Protein AF-A0A5B0FFV7-F1 (afdb_monomer)

Secondary structure (DSSP, 8-state):
--EEEEEEEEE-SSSGGGGS--EEEEEEEEEEEETTEEEEEEEEETTEE---EEEEEE---SSSHHHHHHHHHHHHHHHHHHHHHHHHHHTPPPGGG-GGGTT-EEEEEEEEETTEEEEEEEEEPPPTTTEEETTHHHH-SSHHHHHHHHHHHHTS-HHHHHHHHHHHHHHHHHHHHTTEE----STTSEEEETTTTEEEE--GGG-EESSS-EEE----TT--HHHHHHHHTT-SEEE--HHHHHHHHHHHHHHHHSSS-TTTTBS--SHHHHHHHHHH--TT---SSSTTB--HHHHHHHHHHHHHHS-HHHHHHHHIIIIIHHH-GGGSPPHHHHHHHHHTT-PPPEEEEEEEEEETTEEEEEEEEES-SEEEETTTEE-TT-SEEE---SS-EEEEEEEEETTEEEEEEEEE--PPPPEEEEEEES-SEEETT--EEEEEEEESEEEEEEESSS-EEEE-SEEEEEE--SS-EEEEEEEEETTSS-EEEEEEEEEEEPPPEEEEEEES-SEEETTPEEEEEEEEES-SEEEEETTTEE-TT-SEEEEE-SS-EEEEEEEEETTEEEEEEEEEEEEPPPEEEEEEES-SEEETT--EEEEEEEESEEEEEEE-SS-EEEE-SEEEEEE--SS-EEEEEEEEETTSS-EEEEEEEEEEEPPPEEEEEEES-SEE-TT--EEEEEEEES-SEEEEETTTEE-TT-SEEEE--SS-EEEEEEEE-SS-EEEEEEEEEE----------------------------------------------------------TTS---S-----------------------------------------------------------------

Sequence (868 aa):
MPLLKIIKFKTSKLNLEYANINSIELSPKVLGVGAFGKVYCSEKVDGKENLELAIKIFEDDGHGSAVRGIATIEQLQNSIIEYQKTTDKNREKPLNEVSGLAALPQFSFYGKYDGKDVIGYAAKLLGSDEWIEFSRLFNEDNLKTREMLKQKFYNHPISNRFKLAYDLVEAFSYLEKMKFIYADLNPKNFFINLKSSRLCLIDFEGGAVNDNPEVYGKPGEWLAPEIQDQILMNKELIKVDTSTDTWAVAVGIHFLLFPFHPLFFLKVRGKLQMKEYFNSYKWPSGDKSSSNFRLPEHYKWYLKYLQENVPDSIRKAFSNTFNSGYYNPNLRVSYKQWINIIGALMKAPVIESFLFEEQADRKFLRWKIEGASKVTIQTIGDVTTRSNVEIFPSQTKDYILIAENVFGRSTKSVSVKVTPAPEILIFELSRTRVKSGSSSELTWKTKYAHAVFLDYGSGRVEVPSSGKKILTPLDDQKCEIILVALDGLVKKRQTILLNVVKPVTIVNFTSSETHIKKGEVIRLTWGILNANSTILLPINRDVSNQSSIELPIDKSSVFSLTAKNEFHSESKNIEVTVIPNPEIIGFRPRLKSLPANSSTELVWKIEHAHSAKLDDGISTSDIPLSGSLLITPSKSQKFKLTVLSLDLKTTVEETTSITVIQPVNIRQFGAVHSFVQKGQSTNLTWIIDNAAEVILLPNHVDVSGLEKYEVSPDDTTIYILTAKNAMHSVSKTCQIDVGRAPTPLWKPISIFLGVIVLTVLGWFYYSYQSDKLVADEVYKYYRDGQKLAFDDCDQAAEAFRHAFNLNSTLPTQFRLDSLNISAEQYESDGNNRCAAYGRSSPKIRSIIECNYKLAAALRGSAQPKTCK

Mean predicted aligned error: 19.75 Å

Nearest PDB structures (foldseek):
  3b43-assembly1_A  TM=4.735E-01  e=7.563E-14  Oryctolagus cuniculus
  9fly-assembly1_A  TM=3.777E-01  e=4.660E-13  Aureispira sp. CCB-QB1
  5t8p-assembly1_A  TM=6.755E-01  e=1.247E-05  Mus musculus
  6p5p-assembly5_D  TM=5.831E-01  e=1.834E-06  Homo sapiens
  1l0q-assembly4_D  TM=1.986E-01  e=2.997E-06  Methanosarcina mazei S-6

Structure (mmCIF, N/CA/C/O backbone):
data_AF-A0A5B0FFV7-F1
#
_entry.id   AF-A0A5B0FFV7-F1
#
loop_
_atom_site.group_PDB
_atom_site.id
_atom_site.type_symbol
_atom_site.label_atom_id
_atom_site.label_alt_id
_atom_site.label_comp_id
_atom_site.label_asym_id
_atom_site.label_entity_id
_atom_site.label_seq_id
_atom_site.pdbx_PDB_ins_code
_atom_site.Cartn_x
_atom_site.Cartn_y
_atom_site.Cartn_z
_atom_site.occupancy
_atom_site.B_iso_or_equiv
_atom_site.auth_seq_id
_atom_site.auth_comp_id
_atom_site.auth_asym_id
_atom_site.auth_atom_id
_atom_site.pdbx_PDB_model_num
ATOM 1 N N . MET A 1 1 ? -44.471 29.668 28.652 1.00 68.25 1 MET A N 1
ATOM 2 C CA . MET A 1 1 ? -44.891 28.245 28.730 1.00 68.25 1 MET A CA 1
ATOM 3 C C . MET A 1 1 ? -45.468 27.985 30.129 1.00 68.25 1 MET A C 1
ATOM 5 O O . MET A 1 1 ? -45.588 28.961 30.870 1.00 68.25 1 MET A O 1
ATOM 9 N N . PRO A 1 2 ? -45.894 26.763 30.517 1.00 87.75 2 PRO A N 1
ATOM 10 C CA . PRO A 1 2 ? -46.201 26.466 31.918 1.00 87.75 2 PRO A CA 1
ATOM 11 C C . PRO A 1 2 ? -45.016 26.838 32.823 1.00 87.75 2 PRO A C 1
ATOM 13 O O . PRO A 1 2 ? -43.899 26.377 32.602 1.00 87.75 2 PRO A O 1
ATOM 16 N N . LEU A 1 3 ? -45.241 27.718 33.801 1.00 93.56 3 LEU A N 1
ATOM 17 C CA . LEU A 1 3 ? -44.176 28.331 34.599 1.00 93.56 3 LEU A CA 1
ATOM 18 C C . LEU A 1 3 ? -44.215 27.822 36.042 1.00 93.56 3 LEU A C 1
ATOM 20 O O . LEU A 1 3 ? -45.192 28.042 36.759 1.00 93.56 3 LEU A O 1
ATOM 24 N N . LEU A 1 4 ? -43.120 27.201 36.473 1.00 95.81 4 LEU A N 1
ATOM 25 C CA . LEU A 1 4 ? -42.828 26.889 37.867 1.00 95.81 4 LEU A CA 1
ATOM 26 C C . LEU A 1 4 ? -42.019 28.049 38.469 1.00 95.81 4 LEU A C 1
ATOM 28 O O . LEU A 1 4 ? -40.888 28.307 38.058 1.00 95.81 4 LEU A O 1
ATOM 32 N N . LYS A 1 5 ? -42.592 28.757 39.446 1.00 96.19 5 LYS A N 1
ATOM 33 C CA . LYS A 1 5 ? -41.885 29.784 40.232 1.00 96.19 5 LYS A CA 1
ATOM 34 C C . LYS A 1 5 ? -41.277 29.143 41.473 1.00 96.19 5 LYS A C 1
ATOM 36 O O . LYS A 1 5 ? -42.005 28.514 42.236 1.00 96.19 5 LYS A O 1
ATOM 41 N N . ILE A 1 6 ? -39.980 29.315 41.697 1.00 96.38 6 ILE A N 1
ATOM 42 C CA . ILE A 1 6 ? -39.276 28.772 42.862 1.00 96.38 6 ILE A CA 1
ATOM 43 C C . ILE A 1 6 ? -39.382 29.768 44.025 1.00 96.38 6 ILE A C 1
ATOM 45 O O . ILE A 1 6 ? -39.188 30.966 43.840 1.00 96.38 6 ILE A O 1
ATOM 49 N N . ILE A 1 7 ? -39.715 29.274 45.220 1.00 95.69 7 ILE A N 1
ATOM 50 C CA . ILE A 1 7 ? -39.830 30.066 46.461 1.00 95.69 7 ILE A CA 1
ATOM 51 C C . ILE A 1 7 ? -38.684 29.719 47.423 1.00 95.69 7 ILE A C 1
ATOM 53 O O . ILE A 1 7 ? -38.104 30.599 48.053 1.00 95.69 7 ILE A O 1
ATOM 57 N N . LYS A 1 8 ? -38.334 28.432 47.514 1.00 95.75 8 LYS A N 1
ATOM 58 C CA . LYS A 1 8 ? -37.184 27.898 48.259 1.00 95.75 8 LYS A CA 1
ATOM 59 C C . LYS A 1 8 ? -36.577 26.766 47.433 1.00 95.75 8 LYS A C 1
ATOM 61 O O . LYS A 1 8 ? -37.316 25.958 46.877 1.00 95.75 8 LYS A O 1
ATOM 66 N N . PHE A 1 9 ? -35.253 26.658 47.397 1.00 95.81 9 PHE A N 1
ATOM 67 C CA . PHE A 1 9 ? -34.554 25.522 46.792 1.00 95.81 9 PHE A CA 1
ATOM 68 C C . PHE A 1 9 ? -33.381 25.060 47.660 1.00 95.81 9 PHE A C 1
ATOM 70 O O . PHE A 1 9 ? -32.961 25.758 48.586 1.00 95.81 9 PHE A O 1
ATOM 77 N N . LYS A 1 10 ? -32.840 23.883 47.342 1.00 96.19 10 LYS A N 1
ATOM 78 C CA . LYS A 1 10 ? -31.591 23.363 47.907 1.00 96.19 10 LYS A CA 1
ATOM 79 C C . LYS A 1 10 ? -30.787 22.688 46.807 1.00 96.19 10 LYS A C 1
ATOM 81 O O . LYS A 1 10 ? -31.269 21.746 46.191 1.00 96.19 10 LYS A O 1
ATOM 86 N N . THR A 1 11 ? -29.569 23.155 46.553 1.00 95.50 11 THR A N 1
ATOM 87 C CA . THR A 1 11 ? -28.660 22.558 45.557 1.00 95.50 11 THR A CA 1
ATOM 88 C C . THR A 1 11 ? -27.850 21.404 46.154 1.00 95.50 11 THR A C 1
ATOM 90 O O . THR A 1 11 ? -27.494 21.450 47.331 1.00 95.50 11 THR A O 1
ATOM 93 N N . SER A 1 12 ? -27.529 20.387 45.349 1.00 94.38 12 SER A N 1
ATOM 94 C CA . SER A 1 12 ? -26.561 19.334 45.701 1.00 94.38 12 SER A CA 1
ATOM 95 C C . SER A 1 12 ? -25.117 19.699 45.360 1.00 94.38 12 SER A C 1
ATOM 97 O O . SER A 1 12 ? -24.213 18.973 45.749 1.00 94.38 12 SER A O 1
ATOM 99 N N . LYS A 1 13 ? -24.882 20.808 44.641 1.00 92.38 13 LYS A N 1
ATOM 100 C CA . LYS A 1 13 ? -23.560 21.218 44.120 1.00 92.38 13 LYS A CA 1
ATOM 101 C C . LYS A 1 13 ? -22.910 20.216 43.145 1.00 92.38 13 LYS A C 1
ATOM 103 O O . LYS A 1 13 ? -21.697 20.259 42.936 1.00 92.38 13 LYS A O 1
ATOM 108 N N . LEU A 1 14 ? -23.710 19.366 42.491 1.00 91.19 14 LEU A N 1
ATOM 109 C CA . LEU A 1 14 ? -23.261 18.531 41.364 1.00 91.19 14 LEU A CA 1
ATOM 110 C C . LEU A 1 14 ? -23.012 19.344 40.080 1.00 91.19 14 LEU A C 1
ATOM 112 O O . LEU A 1 14 ? -22.112 19.009 39.313 1.00 91.19 14 LEU A O 1
ATOM 116 N N . ASN A 1 15 ? -23.759 20.433 39.877 1.00 89.81 15 ASN A N 1
ATOM 117 C CA . ASN A 1 15 ? -23.471 21.470 38.886 1.00 89.81 15 ASN A CA 1
ATOM 118 C C . ASN A 1 15 ? -23.603 22.856 39.546 1.00 89.81 15 ASN A C 1
ATOM 120 O O . ASN A 1 15 ? -24.577 23.126 40.252 1.00 89.81 15 ASN A O 1
ATOM 124 N N . LEU A 1 16 ? -22.619 23.729 39.319 1.00 88.38 16 LEU A N 1
ATOM 125 C CA . LEU A 1 16 ? -22.565 25.086 39.872 1.00 88.38 16 LEU A CA 1
ATOM 126 C C . LEU A 1 16 ? -23.495 26.073 39.149 1.00 88.38 16 LEU A C 1
ATOM 128 O O . LEU A 1 16 ? -23.856 27.090 39.733 1.00 88.38 16 LEU A O 1
ATOM 132 N N . GLU A 1 17 ? -23.942 25.767 37.928 1.00 88.12 17 GLU A N 1
ATOM 133 C CA . GLU A 1 17 ? -24.974 26.554 37.233 1.00 88.12 17 GLU A CA 1
ATOM 134 C C . GLU A 1 17 ? -26.300 26.562 38.012 1.00 88.12 17 GLU A C 1
ATOM 136 O O . GLU A 1 17 ? -27.042 27.540 37.981 1.00 88.12 17 GLU A O 1
ATOM 141 N N . TYR A 1 18 ? -26.553 25.503 38.788 1.00 90.12 18 TYR A N 1
ATOM 142 C CA . TYR A 1 18 ? -27.722 25.336 39.652 1.00 90.12 18 TYR A CA 1
ATOM 143 C C . TYR A 1 18 ? -27.443 25.759 41.109 1.00 90.12 18 TYR A C 1
ATOM 145 O O . TYR A 1 18 ? -28.000 25.195 42.055 1.00 90.12 18 TYR A O 1
ATOM 153 N N . ALA A 1 19 ? -26.553 26.739 41.308 1.00 87.50 19 ALA A N 1
ATOM 154 C CA . ALA A 1 19 ? -26.285 27.347 42.614 1.00 87.50 19 ALA A CA 1
ATOM 155 C C . ALA A 1 19 ? -27.343 28.390 43.032 1.00 87.50 19 ALA A C 1
ATOM 157 O O . ALA A 1 19 ? -27.509 28.624 44.229 1.00 87.50 19 ALA A O 1
ATOM 158 N N . ASN A 1 20 ? -28.063 28.991 42.077 1.00 88.50 20 ASN A N 1
ATOM 159 C CA . ASN A 1 20 ? -29.209 29.870 42.323 1.00 88.50 20 ASN A CA 1
ATOM 160 C C . ASN A 1 20 ? -30.263 29.700 41.221 1.00 88.50 20 ASN A C 1
ATOM 162 O O . ASN A 1 20 ? -29.892 29.699 40.050 1.00 88.50 20 ASN A O 1
ATOM 166 N N . ILE A 1 21 ? -31.541 29.546 41.586 1.00 93.44 21 ILE A N 1
ATOM 167 C CA . ILE A 1 21 ? -32.653 29.329 40.642 1.00 93.44 21 ILE A CA 1
ATOM 168 C C . ILE A 1 21 ? -33.927 29.992 41.172 1.00 93.44 21 ILE A C 1
ATOM 170 O O . ILE A 1 21 ? -34.314 29.766 42.318 1.00 93.44 21 ILE A O 1
ATOM 174 N N . ASN A 1 22 ? -34.609 30.754 40.315 1.00 94.19 22 ASN A N 1
ATOM 175 C CA . ASN A 1 22 ? -35.810 31.521 40.659 1.00 94.19 22 ASN A CA 1
ATOM 176 C C . ASN A 1 22 ? -37.066 31.012 39.917 1.00 94.19 22 ASN A C 1
ATOM 178 O O . ASN A 1 22 ? -38.195 31.173 40.387 1.00 94.19 22 ASN A O 1
ATOM 182 N N . SER A 1 23 ? -36.894 30.396 38.748 1.00 95.06 23 SER A N 1
ATOM 183 C CA . SER A 1 23 ? -37.971 30.047 37.822 1.00 95.06 23 SER A CA 1
ATOM 184 C C . SER A 1 23 ? -37.563 28.980 36.803 1.00 95.06 23 SER A C 1
ATOM 186 O O . SER A 1 23 ? -36.416 28.926 36.355 1.00 95.06 23 SER A O 1
ATOM 188 N N . ILE A 1 24 ? -38.524 28.144 36.406 1.00 96.06 24 ILE A N 1
ATOM 189 C CA . ILE A 1 24 ? -38.357 27.130 35.360 1.00 96.06 24 ILE A CA 1
ATOM 190 C C . ILE A 1 24 ? -39.587 27.157 34.448 1.00 96.06 24 ILE A C 1
ATOM 192 O O . ILE A 1 24 ? -40.717 27.013 34.918 1.00 96.06 24 ILE A O 1
ATOM 196 N N . GLU A 1 25 ? -39.382 27.324 33.143 1.00 95.25 25 GLU A N 1
ATOM 197 C CA . GLU A 1 25 ? -40.420 27.041 32.149 1.00 95.25 25 GLU A CA 1
ATOM 198 C C . GLU A 1 25 ? -40.396 25.545 31.834 1.00 95.25 25 GLU A C 1
ATOM 200 O O . GLU A 1 25 ? -39.349 24.994 31.491 1.00 95.25 25 GLU A O 1
ATOM 205 N N . LEU A 1 26 ? -41.545 24.888 31.984 1.00 93.50 26 LEU A N 1
ATOM 206 C CA . LEU A 1 26 ? -41.710 23.452 31.784 1.00 93.50 26 LEU A CA 1
ATOM 207 C C . LEU A 1 26 ? -42.320 23.158 30.417 1.00 93.50 26 LEU A C 1
ATOM 209 O O . LEU A 1 26 ? -43.172 23.899 29.920 1.00 93.50 26 LEU A O 1
ATOM 213 N N . SER A 1 27 ? -41.930 22.023 29.848 1.00 89.44 27 SER A N 1
ATOM 214 C CA . SER A 1 27 ? -42.516 21.519 28.613 1.00 89.44 27 SER A CA 1
ATOM 215 C C . SER A 1 27 ? -43.997 21.188 28.824 1.00 89.44 27 SER A C 1
ATOM 217 O O . SER A 1 27 ? -44.345 20.574 29.838 1.00 89.44 27 SER A O 1
ATOM 219 N N . PRO A 1 28 ? -44.900 21.530 27.884 1.00 84.31 28 PRO A N 1
ATOM 220 C CA . PRO A 1 28 ? -46.325 21.216 28.011 1.00 84.31 28 PRO A CA 1
ATOM 221 C C . PRO A 1 28 ? -46.615 19.705 27.977 1.00 84.31 28 PRO A C 1
ATOM 223 O O . PRO A 1 28 ? -47.715 19.283 28.332 1.00 84.31 28 PRO A O 1
ATOM 226 N N . LYS A 1 29 ? -45.645 18.880 27.560 1.00 84.38 29 LYS A N 1
ATOM 227 C CA . LYS A 1 29 ? -45.743 17.421 27.568 1.00 84.38 29 LYS A CA 1
ATOM 228 C C . LYS A 1 29 ? -45.101 16.840 28.832 1.00 84.38 29 LYS A C 1
ATOM 230 O O . LYS A 1 29 ? -43.900 16.969 29.052 1.00 84.38 29 LYS A O 1
ATOM 235 N N . VAL A 1 30 ? -45.899 16.108 29.608 1.00 83.44 30 VAL A N 1
ATOM 236 C CA . VAL A 1 30 ? -45.414 15.251 30.701 1.00 83.44 30 VAL A CA 1
ATOM 237 C C . VAL A 1 30 ? -44.561 14.116 30.113 1.00 83.44 30 VAL A C 1
ATOM 239 O O . VAL A 1 30 ? -44.996 13.425 29.191 1.00 83.44 30 VAL A O 1
ATOM 242 N N . LEU A 1 31 ? -43.350 13.923 30.641 1.00 78.81 31 LEU A N 1
ATOM 243 C CA . LEU A 1 31 ? -42.432 12.845 30.251 1.00 78.81 31 LEU A CA 1
ATOM 244 C C . LEU A 1 31 ? -42.842 11.495 30.855 1.00 78.81 31 LEU A C 1
ATOM 246 O O . LEU A 1 31 ? -42.700 10.463 30.206 1.00 78.81 31 LEU A O 1
ATOM 250 N N . GLY A 1 32 ? -43.364 11.510 32.084 1.00 71.88 32 GLY A N 1
ATOM 251 C CA . GLY A 1 32 ? -43.856 10.327 32.784 1.00 71.88 32 GLY A CA 1
ATOM 252 C C . GLY A 1 32 ? -44.724 10.680 33.992 1.00 71.88 32 GLY A C 1
ATOM 253 O O . GLY A 1 32 ? -44.583 11.753 34.581 1.00 71.88 32 GLY A O 1
ATOM 254 N N . VAL A 1 33 ? -45.624 9.764 34.353 1.00 70.31 33 VAL A N 1
ATOM 255 C CA . VAL A 1 33 ? -46.465 9.837 35.558 1.00 70.31 33 VAL A CA 1
ATOM 256 C C . VAL A 1 33 ? -46.139 8.620 36.420 1.00 70.31 33 VAL A C 1
ATOM 258 O O . VAL A 1 33 ? -46.308 7.485 35.976 1.00 70.31 33 VAL A O 1
ATOM 261 N N . GLY A 1 34 ? -45.632 8.857 37.627 1.00 61.56 34 GLY A N 1
ATOM 262 C CA . GLY A 1 34 ? -45.307 7.831 38.615 1.00 61.56 34 GLY A CA 1
ATOM 263 C C . GLY A 1 34 ? -46.262 7.866 39.807 1.00 61.56 34 GLY A C 1
ATOM 264 O O . GLY A 1 34 ? -47.066 8.782 39.948 1.00 61.56 34 GLY A O 1
ATOM 265 N N . ALA A 1 35 ? -46.137 6.885 40.705 1.00 57.53 35 ALA A N 1
ATOM 266 C CA . ALA A 1 35 ? -46.958 6.806 41.921 1.00 57.53 35 ALA A CA 1
ATOM 267 C C . ALA A 1 35 ? -46.759 7.995 42.885 1.00 57.53 35 ALA A C 1
ATOM 269 O O . ALA A 1 35 ? -47.625 8.251 43.709 1.00 57.53 35 ALA A O 1
ATOM 270 N N . PHE A 1 36 ? -45.641 8.718 42.755 1.00 63.56 36 PHE A N 1
ATOM 271 C CA . PHE A 1 36 ? -45.291 9.882 43.574 1.00 63.56 36 PHE A CA 1
ATOM 272 C C . PHE A 1 36 ? -45.335 11.212 42.799 1.00 63.56 36 PHE A C 1
ATOM 274 O O . PHE A 1 36 ? -44.819 12.208 43.292 1.00 63.56 36 PHE A O 1
ATOM 281 N N . GLY A 1 37 ? -45.906 11.257 41.585 1.00 81.44 37 GLY A N 1
ATOM 282 C CA . GLY A 1 37 ? -46.141 12.508 40.845 1.00 81.44 37 GLY A CA 1
ATOM 283 C C . GLY A 1 37 ? -45.682 12.527 39.383 1.00 81.44 37 GLY A C 1
ATOM 284 O O . GLY A 1 37 ? -45.524 11.488 38.736 1.00 81.44 37 GLY A O 1
ATOM 285 N N . LYS A 1 38 ? -45.498 13.735 38.836 1.00 89.31 38 LYS A N 1
ATOM 286 C CA . LYS A 1 38 ? -45.325 13.995 37.394 1.00 89.31 38 LYS A CA 1
ATOM 287 C C . LYS A 1 38 ? -43.926 14.508 37.059 1.00 89.31 38 LYS A C 1
ATOM 289 O O . LYS A 1 38 ? -43.401 15.394 37.731 1.00 89.31 38 LYS A O 1
ATOM 294 N N . VAL A 1 39 ? -43.347 13.985 35.978 1.00 90.56 39 VAL A N 1
ATOM 295 C CA . VAL A 1 39 ? -42.034 14.394 35.457 1.00 90.56 39 VAL A CA 1
ATOM 296 C C . VAL A 1 39 ? -42.205 15.225 34.188 1.00 90.56 39 VAL A C 1
ATOM 298 O O . VAL A 1 39 ? -42.857 14.790 33.239 1.00 90.56 39 VAL A O 1
ATOM 301 N N . TYR A 1 40 ? -41.579 16.396 34.151 1.00 91.94 40 TYR A N 1
ATOM 302 C CA . TYR A 1 40 ? -41.564 17.332 33.025 1.00 91.94 40 TYR A CA 1
ATOM 303 C C . TYR A 1 40 ? -40.136 17.513 32.498 1.00 91.94 40 TYR A C 1
ATOM 305 O O . TYR A 1 40 ? -39.171 17.344 33.243 1.00 91.94 40 TYR A O 1
ATOM 313 N N . CYS A 1 41 ? -39.996 17.898 31.231 1.00 91.19 41 CYS A N 1
ATOM 314 C CA . CYS A 1 41 ? -38.747 18.473 30.731 1.00 91.19 41 CYS A CA 1
ATOM 315 C C . CYS A 1 41 ? -38.700 19.958 31.113 1.00 91.19 41 CYS A C 1
ATOM 317 O O . CYS A 1 41 ? -39.734 20.632 31.058 1.00 91.19 41 CYS A O 1
ATOM 319 N N . SER A 1 42 ? -37.531 20.483 31.469 1.00 92.56 42 SER A N 1
ATOM 320 C CA . SER A 1 42 ? -37.289 21.925 31.409 1.00 92.56 42 SER A CA 1
ATOM 321 C C . SER A 1 42 ? -37.219 22.388 29.949 1.00 92.56 42 SER A C 1
ATOM 323 O O . SER A 1 42 ? -36.711 21.673 29.091 1.00 92.56 42 SER A O 1
ATOM 325 N N . GLU A 1 43 ? -37.726 23.585 29.675 1.00 93.00 43 GLU A N 1
ATOM 326 C CA . GLU A 1 43 ? -37.510 24.323 28.421 1.00 93.00 43 GLU A CA 1
ATOM 327 C C . GLU A 1 43 ? -36.524 25.474 28.683 1.00 93.00 43 GLU A C 1
ATOM 329 O O . GLU A 1 43 ? -35.583 25.710 27.919 1.00 93.00 43 GLU A O 1
ATOM 334 N N . LYS A 1 44 ? -36.712 26.178 29.813 1.00 93.56 44 LYS A N 1
ATOM 335 C CA . LYS A 1 44 ? -35.841 27.266 30.279 1.00 93.56 44 LYS A CA 1
ATOM 336 C C . LYS A 1 44 ? -35.663 27.257 31.793 1.00 93.56 44 LYS A C 1
ATOM 338 O O . LYS A 1 44 ? -36.599 26.941 32.522 1.00 93.56 44 LYS A O 1
ATOM 343 N N . VAL A 1 45 ? -34.494 27.694 32.258 1.00 93.69 45 VAL A N 1
ATOM 344 C CA . VAL A 1 45 ? -34.192 27.994 33.669 1.00 93.69 45 VAL A CA 1
ATOM 345 C C . VAL A 1 45 ? -33.754 29.456 33.749 1.00 93.69 45 VAL A C 1
ATOM 347 O O . VAL A 1 45 ? -32.848 29.866 33.025 1.00 93.69 45 VAL A O 1
ATOM 350 N N . ASP A 1 46 ? -34.433 30.258 34.573 1.00 92.88 46 ASP A N 1
ATOM 351 C CA . ASP A 1 46 ? -34.224 31.713 34.702 1.00 92.88 46 ASP A CA 1
ATOM 352 C C . ASP A 1 46 ? -34.077 32.446 33.351 1.00 92.88 46 ASP A C 1
ATOM 354 O O . ASP A 1 46 ? -33.176 33.254 33.122 1.00 92.88 46 ASP A O 1
ATOM 358 N N . GLY A 1 47 ? -34.986 32.124 32.423 1.00 89.56 47 GLY A N 1
ATOM 359 C CA . GLY A 1 47 ? -35.087 32.723 31.087 1.00 89.56 47 GLY A CA 1
ATOM 360 C C . GLY A 1 47 ? -34.080 32.211 30.048 1.00 89.56 47 GLY A C 1
ATOM 361 O O . GLY A 1 47 ? -34.264 32.480 28.859 1.00 89.56 47 GLY A O 1
ATOM 362 N N . LYS A 1 48 ? -33.057 31.448 30.453 1.00 91.25 48 LYS A N 1
ATOM 363 C CA . LYS A 1 48 ? -32.085 30.809 29.550 1.00 91.25 48 LYS A CA 1
ATOM 364 C C . LYS A 1 48 ? -32.589 29.447 29.091 1.00 91.25 48 LYS A C 1
ATOM 366 O O . LYS A 1 48 ? -33.166 28.715 29.889 1.00 91.25 48 LYS A O 1
ATOM 371 N N . GLU A 1 49 ? -32.335 29.090 27.836 1.00 90.50 49 GLU A N 1
ATOM 372 C CA . GLU A 1 49 ? -32.657 27.760 27.298 1.00 90.50 49 GLU A CA 1
ATOM 373 C C . GLU A 1 49 ? -31.931 26.657 28.072 1.00 90.50 49 GLU A C 1
ATOM 375 O O . GLU A 1 49 ? -30.729 26.740 28.328 1.00 90.50 49 GLU A O 1
ATOM 380 N N . ASN A 1 50 ? -32.685 25.641 28.492 1.00 87.12 50 ASN A N 1
ATOM 381 C CA . ASN A 1 50 ? -32.171 24.512 29.254 1.00 87.12 50 ASN A CA 1
ATOM 382 C C . ASN A 1 50 ? -33.066 23.290 29.020 1.00 87.12 50 ASN A C 1
ATOM 384 O O . ASN A 1 50 ? -34.108 23.145 29.653 1.00 87.12 50 ASN A O 1
ATOM 388 N N . LEU A 1 51 ? -32.625 22.396 28.135 1.00 84.38 51 LEU A N 1
ATOM 389 C CA . LEU A 1 51 ? -33.265 21.105 27.846 1.00 84.38 51 LEU A CA 1
ATOM 390 C C . LEU A 1 51 ? -32.593 19.957 28.630 1.00 84.38 51 LEU A C 1
ATOM 392 O O . LEU A 1 51 ? -32.579 18.810 28.191 1.00 84.38 51 LEU A O 1
ATOM 396 N N . GLU A 1 52 ? -31.959 20.274 29.764 1.00 87.56 52 GLU A N 1
ATOM 397 C CA . GLU A 1 52 ? -31.060 19.367 30.490 1.00 87.56 52 GLU A CA 1
ATOM 398 C C . GLU A 1 52 ? -31.661 18.766 31.768 1.00 87.56 52 GLU A C 1
ATOM 400 O O . GLU A 1 52 ? -31.023 17.900 32.373 1.00 87.56 52 GLU A O 1
ATOM 405 N N . LEU A 1 53 ? -32.851 19.194 32.206 1.00 92.88 53 LEU A N 1
ATOM 406 C CA . LEU A 1 53 ? -33.429 18.774 33.482 1.00 92.88 53 LEU A CA 1
ATOM 407 C C . LEU A 1 53 ? -34.749 18.011 33.333 1.00 92.88 53 LEU A C 1
ATOM 409 O O . LEU A 1 53 ? -35.687 18.435 32.657 1.00 92.88 53 LEU A O 1
ATOM 413 N N . ALA A 1 54 ? -34.831 16.897 34.058 1.00 93.12 54 ALA A N 1
ATOM 414 C CA . ALA A 1 54 ? -36.071 16.220 34.391 1.00 93.12 54 ALA A CA 1
ATOM 415 C C . ALA A 1 54 ? -36.596 16.805 35.711 1.00 93.12 54 ALA A C 1
ATOM 417 O O . ALA A 1 54 ? -36.001 16.602 36.771 1.00 93.12 54 ALA A O 1
ATOM 418 N N . ILE A 1 55 ? -37.698 17.550 35.641 1.00 94.50 55 ILE A N 1
ATOM 419 C CA . ILE A 1 55 ? -38.337 18.210 36.783 1.00 94.50 55 ILE A CA 1
ATOM 420 C C . ILE A 1 55 ? -39.452 17.304 37.305 1.00 94.50 55 ILE A C 1
ATOM 422 O O . ILE A 1 55 ? -40.501 17.181 36.672 1.00 94.50 55 ILE A O 1
ATOM 426 N N . LYS A 1 56 ? -39.231 16.659 38.452 1.00 93.88 56 LYS A N 1
ATOM 427 C CA . LYS A 1 56 ? -40.220 15.811 39.124 1.00 93.88 56 LYS A CA 1
ATOM 428 C C . LYS A 1 56 ? -40.967 16.646 40.159 1.00 93.88 56 LYS A C 1
ATOM 430 O O . LYS A 1 56 ? -40.398 17.020 41.181 1.00 93.88 56 LYS A O 1
ATOM 435 N N . ILE A 1 57 ? -42.229 16.954 39.871 1.00 93.81 57 ILE A N 1
ATOM 436 C CA . ILE A 1 57 ? -43.164 17.566 40.820 1.00 93.81 57 ILE A CA 1
ATOM 437 C C . ILE A 1 57 ? -43.881 16.427 41.540 1.00 93.81 57 ILE A C 1
ATOM 439 O O . ILE A 1 57 ? -44.476 15.564 40.887 1.00 93.81 57 ILE A O 1
ATOM 443 N N . PHE A 1 58 ? -43.813 16.416 42.870 1.00 92.44 58 PHE A N 1
ATOM 444 C CA . PHE A 1 58 ? -44.490 15.401 43.661 1.00 92.44 58 PHE A CA 1
ATOM 445 C C . PHE A 1 58 ? -46.001 15.642 43.703 1.00 92.44 58 PHE A C 1
ATOM 447 O O . PHE A 1 58 ? -46.464 16.782 43.756 1.00 92.44 58 PHE A O 1
ATOM 454 N N . GLU A 1 59 ? -46.762 14.553 43.725 1.00 86.19 59 GLU A N 1
ATOM 455 C CA . GLU A 1 59 ? -48.191 14.558 44.038 1.00 86.19 59 GLU A CA 1
ATOM 456 C C . GLU A 1 59 ? -48.382 13.762 45.331 1.00 86.19 59 GLU A C 1
ATOM 458 O O . GLU A 1 59 ? -47.822 12.676 45.471 1.00 86.19 59 GLU A O 1
ATOM 463 N N . ASP A 1 60 ? -49.105 14.332 46.298 1.00 77.06 60 ASP A N 1
ATOM 464 C CA . ASP A 1 60 ? -49.331 13.701 47.600 1.00 77.06 60 ASP A CA 1
ATOM 465 C C . ASP A 1 60 ? -50.505 12.716 47.509 1.00 77.06 60 ASP A C 1
ATOM 467 O O . ASP A 1 60 ? -51.600 13.069 47.067 1.00 77.06 60 ASP A O 1
ATOM 471 N N . ASP A 1 61 ? -50.266 11.484 47.950 1.00 73.31 61 ASP A N 1
ATOM 472 C CA . ASP A 1 61 ? -51.255 10.410 48.098 1.00 73.31 61 ASP A CA 1
ATOM 473 C C . ASP A 1 61 ? -52.286 10.659 49.218 1.00 73.31 61 ASP A C 1
ATOM 475 O O . ASP A 1 61 ? -53.200 9.858 49.404 1.00 73.31 61 ASP A O 1
ATOM 479 N N . GLY A 1 62 ? -52.154 11.762 49.963 1.00 72.19 62 GLY A N 1
ATOM 480 C CA . GLY A 1 62 ? -52.980 12.084 51.127 1.00 72.19 62 GLY A CA 1
ATOM 481 C C . GLY A 1 62 ? -52.415 11.521 52.432 1.00 72.19 62 GLY A C 1
ATOM 482 O O . GLY A 1 62 ? -52.955 11.797 53.503 1.00 72.19 62 GLY A O 1
ATOM 483 N N . HIS A 1 63 ? -51.299 10.791 52.362 1.00 73.81 63 HIS A N 1
ATOM 484 C CA . HIS A 1 63 ? -50.579 10.257 53.512 1.00 73.81 63 HIS A CA 1
ATOM 485 C C . HIS A 1 63 ? -49.266 11.008 53.784 1.00 73.81 63 HIS A C 1
ATOM 487 O O . HIS A 1 63 ? -48.465 10.544 54.599 1.00 73.81 63 HIS A O 1
ATOM 493 N N . GLY A 1 64 ? -49.000 12.145 53.129 1.00 82.25 64 GLY A N 1
ATOM 494 C CA . GLY A 1 64 ? -47.786 12.946 53.327 1.00 82.25 64 GLY A CA 1
ATOM 495 C C . GLY A 1 64 ? -46.570 12.410 52.566 1.00 82.25 64 GLY A C 1
ATOM 496 O O . GLY A 1 64 ? -45.427 12.688 52.942 1.00 82.25 64 GLY A O 1
ATOM 497 N N . SER A 1 65 ? -46.794 11.599 51.530 1.00 82.62 65 SER A N 1
ATOM 498 C CA . SER A 1 65 ? -45.734 10.976 50.721 1.00 82.62 65 SER A CA 1
ATOM 499 C C . SER A 1 65 ? -44.794 12.007 50.094 1.00 82.62 65 SER A C 1
ATOM 501 O O . SER A 1 65 ? -43.576 11.857 50.193 1.00 82.62 65 SER A O 1
ATOM 503 N N . ALA A 1 66 ? -45.334 13.094 49.540 1.00 87.44 66 ALA A N 1
ATOM 504 C CA . ALA A 1 66 ? -44.555 14.177 48.941 1.00 87.44 66 ALA A CA 1
ATOM 505 C C . ALA A 1 66 ? -43.619 14.865 49.960 1.00 87.44 66 ALA A C 1
ATOM 507 O O . ALA A 1 66 ? -42.473 15.191 49.641 1.00 87.44 66 ALA A O 1
ATOM 508 N N . VAL A 1 67 ? -44.078 15.034 51.208 1.00 89.19 67 VAL A N 1
ATOM 509 C CA . VAL A 1 67 ? -43.298 15.641 52.305 1.00 89.19 67 VAL A CA 1
ATOM 510 C C . VAL A 1 67 ? -42.184 14.708 52.796 1.00 89.19 67 VAL A C 1
ATOM 512 O O . VAL A 1 67 ? -41.092 15.173 53.123 1.00 89.19 67 VAL A O 1
ATOM 515 N N . ARG A 1 68 ? -42.405 13.387 52.793 1.00 87.31 68 ARG A N 1
ATOM 516 C CA . ARG A 1 68 ? -41.334 12.408 53.052 1.00 87.31 68 ARG A CA 1
ATOM 517 C C . ARG A 1 68 ? -40.316 12.373 51.914 1.00 87.31 68 ARG A C 1
ATOM 519 O O . ARG A 1 68 ? -39.122 12.486 52.171 1.00 87.31 68 ARG A O 1
ATOM 526 N N . GLY A 1 69 ? -40.783 12.305 50.668 1.00 89.94 69 GLY A N 1
ATOM 527 C CA . GLY A 1 69 ? -39.922 12.249 49.488 1.00 89.94 69 GLY A CA 1
ATOM 528 C C . GLY A 1 69 ? -38.988 13.455 49.372 1.00 89.94 69 GLY A C 1
ATOM 529 O O . GLY A 1 69 ? -37.791 13.285 49.139 1.00 89.94 69 GLY A O 1
ATOM 530 N N . ILE A 1 70 ? -39.487 14.675 49.617 1.00 93.12 70 ILE A N 1
ATOM 531 C CA . ILE A 1 70 ? -38.636 15.876 49.607 1.00 93.12 70 ILE A CA 1
ATOM 532 C C . ILE A 1 70 ? -37.594 15.851 50.736 1.00 93.12 70 ILE A C 1
ATOM 534 O O . ILE A 1 70 ? -36.460 16.272 50.514 1.00 93.12 70 ILE A O 1
ATOM 538 N N . ALA A 1 71 ? -37.927 15.301 51.911 1.00 92.69 71 ALA A N 1
ATOM 539 C CA . ALA A 1 71 ? -36.989 15.155 53.023 1.00 92.69 71 ALA A CA 1
ATOM 540 C C . ALA A 1 71 ? -35.882 14.127 52.721 1.00 92.69 71 ALA A C 1
ATOM 542 O O . ALA A 1 71 ? -34.708 14.440 52.921 1.00 92.69 71 ALA A O 1
ATOM 543 N N . THR A 1 72 ? -36.220 12.953 52.172 1.00 92.81 72 THR A N 1
ATOM 544 C CA . THR A 1 72 ? -35.239 11.948 51.713 1.00 92.81 72 THR A CA 1
ATOM 545 C C . THR A 1 72 ? -34.291 12.532 50.664 1.00 92.81 72 THR A C 1
ATOM 547 O O . THR A 1 72 ? -33.072 12.385 50.774 1.00 92.81 72 THR A O 1
ATOM 550 N N . ILE A 1 73 ? -34.826 13.258 49.674 1.00 95.56 73 ILE A N 1
ATOM 551 C CA . ILE A 1 73 ? -34.014 13.934 48.654 1.00 95.56 73 ILE A CA 1
ATOM 552 C C . ILE A 1 73 ? -33.109 14.992 49.302 1.00 95.56 73 ILE A C 1
ATOM 554 O O . ILE A 1 73 ? -31.902 14.980 49.067 1.00 95.56 73 ILE A O 1
ATOM 558 N N . GLU A 1 74 ? -33.640 15.864 50.166 1.00 96.06 74 GLU A N 1
ATOM 559 C CA . GLU A 1 74 ? -32.839 16.867 50.878 1.00 96.06 74 GLU A CA 1
ATOM 560 C C . GLU A 1 74 ? -31.728 16.241 51.751 1.00 96.06 74 GLU A C 1
ATOM 562 O O . GLU A 1 74 ? -30.664 16.852 51.895 1.00 96.06 74 GLU A O 1
ATOM 567 N N . GLN A 1 75 ? -31.935 15.053 52.329 1.00 94.69 75 GLN A N 1
ATOM 568 C CA . GLN A 1 75 ? -30.909 14.317 53.078 1.00 94.69 75 GLN A CA 1
ATOM 569 C C . GLN A 1 75 ? -29.835 13.730 52.151 1.00 94.69 75 GLN A C 1
ATOM 571 O O . GLN A 1 75 ? -28.647 13.937 52.400 1.00 94.69 75 GLN A O 1
ATOM 576 N N . LEU A 1 76 ? -30.222 13.086 51.044 1.00 95.50 76 LEU A N 1
ATOM 577 C CA . LEU A 1 76 ? -29.284 12.594 50.026 1.00 95.50 76 LEU A CA 1
ATOM 578 C C . LEU A 1 76 ? -28.411 13.733 49.469 1.00 95.50 76 LEU A C 1
ATOM 580 O O . LEU A 1 76 ? -27.207 13.560 49.293 1.00 95.50 76 LEU A O 1
ATOM 584 N N . GLN A 1 77 ? -28.974 14.928 49.267 1.00 96.06 77 GLN A N 1
ATOM 585 C CA . GLN A 1 77 ? -28.203 16.108 48.859 1.00 96.06 77 GLN A CA 1
ATOM 586 C C . GLN A 1 77 ? -27.156 16.545 49.895 1.00 96.06 77 GLN A C 1
ATOM 588 O O . GLN A 1 77 ? -26.072 16.972 49.500 1.00 96.06 77 GLN A O 1
ATOM 593 N N . ASN A 1 78 ? -27.432 16.412 51.199 1.00 95.38 78 ASN A N 1
ATOM 594 C CA . ASN A 1 78 ? -26.409 16.634 52.227 1.00 95.38 78 ASN A CA 1
ATOM 595 C C . ASN A 1 78 ? -25.282 15.595 52.089 1.00 95.38 78 ASN A C 1
ATOM 597 O O . ASN A 1 78 ? -24.113 15.974 52.053 1.00 95.38 78 ASN A O 1
ATOM 601 N N . SER A 1 79 ? -25.616 14.305 51.952 1.00 94.31 79 SER A N 1
ATOM 602 C CA . SER A 1 79 ? -24.619 13.238 51.772 1.00 94.31 79 SER A CA 1
ATOM 603 C C . SER A 1 79 ? -23.754 13.428 50.523 1.00 94.31 79 SER A C 1
ATOM 605 O O . SER A 1 79 ? -22.548 13.198 50.586 1.00 94.31 79 SER A O 1
ATOM 607 N N . ILE A 1 80 ? -24.335 13.894 49.412 1.00 94.62 80 ILE A N 1
ATOM 608 C CA . ILE A 1 80 ? -23.603 14.255 48.185 1.00 94.62 80 ILE A CA 1
ATOM 609 C C . ILE A 1 80 ? -22.584 15.368 48.472 1.00 94.62 80 ILE A C 1
ATOM 611 O O . ILE A 1 80 ? -21.406 15.220 48.144 1.00 94.62 80 ILE A O 1
ATOM 615 N N . ILE A 1 81 ? -23.007 16.446 49.146 1.00 93.62 81 ILE A N 1
ATOM 616 C CA . ILE A 1 81 ? -22.131 17.576 49.493 1.00 93.62 81 ILE A CA 1
ATOM 617 C C . ILE A 1 81 ? -20.987 17.137 50.419 1.00 93.62 81 ILE A C 1
ATOM 619 O O . ILE A 1 81 ? -19.844 17.538 50.199 1.00 93.62 81 ILE A O 1
ATOM 623 N N . GLU A 1 82 ? -21.255 16.316 51.439 1.00 92.00 82 GLU A N 1
ATOM 624 C CA . GLU A 1 82 ? -20.204 15.797 52.324 1.00 92.00 82 GLU A CA 1
ATOM 625 C C . GLU A 1 82 ? -19.253 14.839 51.590 1.00 92.00 82 GLU A C 1
ATOM 627 O O . GLU A 1 82 ? -18.036 14.930 51.763 1.00 92.00 82 GLU A O 1
ATOM 632 N N . TYR A 1 83 ? -19.771 13.981 50.706 1.00 91.12 83 TYR A N 1
ATOM 633 C CA . TYR A 1 83 ? -18.954 13.078 49.897 1.00 91.12 83 TYR A CA 1
ATOM 634 C C . TYR A 1 83 ? -18.004 13.840 48.959 1.00 91.12 83 TYR A C 1
ATOM 636 O O . TYR A 1 83 ? -16.804 13.540 48.915 1.00 91.12 83 TYR A O 1
ATOM 644 N N . GLN A 1 84 ? -18.498 14.885 48.282 1.00 88.81 84 GLN A N 1
ATOM 645 C CA . GLN A 1 84 ? -17.689 15.735 47.399 1.00 88.81 84 GLN A CA 1
ATOM 646 C C . GLN A 1 84 ? -16.484 16.361 48.129 1.00 88.81 84 GLN A C 1
ATOM 648 O O . GLN A 1 84 ? -15.392 16.384 47.567 1.00 88.81 84 GLN A O 1
ATOM 653 N N . LYS A 1 85 ? -16.606 16.753 49.411 1.00 89.06 85 LYS A N 1
ATOM 654 C CA . LYS A 1 85 ? -15.470 17.268 50.222 1.00 89.06 85 LYS A CA 1
ATOM 655 C C . LYS A 1 85 ? -14.331 16.256 50.433 1.00 89.06 85 LYS A C 1
ATOM 657 O O . LYS A 1 85 ? -13.246 16.638 50.880 1.00 89.06 85 LYS A O 1
ATOM 662 N N . THR A 1 86 ? -14.577 14.970 50.180 1.00 84.62 86 THR A N 1
ATOM 663 C CA . THR A 1 86 ? -13.611 13.876 50.392 1.00 84.62 86 THR A CA 1
ATOM 664 C C . THR A 1 86 ? -13.109 13.234 49.098 1.00 84.62 86 THR A C 1
ATOM 666 O O . THR A 1 86 ? -12.130 12.491 49.141 1.00 84.62 86 THR A O 1
ATOM 669 N N . THR A 1 87 ? -13.729 13.542 47.952 1.00 81.50 87 THR A N 1
ATOM 670 C CA . THR A 1 87 ? -13.493 12.850 46.670 1.00 81.50 87 THR A CA 1
ATOM 671 C C . THR A 1 87 ? -12.024 12.935 46.232 1.00 81.50 87 THR A C 1
ATOM 673 O O . THR A 1 87 ? -11.382 11.895 46.070 1.00 81.50 87 THR A O 1
ATOM 676 N N . ASP A 1 88 ? -11.449 14.143 46.175 1.00 74.56 88 ASP A N 1
ATOM 677 C CA . ASP A 1 88 ? -10.046 14.362 45.778 1.00 74.56 88 ASP A CA 1
ATOM 678 C C . ASP A 1 88 ? -9.049 13.649 46.705 1.00 74.56 88 ASP A C 1
ATOM 680 O O . ASP A 1 88 ? -8.091 13.018 46.253 1.00 74.56 88 ASP A O 1
ATOM 684 N N . LYS A 1 89 ? -9.293 13.712 48.023 1.00 76.94 89 LYS A N 1
ATOM 685 C CA . LYS A 1 89 ? -8.428 13.104 49.050 1.00 76.94 89 LYS A CA 1
ATOM 686 C C . LYS A 1 89 ? -8.385 11.583 48.927 1.00 76.94 89 LYS A C 1
ATOM 688 O O . LYS A 1 89 ? -7.334 10.981 49.136 1.00 76.94 89 LYS A O 1
ATOM 693 N N . ASN A 1 90 ? -9.516 10.982 48.565 1.00 80.75 90 ASN A N 1
ATOM 694 C CA . ASN A 1 90 ? -9.670 9.539 48.425 1.00 80.75 90 A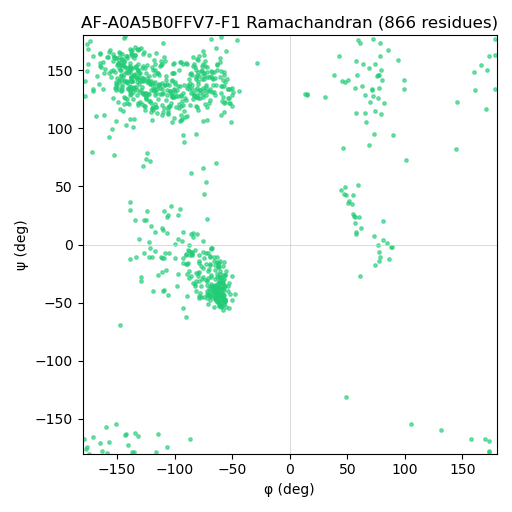SN A CA 1
ATOM 695 C C . ASN A 1 90 ? -9.296 9.027 47.019 1.00 80.75 90 ASN A C 1
ATOM 697 O O . ASN A 1 90 ? -9.272 7.815 46.814 1.00 80.75 90 ASN A O 1
ATOM 701 N N . ARG A 1 91 ? -8.986 9.926 46.065 1.00 80.44 91 ARG A N 1
ATOM 702 C CA . ARG A 1 91 ? -8.803 9.625 44.627 1.00 80.44 91 ARG A CA 1
ATOM 703 C C . ARG A 1 91 ? -10.009 8.897 44.016 1.00 80.44 91 ARG A C 1
ATOM 705 O O . ARG A 1 91 ? -9.858 8.016 43.172 1.00 80.44 91 ARG A O 1
ATOM 712 N N . GLU A 1 92 ? -11.196 9.249 44.491 1.00 84.44 92 GLU A N 1
ATOM 713 C CA . GLU A 1 92 ? -12.463 8.681 44.036 1.00 84.44 92 GLU A CA 1
ATOM 714 C C . GLU A 1 92 ? -12.922 9.337 42.730 1.00 84.44 92 GLU A C 1
ATOM 716 O O . GLU A 1 92 ? -12.496 10.440 42.383 1.00 84.44 92 GLU A O 1
ATOM 721 N N . LYS A 1 93 ? -13.810 8.660 42.000 1.00 86.25 93 LYS A N 1
ATOM 722 C CA . LYS A 1 93 ? -14.359 9.199 40.755 1.00 86.25 93 LYS A CA 1
ATOM 723 C C . LYS A 1 93 ? -15.349 10.336 41.059 1.00 86.25 93 LYS A C 1
ATOM 725 O O . LYS A 1 93 ? -16.202 10.158 41.934 1.00 86.25 93 LYS A O 1
ATOM 730 N N . PRO A 1 94 ? -15.322 11.460 40.322 1.00 88.31 94 PRO A N 1
ATOM 731 C CA . PRO A 1 94 ? -16.381 12.463 40.386 1.00 88.31 94 PRO A CA 1
ATOM 732 C C . PRO A 1 94 ? -17.770 11.848 40.133 1.00 88.31 94 PRO A C 1
ATOM 734 O O . PRO A 1 94 ? -17.958 11.070 39.195 1.00 88.31 94 PRO A O 1
ATOM 737 N N . LEU A 1 95 ? -18.763 12.190 40.966 1.00 91.19 95 LEU A N 1
ATOM 738 C CA . LEU A 1 95 ? -20.103 11.573 40.924 1.00 91.19 95 LEU A CA 1
ATOM 739 C C . LEU A 1 95 ? -20.826 11.761 39.578 1.00 91.19 95 LEU A C 1
ATOM 741 O O . LEU A 1 95 ? -21.603 10.901 39.175 1.00 91.19 95 LEU A O 1
ATOM 745 N N . ASN A 1 96 ? -20.544 12.848 38.857 1.00 85.81 96 ASN A N 1
ATOM 746 C CA . ASN A 1 96 ? -21.065 13.115 37.513 1.00 85.81 96 ASN A CA 1
ATOM 747 C C . ASN A 1 96 ? -20.498 12.171 36.428 1.00 85.81 96 ASN A C 1
ATOM 749 O O . ASN A 1 96 ? -21.101 12.043 35.362 1.00 85.81 96 ASN A O 1
ATOM 753 N N . GLU A 1 97 ? -19.384 11.480 36.688 1.00 88.50 97 GLU A N 1
ATOM 754 C CA . GLU A 1 97 ? -18.846 10.433 35.811 1.00 88.50 97 GLU A CA 1
ATOM 755 C C . GLU A 1 97 ? -19.323 9.015 36.178 1.00 88.50 97 GLU A C 1
ATOM 757 O O . GLU A 1 97 ? -19.154 8.082 35.382 1.00 88.50 97 GLU A O 1
ATOM 762 N N . VAL A 1 98 ? -19.870 8.802 37.379 1.00 93.56 98 VAL A N 1
ATOM 763 C CA . VAL A 1 98 ? -20.420 7.505 37.811 1.00 93.56 98 VAL A CA 1
ATOM 764 C C . VAL A 1 98 ? -21.720 7.271 37.046 1.00 93.56 98 VAL A C 1
ATOM 766 O O . VAL A 1 98 ? -22.722 7.939 37.295 1.00 93.56 98 VAL A O 1
ATOM 769 N N . SER A 1 99 ? -21.727 6.346 36.076 1.00 92.31 99 SER A N 1
ATOM 770 C CA . SER A 1 99 ? -22.840 6.281 35.113 1.00 92.31 99 SER A CA 1
ATOM 771 C C . SER A 1 99 ? -24.171 5.990 35.793 1.00 92.31 99 SER A C 1
ATOM 773 O O . SER A 1 99 ? -25.166 6.643 35.482 1.00 92.31 99 SER A O 1
ATOM 775 N N . GLY A 1 100 ? -24.166 5.053 36.743 1.00 95.00 100 GLY A N 1
ATOM 776 C CA . GLY A 1 100 ? -25.351 4.677 37.501 1.00 95.00 100 GLY A CA 1
ATOM 777 C C . GLY A 1 100 ? -25.930 5.809 38.367 1.00 95.00 100 GLY A C 1
ATOM 778 O O . GLY A 1 100 ? -27.046 5.665 38.845 1.00 95.00 100 GLY A O 1
ATOM 779 N N . LEU A 1 101 ? -25.220 6.932 38.542 1.00 96.38 101 LEU A N 1
ATOM 780 C CA . LEU A 1 101 ? -25.630 8.095 39.340 1.00 96.38 101 LEU A CA 1
ATOM 781 C C . LEU A 1 101 ? -25.791 9.388 38.516 1.00 96.38 101 LEU A C 1
ATOM 783 O O . LEU A 1 101 ? -25.991 10.463 39.081 1.00 96.38 101 LEU A O 1
ATOM 787 N N . ALA A 1 102 ? -25.766 9.311 37.181 1.00 92.25 102 ALA A N 1
ATOM 788 C CA . ALA A 1 102 ? -25.840 10.496 36.319 1.00 92.25 102 ALA A CA 1
ATOM 789 C C . ALA A 1 102 ? -27.154 11.304 36.449 1.00 92.25 102 ALA A C 1
ATOM 791 O O . ALA A 1 102 ? -27.178 12.473 36.068 1.00 92.25 102 ALA A O 1
ATOM 792 N N . ALA A 1 103 ? -28.222 10.713 37.003 1.00 93.19 103 ALA A N 1
ATOM 793 C CA . ALA A 1 103 ? -29.505 11.362 37.292 1.00 93.19 103 ALA A CA 1
ATOM 794 C C . ALA A 1 103 ? -29.730 11.649 38.797 1.00 93.19 103 ALA A C 1
ATOM 796 O O . ALA A 1 103 ? -30.873 11.764 39.243 1.00 93.19 103 ALA A O 1
ATOM 797 N N . LEU A 1 104 ? -28.662 11.793 39.595 1.00 95.88 104 LEU A N 1
ATOM 798 C CA . LEU A 1 104 ? -28.779 12.290 40.973 1.00 95.88 104 LEU A CA 1
ATOM 799 C C . LEU A 1 104 ? -29.456 13.682 41.031 1.00 95.88 104 LEU A C 1
ATOM 801 O O . LEU A 1 104 ? -29.254 14.503 40.122 1.00 95.88 104 LEU A O 1
ATOM 805 N N . PRO A 1 105 ? -30.207 13.994 42.109 1.00 95.56 105 PRO A N 1
ATOM 806 C CA . PRO A 1 105 ? -30.861 15.290 42.280 1.00 95.56 105 PRO A CA 1
ATOM 807 C C . PRO A 1 105 ? -29.870 16.460 42.221 1.00 95.56 105 PRO A C 1
ATOM 809 O O . PRO A 1 105 ? -28.933 16.550 43.015 1.00 95.56 105 PRO A O 1
ATOM 812 N N . GLN A 1 106 ? -30.093 17.381 41.287 1.00 95.50 106 GLN A N 1
ATOM 813 C CA . GLN A 1 106 ? -29.323 18.615 41.122 1.00 95.50 106 GLN A CA 1
ATOM 814 C C . GLN A 1 106 ? -29.771 19.665 42.143 1.00 95.50 106 GLN A C 1
ATOM 816 O O . GLN A 1 106 ? -28.952 20.272 42.832 1.00 95.50 106 GLN A O 1
ATOM 821 N N . PHE A 1 107 ? -31.085 19.829 42.296 1.00 96.44 107 PHE A N 1
ATOM 822 C CA . PHE A 1 107 ? -31.683 20.656 43.338 1.00 96.44 107 PHE A CA 1
ATOM 823 C C . PHE A 1 107 ? -33.081 20.158 43.721 1.00 96.44 107 PHE A C 1
ATOM 825 O O . PHE A 1 107 ? -33.806 19.632 42.879 1.00 96.44 107 PHE A O 1
ATOM 832 N N . SER A 1 108 ? -33.466 20.343 44.983 1.00 97.31 108 SER A N 1
ATOM 833 C CA . SER A 1 108 ? -34.849 20.223 45.451 1.00 97.31 108 SER A CA 1
ATOM 834 C C . SER A 1 108 ? -35.506 21.606 45.478 1.00 97.31 108 SER A C 1
ATOM 836 O O . SER A 1 108 ? -34.802 22.622 45.529 1.00 97.31 108 SER A O 1
ATOM 838 N N . PHE A 1 109 ? -36.837 21.672 45.421 1.00 97.06 109 PHE A N 1
ATOM 839 C CA . PHE A 1 109 ? -37.574 22.933 45.419 1.00 97.06 109 PHE A CA 1
ATOM 840 C C . PHE A 1 109 ? -38.940 22.872 46.113 1.00 97.06 109 PHE A C 1
ATOM 842 O O . PHE A 1 109 ? -39.602 21.837 46.188 1.00 97.06 109 PHE A O 1
ATOM 849 N N . TYR A 1 110 ? -39.362 24.058 46.543 1.00 96.81 110 TYR A N 1
ATOM 850 C CA . TYR A 1 110 ? -40.700 24.438 46.977 1.00 96.81 110 TYR A CA 1
ATOM 851 C C . TYR A 1 110 ? -41.077 25.661 46.138 1.00 96.81 110 TYR A C 1
ATOM 853 O O . TYR A 1 110 ? -40.281 26.600 46.021 1.00 96.81 110 TYR A O 1
ATOM 861 N N . GLY A 1 111 ? -42.253 25.665 45.522 1.00 95.75 111 GLY A N 1
ATOM 862 C CA . GLY A 1 111 ? -42.610 26.680 44.536 1.00 95.75 111 GLY A CA 1
ATOM 863 C C . GLY A 1 111 ? -44.098 26.735 44.221 1.00 95.75 111 GLY A C 1
ATOM 864 O O . GLY A 1 111 ? -44.900 26.076 44.874 1.00 95.75 111 GLY A O 1
ATOM 865 N N . LYS A 1 112 ? -44.459 27.515 43.198 1.00 95.31 112 LYS A N 1
ATOM 866 C CA . LYS A 1 112 ? -45.822 27.583 42.658 1.00 95.31 112 LYS A CA 1
ATOM 867 C C . LYS A 1 112 ? -45.882 27.204 41.189 1.00 95.31 112 LYS A C 1
ATOM 869 O O . LYS A 1 112 ? -45.117 27.728 40.380 1.00 95.31 112 LYS A O 1
ATOM 874 N N . TYR A 1 113 ? -46.836 26.341 40.860 1.00 93.19 113 TYR A N 1
ATOM 875 C CA . TYR A 1 113 ? -47.148 25.877 39.512 1.00 93.19 113 TYR A CA 1
ATOM 876 C C . TYR A 1 113 ? -48.671 25.823 39.353 1.00 93.19 113 TYR A C 1
ATOM 878 O O . TYR A 1 113 ? -49.363 25.324 40.237 1.00 93.19 113 TYR A O 1
ATOM 886 N N . ASP A 1 114 ? -49.198 26.390 38.265 1.00 88.81 114 ASP A N 1
ATOM 887 C CA . ASP A 1 114 ? -50.650 26.521 38.027 1.00 88.81 114 ASP A CA 1
ATOM 888 C C . ASP A 1 114 ? -51.423 27.101 39.241 1.00 88.81 114 ASP A C 1
ATOM 890 O O . ASP A 1 114 ? -52.452 26.595 39.684 1.00 88.81 114 ASP A O 1
ATOM 894 N N . GLY A 1 115 ? -50.844 28.132 39.872 1.00 86.19 115 GLY A N 1
ATOM 895 C CA . GLY A 1 115 ? -51.376 28.795 41.074 1.00 86.19 115 GLY A CA 1
ATOM 896 C C . GLY A 1 115 ? -51.241 28.013 42.392 1.00 86.19 115 GLY A C 1
ATOM 897 O O . GLY A 1 115 ? -51.302 28.626 43.460 1.00 86.19 115 GLY A O 1
ATOM 898 N N . LYS A 1 116 ? -51.007 26.698 42.334 1.00 91.38 116 LYS A N 1
ATOM 899 C CA . LYS A 1 116 ? -50.889 25.796 43.489 1.00 91.38 116 LYS A CA 1
ATOM 900 C C . LYS A 1 116 ? -49.463 25.767 44.029 1.00 91.38 116 LYS A C 1
ATOM 902 O O . LYS A 1 116 ? -48.504 25.859 43.264 1.00 91.38 116 LYS A O 1
ATOM 907 N N . ASP A 1 117 ? -49.333 25.611 45.342 1.00 93.31 117 ASP A N 1
ATOM 908 C CA . ASP A 1 117 ? -48.063 25.288 45.991 1.00 93.31 117 ASP A CA 1
ATOM 909 C C . ASP A 1 117 ? -47.641 23.853 45.630 1.00 93.31 117 ASP A C 1
ATOM 911 O O . ASP A 1 117 ? -48.457 22.932 45.653 1.00 93.31 117 ASP A O 1
ATOM 915 N N . VAL A 1 118 ? -46.372 23.673 45.258 1.00 94.31 118 VAL A N 1
ATOM 916 C CA . VAL A 1 118 ? -45.794 22.400 44.802 1.00 94.31 118 VAL A CA 1
ATOM 917 C C . VAL A 1 118 ? -44.394 22.183 45.373 1.00 94.31 118 VAL A C 1
ATOM 919 O O . VAL A 1 118 ? -43.637 23.133 45.593 1.00 94.31 118 VAL A O 1
ATOM 922 N N . ILE A 1 119 ? -44.031 20.916 45.569 1.00 95.44 119 ILE A N 1
ATOM 923 C CA . ILE A 1 119 ? -42.703 20.479 46.014 1.00 95.44 119 ILE A CA 1
ATOM 924 C C . ILE A 1 119 ? -42.158 19.405 45.073 1.00 95.44 119 ILE A C 1
ATOM 926 O O . ILE A 1 119 ? -42.925 18.683 44.435 1.00 95.44 119 ILE A O 1
ATOM 930 N N . GLY A 1 120 ? -40.837 19.312 44.947 1.00 95.50 120 GLY A N 1
ATOM 931 C CA . GLY A 1 120 ? -40.221 18.392 43.995 1.00 95.50 120 GLY A CA 1
ATOM 932 C C . GLY A 1 120 ? -38.710 18.539 43.880 1.00 95.50 120 GLY A C 1
ATOM 933 O O . GLY A 1 120 ? -38.069 19.228 44.674 1.00 95.50 120 GLY A O 1
ATOM 934 N N . TYR A 1 121 ? -38.125 17.890 42.876 1.00 96.38 121 TYR A N 1
ATOM 935 C CA . TYR A 1 121 ? -36.700 18.017 42.576 1.00 96.38 121 TYR A CA 1
ATOM 936 C C . TYR A 1 121 ? -36.409 17.972 41.076 1.00 96.38 121 TYR A C 1
ATOM 938 O O . TYR A 1 121 ? -37.191 17.463 40.274 1.00 96.38 121 TYR A O 1
ATOM 946 N N . ALA A 1 122 ? -35.255 18.514 40.703 1.00 95.44 122 ALA A N 1
ATOM 947 C CA . ALA A 1 122 ? -34.691 18.405 39.370 1.00 95.44 122 ALA A CA 1
ATOM 948 C C . ALA A 1 122 ? -33.546 17.388 39.365 1.00 95.44 122 ALA A C 1
ATOM 950 O O . ALA A 1 122 ? -32.645 17.454 40.203 1.00 95.44 122 ALA A O 1
ATOM 951 N N . ALA A 1 123 ? -33.555 16.477 38.400 1.00 94.31 123 ALA A N 1
ATOM 952 C CA . ALA A 1 123 ? -32.440 15.596 38.059 1.00 94.31 123 ALA A CA 1
ATOM 953 C C . ALA A 1 123 ? -31.954 15.907 36.637 1.00 94.31 123 ALA A C 1
ATOM 955 O O . ALA A 1 123 ? -32.668 16.552 35.870 1.00 94.31 123 ALA A O 1
ATOM 956 N N . LYS A 1 124 ? -30.761 15.437 36.253 1.00 91.62 124 LYS A N 1
ATOM 957 C CA . LYS A 1 124 ? -30.327 15.538 34.852 1.00 91.62 124 LYS A CA 1
ATOM 958 C C . LYS A 1 124 ? -31.224 14.667 33.966 1.00 91.62 124 LYS A C 1
ATOM 960 O O . LYS A 1 124 ? -31.450 13.495 34.268 1.00 91.62 124 LYS A O 1
ATOM 965 N N . LEU A 1 125 ? -31.715 15.236 32.870 1.00 89.69 125 LEU A N 1
ATOM 966 C CA . LEU A 1 125 ? -32.492 14.526 31.865 1.00 89.69 125 LEU A CA 1
ATOM 967 C C . LEU A 1 125 ? -31.607 13.510 31.129 1.00 89.69 125 LEU A C 1
ATOM 969 O O . LEU A 1 125 ? -30.521 13.833 30.644 1.00 89.69 125 LEU A O 1
ATOM 973 N N . LEU A 1 126 ? -32.096 12.277 31.011 1.00 86.25 126 LEU A N 1
ATOM 974 C CA . LEU A 1 126 ? -31.503 11.264 30.143 1.00 86.25 126 LEU A CA 1
ATOM 975 C C . LEU A 1 126 ? -32.095 11.436 28.736 1.00 86.25 126 LEU A C 1
ATOM 977 O O . LEU A 1 126 ? -33.311 11.368 28.569 1.00 86.25 126 LEU A O 1
ATOM 981 N N . GLY A 1 127 ? -31.242 11.694 27.738 1.00 69.81 127 GLY A N 1
ATOM 982 C CA . GLY A 1 127 ? -31.666 12.027 26.370 1.00 69.81 127 GLY A CA 1
ATOM 983 C C . GLY A 1 127 ? -32.578 10.969 25.730 1.00 69.81 127 GLY A C 1
ATOM 984 O O . GLY A 1 127 ? -32.353 9.767 25.878 1.00 69.81 127 GLY A O 1
ATOM 985 N N . SER A 1 128 ? -33.599 11.422 25.003 1.00 60.25 128 SER A N 1
ATOM 986 C CA . SER A 1 128 ? -34.769 10.623 24.602 1.00 60.25 128 SER A CA 1
ATOM 987 C C . SER A 1 128 ? -34.484 9.388 23.746 1.00 60.25 128 SER A C 1
ATOM 989 O O . SER A 1 128 ? -35.207 8.398 23.845 1.00 60.25 128 SER A O 1
ATOM 991 N N . ASP A 1 129 ? -33.461 9.436 22.895 1.00 58.47 129 ASP A N 1
ATOM 992 C CA . ASP A 1 129 ? -33.432 8.589 21.694 1.00 58.47 129 ASP A CA 1
ATOM 993 C C . ASP A 1 129 ? -32.773 7.215 21.906 1.00 58.47 129 ASP A C 1
ATOM 995 O O . ASP A 1 129 ? -32.842 6.344 21.036 1.00 58.47 129 ASP A O 1
ATOM 999 N N . GLU A 1 130 ? -32.134 6.995 23.060 1.00 81.94 130 GLU A N 1
ATOM 1000 C CA . GLU A 1 130 ? -31.335 5.785 23.316 1.00 81.94 130 GLU A CA 1
ATOM 1001 C C . GLU A 1 130 ? -31.487 5.167 24.715 1.00 81.94 130 GLU A C 1
ATOM 1003 O O . GLU A 1 130 ? -31.030 4.039 24.929 1.00 81.94 130 GLU A O 1
ATOM 1008 N N . TRP A 1 131 ? -32.100 5.871 25.672 1.00 90.56 131 TRP A N 1
ATOM 1009 C CA . TRP A 1 131 ? -32.322 5.363 27.028 1.00 90.56 131 TRP A CA 1
ATOM 1010 C C . TRP A 1 131 ? -33.696 4.686 27.145 1.00 90.56 131 TRP A C 1
ATOM 1012 O O . TRP A 1 131 ? -34.727 5.235 26.766 1.00 90.56 131 TRP A O 1
ATOM 1022 N N . ILE A 1 132 ? -33.713 3.475 27.699 1.00 91.50 132 ILE A N 1
ATOM 1023 C CA . ILE A 1 132 ? -34.894 2.622 27.865 1.00 91.50 132 ILE A CA 1
ATOM 1024 C C . ILE A 1 132 ? -35.096 2.385 29.363 1.00 91.50 132 ILE A C 1
ATOM 1026 O O . ILE A 1 132 ? -34.234 1.785 30.003 1.00 91.50 132 ILE A O 1
ATOM 1030 N N . GLU A 1 133 ? -36.227 2.817 29.923 1.00 92.44 133 GLU A N 1
ATOM 1031 C CA . GLU A 1 133 ? -36.639 2.433 31.281 1.00 92.44 133 GLU A CA 1
ATOM 1032 C C . GLU A 1 133 ? -36.753 0.904 31.346 1.00 92.44 133 GLU A C 1
ATOM 1034 O O . GLU A 1 133 ? -37.468 0.298 30.540 1.00 92.44 133 GLU A O 1
ATOM 1039 N N . PHE A 1 134 ? -36.039 0.259 32.269 1.00 94.06 134 PHE A N 1
ATOM 1040 C CA . PHE A 1 134 ? -35.858 -1.193 32.224 1.00 94.06 134 PHE A CA 1
ATOM 1041 C C . PHE A 1 134 ? -37.181 -1.968 32.381 1.00 94.06 134 PHE A C 1
ATOM 1043 O O . PHE A 1 134 ? -37.345 -3.036 31.784 1.00 94.06 134 PHE A O 1
ATOM 1050 N N . SER A 1 135 ? -38.179 -1.402 33.072 1.00 92.44 135 SER A N 1
ATOM 1051 C CA . SER A 1 135 ? -39.507 -2.010 33.227 1.00 92.44 135 SER A CA 1
ATOM 1052 C C . SER A 1 135 ? -40.260 -2.179 31.900 1.00 92.44 135 SER A C 1
ATOM 1054 O O . SER A 1 135 ? -41.040 -3.126 31.757 1.00 92.44 135 SER A O 1
ATOM 1056 N N . ARG A 1 136 ? -39.965 -1.359 30.878 1.00 92.56 136 ARG A N 1
ATOM 1057 C CA . ARG A 1 136 ? -40.585 -1.444 29.542 1.00 92.56 136 ARG A CA 1
ATOM 1058 C C . ARG A 1 136 ? -40.249 -2.742 28.803 1.00 92.56 136 ARG A C 1
ATOM 1060 O O . ARG A 1 136 ? -41.044 -3.191 27.983 1.00 92.56 136 ARG A O 1
ATOM 1067 N N . LEU A 1 137 ? -39.154 -3.428 29.151 1.00 92.25 137 LEU A N 1
ATOM 1068 C CA . LEU A 1 137 ? -38.887 -4.792 28.665 1.00 92.25 137 LEU A CA 1
ATOM 1069 C C . LEU A 1 137 ? -39.981 -5.790 29.083 1.00 92.25 137 LEU A C 1
ATOM 1071 O O . LEU A 1 137 ? -40.187 -6.802 28.414 1.00 92.25 137 LEU A O 1
ATOM 1075 N N . PHE A 1 138 ? -40.692 -5.513 30.175 1.00 90.12 138 PHE A N 1
ATOM 1076 C CA . PHE A 1 138 ? -41.695 -6.396 30.768 1.00 90.12 138 PHE A CA 1
ATOM 1077 C C . PHE A 1 138 ? -43.116 -5.871 30.570 1.00 90.12 138 PHE A C 1
ATOM 1079 O O . PHE A 1 138 ? -44.004 -6.667 30.262 1.00 90.12 138 PHE A O 1
ATOM 1086 N N . ASN A 1 139 ? -43.303 -4.552 30.687 1.00 90.19 139 ASN A N 1
ATOM 1087 C CA . ASN A 1 139 ? -44.597 -3.908 30.934 1.00 90.19 139 ASN A CA 1
ATOM 1088 C C . ASN A 1 139 ? -45.021 -2.868 29.876 1.00 90.19 139 ASN A C 1
ATOM 1090 O O . ASN A 1 139 ? -46.079 -2.281 30.026 1.00 90.19 139 ASN A O 1
ATOM 1094 N N . GLU A 1 140 ? -44.249 -2.645 28.807 1.00 91.62 140 GLU A N 1
ATOM 1095 C CA . GLU A 1 140 ? -44.600 -1.722 27.706 1.00 91.62 140 GLU A CA 1
ATOM 1096 C C . GLU A 1 140 ? -45.944 -2.088 27.047 1.00 91.62 140 GLU A C 1
ATOM 1098 O O . GLU A 1 140 ? -46.051 -3.150 26.432 1.00 91.62 140 GLU A O 1
ATOM 1103 N N . ASP A 1 141 ? -46.974 -1.249 27.160 1.00 90.25 141 ASP A N 1
ATOM 1104 C CA . ASP A 1 141 ? -48.341 -1.576 26.716 1.00 90.25 141 ASP A CA 1
ATOM 1105 C C . ASP A 1 141 ? -48.428 -1.970 25.235 1.00 90.25 141 ASP A C 1
ATOM 1107 O O . ASP A 1 141 ? -49.163 -2.893 24.875 1.00 90.25 141 ASP A O 1
ATOM 1111 N N . ASN A 1 142 ? -47.624 -1.349 24.365 1.00 94.31 142 ASN A N 1
ATOM 1112 C CA . ASN A 1 142 ? -47.568 -1.746 22.965 1.00 94.31 142 ASN A CA 1
ATOM 1113 C C . ASN A 1 142 ? -46.773 -3.054 22.796 1.00 94.31 142 ASN A C 1
ATOM 1115 O O . ASN A 1 142 ? -45.542 -3.060 22.834 1.00 94.31 142 ASN A O 1
ATOM 1119 N N . LEU A 1 143 ? -47.476 -4.161 22.533 1.00 94.00 143 LEU A N 1
ATOM 1120 C CA . LEU A 1 143 ? -46.876 -5.493 22.364 1.00 94.00 143 LEU A CA 1
ATOM 1121 C C . LEU A 1 143 ? -45.717 -5.525 21.351 1.00 94.00 143 LEU A C 1
ATOM 1123 O O . LEU A 1 143 ? -44.675 -6.100 21.657 1.00 94.00 143 LEU A O 1
ATOM 1127 N N . LYS A 1 144 ? -45.840 -4.851 20.196 1.00 95.06 144 LYS A N 1
ATOM 1128 C CA . LYS A 1 144 ? -44.771 -4.804 19.178 1.00 95.06 144 LYS A CA 1
ATOM 1129 C C . LYS A 1 144 ? -43.540 -4.052 19.688 1.00 95.06 144 LYS A C 1
ATOM 1131 O O . LYS A 1 144 ? -42.411 -4.480 19.451 1.00 95.06 144 LYS A O 1
ATOM 1136 N N . THR A 1 145 ? -43.742 -2.961 20.428 1.00 93.31 145 THR A N 1
ATOM 1137 C CA . THR A 1 145 ? -42.651 -2.237 21.098 1.00 93.31 145 THR A CA 1
ATOM 1138 C C . THR A 1 145 ? -42.004 -3.110 22.175 1.00 93.31 145 THR A C 1
ATOM 1140 O O . THR A 1 145 ? -40.779 -3.217 22.204 1.00 93.31 145 THR A O 1
ATOM 1143 N N . ARG A 1 146 ? -42.797 -3.802 23.007 1.00 93.31 146 ARG A N 1
ATOM 1144 C CA . ARG A 1 146 ? -42.313 -4.725 24.050 1.00 93.31 146 ARG A CA 1
ATOM 1145 C C . ARG A 1 146 ? -41.466 -5.854 23.451 1.00 93.31 146 ARG A C 1
ATOM 1147 O O . ARG A 1 146 ? -40.390 -6.151 23.963 1.00 93.31 146 ARG A O 1
ATOM 1154 N N . GLU A 1 147 ? -41.912 -6.453 22.349 1.00 93.56 147 GLU A N 1
ATOM 1155 C CA . GLU A 1 147 ? -41.179 -7.488 21.609 1.00 93.56 147 GLU A CA 1
ATOM 1156 C C . GLU A 1 147 ? -39.879 -6.958 20.993 1.00 93.56 147 GLU A C 1
ATOM 1158 O O . GLU A 1 147 ? -38.827 -7.567 21.190 1.00 93.56 147 GLU A O 1
ATOM 1163 N N . MET A 1 148 ? -39.910 -5.796 20.329 1.00 93.50 148 MET A N 1
ATOM 1164 C CA . MET A 1 148 ? -38.706 -5.148 19.795 1.00 93.50 148 MET A CA 1
ATOM 1165 C C . MET A 1 148 ? -37.682 -4.856 20.902 1.00 93.50 148 MET A C 1
ATOM 1167 O O . MET A 1 148 ? -36.493 -5.128 20.725 1.00 93.50 148 MET A O 1
ATOM 1171 N N . LEU A 1 149 ? -38.114 -4.291 22.034 1.00 92.88 149 LEU A N 1
ATOM 1172 C CA . LEU A 1 149 ? -37.230 -3.969 23.158 1.00 92.88 149 LEU A CA 1
ATOM 1173 C C . LEU A 1 149 ? -36.626 -5.246 23.764 1.00 92.88 149 LEU A C 1
ATOM 1175 O O . LEU A 1 149 ? -35.413 -5.302 23.971 1.00 92.88 149 LEU A O 1
ATOM 1179 N N . LYS A 1 150 ? -37.432 -6.303 23.953 1.00 91.62 150 LYS A N 1
ATOM 1180 C CA . LYS A 1 150 ? -36.948 -7.630 24.367 1.00 91.62 150 LYS A CA 1
ATOM 1181 C C . LYS A 1 150 ? -35.908 -8.189 23.398 1.00 91.62 150 LYS A C 1
ATOM 1183 O O . LYS A 1 150 ? -34.835 -8.579 23.842 1.00 91.62 150 LYS A O 1
ATOM 1188 N N . GLN A 1 151 ? -36.181 -8.212 22.091 1.00 92.19 151 GLN A N 1
ATOM 1189 C CA . GLN A 1 151 ? -35.241 -8.734 21.090 1.00 92.19 151 GLN A CA 1
ATOM 1190 C C . GLN A 1 151 ? -33.927 -7.939 21.067 1.00 92.19 151 GLN A C 1
ATOM 1192 O O . GLN A 1 151 ? -32.855 -8.542 21.080 1.00 92.19 151 GLN A O 1
ATOM 1197 N N . LYS A 1 152 ? -33.991 -6.599 21.121 1.00 92.19 152 LYS A N 1
ATOM 1198 C CA . LYS A 1 152 ? -32.803 -5.735 21.251 1.00 92.19 152 LYS A CA 1
ATOM 1199 C C . LYS A 1 152 ? -31.983 -6.062 22.505 1.00 92.19 152 LYS A C 1
ATOM 1201 O O . LYS A 1 152 ? -30.760 -6.060 22.435 1.00 92.19 152 LYS A O 1
ATOM 1206 N N . PHE A 1 153 ? -32.635 -6.375 23.627 1.00 93.44 153 PHE A N 1
ATOM 1207 C CA . PHE A 1 153 ? -31.961 -6.748 24.872 1.00 93.44 153 PHE A CA 1
ATOM 1208 C C . PHE A 1 153 ? -31.360 -8.165 24.841 1.00 93.44 153 PHE A C 1
ATOM 1210 O O . PHE A 1 153 ? -30.212 -8.349 25.240 1.00 93.44 153 PHE A O 1
ATOM 1217 N N . TYR A 1 154 ? -32.099 -9.165 24.346 1.00 89.56 154 TYR A N 1
ATOM 1218 C CA . TYR A 1 154 ? -31.619 -10.550 24.241 1.00 89.56 154 TYR A CA 1
ATOM 1219 C C . TYR A 1 154 ? -30.435 -10.688 23.278 1.00 89.56 154 TYR A C 1
ATOM 1221 O O . TYR A 1 154 ? -29.480 -11.400 23.586 1.00 89.56 154 TYR A O 1
ATOM 1229 N N . ASN A 1 155 ? -30.472 -9.967 22.153 1.00 90.44 155 ASN A N 1
ATOM 1230 C CA . ASN A 1 155 ? -29.387 -9.938 21.171 1.00 90.44 155 ASN A CA 1
ATOM 1231 C C . ASN A 1 155 ? -28.181 -9.100 21.637 1.00 90.44 155 ASN A C 1
ATOM 1233 O O . ASN A 1 155 ? -27.151 -9.094 20.963 1.00 90.44 155 ASN A O 1
ATOM 1237 N N . HIS A 1 156 ? -28.276 -8.395 22.772 1.00 90.62 156 HIS A N 1
ATOM 1238 C CA . HIS A 1 156 ? -27.157 -7.627 23.312 1.00 90.62 156 HIS A CA 1
ATOM 1239 C C . HIS A 1 156 ? -26.093 -8.576 23.893 1.00 90.62 156 HIS A C 1
ATOM 1241 O O . HIS A 1 156 ? -26.444 -9.436 24.717 1.00 90.62 156 HIS A O 1
ATOM 1247 N N . PRO A 1 157 ? -24.803 -8.451 23.520 1.00 89.50 157 PRO A N 1
ATOM 1248 C CA . PRO A 1 157 ? -23.753 -9.347 24.000 1.00 89.50 157 PRO A CA 1
ATOM 1249 C C . PRO A 1 157 ? -23.686 -9.413 25.528 1.00 89.50 157 PRO A C 1
ATOM 1251 O O . PRO A 1 157 ? -23.850 -8.404 26.217 1.00 89.50 157 PRO A O 1
ATOM 1254 N N . ILE A 1 158 ? -23.419 -10.600 26.083 1.00 88.69 158 ILE A N 1
ATOM 1255 C CA . ILE A 1 158 ? -23.409 -10.776 27.543 1.00 88.69 158 ILE A CA 1
ATOM 1256 C C . ILE A 1 158 ? -22.289 -9.966 28.220 1.00 88.69 158 ILE A C 1
ATOM 1258 O O . ILE A 1 158 ? -22.503 -9.445 29.308 1.00 88.69 158 ILE A O 1
ATOM 1262 N N . SER A 1 159 ? -21.166 -9.725 27.530 1.00 86.81 159 SER A N 1
ATOM 1263 C CA . SER A 1 159 ? -20.139 -8.728 27.892 1.00 86.81 159 SER A CA 1
ATOM 1264 C C . SER A 1 159 ? -20.738 -7.349 28.179 1.00 86.81 159 SER A C 1
ATOM 1266 O O . SER A 1 159 ? -20.471 -6.726 29.204 1.00 86.81 159 SER A O 1
ATOM 1268 N N . ASN A 1 160 ? -21.612 -6.882 27.298 1.00 91.00 160 ASN A N 1
ATOM 1269 C CA . ASN A 1 160 ? -22.218 -5.565 27.389 1.00 91.00 160 ASN A CA 1
ATOM 1270 C C . ASN A 1 160 ? -23.298 -5.529 28.481 1.00 91.00 160 ASN A C 1
ATOM 1272 O O . ASN A 1 160 ? -23.514 -4.498 29.112 1.00 91.00 160 ASN A O 1
ATOM 1276 N N . ARG A 1 161 ? -23.931 -6.670 28.770 1.00 93.62 161 ARG A N 1
ATOM 1277 C CA . ARG A 1 161 ? -24.855 -6.821 29.902 1.00 93.62 161 ARG A CA 1
ATOM 1278 C C . ARG A 1 161 ? -24.124 -6.940 31.251 1.00 93.62 161 ARG A C 1
ATOM 1280 O O . ARG A 1 161 ? -24.616 -6.395 32.236 1.00 93.62 161 ARG A O 1
ATOM 1287 N N . PHE A 1 162 ? -22.899 -7.478 31.290 1.00 93.44 162 PHE A N 1
ATOM 1288 C CA . PHE A 1 162 ? -21.989 -7.311 32.434 1.00 93.44 162 PHE A CA 1
ATOM 1289 C C . PHE A 1 162 ? -21.609 -5.835 32.653 1.00 93.44 162 PHE A C 1
ATOM 1291 O O . PHE A 1 162 ? -21.545 -5.405 33.800 1.00 93.44 162 PHE A O 1
ATOM 1298 N N . LYS A 1 163 ? -21.433 -5.026 31.594 1.00 93.88 163 LYS A N 1
ATOM 1299 C CA . LYS A 1 163 ? -21.169 -3.578 31.736 1.00 93.88 163 LYS A CA 1
ATOM 1300 C C . LYS A 1 163 ? -22.334 -2.819 32.396 1.00 93.88 163 LYS A C 1
ATOM 1302 O O . LYS A 1 163 ? -22.076 -1.967 33.249 1.00 93.88 163 LYS A O 1
ATOM 1307 N N . LEU A 1 164 ? -23.584 -3.168 32.064 1.00 96.31 164 LEU A N 1
ATOM 1308 C CA . LEU A 1 164 ? -24.787 -2.647 32.737 1.00 96.31 164 LEU A CA 1
ATOM 1309 C C . LEU A 1 164 ? -24.845 -3.080 34.211 1.00 96.31 164 LEU A C 1
ATOM 1311 O O . LEU A 1 164 ? -25.119 -2.263 35.087 1.00 96.31 164 LEU A O 1
ATOM 1315 N N . ALA A 1 165 ? -24.552 -4.354 34.493 1.00 96.94 165 ALA A N 1
ATOM 1316 C CA . ALA A 1 165 ? -24.495 -4.876 35.858 1.00 96.94 165 ALA A CA 1
ATOM 1317 C C . ALA A 1 165 ? -23.388 -4.212 36.697 1.00 96.94 165 ALA A C 1
ATOM 1319 O O . ALA A 1 165 ? -23.582 -3.988 37.890 1.00 96.94 165 ALA A O 1
ATOM 1320 N N . TYR A 1 166 ? -22.263 -3.845 36.071 1.00 96.19 166 TYR A N 1
ATOM 1321 C CA . TYR A 1 166 ? -21.212 -3.056 36.708 1.00 96.19 166 TYR A CA 1
ATOM 1322 C C . TYR A 1 166 ? -21.693 -1.646 37.068 1.00 96.19 166 TYR A C 1
ATOM 1324 O O . TYR A 1 166 ? -21.489 -1.232 38.198 1.00 96.19 166 TYR A O 1
ATOM 1332 N N . ASP A 1 167 ? -22.363 -0.920 36.163 1.00 96.56 167 ASP A N 1
ATOM 1333 C CA . ASP A 1 167 ? -22.878 0.432 36.465 1.00 96.56 167 ASP A CA 1
ATOM 1334 C C . ASP A 1 167 ? -23.899 0.433 37.614 1.00 96.56 167 ASP A C 1
ATOM 1336 O O . ASP A 1 167 ? -23.904 1.356 38.429 1.00 96.56 167 ASP A O 1
ATOM 1340 N N . LEU A 1 168 ? -24.737 -0.610 37.699 1.00 98.19 168 LEU A N 1
ATOM 1341 C CA . LEU A 1 168 ? -25.660 -0.806 38.817 1.00 98.19 168 LEU A CA 1
ATOM 1342 C C . LEU A 1 168 ? -24.896 -0.917 40.142 1.00 98.19 168 LEU A C 1
ATOM 1344 O O . LEU A 1 168 ? -25.172 -0.175 41.081 1.00 98.19 168 LEU A O 1
ATOM 1348 N N . VAL A 1 169 ? -23.918 -1.820 40.227 1.00 97.62 169 VAL A N 1
ATOM 1349 C CA . VAL A 1 169 ? -23.215 -2.067 41.493 1.00 97.62 169 VAL A CA 1
ATOM 1350 C C . VAL A 1 169 ? -22.139 -1.023 41.820 1.00 97.62 169 VAL A C 1
ATOM 1352 O O . VAL A 1 169 ? -21.868 -0.782 42.996 1.00 97.62 169 VAL A O 1
ATOM 1355 N N . GLU A 1 170 ? -21.592 -0.338 40.810 1.00 96.81 170 GLU A N 1
ATOM 1356 C CA . GLU A 1 170 ? -20.791 0.878 40.979 1.00 96.81 170 GLU A CA 1
ATOM 1357 C C . GLU A 1 170 ? -21.634 1.922 41.717 1.00 96.81 170 GLU A C 1
ATOM 1359 O O . GLU A 1 170 ? -21.252 2.325 42.815 1.00 96.81 170 GLU A O 1
ATOM 1364 N N . ALA A 1 171 ? -22.817 2.279 41.204 1.00 97.19 171 ALA A N 1
ATOM 1365 C CA . ALA A 1 171 ? -23.695 3.254 41.850 1.00 97.19 171 ALA A CA 1
ATOM 1366 C C . ALA A 1 171 ? -24.056 2.882 43.293 1.00 97.19 171 ALA A C 1
ATOM 1368 O O . ALA A 1 171 ? -23.903 3.720 44.180 1.00 97.19 171 ALA A O 1
ATOM 1369 N N . PHE A 1 172 ? -24.443 1.6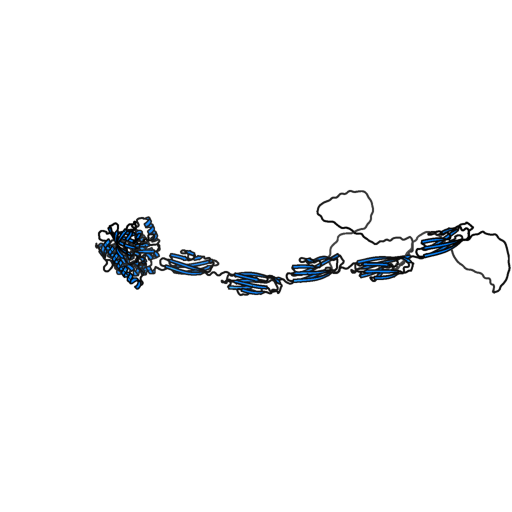31 43.558 1.00 97.38 172 PHE A N 1
ATOM 1370 C CA . PHE A 1 172 ? -24.734 1.185 44.926 1.00 97.38 172 PHE A CA 1
ATOM 1371 C C . PHE A 1 172 ? -23.517 1.279 45.864 1.00 97.38 172 PHE A C 1
ATOM 1373 O O . PHE A 1 172 ? -23.680 1.655 47.022 1.00 97.38 172 PHE A O 1
ATOM 1380 N N . SER A 1 173 ? -22.289 1.071 45.372 1.00 95.88 173 SER A N 1
ATOM 1381 C CA . SER A 1 173 ? -21.076 1.316 46.172 1.00 95.88 173 SER A CA 1
ATOM 1382 C C . SER A 1 173 ? -20.816 2.799 46.476 1.00 95.88 173 SER A C 1
ATOM 1384 O O . SER A 1 173 ? -20.193 3.111 47.486 1.00 95.88 173 SER A O 1
ATOM 1386 N N . TYR A 1 174 ? -21.289 3.731 45.642 1.00 94.94 174 TYR A N 1
ATOM 1387 C CA . TYR A 1 174 ? -21.226 5.168 45.940 1.00 94.94 174 TYR A CA 1
ATOM 1388 C C . TYR A 1 174 ? -22.378 5.610 46.861 1.00 94.94 174 TYR A C 1
ATOM 1390 O O . TYR A 1 174 ? -22.152 6.444 47.735 1.00 94.94 174 TYR A O 1
ATOM 1398 N N . LEU A 1 175 ? -23.573 5.013 46.750 1.00 94.69 175 LEU A N 1
ATOM 1399 C CA . LEU A 1 175 ? -24.674 5.211 47.709 1.00 94.69 175 LEU A CA 1
ATOM 1400 C C . LEU A 1 175 ? -24.290 4.721 49.120 1.00 94.69 175 LEU A C 1
ATOM 1402 O O . LEU A 1 175 ? -24.503 5.444 50.092 1.00 94.69 175 LEU A O 1
ATOM 1406 N N . GLU A 1 176 ? -23.609 3.573 49.223 1.00 93.25 176 GLU A N 1
ATOM 1407 C CA . GLU A 1 176 ? -23.028 3.050 50.472 1.00 93.25 176 GLU A CA 1
ATOM 1408 C C . GLU A 1 176 ? -22.058 4.059 51.118 1.00 93.25 176 GLU A C 1
ATOM 1410 O O . GLU A 1 176 ? -22.204 4.392 52.296 1.00 93.25 176 GLU A O 1
ATOM 1415 N N . LYS A 1 177 ? -21.122 4.630 50.341 1.00 91.75 177 LYS A N 1
ATOM 1416 C CA . LYS A 1 177 ? -20.208 5.696 50.809 1.00 91.75 177 LYS A CA 1
ATOM 1417 C C . LYS A 1 177 ? -20.951 6.967 51.248 1.00 91.75 177 LYS A C 1
ATOM 1419 O O . LYS A 1 177 ? -20.488 7.662 52.148 1.00 91.75 177 LYS A O 1
ATOM 1424 N N . MET A 1 178 ? -22.098 7.260 50.634 1.00 92.00 178 MET A N 1
ATOM 1425 C CA . MET A 1 178 ? -22.995 8.370 50.981 1.00 92.00 178 MET A CA 1
ATOM 1426 C C . MET A 1 178 ? -23.978 8.040 52.126 1.00 92.00 178 MET A C 1
ATOM 1428 O O . MET A 1 178 ? -24.845 8.861 52.432 1.00 92.00 178 MET A O 1
ATOM 1432 N N . LYS A 1 179 ? -23.854 6.873 52.782 1.00 92.06 179 LYS A N 1
ATOM 1433 C CA . LYS A 1 179 ? -24.770 6.379 53.833 1.00 92.06 179 LYS A CA 1
ATOM 1434 C C . LYS A 1 179 ? -26.253 6.323 53.405 1.00 92.06 179 LYS A C 1
ATOM 1436 O O . LYS A 1 179 ? -27.141 6.431 54.254 1.00 92.06 179 LYS A O 1
ATOM 1441 N N . PHE A 1 180 ? -26.525 6.174 52.110 1.00 93.50 180 PHE A N 1
ATOM 1442 C CA . PHE A 1 180 ? -27.877 6.119 51.553 1.00 93.50 180 PHE A CA 1
ATOM 1443 C C . PHE A 1 180 ? -28.280 4.670 51.256 1.00 93.50 180 PHE A C 1
ATOM 1445 O O . PHE A 1 180 ? -27.569 3.964 50.540 1.00 93.50 180 PHE A O 1
ATOM 1452 N N . ILE A 1 181 ? -29.429 4.252 51.787 1.00 93.38 181 ILE A N 1
ATOM 1453 C CA . ILE A 1 181 ? -30.073 2.964 51.503 1.00 93.38 181 ILE A CA 1
ATOM 1454 C C . ILE A 1 181 ? -31.194 3.219 50.495 1.00 93.38 181 ILE A C 1
ATOM 1456 O O . ILE A 1 181 ? -32.034 4.093 50.709 1.00 93.38 181 ILE A O 1
ATOM 1460 N N . TYR A 1 182 ? -31.198 2.479 49.388 1.00 93.00 182 TYR A N 1
ATOM 1461 C CA . TYR A 1 182 ? -32.141 2.673 48.289 1.00 93.00 182 TYR A CA 1
ATOM 1462 C C . TYR A 1 182 ? -33.498 2.013 48.571 1.00 93.00 182 TYR A C 1
ATOM 1464 O O . TYR A 1 182 ? -34.531 2.603 48.267 1.00 93.00 182 TYR A O 1
ATOM 1472 N N . ALA A 1 183 ? -33.491 0.817 49.170 1.00 89.44 183 ALA A N 1
ATOM 1473 C CA . ALA A 1 183 ? -34.626 0.032 49.677 1.00 89.44 183 ALA A CA 1
ATOM 1474 C C . ALA A 1 183 ? -35.710 -0.418 48.669 1.00 89.44 183 ALA A C 1
ATOM 1476 O O . ALA A 1 183 ? -36.343 -1.450 48.888 1.00 89.44 183 ALA A O 1
ATOM 1477 N N . ASP A 1 184 ? -35.916 0.299 47.561 1.00 87.12 184 ASP A N 1
ATOM 1478 C CA . ASP A 1 184 ? -37.025 0.093 46.615 1.00 87.12 184 ASP A CA 1
ATOM 1479 C C . ASP A 1 184 ? -36.600 -0.465 45.238 1.00 87.12 184 ASP A C 1
ATOM 1481 O O . ASP A 1 184 ? -37.361 -0.417 44.268 1.00 87.12 184 ASP A O 1
ATOM 1485 N N . LEU A 1 185 ? -35.369 -0.975 45.109 1.00 93.31 185 LEU A N 1
ATOM 1486 C CA . LEU A 1 185 ? -34.791 -1.326 43.807 1.00 93.31 185 LEU A CA 1
ATOM 1487 C C . LEU A 1 185 ? -35.634 -2.381 43.064 1.00 93.31 185 LEU A C 1
ATOM 1489 O O . LEU A 1 185 ? -35.675 -3.554 43.435 1.00 93.31 185 LEU A O 1
ATOM 1493 N N . ASN A 1 186 ? -36.264 -1.962 41.966 1.00 92.62 186 ASN A N 1
ATOM 1494 C CA . ASN A 1 186 ? -37.046 -2.799 41.061 1.00 92.62 186 ASN A CA 1
ATOM 1495 C C . ASN A 1 186 ? -36.867 -2.323 39.592 1.00 92.62 186 ASN A C 1
ATOM 1497 O O . ASN A 1 186 ? -36.158 -1.344 39.345 1.00 92.62 186 ASN A O 1
ATOM 1501 N N . PRO A 1 187 ? -37.473 -2.983 38.579 1.00 92.81 187 PRO A N 1
ATOM 1502 C CA . PRO A 1 187 ? -37.264 -2.638 37.168 1.00 92.81 187 PRO A CA 1
ATOM 1503 C C . PRO A 1 187 ? -37.609 -1.203 36.742 1.00 92.81 187 PRO A C 1
ATOM 1505 O O . PRO A 1 187 ? -37.183 -0.798 35.665 1.00 92.81 187 PRO A O 1
ATOM 1508 N N . LYS A 1 188 ? -38.398 -0.446 37.515 1.00 91.38 188 LYS A N 1
ATOM 1509 C CA . LYS A 1 188 ? -38.742 0.952 37.185 1.00 91.38 188 LYS A CA 1
ATOM 1510 C C . LYS A 1 188 ? -37.633 1.941 37.546 1.00 91.38 188 LYS A C 1
ATOM 1512 O O . LYS A 1 188 ? -37.501 2.972 36.903 1.00 91.38 188 LYS A O 1
ATOM 1517 N N . ASN A 1 189 ? -36.808 1.606 38.534 1.00 93.31 189 ASN A N 1
ATOM 1518 C CA . ASN A 1 189 ? -35.858 2.515 39.180 1.00 93.31 189 ASN A CA 1
ATOM 1519 C C . ASN A 1 189 ? -34.607 2.841 38.351 1.00 93.31 189 ASN A C 1
ATOM 1521 O O . ASN A 1 189 ? -33.704 3.510 38.855 1.00 93.31 189 ASN A O 1
ATOM 1525 N N . PHE A 1 190 ? -34.497 2.352 37.111 1.00 95.19 190 PHE A N 1
ATOM 1526 C CA . PHE A 1 190 ? -33.338 2.625 36.270 1.00 95.19 190 PHE A CA 1
ATOM 1527 C C . PHE A 1 190 ? -33.617 2.563 34.768 1.00 95.19 190 PHE A C 1
ATOM 1529 O O . PHE A 1 190 ? -34.431 1.782 34.267 1.00 95.19 190 PHE A O 1
ATOM 1536 N N . PHE A 1 191 ? -32.852 3.371 34.038 1.00 95.00 191 PHE A N 1
ATOM 1537 C CA . PHE A 1 191 ? -32.766 3.344 32.585 1.00 95.00 191 PHE A CA 1
ATOM 1538 C C . PHE A 1 191 ? -31.494 2.615 32.139 1.00 95.00 191 PHE A C 1
ATOM 1540 O O . PHE A 1 191 ? -30.443 2.709 32.777 1.00 95.00 191 PHE A O 1
ATOM 1547 N N . ILE A 1 192 ? -31.574 1.935 30.996 1.00 95.56 192 ILE A N 1
ATOM 1548 C CA . ILE A 1 192 ? -30.431 1.358 30.282 1.00 95.56 192 ILE A CA 1
ATOM 1549 C C . ILE A 1 192 ? -30.295 1.980 28.889 1.00 95.56 192 ILE A C 1
ATOM 1551 O O . ILE A 1 192 ? -31.280 2.161 28.179 1.00 95.56 192 ILE A O 1
ATOM 1555 N N . ASN A 1 193 ? -29.071 2.272 28.463 1.00 93.56 193 ASN A N 1
ATOM 1556 C CA . ASN A 1 193 ? -28.734 2.635 27.090 1.00 93.56 193 ASN A CA 1
ATOM 1557 C C . ASN A 1 193 ? -27.909 1.490 26.494 1.00 93.56 193 ASN A C 1
ATOM 1559 O O . ASN A 1 193 ? -26.775 1.244 26.907 1.00 93.56 193 ASN A O 1
ATOM 1563 N N . LEU A 1 194 ? -28.481 0.764 25.529 1.00 91.12 194 LEU A N 1
ATOM 1564 C CA . LEU A 1 194 ? -27.836 -0.419 24.945 1.00 91.12 194 LEU A CA 1
ATOM 1565 C C . LEU A 1 194 ? -26.624 -0.055 24.072 1.00 91.12 194 LEU A C 1
ATOM 1567 O O . LEU A 1 194 ? -25.611 -0.748 24.119 1.00 91.12 194 LEU A O 1
ATOM 1571 N N . LYS A 1 195 ? -26.685 1.056 23.328 1.00 87.50 195 LYS A N 1
ATOM 1572 C CA . LYS A 1 195 ? -25.631 1.482 22.389 1.00 87.50 195 LYS A CA 1
ATOM 1573 C C . LYS A 1 195 ? -24.313 1.792 23.103 1.00 87.50 195 LYS A C 1
ATOM 1575 O O . LYS A 1 195 ? -23.271 1.273 22.719 1.00 87.50 195 LYS A O 1
ATOM 1580 N N . SER A 1 196 ? -24.371 2.587 24.170 1.00 87.19 196 SER A N 1
ATOM 1581 C CA . SER A 1 196 ? -23.228 2.874 25.052 1.00 87.19 196 SER A CA 1
ATOM 1582 C C . SER A 1 196 ? -23.023 1.815 26.143 1.00 87.19 196 SER A C 1
ATOM 1584 O O . SER A 1 196 ? -21.999 1.823 26.818 1.00 87.19 196 SER A O 1
ATOM 1586 N N . SER A 1 197 ? -23.974 0.884 26.299 1.00 90.88 197 SER A N 1
ATOM 1587 C CA . SER A 1 197 ? -23.999 -0.147 27.348 1.00 90.88 197 SER A CA 1
ATOM 1588 C C . SER A 1 197 ? -23.908 0.437 28.763 1.00 90.88 197 SER A C 1
ATOM 1590 O O . SER A 1 197 ? -23.193 -0.088 29.614 1.00 90.88 197 SER A O 1
ATOM 1592 N N . ARG A 1 198 ? -24.646 1.529 29.000 1.00 92.25 198 ARG A N 1
ATOM 1593 C CA . ARG A 1 198 ? -24.692 2.280 30.263 1.00 92.25 198 ARG A CA 1
ATOM 1594 C C . ARG A 1 198 ? -26.003 2.071 31.019 1.00 92.25 198 ARG A C 1
ATOM 1596 O O . ARG A 1 198 ? -27.059 1.987 30.397 1.00 92.25 198 ARG A O 1
ATOM 1603 N N . LEU A 1 199 ? -25.945 2.054 32.348 1.00 95.88 199 LEU A N 1
ATOM 1604 C CA . LEU A 1 199 ? -27.116 2.119 33.239 1.00 95.88 199 LEU A CA 1
ATOM 1605 C C . LEU A 1 199 ? -27.122 3.447 34.018 1.00 95.88 199 LEU A C 1
ATOM 1607 O O . LEU A 1 199 ? -26.058 4.039 34.217 1.00 95.88 199 LEU A O 1
ATOM 1611 N N . CYS A 1 200 ? -28.309 3.913 34.425 1.00 95.81 200 CYS A N 1
ATOM 1612 C CA . CYS A 1 200 ? -28.518 5.071 35.301 1.00 95.81 200 CYS A CA 1
ATOM 1613 C C . CYS A 1 200 ? -29.712 4.841 36.252 1.00 95.81 200 CYS A C 1
ATOM 1615 O O . CYS A 1 200 ? -30.800 4.511 35.775 1.00 95.81 200 CYS A O 1
ATOM 1617 N N . LEU A 1 201 ? -29.516 5.009 37.567 1.00 96.88 201 LEU A N 1
ATOM 1618 C CA . LEU A 1 201 ? -30.572 4.971 38.589 1.00 96.88 201 LEU A CA 1
ATOM 1619 C C . LEU A 1 201 ? -31.379 6.281 38.608 1.00 96.88 201 LEU A C 1
ATOM 1621 O O . LEU A 1 201 ? -30.838 7.355 38.346 1.00 96.88 201 LEU A O 1
ATOM 1625 N N . ILE A 1 202 ? -32.657 6.183 38.971 1.00 93.25 202 ILE A N 1
ATOM 1626 C CA . ILE A 1 202 ? -33.592 7.302 39.183 1.00 93.25 202 ILE A CA 1
ATOM 1627 C C . ILE A 1 202 ? -34.339 7.128 40.524 1.00 93.25 202 ILE A C 1
ATOM 1629 O O . ILE A 1 202 ? -33.916 6.328 41.353 1.00 93.25 202 ILE A O 1
ATOM 1633 N N . ASP A 1 203 ? -35.432 7.869 40.746 1.00 90.81 203 ASP A N 1
ATOM 1634 C CA . ASP A 1 203 ? -36.428 7.653 41.816 1.00 90.81 203 ASP A CA 1
ATOM 1635 C C . ASP A 1 203 ? -35.857 7.431 43.232 1.00 90.81 203 ASP A C 1
ATOM 1637 O O . ASP A 1 203 ? -36.212 6.498 43.949 1.00 90.81 203 ASP A O 1
ATOM 1641 N N . PHE A 1 204 ? -34.945 8.316 43.641 1.00 93.31 204 PHE A N 1
ATOM 1642 C CA . PHE A 1 204 ? -34.272 8.256 44.942 1.00 93.31 204 PHE A CA 1
ATOM 1643 C C . PHE A 1 204 ? -35.172 8.647 46.132 1.00 93.31 204 PHE A C 1
ATOM 1645 O O . PHE A 1 204 ? -34.747 8.514 47.277 1.00 93.31 204 PHE A O 1
ATOM 1652 N N . GLU A 1 205 ? -36.397 9.138 45.916 1.00 90.75 205 GLU A N 1
ATOM 1653 C CA . GLU A 1 205 ? -37.256 9.613 47.012 1.00 90.75 205 GLU A CA 1
ATOM 1654 C C . GLU A 1 205 ? -37.787 8.507 47.944 1.00 90.75 205 GLU A C 1
ATOM 1656 O O . GLU A 1 205 ? -38.227 8.816 49.049 1.00 90.75 205 GLU A O 1
ATOM 1661 N N . GLY A 1 206 ? -37.735 7.236 47.522 1.00 87.06 206 GLY A N 1
ATOM 1662 C CA . GLY A 1 206 ? -38.181 6.081 48.316 1.00 87.06 206 GLY A CA 1
ATOM 1663 C C . GLY A 1 206 ? -37.142 5.503 49.289 1.00 87.06 206 GLY A C 1
ATOM 1664 O O . GLY A 1 206 ? -37.477 4.598 50.051 1.00 87.06 206 GLY A O 1
ATOM 1665 N N . GLY A 1 207 ? -35.898 5.993 49.255 1.00 89.94 207 GLY A N 1
ATOM 1666 C CA . GLY A 1 207 ? -34.811 5.529 50.122 1.00 89.94 207 GLY A CA 1
ATOM 1667 C C . GLY A 1 207 ? -34.740 6.236 51.482 1.00 89.94 207 GLY A C 1
ATOM 1668 O O . GLY A 1 207 ? -35.649 6.966 51.882 1.00 89.94 207 GLY A O 1
ATOM 1669 N N . ALA A 1 208 ? -33.626 6.042 52.189 1.00 89.00 208 ALA A N 1
ATOM 1670 C CA . ALA A 1 208 ? -33.365 6.637 53.501 1.00 89.00 208 ALA A CA 1
ATOM 1671 C C . ALA A 1 208 ? -31.863 6.864 53.764 1.00 89.00 208 ALA A C 1
ATOM 1673 O O . ALA A 1 208 ? -31.003 6.227 53.153 1.00 89.00 208 ALA A O 1
ATOM 1674 N N . VAL A 1 209 ? -31.543 7.749 54.714 1.00 82.50 209 VAL A N 1
ATOM 1675 C CA . VAL A 1 209 ? -30.169 8.007 55.185 1.00 82.50 209 VAL A CA 1
ATOM 1676 C C . VAL A 1 209 ? -29.988 7.491 56.620 1.00 82.50 209 VAL A C 1
ATOM 1678 O O . VAL A 1 209 ? -30.877 7.614 57.459 1.00 82.50 209 VAL A O 1
ATOM 1681 N N . ASN A 1 210 ? -28.831 6.877 56.881 1.00 71.62 210 ASN A N 1
ATOM 1682 C CA . ASN A 1 210 ? -28.430 6.274 58.165 1.00 71.62 210 ASN A CA 1
ATOM 1683 C C . ASN A 1 210 ? -28.447 7.317 59.321 1.00 71.62 210 ASN A C 1
ATOM 1685 O O . ASN A 1 210 ? -28.083 8.466 59.089 1.00 71.62 210 ASN A O 1
ATOM 1689 N N . ASP A 1 211 ? -28.859 7.024 60.563 1.00 60.16 211 ASP A N 1
ATOM 1690 C CA . ASP A 1 211 ? -28.278 5.984 61.441 1.00 60.16 211 ASP A CA 1
ATOM 1691 C C . ASP A 1 211 ? -29.239 4.862 61.933 1.00 60.16 211 ASP A C 1
ATOM 1693 O O . ASP A 1 211 ? -28.812 3.948 62.637 1.00 60.16 211 ASP A O 1
ATOM 1697 N N . ASN A 1 212 ? -30.533 4.911 61.597 1.00 70.88 212 ASN A N 1
ATOM 1698 C CA . ASN A 1 212 ? -31.504 3.809 61.781 1.00 70.88 212 ASN A CA 1
ATOM 1699 C C . ASN A 1 212 ? -32.614 3.948 60.713 1.00 70.88 212 ASN A C 1
ATOM 1701 O O . ASN A 1 212 ? -33.680 4.488 61.009 1.00 70.88 212 ASN A O 1
ATOM 1705 N N . PRO A 1 213 ? -32.358 3.567 59.448 1.00 79.88 213 PRO A N 1
ATOM 1706 C CA . PRO A 1 213 ? -33.270 3.882 58.355 1.00 79.88 213 PRO A CA 1
ATOM 1707 C C . PRO A 1 213 ? -34.533 3.004 58.365 1.00 79.88 213 PRO A C 1
ATOM 1709 O O . PRO A 1 213 ? -34.476 1.772 58.347 1.00 79.88 213 PRO A O 1
ATOM 1712 N N . GLU A 1 214 ? -35.686 3.672 58.345 1.00 81.50 214 GLU A N 1
ATOM 1713 C CA . GLU A 1 214 ? -37.015 3.081 58.177 1.00 81.50 214 GLU A CA 1
ATOM 1714 C C . GLU A 1 214 ? -37.694 3.689 56.942 1.00 81.50 214 GLU A C 1
ATOM 1716 O O . GLU A 1 214 ? -37.614 4.897 56.715 1.00 81.50 214 GLU A O 1
ATOM 1721 N N . VAL A 1 215 ? -38.361 2.855 56.141 1.00 79.12 215 VAL A N 1
ATOM 1722 C CA . VAL A 1 215 ? -39.098 3.270 54.931 1.00 79.12 215 VAL A CA 1
ATOM 1723 C C . VAL A 1 215 ? -40.502 2.664 54.916 1.00 79.12 215 VAL A C 1
ATOM 1725 O O . VAL A 1 215 ? -40.795 1.746 55.679 1.00 79.12 215 VAL A O 1
ATOM 1728 N N . TYR A 1 216 ? -41.374 3.148 54.031 1.00 77.38 216 TYR A N 1
ATOM 1729 C CA . TYR A 1 216 ? -42.710 2.575 53.843 1.00 77.38 216 TYR A CA 1
ATOM 1730 C C . TYR A 1 216 ? -42.638 1.343 52.934 1.00 77.38 216 TYR A C 1
ATOM 1732 O O . TYR A 1 216 ? -42.207 1.426 51.784 1.00 77.38 216 TYR A O 1
ATOM 1740 N N . GLY A 1 217 ? -43.041 0.183 53.454 1.00 69.69 217 GLY A N 1
ATOM 1741 C CA . GLY A 1 217 ? -42.899 -1.095 52.753 1.00 69.69 217 GLY A CA 1
ATOM 1742 C C . GLY A 1 217 ? -43.996 -1.344 51.716 1.00 69.69 217 GLY A C 1
ATOM 1743 O O . GLY A 1 217 ? -45.178 -1.311 52.047 1.00 69.69 217 GLY A O 1
ATOM 1744 N N . LYS A 1 218 ? -43.618 -1.685 50.475 1.00 76.75 218 LYS A N 1
ATOM 1745 C CA . LYS A 1 218 ? -44.554 -2.146 49.431 1.00 76.75 218 LYS A CA 1
ATOM 1746 C C . LYS A 1 218 ? -44.194 -3.554 48.928 1.00 76.75 218 LYS A C 1
ATOM 1748 O O . LYS A 1 218 ? -43.009 -3.838 48.760 1.00 76.75 218 LYS A O 1
ATOM 1753 N N . PRO A 1 219 ? -45.167 -4.445 48.651 1.00 79.06 219 PRO A N 1
ATOM 1754 C CA . PRO A 1 219 ? -44.887 -5.756 48.061 1.00 79.06 219 PRO A CA 1
ATOM 1755 C C . PRO A 1 219 ? -44.199 -5.657 46.688 1.00 79.06 219 PRO A C 1
ATOM 1757 O O . PRO A 1 219 ? -44.621 -4.882 45.830 1.00 79.06 219 PRO A O 1
ATOM 1760 N N . GLY A 1 220 ? -43.177 -6.482 46.443 1.00 82.75 220 GLY A N 1
ATOM 1761 C CA . GLY A 1 220 ? -42.435 -6.497 45.179 1.00 82.75 220 GLY A CA 1
ATOM 1762 C C . GLY A 1 220 ? -41.615 -7.772 44.969 1.00 82.75 220 GLY A C 1
ATOM 1763 O O . GLY A 1 220 ? -41.263 -8.463 45.922 1.00 82.75 220 GLY A O 1
ATOM 1764 N N . GLU A 1 221 ? -41.294 -8.101 43.711 1.00 85.19 221 GLU A N 1
ATOM 1765 C CA . GLU A 1 221 ? -40.582 -9.350 43.379 1.00 85.19 221 GLU A CA 1
ATOM 1766 C C . GLU A 1 221 ? -39.112 -9.386 43.829 1.00 85.19 221 GLU A C 1
ATOM 1768 O O . GLU A 1 221 ? -38.542 -10.470 43.902 1.00 85.19 221 GLU A O 1
ATOM 1773 N N . TRP A 1 222 ? -38.481 -8.230 44.058 1.00 92.56 222 TRP A N 1
ATOM 1774 C CA . TRP A 1 222 ? -37.043 -8.123 44.360 1.00 92.56 222 TRP A CA 1
ATOM 1775 C C . TRP A 1 222 ? -36.761 -7.966 45.867 1.00 92.56 222 TRP A C 1
ATOM 1777 O O . TRP A 1 222 ? -35.600 -7.874 46.261 1.00 92.56 222 TRP A O 1
ATOM 1787 N N . LEU A 1 223 ? -37.804 -7.960 46.709 1.00 89.75 223 LEU A N 1
ATOM 1788 C CA . LEU A 1 223 ? -37.687 -7.796 48.161 1.00 89.75 223 LEU A CA 1
ATOM 1789 C C . LEU A 1 223 ? -36.822 -8.887 48.800 1.00 89.75 223 LEU A C 1
ATOM 1791 O O . LEU A 1 223 ? -37.008 -10.081 48.536 1.00 89.75 223 LEU A O 1
ATOM 1795 N N . ALA A 1 224 ? -35.949 -8.470 49.716 1.00 91.94 224 ALA A N 1
ATOM 1796 C CA . ALA A 1 224 ? -35.185 -9.381 50.553 1.00 91.94 224 ALA A CA 1
ATOM 1797 C C . ALA A 1 224 ? -36.100 -10.168 51.524 1.00 91.94 224 ALA A C 1
ATOM 1799 O O . ALA A 1 224 ? -37.136 -9.640 51.949 1.00 91.94 224 ALA A O 1
ATOM 1800 N N . PRO A 1 225 ? -35.760 -11.423 51.886 1.00 89.88 225 PRO A N 1
ATOM 1801 C CA . PRO A 1 225 ? -36.619 -12.296 52.697 1.00 89.88 225 PRO A CA 1
ATOM 1802 C C . PRO A 1 225 ? -37.088 -11.677 54.025 1.00 89.88 225 PRO A C 1
ATOM 1804 O O . PRO A 1 225 ? -38.254 -11.810 54.390 1.00 89.88 225 PRO A O 1
ATOM 1807 N N . GLU A 1 226 ? -36.200 -10.961 54.711 1.00 88.44 226 GLU A N 1
ATOM 1808 C CA . GLU A 1 226 ? -36.439 -10.270 55.983 1.00 88.44 226 GLU A CA 1
ATOM 1809 C C . GLU A 1 226 ? -37.306 -9.004 55.861 1.00 88.44 226 GLU A C 1
ATOM 1811 O O . GLU A 1 226 ? -37.873 -8.542 56.850 1.00 88.44 226 GLU A O 1
ATOM 1816 N N . ILE A 1 227 ? -37.467 -8.455 54.653 1.00 89.31 227 ILE A N 1
ATOM 1817 C CA . ILE A 1 227 ? -38.432 -7.378 54.391 1.00 89.31 227 ILE A CA 1
ATOM 1818 C C . ILE A 1 227 ? -39.830 -7.955 54.164 1.00 89.31 227 ILE A C 1
ATOM 1820 O O . ILE A 1 227 ? -40.814 -7.385 54.637 1.00 89.31 227 ILE A O 1
ATOM 1824 N N . GLN A 1 228 ? -39.928 -9.127 53.523 1.00 88.06 228 GLN A N 1
ATOM 1825 C CA . GLN A 1 228 ? -41.207 -9.830 53.377 1.00 88.06 228 GLN A CA 1
ATOM 1826 C C . GLN A 1 228 ? -41.831 -10.146 54.748 1.00 88.06 228 GLN A C 1
ATOM 1828 O O . GLN A 1 228 ? -43.039 -9.997 54.903 1.00 88.06 228 GLN A O 1
ATOM 1833 N N . ASP A 1 229 ? -41.023 -10.506 55.756 1.00 81.25 229 ASP A N 1
ATOM 1834 C CA . ASP A 1 229 ? -41.486 -10.659 57.146 1.00 81.25 229 ASP A CA 1
ATOM 1835 C C . ASP A 1 229 ? -42.143 -9.393 57.701 1.00 81.25 229 ASP A C 1
ATOM 1837 O O . ASP A 1 229 ? -43.232 -9.455 58.265 1.00 81.25 229 ASP A O 1
ATOM 1841 N N . GLN A 1 230 ? -41.476 -8.243 57.572 1.00 87.50 230 GLN A N 1
ATOM 1842 C CA . GLN A 1 230 ? -41.929 -7.004 58.205 1.00 87.50 230 GLN A CA 1
ATOM 1843 C C . GLN A 1 230 ? -43.226 -6.480 57.578 1.00 87.50 230 GLN A C 1
ATOM 1845 O O . GLN A 1 230 ? -44.100 -6.006 58.303 1.00 87.50 230 GLN A O 1
ATOM 1850 N N . ILE A 1 231 ? -43.385 -6.647 56.260 1.00 84.50 231 ILE A N 1
ATOM 1851 C CA . ILE A 1 231 ? -44.630 -6.333 55.545 1.00 84.50 231 ILE A CA 1
ATOM 1852 C C . ILE A 1 231 ? -45.751 -7.306 55.954 1.00 84.50 231 ILE A C 1
ATOM 1854 O O . ILE A 1 231 ? -46.867 -6.869 56.217 1.00 84.50 231 ILE A O 1
ATOM 1858 N N . LEU A 1 232 ? -45.467 -8.610 56.093 1.00 81.06 232 LEU A N 1
ATOM 1859 C CA . LEU A 1 232 ? -46.445 -9.606 56.570 1.00 81.06 232 LEU A CA 1
ATOM 1860 C C . LEU A 1 232 ? -46.888 -9.391 58.031 1.00 81.06 232 LEU A C 1
ATOM 1862 O O . LEU A 1 232 ? -47.919 -9.919 58.437 1.00 81.06 232 LEU A O 1
ATOM 1866 N N . MET A 1 233 ? -46.138 -8.612 58.815 1.00 81.56 233 MET A N 1
ATOM 1867 C CA . MET A 1 233 ? -46.517 -8.177 60.166 1.00 81.56 233 MET A CA 1
ATOM 1868 C C . MET A 1 233 ? -47.384 -6.900 60.177 1.00 81.56 233 MET A C 1
ATOM 1870 O O . MET A 1 233 ? -47.601 -6.344 61.251 1.00 81.56 233 MET A O 1
ATOM 1874 N N . ASN A 1 234 ? -47.863 -6.423 59.018 1.00 74.81 234 ASN A N 1
ATOM 1875 C CA . ASN A 1 234 ? -48.630 -5.178 58.855 1.00 74.81 234 ASN A CA 1
ATOM 1876 C C . ASN A 1 234 ? -47.957 -3.943 59.489 1.00 74.81 234 ASN A C 1
ATOM 1878 O O . ASN A 1 234 ? -48.625 -3.069 60.041 1.00 74.81 234 ASN A O 1
ATOM 1882 N N . LYS A 1 235 ? -46.624 -3.853 59.413 1.00 73.69 235 LYS A N 1
ATOM 1883 C CA . LYS A 1 235 ? -45.901 -2.639 59.808 1.00 73.69 235 LYS A CA 1
ATOM 1884 C C . LYS A 1 235 ? -45.941 -1.614 58.677 1.00 73.69 235 LYS A C 1
ATOM 1886 O O . LYS A 1 235 ? -45.515 -1.922 57.567 1.00 73.69 235 LYS A O 1
ATOM 1891 N N . GLU A 1 236 ? -46.383 -0.394 58.974 1.00 72.44 236 GLU A N 1
ATOM 1892 C CA . GLU A 1 236 ? -46.317 0.729 58.025 1.00 72.44 236 GLU A CA 1
ATOM 1893 C C . GLU A 1 236 ? -44.861 1.105 57.702 1.00 72.44 236 GLU A C 1
ATOM 1895 O O . GLU A 1 236 ? -44.514 1.317 56.541 1.00 72.44 236 GLU A O 1
ATOM 1900 N N . LEU A 1 237 ? -44.006 1.120 58.732 1.00 82.00 237 LEU A N 1
ATOM 1901 C CA . LEU A 1 237 ? -42.566 1.349 58.633 1.00 82.00 237 LEU A CA 1
ATOM 1902 C C . LEU A 1 237 ? -41.792 0.029 58.738 1.00 82.00 237 LEU A C 1
ATOM 1904 O O . LEU A 1 237 ? -41.945 -0.735 59.696 1.00 82.00 237 LEU A O 1
ATOM 1908 N N . ILE A 1 238 ? -40.930 -0.222 57.755 1.00 87.06 238 ILE A N 1
ATOM 1909 C CA . ILE A 1 238 ? -40.022 -1.370 57.704 1.00 87.06 238 ILE A CA 1
ATOM 1910 C C . ILE A 1 238 ? -38.580 -0.917 57.945 1.00 87.06 238 ILE A C 1
ATOM 1912 O O . ILE A 1 238 ? -38.132 0.084 57.385 1.00 87.06 238 ILE A O 1
ATOM 1916 N N . LYS A 1 239 ? -37.834 -1.672 58.758 1.00 89.06 239 LYS A N 1
ATOM 1917 C CA . LYS A 1 239 ? -36.398 -1.447 58.965 1.00 89.06 239 LYS A CA 1
ATOM 1918 C C . LYS A 1 239 ? -35.612 -2.001 57.789 1.00 89.06 239 LYS A C 1
ATOM 1920 O O . LYS A 1 239 ? -35.819 -3.159 57.418 1.00 89.06 239 LYS A O 1
ATOM 1925 N N . VAL A 1 240 ? -34.715 -1.185 57.248 1.00 89.50 240 VAL A N 1
ATOM 1926 C CA . VAL A 1 240 ? -33.856 -1.513 56.103 1.00 89.50 240 VAL A CA 1
ATOM 1927 C C . VAL A 1 240 ? -32.391 -1.238 56.437 1.00 89.50 240 VAL A C 1
ATOM 1929 O O . VAL A 1 240 ? -32.073 -0.574 57.419 1.00 89.50 240 VAL A O 1
ATOM 1932 N N . ASP A 1 241 ? -31.485 -1.780 55.634 1.00 88.69 241 ASP A N 1
ATOM 1933 C CA . ASP A 1 241 ? -30.038 -1.649 55.799 1.00 88.69 241 ASP A CA 1
ATOM 1934 C C . ASP A 1 241 ? -29.313 -1.918 54.467 1.00 88.69 241 ASP A C 1
ATOM 1936 O O . ASP A 1 241 ? -29.932 -2.238 53.450 1.00 88.69 241 ASP A O 1
ATOM 1940 N N . THR A 1 242 ? -27.980 -1.853 54.456 1.00 86.94 242 THR A N 1
ATOM 1941 C CA . THR A 1 242 ? -27.198 -2.194 53.258 1.00 86.94 242 THR A CA 1
ATOM 1942 C C . THR A 1 242 ? -27.403 -3.651 52.827 1.00 86.94 242 THR A C 1
ATOM 1944 O O . THR A 1 242 ? -27.368 -3.949 51.632 1.00 86.94 242 THR A O 1
ATOM 1947 N N . SER A 1 243 ? -27.633 -4.583 53.763 1.00 88.56 243 SER A N 1
ATOM 1948 C CA . SER A 1 243 ? -27.811 -5.996 53.416 1.00 88.56 243 SER A CA 1
ATOM 1949 C C . SER A 1 243 ? -29.117 -6.245 52.649 1.00 88.56 243 SER A C 1
ATOM 1951 O O . SER A 1 243 ? -29.117 -7.054 51.712 1.00 88.56 243 SER A O 1
ATOM 1953 N N . THR A 1 244 ? -30.176 -5.489 52.952 1.00 89.94 244 THR A N 1
ATOM 1954 C CA . THR A 1 244 ? -31.447 -5.427 52.212 1.00 89.94 244 THR A CA 1
ATOM 1955 C C . THR A 1 244 ? -31.193 -5.151 50.726 1.00 89.94 244 THR A C 1
ATOM 1957 O O . THR A 1 244 ? -31.571 -5.949 49.862 1.00 89.94 244 THR A O 1
ATOM 1960 N N . ASP A 1 245 ? -30.462 -4.074 50.426 1.00 93.44 245 ASP A N 1
ATOM 1961 C CA . ASP A 1 245 ? -30.134 -3.683 49.053 1.00 93.44 245 ASP A CA 1
ATOM 1962 C C . ASP A 1 245 ? -29.204 -4.691 48.356 1.00 93.44 245 ASP A C 1
ATOM 1964 O O . ASP A 1 245 ? -29.395 -4.963 47.172 1.00 93.44 245 ASP A O 1
ATOM 1968 N N . THR A 1 246 ? -28.244 -5.330 49.046 1.00 95.56 246 THR A N 1
ATOM 1969 C CA . THR A 1 246 ? -27.371 -6.340 48.394 1.00 95.56 246 THR A CA 1
ATOM 1970 C C . THR A 1 246 ? -28.138 -7.538 47.822 1.00 95.56 246 THR A C 1
ATOM 1972 O O . THR A 1 246 ? -27.696 -8.127 46.829 1.00 95.56 246 THR A O 1
ATOM 1975 N N . TRP A 1 247 ? -29.300 -7.890 48.387 1.00 95.62 247 TRP A N 1
ATOM 1976 C CA . TRP A 1 247 ? -30.190 -8.896 47.798 1.00 95.62 247 TRP A CA 1
ATOM 1977 C C . TRP A 1 247 ? -30.858 -8.362 46.528 1.00 95.62 247 TRP A C 1
ATOM 1979 O O . TRP A 1 247 ? -30.758 -8.997 45.475 1.00 95.62 247 TRP A O 1
ATOM 1989 N N . ALA A 1 248 ? -31.479 -7.180 46.594 1.00 95.62 248 ALA A N 1
ATOM 1990 C CA . ALA A 1 248 ? -32.151 -6.569 45.448 1.00 95.62 248 ALA A CA 1
ATOM 1991 C C . ALA A 1 248 ? -31.174 -6.266 44.294 1.00 95.62 248 ALA A C 1
ATOM 1993 O O . ALA A 1 248 ? -31.503 -6.496 43.133 1.00 95.62 248 ALA A O 1
ATOM 1994 N N . VAL A 1 249 ? -29.937 -5.852 44.593 1.00 97.69 249 VAL A N 1
ATOM 1995 C CA . VAL A 1 249 ? -28.853 -5.664 43.614 1.00 97.69 249 VAL A CA 1
ATOM 1996 C C . VAL A 1 249 ? -28.434 -6.996 42.995 1.00 97.69 249 VAL A C 1
ATOM 1998 O O . VAL A 1 249 ? -28.264 -7.058 41.782 1.00 97.69 249 VAL A O 1
ATOM 2001 N N . ALA A 1 250 ? -28.328 -8.090 43.758 1.00 97.81 250 ALA A N 1
ATOM 2002 C CA . ALA A 1 250 ? -28.060 -9.408 43.175 1.00 97.81 250 ALA A CA 1
ATOM 2003 C C . ALA A 1 250 ? -29.215 -9.899 42.279 1.00 97.81 250 ALA A C 1
ATOM 2005 O O . ALA A 1 250 ? -28.966 -10.489 41.226 1.00 97.81 250 ALA A O 1
ATOM 2006 N N . VAL A 1 251 ? -30.471 -9.614 42.641 1.00 97.50 251 VAL A N 1
ATOM 2007 C CA . VAL A 1 251 ? -31.633 -9.849 41.767 1.00 97.50 251 VAL A CA 1
ATOM 2008 C C . VAL A 1 251 ? -31.560 -8.963 40.515 1.00 97.50 251 VAL A C 1
ATOM 2010 O O . VAL A 1 251 ? -31.781 -9.466 39.417 1.00 97.50 251 VAL A O 1
ATOM 2013 N N . GLY A 1 252 ? -31.167 -7.692 40.632 1.00 97.25 252 GLY A N 1
ATOM 2014 C CA . GLY A 1 252 ? -30.991 -6.765 39.509 1.00 97.25 252 GLY A CA 1
ATOM 2015 C C . GLY A 1 252 ? -29.867 -7.162 38.548 1.00 97.25 252 GLY A C 1
ATOM 2016 O O . GLY A 1 252 ? -30.071 -7.190 37.335 1.00 97.25 252 GLY A O 1
ATOM 2017 N N . ILE A 1 253 ? -28.710 -7.572 39.074 1.00 97.88 253 ILE A N 1
ATOM 2018 C CA . ILE A 1 253 ? -27.603 -8.158 38.302 1.00 97.88 253 ILE A CA 1
ATOM 2019 C C . ILE A 1 253 ? -28.080 -9.431 37.588 1.00 97.88 253 ILE A C 1
ATOM 2021 O O . ILE A 1 253 ? -27.771 -9.619 36.411 1.00 97.88 253 ILE A O 1
ATOM 2025 N N . HIS A 1 254 ? -28.887 -10.277 38.244 1.00 97.25 254 HIS A N 1
ATOM 2026 C CA . HIS A 1 254 ? -29.509 -11.418 37.572 1.00 97.25 254 HIS A CA 1
ATOM 2027 C C . HIS A 1 254 ? -30.429 -10.960 36.436 1.00 97.25 254 HIS A C 1
ATOM 2029 O O . HIS A 1 254 ? -30.261 -11.435 35.320 1.00 97.25 254 HIS A O 1
ATOM 2035 N N . PHE A 1 255 ? -31.327 -9.999 36.680 1.00 96.44 255 PHE A N 1
ATOM 2036 C CA . PHE A 1 255 ? -32.243 -9.446 35.675 1.00 96.44 255 PHE A CA 1
ATOM 2037 C C . PHE A 1 255 ? -31.522 -8.855 34.449 1.00 96.44 255 PHE A C 1
ATOM 2039 O O . PHE A 1 255 ? -32.008 -8.983 33.324 1.00 96.44 255 PHE A O 1
ATOM 2046 N N . LEU A 1 256 ? -30.344 -8.254 34.641 1.00 96.38 256 LEU A N 1
ATOM 2047 C CA . LEU A 1 256 ? -29.514 -7.716 33.559 1.00 96.38 256 LEU A CA 1
ATOM 2048 C C . LEU A 1 256 ? -28.837 -8.816 32.714 1.00 96.38 256 LEU A C 1
ATOM 2050 O O . LEU A 1 256 ? -28.651 -8.646 31.509 1.00 96.38 256 LEU A O 1
ATOM 2054 N N . LEU A 1 257 ? -28.513 -9.974 33.297 1.00 94.62 257 LEU A N 1
ATOM 2055 C CA . LEU A 1 257 ? -27.961 -11.128 32.565 1.00 94.62 257 LEU A CA 1
ATOM 2056 C C . LEU A 1 257 ? -29.048 -12.069 32.012 1.00 94.62 257 LEU A C 1
ATOM 2058 O O . LEU A 1 257 ? -28.838 -12.745 31.003 1.00 94.62 257 LEU A O 1
ATOM 2062 N N . PHE A 1 258 ? -30.216 -12.076 32.643 1.00 92.81 258 PHE A N 1
ATOM 2063 C CA . PHE A 1 258 ? -31.352 -12.951 32.393 1.00 92.81 258 PHE A CA 1
ATOM 2064 C C . PHE A 1 258 ? -32.627 -12.184 32.769 1.00 92.81 258 PHE A C 1
ATOM 2066 O O . PHE A 1 258 ? -32.869 -12.034 33.960 1.00 92.81 258 PHE A O 1
ATOM 2073 N N . PRO A 1 259 ? -33.457 -11.695 31.829 1.00 90.44 259 PRO A N 1
ATOM 2074 C CA . PRO A 1 259 ? -34.589 -10.813 32.143 1.00 90.44 259 PRO A CA 1
ATOM 2075 C C . PRO A 1 259 ? -35.777 -11.578 32.771 1.00 90.44 259 PRO A C 1
AT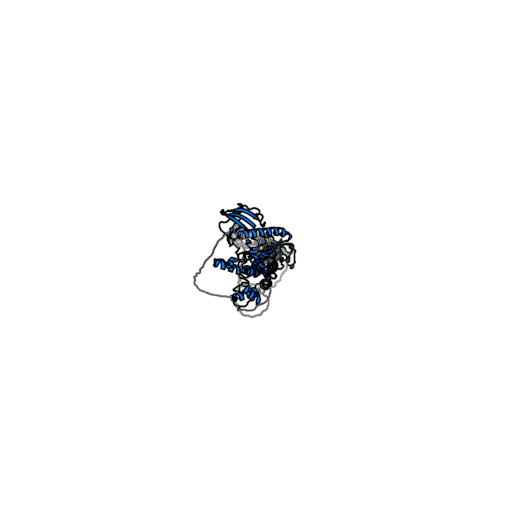OM 2077 O O . PRO A 1 259 ? -36.838 -11.737 32.171 1.00 90.44 259 PRO A O 1
ATOM 2080 N N . PHE A 1 260 ? -35.552 -12.105 33.974 1.00 92.19 260 PHE A N 1
ATOM 2081 C CA . PHE A 1 260 ? -36.462 -12.804 34.874 1.00 92.19 260 PHE A CA 1
ATOM 2082 C C . PHE A 1 260 ? -35.778 -13.023 36.242 1.00 92.19 260 PHE A C 1
ATOM 2084 O O . PHE A 1 260 ? -34.555 -12.963 36.382 1.00 92.19 260 PHE A O 1
ATOM 2091 N N . HIS A 1 261 ? -36.576 -13.316 37.269 1.00 94.56 261 HIS A N 1
ATOM 2092 C CA . HIS A 1 261 ? -36.101 -13.513 38.642 1.00 94.56 261 HIS A CA 1
ATOM 2093 C C . HIS A 1 261 ? -35.186 -14.756 38.787 1.00 94.56 261 HIS A C 1
ATOM 2095 O O . HIS A 1 261 ? -35.488 -15.785 38.183 1.00 94.56 261 HIS A O 1
ATOM 2101 N N . PRO A 1 262 ? -34.129 -14.750 39.628 1.00 95.69 262 PRO A N 1
ATOM 2102 C CA . PRO A 1 262 ? -33.244 -15.910 39.842 1.00 95.69 262 PRO A CA 1
ATOM 2103 C C . PRO A 1 262 ? -33.967 -17.190 40.293 1.00 95.69 262 PRO A C 1
ATOM 2105 O O . PRO A 1 262 ? -33.503 -18.289 40.002 1.00 95.69 262 PRO A O 1
ATOM 2108 N N . LEU A 1 263 ? -35.124 -17.054 40.951 1.00 95.00 263 LEU A N 1
ATOM 2109 C CA . LEU A 1 263 ? -36.039 -18.147 41.323 1.00 95.00 263 LEU A CA 1
ATOM 2110 C C . LEU A 1 263 ? -37.289 -18.229 40.415 1.00 95.00 263 LEU A C 1
ATOM 2112 O O . LEU A 1 263 ? -38.379 -18.537 40.891 1.00 95.00 263 LEU A O 1
ATOM 2116 N N . PHE A 1 264 ? -37.190 -17.899 39.120 1.00 94.50 264 PHE A N 1
ATOM 2117 C CA . PHE A 1 264 ? -38.339 -17.910 38.190 1.00 94.50 264 PHE A CA 1
ATOM 2118 C C . PHE A 1 264 ? -39.052 -19.270 38.103 1.00 94.50 264 PHE A C 1
ATOM 2120 O O . PHE A 1 264 ? -40.261 -19.322 37.877 1.00 94.50 264 PHE A O 1
ATOM 2127 N N . PHE A 1 265 ? -38.313 -20.362 38.308 1.00 94.69 265 PHE A N 1
ATOM 2128 C CA . PHE A 1 265 ? -38.817 -21.735 38.308 1.00 94.69 265 PHE A CA 1
ATOM 2129 C C . PHE A 1 265 ? -39.689 -22.073 39.532 1.00 94.69 265 PHE A C 1
ATOM 2131 O O . PHE A 1 265 ? -40.331 -23.118 39.537 1.00 94.69 265 PHE A O 1
ATOM 2138 N N . LEU A 1 266 ? -39.785 -21.190 40.534 1.00 94.00 266 LEU A N 1
ATOM 2139 C CA . LEU A 1 266 ? -40.799 -21.271 41.589 1.00 94.00 266 LEU A CA 1
ATOM 2140 C C . LEU A 1 266 ? -42.066 -20.508 41.166 1.00 94.00 266 LEU A C 1
ATOM 2142 O O . LEU A 1 266 ? -41.982 -19.382 40.660 1.00 94.00 266 LEU A O 1
ATOM 2146 N N . LYS A 1 267 ? -43.245 -21.108 41.375 1.00 92.06 267 LYS A N 1
ATOM 2147 C CA . LYS A 1 267 ? -44.566 -20.493 41.149 1.00 92.06 267 LYS A CA 1
ATOM 2148 C C . LYS A 1 267 ? -44.778 -19.342 42.130 1.00 92.06 267 LYS A C 1
ATOM 2150 O O . LYS A 1 267 ? -45.021 -18.212 41.709 1.00 92.06 267 LYS A O 1
ATOM 2155 N N . VAL A 1 268 ? -44.617 -19.631 43.421 1.00 90.00 268 VAL A N 1
ATOM 2156 C CA . VAL A 1 268 ? -44.738 -18.696 44.543 1.00 90.00 268 VAL A CA 1
ATOM 2157 C C . VAL A 1 268 ? -43.361 -18.493 45.181 1.00 90.00 268 VAL A C 1
ATOM 2159 O O . VAL A 1 268 ? -42.609 -19.447 45.386 1.00 90.00 268 VAL A O 1
ATOM 2162 N N . ARG A 1 269 ? -43.029 -17.229 45.466 1.00 90.56 269 ARG A N 1
ATOM 2163 C CA . ARG A 1 269 ? -41.727 -16.759 45.985 1.00 90.56 269 ARG A CA 1
ATOM 2164 C C . ARG A 1 269 ? -41.878 -15.969 47.295 1.00 90.56 269 ARG A C 1
ATOM 2166 O O . ARG A 1 269 ? -41.093 -15.069 47.572 1.00 90.56 269 ARG A O 1
ATOM 2173 N N . GLY A 1 270 ? -42.910 -16.284 48.078 1.00 85.88 270 GLY A N 1
ATOM 2174 C CA . GLY A 1 270 ? -43.025 -15.806 49.455 1.00 85.88 270 GLY A CA 1
ATOM 2175 C C . GLY A 1 270 ? -42.038 -16.536 50.367 1.00 85.88 270 GLY A C 1
ATOM 2176 O O . GLY A 1 270 ? -41.604 -17.650 50.055 1.00 85.88 270 GLY A O 1
ATOM 2177 N N . LYS A 1 271 ? -41.696 -15.929 51.509 1.00 83.44 271 LYS A N 1
ATOM 2178 C CA . LYS A 1 271 ? -40.729 -16.477 52.476 1.00 83.44 271 LYS A CA 1
ATOM 2179 C C . LYS A 1 271 ? -40.950 -17.955 52.820 1.00 83.44 271 LYS A C 1
ATOM 2181 O O . LYS A 1 271 ? -39.973 -18.694 52.889 1.00 83.44 271 LYS A O 1
ATOM 2186 N N . LEU A 1 272 ? -42.191 -18.409 53.030 1.00 86.12 272 LEU A N 1
ATOM 2187 C CA . LEU A 1 272 ? -42.455 -19.816 53.364 1.00 86.12 272 LEU A CA 1
ATOM 2188 C C . LEU A 1 272 ? -41.979 -20.751 52.241 1.00 86.12 272 LEU A C 1
ATOM 2190 O O . LEU A 1 272 ? -41.172 -21.643 52.487 1.00 86.12 272 LEU A O 1
ATOM 2194 N N . GLN A 1 273 ? -42.386 -20.477 51.002 1.00 91.12 273 GLN A N 1
ATOM 2195 C CA . GLN A 1 273 ? -42.054 -21.305 49.843 1.00 91.12 273 GLN A CA 1
ATOM 2196 C C . GLN A 1 273 ? -40.574 -21.206 49.445 1.00 91.12 273 GLN A C 1
ATOM 2198 O O . GLN A 1 273 ? -40.001 -22.167 48.933 1.00 91.12 273 GLN A O 1
ATOM 2203 N N . MET A 1 274 ? -39.925 -20.065 49.709 1.00 91.38 274 MET A N 1
ATOM 2204 C CA . MET A 1 274 ? -38.469 -19.947 49.583 1.00 91.38 274 MET A CA 1
ATOM 2205 C C . MET A 1 274 ? -37.741 -20.733 50.681 1.00 91.38 274 MET A C 1
ATOM 2207 O O . MET A 1 274 ? -36.757 -21.401 50.383 1.00 91.38 274 MET A O 1
ATOM 2211 N N . LYS A 1 275 ? -38.231 -20.724 51.929 1.00 91.38 275 LYS A N 1
ATOM 2212 C CA . LYS A 1 275 ? -37.656 -21.499 53.042 1.00 91.38 275 LYS A CA 1
ATOM 2213 C C . LYS A 1 275 ? -37.759 -23.003 52.782 1.00 91.38 275 LYS A C 1
ATOM 2215 O O . LYS A 1 275 ? -36.777 -23.709 52.974 1.00 91.38 275 LYS A O 1
ATOM 2220 N N . GLU A 1 276 ? -38.913 -23.478 52.320 1.00 92.06 276 GLU A N 1
ATOM 2221 C CA . GLU A 1 276 ? -39.118 -24.869 51.890 1.00 92.06 276 GLU A CA 1
ATOM 2222 C C . GLU A 1 276 ? -38.112 -25.265 50.800 1.00 92.06 276 GLU A C 1
ATOM 2224 O O . GLU A 1 276 ? -37.419 -26.271 50.934 1.00 92.06 276 GLU A O 1
ATOM 2229 N N . TYR A 1 277 ? -37.964 -24.429 49.767 1.00 94.12 277 TYR A N 1
ATOM 2230 C CA . TYR A 1 277 ? -36.997 -24.642 48.692 1.00 94.12 277 TYR A CA 1
ATOM 2231 C C . TYR A 1 277 ? -35.541 -24.689 49.195 1.00 94.12 277 TYR A C 1
ATOM 2233 O O . TYR A 1 277 ? -34.846 -25.668 48.926 1.00 94.12 277 TYR A O 1
ATOM 2241 N N . PHE A 1 278 ? -35.081 -23.683 49.947 1.00 94.38 278 PHE A N 1
ATOM 2242 C CA . PHE A 1 278 ? -33.687 -23.597 50.406 1.00 94.38 278 PHE A CA 1
ATOM 2243 C C . PHE A 1 278 ? -33.318 -24.634 51.481 1.00 94.38 278 PHE A C 1
ATOM 2245 O O . PHE A 1 278 ? -32.148 -24.994 51.608 1.00 94.38 278 PHE A O 1
ATOM 2252 N N . ASN A 1 279 ? -34.300 -25.168 52.216 1.00 92.12 279 ASN A N 1
ATOM 2253 C CA . ASN A 1 279 ? -34.076 -26.262 53.164 1.00 92.12 279 ASN A CA 1
ATOM 2254 C C . ASN A 1 279 ? -33.706 -27.584 52.463 1.00 92.12 279 ASN A C 1
ATOM 2256 O O . ASN A 1 279 ? -33.028 -28.417 53.064 1.00 92.12 279 ASN A O 1
ATOM 2260 N N . SER A 1 280 ? -34.157 -27.795 51.221 1.00 91.75 280 SER A N 1
ATOM 2261 C CA . SER A 1 280 ? -33.947 -29.042 50.466 1.00 91.75 280 SER A CA 1
ATOM 2262 C C . SER A 1 280 ? -33.003 -28.892 49.269 1.00 91.75 280 SER A C 1
ATOM 2264 O O . SER A 1 280 ? -32.402 -29.876 48.838 1.00 91.75 280 SER A O 1
ATOM 2266 N N . TYR A 1 281 ? -32.845 -27.681 48.731 1.00 94.12 281 TYR A N 1
ATOM 2267 C CA . TYR A 1 281 ? -32.097 -27.406 47.504 1.00 94.12 281 TYR A CA 1
ATOM 2268 C C . TYR A 1 281 ? -31.224 -26.157 47.632 1.00 94.12 281 TYR A C 1
ATOM 2270 O O . TYR A 1 281 ? -31.421 -25.306 48.493 1.00 94.12 281 TYR A O 1
ATOM 2278 N N . LYS A 1 282 ? -30.245 -26.035 46.733 1.00 94.56 282 LYS A N 1
ATOM 2279 C CA . LYS A 1 282 ? -29.399 -24.845 46.602 1.00 94.56 282 LYS A CA 1
ATOM 2280 C C . LYS A 1 282 ? -29.499 -24.313 45.186 1.00 94.56 282 LYS A C 1
ATOM 2282 O O . LYS A 1 282 ? -29.280 -25.067 44.240 1.00 94.56 282 LYS A O 1
ATOM 2287 N N . TRP A 1 283 ? -29.762 -23.020 45.045 1.00 96.00 283 TRP A N 1
ATOM 2288 C CA . TRP A 1 283 ? -29.729 -22.304 43.778 1.00 96.00 283 TRP A CA 1
ATOM 2289 C C . TRP A 1 283 ? -28.407 -22.577 43.035 1.00 96.00 283 TRP A C 1
ATOM 2291 O O . TRP A 1 283 ? -27.344 -22.521 43.668 1.00 96.00 283 TRP A O 1
ATOM 2301 N N . PRO A 1 284 ? -28.440 -22.856 41.717 1.00 95.25 284 PRO A N 1
ATOM 2302 C CA . PRO A 1 284 ? -29.613 -22.831 40.835 1.00 95.25 284 PRO A CA 1
ATOM 2303 C C . PRO A 1 284 ? -30.409 -24.151 40.783 1.00 95.25 284 PRO A C 1
ATOM 2305 O O . PRO A 1 284 ? -31.397 -24.224 40.056 1.00 95.25 284 PRO A O 1
ATOM 2308 N N . SER A 1 285 ? -30.007 -25.199 41.509 1.00 93.12 285 SER A N 1
ATOM 2309 C CA . SER A 1 285 ? -30.652 -26.523 41.509 1.00 93.12 285 SER A CA 1
ATOM 2310 C C . SER A 1 285 ? -32.053 -26.499 42.136 1.00 93.12 285 SER A C 1
ATOM 2312 O O . SER A 1 285 ? -32.282 -25.814 43.131 1.00 93.12 285 SER A O 1
ATOM 2314 N N . GLY A 1 286 ? -32.988 -27.275 41.590 1.00 87.19 286 GLY A N 1
ATOM 2315 C CA . GLY A 1 286 ? -34.358 -27.395 42.087 1.00 87.19 286 GLY A CA 1
ATOM 2316 C C . GLY A 1 286 ? -35.070 -28.621 41.523 1.00 87.19 286 GLY A C 1
ATOM 2317 O O . GLY A 1 286 ? -34.741 -29.107 40.440 1.00 87.19 286 GLY A O 1
ATOM 2318 N N . ASP A 1 287 ? -36.034 -29.127 42.284 1.00 84.62 287 ASP A N 1
ATOM 2319 C CA . ASP A 1 287 ? -36.799 -30.326 41.956 1.00 84.62 287 ASP A CA 1
ATOM 2320 C C . ASP A 1 287 ? -38.007 -30.019 41.056 1.00 84.62 287 ASP A C 1
ATOM 2322 O O . ASP A 1 287 ? -38.816 -29.142 41.352 1.00 84.62 287 ASP A O 1
ATOM 2326 N N . LYS A 1 288 ? -38.133 -30.789 39.969 1.00 86.19 288 LYS A N 1
ATOM 2327 C CA . LYS A 1 288 ? -39.207 -30.677 38.973 1.00 86.19 288 LYS A CA 1
ATOM 2328 C C . LYS A 1 288 ? -40.529 -31.321 39.412 1.00 86.19 288 LYS A C 1
ATOM 2330 O O . LYS A 1 288 ? -41.540 -31.062 38.763 1.00 86.19 288 LYS A O 1
ATOM 2335 N N . SER A 1 289 ? -40.523 -32.167 40.446 1.00 85.81 289 SER A N 1
ATOM 2336 C CA . SER A 1 289 ? -41.718 -32.845 40.971 1.00 85.81 289 SER A CA 1
ATOM 2337 C C . SER A 1 289 ? -42.469 -32.020 42.026 1.00 85.81 289 SER A C 1
ATOM 2339 O O . SER A 1 289 ? -43.679 -32.177 42.178 1.00 85.81 289 SER A O 1
ATOM 2341 N N . SER A 1 290 ? -41.786 -31.079 42.687 1.00 88.75 290 SER A N 1
ATOM 2342 C CA . SER A 1 290 ? -42.351 -30.151 43.666 1.00 88.75 290 SER A CA 1
ATOM 2343 C C . SER A 1 290 ? -43.581 -29.408 43.141 1.00 88.75 290 SER A C 1
ATOM 2345 O O . SER A 1 290 ? -43.578 -28.806 42.062 1.00 88.75 290 SER A O 1
ATOM 2347 N N . SER A 1 291 ? -44.628 -29.355 43.967 1.00 90.38 291 SER A N 1
ATOM 2348 C CA . SER A 1 291 ? -45.868 -28.628 43.675 1.00 90.38 291 SER A CA 1
ATOM 2349 C C . SER A 1 291 ? -45.643 -27.133 43.410 1.00 90.38 291 SER A C 1
ATOM 2351 O O . SER A 1 291 ? -46.405 -26.538 42.643 1.00 90.38 291 SER A O 1
ATOM 2353 N N . ASN A 1 292 ? -44.578 -26.531 43.957 1.00 92.69 292 ASN A N 1
ATOM 2354 C CA . ASN A 1 292 ? -44.206 -25.134 43.714 1.00 92.69 292 ASN A CA 1
ATOM 2355 C C . ASN A 1 292 ? -43.351 -24.932 42.442 1.00 92.69 292 ASN A C 1
ATOM 2357 O O . ASN A 1 292 ? -43.102 -23.795 42.051 1.00 92.69 292 ASN A O 1
ATOM 2361 N N . PHE A 1 293 ? -42.912 -25.986 41.750 1.00 94.69 293 PHE A N 1
ATOM 2362 C CA . PHE A 1 293 ? -42.069 -25.852 40.557 1.00 94.69 293 PHE A CA 1
ATOM 2363 C C . PHE A 1 293 ? -42.875 -25.489 39.289 1.00 94.69 293 PHE A C 1
ATOM 2365 O O . PHE A 1 293 ? -44.038 -25.880 39.134 1.00 94.69 293 PHE A O 1
ATOM 2372 N N . ARG A 1 294 ? -42.266 -24.738 38.358 1.00 94.69 294 ARG A N 1
ATOM 2373 C CA . ARG A 1 294 ? -42.802 -24.401 37.023 1.00 94.69 294 ARG A CA 1
ATOM 2374 C C . ARG A 1 294 ? -41.707 -24.258 35.956 1.00 94.69 294 ARG A C 1
ATOM 2376 O O . ARG A 1 294 ? -40.539 -24.052 36.258 1.00 94.69 294 ARG A O 1
ATOM 2383 N N . LEU A 1 295 ? -42.131 -24.273 34.687 1.00 92.88 295 LEU A N 1
ATOM 2384 C CA . LEU A 1 295 ? -41.312 -23.980 33.497 1.00 92.88 295 LEU A CA 1
ATOM 2385 C C . LEU A 1 295 ? -40.079 -24.909 33.298 1.00 92.88 295 LEU A C 1
ATOM 2387 O O . LEU A 1 295 ? -38.976 -24.413 33.061 1.00 92.88 295 LEU A O 1
ATOM 2391 N N . PRO A 1 296 ? -40.235 -26.253 33.329 1.00 92.31 296 PRO A N 1
ATOM 2392 C CA . PRO A 1 296 ? -39.119 -27.213 33.343 1.00 92.31 296 PRO A CA 1
ATOM 2393 C C . PRO A 1 296 ? -38.138 -27.122 32.168 1.00 92.31 296 PRO A C 1
ATOM 2395 O O . PRO A 1 296 ? -36.946 -27.360 32.377 1.00 92.31 296 PRO A O 1
ATOM 2398 N N . GLU A 1 297 ? -38.594 -26.755 30.967 1.00 93.31 297 GLU A N 1
ATOM 2399 C CA . GLU A 1 297 ? -37.703 -26.629 29.803 1.00 93.31 297 GLU A CA 1
ATOM 2400 C C . GLU A 1 297 ? -36.997 -25.268 29.736 1.00 93.31 297 GLU A C 1
ATOM 2402 O O . GLU A 1 297 ? -35.820 -25.221 29.386 1.00 93.31 297 GLU A O 1
ATOM 2407 N N . HIS A 1 298 ? -37.633 -24.181 30.193 1.00 93.75 298 HIS A N 1
ATOM 2408 C CA . HIS A 1 298 ? -36.941 -22.899 30.395 1.00 93.75 298 HIS A CA 1
ATOM 2409 C C . HIS A 1 298 ? -35.863 -23.033 31.478 1.00 93.75 298 HIS A C 1
ATOM 2411 O O . HIS A 1 298 ? -34.770 -22.496 31.338 1.00 93.75 298 HIS A O 1
ATOM 2417 N N . TYR A 1 299 ? -36.148 -23.800 32.533 1.00 95.12 299 TYR A N 1
ATOM 2418 C CA . TYR A 1 299 ? -35.192 -24.134 33.584 1.00 95.12 299 TYR A CA 1
ATOM 2419 C C . TYR A 1 299 ? -34.008 -24.971 33.071 1.00 95.12 299 TYR A C 1
ATOM 2421 O O . TYR A 1 299 ? -32.854 -24.661 33.359 1.00 95.12 299 TYR A O 1
ATOM 2429 N N . LYS A 1 300 ? -34.270 -25.985 32.239 1.00 94.12 300 LYS A N 1
ATOM 2430 C CA . LYS A 1 300 ? -33.236 -26.797 31.573 1.00 94.12 300 LYS A CA 1
ATOM 2431 C C . LYS A 1 300 ? -32.357 -25.963 30.629 1.00 94.12 300 LYS A C 1
ATOM 2433 O O . LYS A 1 300 ? -31.137 -26.104 30.666 1.00 94.12 300 LYS A O 1
ATOM 2438 N N . TRP A 1 301 ? -32.959 -25.079 29.826 1.00 94.88 301 TRP A N 1
ATOM 2439 C CA . TRP A 1 301 ? -32.227 -24.108 29.003 1.00 94.88 301 TRP A CA 1
ATOM 2440 C C . TRP A 1 301 ? -31.374 -23.175 29.868 1.00 94.88 301 TRP A C 1
ATOM 2442 O O . TRP A 1 301 ? -30.194 -22.987 29.586 1.00 94.88 301 TRP A O 1
ATOM 2452 N N . TYR A 1 302 ? -31.950 -22.644 30.948 1.00 95.44 302 TYR A N 1
ATOM 2453 C CA . TYR A 1 302 ? -31.286 -21.712 31.850 1.00 95.44 302 TYR A CA 1
ATOM 2454 C C . TYR A 1 302 ? -30.047 -22.323 32.510 1.00 95.44 302 TYR A C 1
ATOM 2456 O O . TYR A 1 302 ? -28.989 -21.705 32.461 1.00 95.44 302 TYR A O 1
ATOM 2464 N N . LEU A 1 303 ? -30.137 -23.543 33.059 1.00 95.69 303 LEU A N 1
ATOM 2465 C CA . LEU A 1 303 ? -28.977 -24.229 33.641 1.00 95.69 303 LEU A CA 1
ATOM 2466 C C . LEU A 1 303 ? -27.848 -24.410 32.617 1.00 95.69 303 LEU A C 1
ATOM 2468 O O . LEU A 1 303 ? -26.692 -24.124 32.928 1.00 95.69 303 LEU A O 1
ATOM 2472 N N . LYS A 1 304 ? -28.189 -24.833 31.390 1.00 95.75 304 LYS A N 1
ATOM 2473 C CA . LYS A 1 304 ? -27.221 -24.990 30.297 1.00 95.75 304 LYS A CA 1
ATOM 2474 C C . LYS A 1 304 ? -26.566 -23.651 29.941 1.00 95.75 304 LYS A C 1
ATOM 2476 O O . LYS A 1 304 ? -25.345 -23.544 29.970 1.00 95.75 304 LYS A O 1
ATOM 2481 N N . TYR A 1 305 ? -27.365 -22.618 29.666 1.00 93.75 305 TYR A N 1
ATOM 2482 C CA . TYR A 1 305 ? -26.855 -21.299 29.290 1.00 93.75 305 TYR A CA 1
ATOM 2483 C C . TYR A 1 305 ? -25.994 -20.687 30.401 1.00 93.75 305 TYR A C 1
ATOM 2485 O O . TYR A 1 305 ? -24.925 -20.154 30.116 1.00 93.75 305 TYR A O 1
ATOM 2493 N N . LEU A 1 306 ? -26.427 -20.799 31.663 1.00 94.81 306 LEU A N 1
ATOM 2494 C CA . LEU A 1 306 ? -25.678 -20.356 32.837 1.00 94.81 306 LEU A CA 1
ATOM 2495 C C . LEU A 1 306 ? -24.303 -21.038 32.891 1.00 94.81 306 LEU A C 1
ATOM 2497 O O . LEU A 1 306 ? -23.302 -20.348 33.040 1.00 94.81 306 LEU A O 1
ATOM 2501 N N . GLN A 1 307 ? -24.235 -22.362 32.722 1.00 94.62 307 GLN A N 1
ATOM 2502 C CA . GLN A 1 307 ? -22.971 -23.105 32.729 1.00 94.62 307 GLN A CA 1
ATOM 2503 C C . GLN A 1 307 ? -22.052 -22.759 31.543 1.00 94.62 307 GLN A C 1
ATOM 2505 O O . GLN A 1 307 ? -20.842 -22.688 31.730 1.00 94.62 307 GLN A O 1
ATOM 2510 N N . GLU A 1 308 ? -22.603 -22.549 30.347 1.00 93.88 308 GLU A N 1
ATOM 2511 C CA . GLU A 1 308 ? -21.823 -22.321 29.119 1.00 93.88 308 GLU A CA 1
ATOM 2512 C C . GLU A 1 308 ? -21.405 -20.855 28.897 1.00 93.88 308 GLU A C 1
ATOM 2514 O O . GLU A 1 308 ? -20.400 -20.609 28.237 1.00 93.88 308 GLU A O 1
ATOM 2519 N N . ASN A 1 309 ? -22.161 -19.878 29.418 1.00 91.12 309 ASN A N 1
ATOM 2520 C CA . ASN A 1 309 ? -22.009 -18.456 29.061 1.00 91.12 309 ASN A CA 1
ATOM 2521 C C . ASN A 1 309 ? -21.715 -17.533 30.258 1.00 91.12 309 ASN A C 1
ATOM 2523 O O . ASN A 1 309 ? -21.395 -16.362 30.047 1.00 91.12 309 ASN A O 1
ATOM 2527 N N . VAL A 1 310 ? -21.836 -18.006 31.507 1.00 94.19 310 VAL A N 1
ATOM 2528 C CA . VAL A 1 310 ? -21.637 -17.175 32.709 1.00 94.19 310 VAL A CA 1
ATOM 2529 C C . VAL A 1 310 ? -20.439 -17.679 33.530 1.00 94.19 310 VAL A C 1
ATOM 2531 O O . VAL A 1 310 ? -20.484 -18.800 34.044 1.00 94.19 310 VAL A O 1
ATOM 2534 N N . PRO A 1 311 ? -19.381 -16.859 33.712 1.00 94.56 311 PRO A N 1
ATOM 2535 C CA . PRO A 1 311 ? -18.178 -17.264 34.436 1.00 94.56 311 PRO A CA 1
ATOM 2536 C C . PRO A 1 311 ? -18.435 -17.743 35.867 1.00 94.56 311 PRO A C 1
ATOM 2538 O O . PRO A 1 311 ? -19.277 -17.207 36.590 1.00 94.56 311 PRO A O 1
ATOM 2541 N N . ASP A 1 312 ? -17.641 -18.717 36.307 1.00 95.38 312 ASP A N 1
ATOM 2542 C CA . ASP A 1 312 ? -17.721 -19.366 37.622 1.00 95.38 312 ASP A CA 1
ATOM 2543 C C . ASP A 1 312 ? -17.706 -18.385 38.799 1.00 95.38 312 ASP A C 1
ATOM 2545 O O . ASP A 1 312 ? -18.385 -18.615 39.799 1.00 95.38 312 ASP A O 1
ATOM 2549 N N . SER A 1 313 ? -16.997 -17.261 38.672 1.00 95.94 313 SER A N 1
ATOM 2550 C CA . SER A 1 313 ? -16.981 -16.184 39.667 1.00 95.94 313 SER A CA 1
ATOM 2551 C C . SER A 1 313 ? -18.366 -15.549 39.865 1.00 95.94 313 SER A C 1
ATOM 2553 O O . SER A 1 313 ? -18.803 -15.379 41.002 1.00 95.94 313 SER A O 1
ATOM 2555 N N . ILE A 1 314 ? -19.093 -15.280 38.776 1.00 96.88 314 ILE A N 1
ATOM 2556 C CA . ILE A 1 314 ? -20.469 -14.759 38.781 1.00 96.88 314 ILE A CA 1
ATOM 2557 C C . ILE A 1 314 ? -21.440 -15.831 39.298 1.00 96.88 314 ILE A C 1
ATOM 2559 O O . ILE A 1 314 ? -22.279 -15.548 40.154 1.00 96.88 314 ILE A O 1
ATOM 2563 N N . ARG A 1 315 ? -21.303 -17.084 38.834 1.00 96.75 315 ARG A N 1
ATOM 2564 C CA . ARG A 1 315 ? -22.144 -18.209 39.294 1.00 96.75 315 ARG A CA 1
ATOM 2565 C C . ARG A 1 315 ? -21.997 -18.445 40.801 1.00 96.75 315 ARG A C 1
ATOM 2567 O O . ARG A 1 315 ? -22.993 -18.641 41.496 1.00 96.75 315 ARG A O 1
ATOM 2574 N N . LYS A 1 316 ? -20.768 -18.366 41.320 1.00 96.44 316 LYS A N 1
ATOM 2575 C CA . LYS A 1 316 ? -20.464 -18.459 42.754 1.00 96.44 316 LYS A CA 1
ATOM 2576 C C . LYS A 1 316 ? -20.981 -17.247 43.533 1.00 96.44 316 LYS A C 1
ATOM 2578 O O . LYS A 1 316 ? -21.486 -17.431 44.635 1.00 96.44 316 LYS A O 1
ATOM 2583 N N . ALA A 1 317 ? -20.921 -16.040 42.968 1.00 97.19 317 ALA A N 1
ATOM 2584 C CA . ALA A 1 317 ? -21.452 -14.840 43.611 1.00 97.19 317 ALA A CA 1
ATOM 2585 C C . ALA A 1 317 ? -22.975 -14.918 43.828 1.00 97.19 317 ALA A C 1
ATOM 2587 O O . ALA A 1 317 ? -23.446 -14.750 44.953 1.00 97.19 317 ALA A O 1
ATOM 2588 N N . PHE A 1 318 ? -23.737 -15.279 42.790 1.00 97.81 318 PHE A N 1
ATOM 2589 C CA . PHE A 1 318 ? -25.172 -15.547 42.927 1.00 97.81 318 PHE A CA 1
ATOM 2590 C C . PHE A 1 318 ? -25.456 -16.676 43.930 1.00 97.81 318 PHE A C 1
ATOM 2592 O O . PHE A 1 318 ? -26.323 -16.528 44.787 1.00 97.81 318 PHE A O 1
ATOM 2599 N N . SER A 1 319 ? -24.701 -17.780 43.870 1.00 96.31 319 SER A N 1
ATOM 2600 C CA . SER A 1 319 ? -24.854 -18.901 44.807 1.00 96.31 319 SER A CA 1
ATOM 2601 C C . SER A 1 319 ? -24.634 -18.482 46.265 1.00 96.31 319 SER A C 1
ATOM 2603 O O . SER A 1 319 ? -25.418 -18.872 47.128 1.00 96.31 319 SER A O 1
ATOM 2605 N N . ASN A 1 320 ? -23.636 -17.642 46.551 1.00 95.69 320 ASN A N 1
ATOM 2606 C CA . ASN A 1 320 ? -23.404 -17.112 47.895 1.00 95.69 320 ASN A CA 1
ATOM 2607 C C . ASN A 1 320 ? -24.601 -16.278 48.384 1.00 95.69 320 ASN A C 1
ATOM 2609 O O . ASN A 1 320 ? -25.137 -16.565 49.455 1.00 95.69 320 ASN A O 1
ATOM 2613 N N . THR A 1 321 ? -25.058 -15.297 47.593 1.00 96.62 321 THR A N 1
ATOM 2614 C CA . THR A 1 321 ? -26.176 -14.417 47.977 1.00 96.62 321 THR A CA 1
ATOM 2615 C C . THR A 1 321 ? -27.499 -15.165 48.114 1.00 96.62 321 THR A C 1
ATOM 2617 O O . THR A 1 321 ? -28.207 -14.951 49.094 1.00 96.62 321 THR A O 1
ATOM 2620 N N . PHE A 1 322 ? -27.841 -16.052 47.177 1.00 96.31 322 PHE A N 1
ATOM 2621 C CA . PHE A 1 322 ? -29.140 -16.726 47.203 1.00 96.31 322 PHE A CA 1
ATOM 2622 C C . PHE A 1 322 ? -29.180 -17.926 48.153 1.00 96.31 322 PHE A C 1
ATOM 2624 O O . PHE A 1 322 ? -30.230 -18.163 48.728 1.00 96.31 322 PHE A O 1
ATOM 2631 N N . ASN A 1 323 ? -28.080 -18.655 48.377 1.00 95.81 323 ASN A N 1
ATOM 2632 C CA . ASN A 1 323 ? -28.088 -19.804 49.293 1.00 95.81 323 ASN A CA 1
ATOM 2633 C C . ASN A 1 323 ? -27.741 -19.402 50.730 1.00 95.81 323 ASN A C 1
ATOM 2635 O O . ASN A 1 323 ? -28.556 -19.548 51.636 1.00 95.81 323 ASN A O 1
ATOM 2639 N N . SER A 1 324 ? -26.533 -18.883 50.957 1.00 93.62 324 SER A N 1
ATOM 2640 C CA . SER A 1 324 ? -26.072 -18.512 52.302 1.00 93.62 324 SER A CA 1
ATOM 2641 C C . SER A 1 324 ? -26.682 -17.182 52.754 1.00 93.62 324 SER A C 1
ATOM 2643 O O . SER A 1 324 ? -27.138 -17.054 53.891 1.00 93.62 324 SER A O 1
ATOM 2645 N N . GLY A 1 325 ? -26.747 -16.212 51.837 1.00 94.81 325 GLY A N 1
ATOM 2646 C CA . GLY A 1 325 ? -27.321 -14.884 52.055 1.00 94.81 325 GLY A CA 1
ATOM 2647 C C . GLY A 1 325 ? -28.845 -14.850 52.239 1.00 94.81 325 GLY A C 1
ATOM 2648 O O . GLY A 1 325 ? -29.376 -13.818 52.653 1.00 94.81 325 GLY A O 1
ATOM 2649 N N . TYR A 1 326 ? -29.550 -15.959 51.984 1.00 93.94 326 TYR A N 1
ATOM 2650 C CA . TYR A 1 326 ? -30.962 -16.121 52.347 1.00 93.94 326 TYR A CA 1
ATOM 2651 C C . TYR A 1 326 ? -31.150 -16.292 53.862 1.00 93.94 326 TYR A C 1
ATOM 2653 O O . TYR A 1 326 ? -32.043 -15.683 54.443 1.00 93.94 326 TYR A O 1
ATOM 2661 N N . TYR A 1 327 ? -30.292 -17.089 54.509 1.00 91.75 327 TYR A N 1
ATOM 2662 C CA . TYR A 1 327 ? -30.375 -17.367 55.949 1.00 91.75 327 TYR A CA 1
ATOM 2663 C C . TYR A 1 327 ? -29.627 -16.345 56.815 1.00 91.75 327 TYR A C 1
ATOM 2665 O O . TYR A 1 327 ? -30.007 -16.129 57.963 1.00 91.75 327 TYR A O 1
ATOM 2673 N N . ASN A 1 328 ? -28.561 -15.730 56.295 1.00 93.31 328 ASN A N 1
ATOM 2674 C CA . ASN A 1 328 ? -27.790 -14.702 56.995 1.00 93.31 328 ASN A CA 1
ATOM 2675 C C . ASN A 1 328 ? -27.417 -13.574 56.017 1.00 93.31 328 ASN A C 1
ATOM 2677 O O . ASN A 1 328 ? -26.529 -13.783 55.186 1.00 93.31 328 ASN A O 1
ATOM 2681 N N . PRO A 1 329 ? -28.031 -12.379 56.116 1.00 93.25 329 PRO A N 1
ATOM 2682 C CA . PRO A 1 329 ? -27.763 -11.272 55.198 1.00 93.25 329 PRO A CA 1
ATOM 2683 C C . PRO A 1 329 ? -26.286 -10.847 55.115 1.00 93.25 329 PRO A C 1
ATOM 2685 O O . PRO A 1 329 ? -25.834 -10.420 54.056 1.00 93.25 329 PRO A O 1
ATOM 2688 N N . ASN A 1 330 ? -25.489 -11.069 56.167 1.00 91.75 330 ASN A N 1
ATOM 2689 C CA . ASN A 1 330 ? -24.047 -10.779 56.175 1.00 91.75 330 ASN A CA 1
ATOM 2690 C C . ASN A 1 330 ? -23.214 -11.705 55.261 1.00 91.75 330 ASN A C 1
ATOM 2692 O O . ASN A 1 330 ? -22.027 -11.464 55.061 1.00 91.75 330 ASN A O 1
ATOM 2696 N N . LEU A 1 331 ? -23.809 -12.777 54.721 1.00 94.06 331 LEU A N 1
ATOM 2697 C CA . LEU A 1 331 ? -23.176 -13.690 53.757 1.00 94.06 331 LEU A CA 1
ATOM 2698 C C . LEU A 1 331 ? -23.529 -13.360 52.294 1.00 94.06 331 LEU A C 1
ATOM 2700 O O . LEU A 1 331 ? -23.145 -14.101 51.384 1.00 94.06 331 LEU A O 1
ATOM 2704 N N . ARG A 1 332 ? -24.262 -12.263 52.055 1.00 96.12 332 ARG A N 1
ATOM 2705 C CA . ARG A 1 332 ? -24.531 -11.729 50.714 1.00 96.12 332 ARG A CA 1
ATOM 2706 C C . ARG A 1 332 ? -23.268 -11.102 50.128 1.00 96.12 332 ARG A C 1
ATOM 2708 O O . ARG A 1 332 ? -22.426 -10.566 50.843 1.00 96.12 332 ARG A O 1
ATOM 2715 N N . VAL A 1 333 ? -23.133 -11.174 48.807 1.00 96.88 333 VAL A N 1
ATOM 2716 C CA . VAL A 1 333 ? -21.990 -10.591 48.095 1.00 96.88 333 VAL A CA 1
ATOM 2717 C C . VAL A 1 333 ? -22.110 -9.068 48.095 1.00 96.88 333 VAL A C 1
ATOM 2719 O O . VAL A 1 333 ? -23.068 -8.521 47.548 1.00 96.88 333 VAL A O 1
ATOM 2722 N N . SER A 1 334 ? -21.136 -8.389 48.705 1.00 96.56 334 SER A N 1
ATOM 2723 C CA . SER A 1 334 ? -21.137 -6.927 48.846 1.00 96.56 334 SER A CA 1
ATOM 2724 C C . SER A 1 334 ? -20.800 -6.209 47.537 1.00 96.56 334 SER A C 1
ATOM 2726 O O . SER A 1 334 ? -20.231 -6.801 46.614 1.00 96.56 334 SER A O 1
ATOM 2728 N N . TYR A 1 335 ? -21.095 -4.908 47.449 1.00 96.69 335 TYR A N 1
ATOM 2729 C CA . TYR A 1 335 ? -20.861 -4.133 46.224 1.00 96.69 335 TYR A CA 1
ATOM 2730 C C . TYR A 1 335 ? -19.391 -4.164 45.793 1.00 96.69 335 TYR A C 1
ATOM 2732 O O . TYR A 1 335 ? -19.094 -4.425 44.631 1.00 96.69 335 TYR A O 1
ATOM 2740 N N . LYS A 1 336 ? -18.454 -4.034 46.741 1.00 95.44 336 LYS A N 1
ATOM 2741 C CA . LYS A 1 336 ? -17.009 -4.165 46.484 1.00 95.44 336 LYS A CA 1
ATOM 2742 C C . LYS A 1 336 ? -16.620 -5.543 45.930 1.00 95.44 336 LYS A C 1
ATOM 2744 O O . LYS A 1 336 ? -15.742 -5.634 45.074 1.00 95.44 336 LYS A O 1
ATOM 2749 N N . GLN A 1 337 ? -17.261 -6.620 46.388 1.00 96.88 337 GLN A N 1
ATOM 2750 C CA . GLN A 1 337 ? -17.016 -7.963 45.851 1.00 96.88 337 GLN A CA 1
ATOM 2751 C C . GLN A 1 337 ? -17.577 -8.107 44.431 1.00 96.88 337 GLN A C 1
ATOM 2753 O O . GLN A 1 337 ? -16.872 -8.609 43.558 1.00 96.88 337 GLN A O 1
ATOM 2758 N N . TRP A 1 338 ? -18.792 -7.619 44.168 1.00 97.25 338 TRP A N 1
ATOM 2759 C CA . TRP A 1 338 ? -19.379 -7.598 42.824 1.00 97.25 338 TRP A CA 1
ATOM 2760 C C . TRP A 1 338 ? -18.571 -6.752 41.832 1.00 97.25 338 TRP A C 1
ATOM 2762 O O . TRP A 1 338 ? -18.320 -7.218 40.723 1.00 97.25 338 TRP A O 1
ATOM 2772 N N . ILE A 1 339 ? -18.103 -5.564 42.233 1.00 95.75 339 ILE A N 1
ATOM 2773 C CA . ILE A 1 339 ? -17.210 -4.702 41.438 1.00 95.75 339 ILE A CA 1
ATOM 2774 C C . ILE A 1 339 ? -15.943 -5.463 41.044 1.00 95.75 339 ILE A C 1
ATOM 2776 O O . ILE A 1 339 ? -15.597 -5.495 39.866 1.00 95.75 339 ILE A O 1
ATOM 2780 N N . ASN A 1 340 ? -15.293 -6.147 41.990 1.00 95.44 340 ASN A N 1
ATOM 2781 C CA . ASN A 1 340 ? -14.107 -6.955 41.697 1.00 95.44 340 ASN A CA 1
ATOM 2782 C C . ASN A 1 340 ? -14.423 -8.138 40.760 1.00 95.44 340 ASN A C 1
ATOM 2784 O O . ASN A 1 340 ? -13.659 -8.423 39.840 1.00 95.44 340 ASN A O 1
ATOM 2788 N N . ILE A 1 341 ? -15.543 -8.832 40.985 1.00 96.12 341 ILE A N 1
ATOM 2789 C CA . ILE A 1 341 ? -15.934 -10.041 40.242 1.00 96.12 341 ILE A CA 1
ATOM 2790 C C . ILE A 1 341 ? -16.352 -9.723 38.801 1.00 96.12 341 ILE A C 1
ATOM 2792 O O . ILE A 1 341 ? -15.949 -10.440 37.886 1.00 96.12 341 ILE A O 1
ATOM 2796 N N . ILE A 1 342 ? -17.135 -8.662 38.591 1.00 94.50 342 ILE A N 1
ATOM 2797 C CA . ILE A 1 342 ? -17.562 -8.212 37.260 1.00 94.50 342 ILE A CA 1
ATOM 2798 C C . ILE A 1 342 ? -16.408 -7.472 36.572 1.00 94.50 342 ILE A C 1
ATOM 2800 O O . ILE A 1 342 ? -16.097 -7.771 35.423 1.00 94.50 342 ILE A O 1
ATOM 2804 N N . GLY A 1 343 ? -15.713 -6.574 37.278 1.00 91.94 343 GLY A N 1
ATOM 2805 C CA . GLY A 1 343 ? -14.585 -5.798 36.753 1.00 91.94 343 GLY A CA 1
ATOM 2806 C C . GLY A 1 343 ? -13.425 -6.660 36.244 1.00 91.94 343 GLY A C 1
ATOM 2807 O O . GLY A 1 343 ? -12.818 -6.327 35.230 1.00 91.94 343 GLY A O 1
ATOM 2808 N N . ALA A 1 344 ? -13.176 -7.829 36.846 1.00 91.00 344 ALA A N 1
ATOM 2809 C CA . ALA A 1 344 ? -12.195 -8.798 36.342 1.00 91.00 344 ALA A CA 1
ATOM 2810 C C . ALA A 1 344 ? -12.511 -9.346 34.929 1.00 91.00 344 ALA A C 1
ATOM 2812 O O . ALA A 1 344 ? -11.611 -9.857 34.255 1.00 91.00 344 ALA A O 1
ATOM 2813 N N . LEU A 1 345 ? -13.765 -9.233 34.472 1.00 87.69 345 LEU A N 1
ATOM 2814 C CA . LEU A 1 345 ? -14.218 -9.585 33.120 1.00 87.69 345 LEU A CA 1
ATOM 2815 C C . LEU A 1 345 ? -14.125 -8.398 32.140 1.00 87.69 345 LEU A C 1
ATOM 2817 O O . LEU A 1 345 ? -14.168 -8.595 30.927 1.00 87.69 345 LEU A O 1
ATOM 2821 N N . MET A 1 346 ? -13.994 -7.168 32.647 1.00 88.69 346 MET A N 1
ATOM 2822 C CA . MET A 1 346 ? -14.070 -5.923 31.875 1.00 88.69 346 MET A CA 1
ATOM 2823 C C . MET A 1 346 ? -12.718 -5.542 31.260 1.00 88.69 346 MET A C 1
ATOM 2825 O O . MET A 1 346 ? -12.135 -4.506 31.573 1.00 88.69 346 MET A O 1
ATOM 2829 N N . LYS A 1 347 ? -12.194 -6.409 30.389 1.00 88.38 347 LYS A N 1
ATOM 2830 C CA . LYS A 1 347 ? -10.888 -6.227 29.738 1.00 88.38 347 LYS A CA 1
ATOM 2831 C C . LYS A 1 347 ? -11.030 -5.626 28.339 1.00 88.38 347 LYS A C 1
ATOM 2833 O O . LYS A 1 347 ? -11.860 -6.072 27.545 1.00 88.38 347 LYS A O 1
ATOM 2838 N N . ALA A 1 348 ? -10.173 -4.658 28.014 1.00 90.56 348 ALA A N 1
ATOM 2839 C CA . ALA A 1 348 ? -9.978 -4.204 26.637 1.00 90.56 348 ALA A CA 1
ATOM 2840 C C . ALA A 1 348 ? -9.471 -5.363 25.741 1.00 90.56 348 ALA A C 1
ATOM 2842 O O . ALA A 1 348 ? -8.890 -6.320 26.264 1.00 90.56 348 ALA A O 1
ATOM 2843 N N . PRO A 1 349 ? -9.662 -5.307 24.408 1.00 94.00 349 PRO A N 1
ATOM 2844 C CA . PRO A 1 349 ? -9.275 -6.399 23.513 1.00 94.00 349 PRO A CA 1
ATOM 2845 C C . PRO A 1 349 ? -7.766 -6.653 23.501 1.00 94.00 349 PRO A C 1
ATOM 2847 O O . PRO A 1 349 ? -6.978 -5.715 23.621 1.00 94.00 349 PRO A O 1
ATOM 2850 N N . VAL A 1 350 ? -7.337 -7.893 23.270 1.00 95.25 350 VAL A N 1
ATOM 2851 C CA . VAL A 1 350 ? -5.910 -8.248 23.190 1.00 95.25 350 VAL A CA 1
ATOM 2852 C C . VAL A 1 350 ? -5.523 -8.490 21.735 1.00 95.25 350 VAL A C 1
ATOM 2854 O O . VAL A 1 350 ? -6.040 -9.402 21.100 1.00 95.25 350 VAL A O 1
ATOM 2857 N N . ILE A 1 351 ? -4.596 -7.692 21.196 1.00 97.12 351 ILE A N 1
ATOM 2858 C CA . ILE A 1 351 ? -4.035 -7.905 19.851 1.00 97.12 351 ILE A CA 1
ATOM 2859 C C . ILE A 1 351 ? -2.775 -8.771 19.975 1.00 97.12 351 ILE A C 1
ATOM 2861 O O . ILE A 1 351 ? -1.656 -8.257 20.105 1.00 97.12 351 ILE A O 1
ATOM 2865 N N . GLU A 1 352 ? -2.958 -10.092 19.930 1.00 96.69 352 GLU A N 1
ATOM 2866 C CA . GLU A 1 352 ? -1.871 -11.079 19.967 1.00 96.69 352 GLU A CA 1
ATOM 2867 C C . GLU A 1 352 ? -0.852 -10.816 18.852 1.00 96.69 352 GLU A C 1
ATOM 2869 O O . GLU A 1 352 ? 0.333 -10.595 19.113 1.00 96.69 352 GLU A O 1
ATOM 2874 N N . SER A 1 353 ? -1.313 -10.724 17.604 1.00 96.69 353 SER A N 1
ATOM 2875 C CA . SER A 1 353 ? -0.464 -10.463 16.441 1.00 96.69 353 SER A CA 1
ATOM 2876 C C . SER A 1 353 ? -1.074 -9.415 15.515 1.00 96.69 353 SER A C 1
ATOM 2878 O O . SER A 1 353 ? -2.290 -9.321 15.358 1.00 96.69 353 SER A O 1
ATOM 2880 N N . PHE A 1 354 ? -0.198 -8.625 14.901 1.00 97.62 354 PHE A N 1
ATOM 2881 C CA . PHE A 1 354 ? -0.480 -7.825 13.716 1.00 97.62 354 PHE A CA 1
ATOM 2882 C C . PHE A 1 354 ? 0.817 -7.779 12.916 1.00 97.62 354 PHE A C 1
ATOM 2884 O O . PHE A 1 354 ? 1.839 -7.346 13.447 1.00 97.62 354 PHE A O 1
ATOM 2891 N N . LEU A 1 355 ? 0.800 -8.336 11.710 1.00 96.31 355 LEU A N 1
ATOM 2892 C CA . LEU A 1 355 ? 1.993 -8.656 10.931 1.00 96.31 355 LEU A CA 1
ATOM 2893 C C . LEU A 1 355 ? 1.777 -8.312 9.458 1.00 96.31 355 LEU A C 1
ATOM 2895 O O . LEU A 1 355 ? 0.650 -8.330 8.960 1.00 96.31 355 LEU A O 1
ATOM 2899 N N . PHE A 1 356 ? 2.882 -8.033 8.775 1.00 94.81 356 PHE A N 1
ATOM 2900 C CA . PHE A 1 356 ? 2.964 -7.934 7.325 1.00 94.81 356 PHE A CA 1
ATOM 2901 C C . PHE A 1 356 ? 3.547 -9.242 6.779 1.00 94.81 356 PHE A C 1
ATOM 2903 O O . PHE A 1 356 ? 4.548 -9.733 7.300 1.00 94.81 356 PHE A O 1
ATOM 2910 N N . GLU A 1 357 ? 2.920 -9.795 5.746 1.00 92.81 357 GLU A N 1
ATOM 2911 C CA . GLU A 1 357 ? 3.370 -10.988 5.031 1.00 92.81 357 GLU A CA 1
ATOM 2912 C C . GLU A 1 357 ? 3.418 -10.718 3.528 1.00 92.81 357 GLU A C 1
ATOM 2914 O O . GLU A 1 357 ? 2.528 -10.077 2.968 1.00 92.81 357 GLU A O 1
ATOM 2919 N N . GLU A 1 358 ? 4.416 -11.287 2.863 1.00 88.06 358 GLU A N 1
ATOM 2920 C CA . GLU A 1 358 ? 4.562 -11.257 1.412 1.00 88.06 358 GLU A CA 1
ATOM 2921 C C . GLU A 1 358 ? 4.624 -12.696 0.886 1.00 88.06 358 GLU A C 1
ATOM 2923 O O . GLU A 1 358 ? 5.338 -13.538 1.432 1.00 88.06 358 GLU A O 1
ATOM 2928 N N . GLN A 1 359 ? 3.806 -13.003 -0.122 1.00 83.25 359 GLN A N 1
ATOM 2929 C CA . GLN A 1 359 ? 3.633 -14.343 -0.681 1.00 83.25 359 GLN A CA 1
ATOM 2930 C C . GLN A 1 359 ? 3.615 -14.239 -2.210 1.00 83.25 359 GLN A C 1
ATOM 2932 O O . GLN A 1 359 ? 2.611 -13.836 -2.804 1.00 83.25 359 GLN A O 1
ATOM 2937 N N . ALA A 1 360 ? 4.751 -14.572 -2.836 1.00 81.81 360 ALA A N 1
ATOM 2938 C CA . ALA A 1 360 ? 5.070 -14.152 -4.204 1.00 81.81 360 ALA A CA 1
ATOM 2939 C C . ALA A 1 360 ? 4.839 -12.632 -4.356 1.00 81.81 360 ALA A C 1
ATOM 2941 O O . ALA A 1 360 ? 5.276 -11.867 -3.501 1.00 81.81 360 ALA A O 1
ATOM 2942 N N . ASP A 1 361 ? 4.130 -12.181 -5.390 1.00 78.56 361 ASP A N 1
ATOM 2943 C CA . ASP A 1 361 ? 3.883 -10.752 -5.627 1.00 78.56 361 ASP A CA 1
ATOM 2944 C C . ASP A 1 361 ? 2.834 -10.124 -4.679 1.00 78.56 361 ASP A C 1
ATOM 2946 O O . ASP A 1 361 ? 2.691 -8.895 -4.627 1.00 78.56 361 ASP A O 1
ATOM 2950 N N . ARG A 1 362 ? 2.090 -10.952 -3.925 1.00 88.25 362 ARG A N 1
ATOM 2951 C CA . ARG A 1 362 ? 0.931 -10.542 -3.113 1.00 88.25 362 ARG A CA 1
ATOM 2952 C C . ARG A 1 362 ? 1.330 -10.185 -1.683 1.00 88.25 362 ARG A C 1
ATOM 2954 O O . ARG A 1 362 ? 2.106 -10.887 -1.039 1.00 88.25 362 ARG A O 1
ATOM 2961 N N . LYS A 1 363 ? 0.758 -9.094 -1.175 1.00 92.50 363 LYS A N 1
ATOM 2962 C CA . LYS A 1 363 ? 1.148 -8.435 0.080 1.00 92.50 363 LYS A CA 1
ATOM 2963 C C . LYS A 1 363 ? -0.047 -8.366 1.024 1.00 92.50 363 LYS A C 1
ATOM 2965 O O . LYS A 1 363 ? -1.082 -7.808 0.670 1.00 92.50 363 LYS A O 1
ATOM 2970 N N . PHE A 1 364 ? 0.088 -8.912 2.226 1.00 95.31 364 PHE A N 1
ATOM 2971 C CA . PHE A 1 364 ? -0.999 -9.057 3.191 1.00 95.31 364 PHE A CA 1
ATOM 2972 C C . PHE A 1 364 ? -0.662 -8.417 4.535 1.00 95.31 364 PHE A C 1
ATOM 2974 O O . PHE A 1 364 ? 0.471 -8.453 5.007 1.00 95.31 364 PHE A O 1
ATOM 2981 N N . LEU A 1 365 ? -1.695 -7.907 5.196 1.00 96.88 365 LEU A N 1
ATOM 2982 C CA . LEU A 1 365 ? -1.704 -7.689 6.636 1.00 96.88 365 LEU A CA 1
ATOM 2983 C C . LEU A 1 365 ? -2.488 -8.833 7.282 1.00 96.88 365 LEU A C 1
ATOM 2985 O O . LEU A 1 365 ? -3.585 -9.144 6.815 1.00 96.88 365 LEU A O 1
ATOM 2989 N N . ARG A 1 366 ? -1.969 -9.435 8.356 1.00 96.94 366 ARG A N 1
ATOM 2990 C CA . ARG A 1 366 ? -2.667 -10.456 9.161 1.00 96.94 366 ARG A CA 1
ATOM 2991 C C . ARG A 1 366 ? -2.715 -10.080 10.632 1.00 96.94 366 ARG A C 1
ATOM 2993 O O . ARG A 1 366 ? -1.810 -9.411 11.125 1.00 96.94 366 ARG A O 1
ATOM 3000 N N . TRP A 1 367 ? -3.737 -10.542 11.345 1.00 97.31 367 TRP A N 1
ATOM 3001 C CA . TRP A 1 367 ? -3.874 -10.338 12.786 1.00 97.31 367 TRP A CA 1
ATOM 3002 C C . TRP A 1 367 ? -4.604 -11.479 13.493 1.00 97.31 367 TRP A C 1
ATOM 3004 O O . TRP A 1 367 ? -5.444 -12.171 12.917 1.00 97.31 367 TRP A O 1
ATOM 3014 N N . LYS A 1 368 ? -4.316 -11.611 14.790 1.00 97.06 368 LYS A N 1
ATOM 3015 C CA . LYS A 1 368 ? -5.078 -12.415 15.748 1.00 97.06 368 LYS A CA 1
ATOM 3016 C C . LYS A 1 368 ? -5.428 -11.532 16.945 1.00 97.06 368 LYS A C 1
ATOM 3018 O O . LYS A 1 368 ? -4.562 -10.832 17.472 1.00 97.06 368 LYS A O 1
ATOM 3023 N N . ILE A 1 369 ? -6.708 -11.522 17.316 1.00 96.06 369 ILE A N 1
ATOM 3024 C CA . ILE A 1 369 ? -7.280 -10.628 18.328 1.00 96.06 369 ILE A CA 1
ATOM 3025 C C . ILE A 1 369 ? -8.254 -11.423 19.201 1.00 96.06 369 ILE A C 1
ATOM 3027 O O . ILE A 1 369 ? -9.088 -12.157 18.675 1.00 96.06 369 ILE A O 1
ATOM 3031 N N . GLU A 1 370 ? -8.191 -11.219 20.513 1.00 92.88 370 GLU A N 1
ATOM 3032 C CA . GLU A 1 370 ? -9.153 -11.732 21.490 1.00 92.88 370 GLU A CA 1
ATOM 3033 C C . GLU A 1 370 ? -10.043 -10.592 22.025 1.00 92.88 370 GLU A C 1
ATOM 3035 O O . GLU A 1 370 ? -9.577 -9.473 22.254 1.00 92.88 370 GLU A O 1
ATOM 3040 N N . GLY A 1 371 ? -11.334 -10.865 22.243 1.00 88.19 371 GLY A N 1
ATOM 3041 C CA . GLY A 1 371 ? -12.237 -9.984 22.998 1.00 88.19 371 GLY A CA 1
ATOM 3042 C C . GLY A 1 371 ? -12.688 -8.684 22.313 1.00 88.19 371 GLY A C 1
ATOM 3043 O O . GLY A 1 371 ? -13.329 -7.858 22.965 1.00 88.19 371 GLY A O 1
ATOM 3044 N N . ALA A 1 372 ? -12.383 -8.473 21.029 1.00 91.19 372 ALA A N 1
ATOM 3045 C CA . ALA A 1 372 ? -12.871 -7.320 20.265 1.00 91.19 372 ALA A CA 1
ATOM 3046 C C . ALA A 1 372 ? -14.318 -7.513 19.789 1.00 91.19 372 ALA A C 1
ATOM 3048 O O . ALA A 1 372 ? -14.665 -8.573 19.275 1.00 91.19 372 ALA A O 1
ATOM 3049 N N . SER A 1 373 ? -15.139 -6.462 19.886 1.00 88.88 373 SER A N 1
ATOM 3050 C CA . SER A 1 373 ? -16.449 -6.396 19.216 1.00 88.88 373 SER A CA 1
ATOM 3051 C C . SER A 1 373 ? -16.410 -5.582 17.918 1.00 88.88 373 SER A C 1
ATOM 3053 O O . SER A 1 373 ? -17.377 -5.593 17.162 1.00 88.88 373 SER A O 1
ATOM 3055 N N . LYS A 1 374 ? -15.312 -4.857 17.673 1.00 92.69 374 LYS A N 1
ATOM 3056 C CA . LYS A 1 374 ? -15.043 -4.087 16.456 1.00 92.69 374 LYS A CA 1
ATOM 3057 C C . LYS A 1 374 ? -13.539 -4.062 16.177 1.00 92.69 374 LYS A C 1
ATOM 3059 O O . LYS A 1 374 ? -12.740 -3.906 17.102 1.00 92.69 374 LYS A O 1
ATOM 3064 N N . VAL A 1 375 ? -13.150 -4.181 14.910 1.00 96.75 375 VAL A N 1
ATOM 3065 C CA . VAL A 1 375 ? -11.756 -4.094 14.453 1.00 96.75 375 VAL A CA 1
ATOM 3066 C C . VAL A 1 375 ? -11.677 -3.171 13.243 1.00 96.75 375 VAL A C 1
ATOM 3068 O O . VAL A 1 375 ? -12.416 -3.328 12.278 1.00 96.75 375 VAL A O 1
ATOM 3071 N N . THR A 1 376 ? -10.777 -2.194 13.284 1.00 97.81 376 THR A N 1
ATOM 3072 C CA . THR A 1 376 ? -10.578 -1.197 12.221 1.00 97.81 376 THR A CA 1
ATOM 3073 C C . THR A 1 376 ? -9.091 -1.107 11.884 1.00 97.81 376 THR A C 1
ATOM 3075 O O . THR A 1 376 ? -8.261 -1.136 12.788 1.00 97.81 376 THR A O 1
ATOM 3078 N N . ILE A 1 377 ? -8.725 -0.941 10.613 1.00 97.25 377 ILE A N 1
ATOM 3079 C CA . ILE A 1 377 ? -7.377 -0.490 10.231 1.00 97.25 377 ILE A CA 1
ATOM 3080 C C . ILE A 1 377 ? -7.499 0.947 9.732 1.00 97.25 377 ILE A C 1
ATOM 3082 O O . ILE A 1 377 ? -8.264 1.215 8.806 1.00 97.25 377 ILE A O 1
ATOM 3086 N N . GLN A 1 378 ? -6.740 1.874 10.326 1.00 93.44 378 GLN A N 1
ATOM 3087 C CA . GLN A 1 378 ? -6.951 3.328 10.191 1.00 93.44 378 GLN A CA 1
ATOM 3088 C C . GLN A 1 378 ? -6.970 3.858 8.743 1.00 93.44 378 GLN A C 1
ATOM 3090 O O . GLN A 1 378 ? -7.542 4.913 8.491 1.00 93.44 378 GLN A O 1
ATOM 3095 N N . THR A 1 379 ? -6.370 3.142 7.786 1.00 87.00 379 THR A N 1
ATOM 3096 C CA . THR A 1 379 ? -6.338 3.538 6.364 1.00 87.00 379 THR A CA 1
ATOM 3097 C C . THR A 1 379 ? -6.979 2.525 5.405 1.00 87.00 379 THR A C 1
ATOM 3099 O O . THR A 1 379 ? -6.741 2.598 4.203 1.00 87.00 379 THR A O 1
ATOM 3102 N N . ILE A 1 380 ? -7.774 1.584 5.931 1.00 93.12 380 ILE A N 1
ATOM 3103 C CA . ILE A 1 380 ? -8.518 0.566 5.157 1.00 93.12 380 ILE A CA 1
ATOM 3104 C C . ILE A 1 380 ? -10.008 0.540 5.554 1.00 93.12 380 ILE A C 1
ATOM 3106 O O . ILE A 1 380 ? -10.857 0.281 4.708 1.00 93.12 380 ILE A O 1
ATOM 3110 N N . GLY A 1 381 ? -10.339 0.849 6.813 1.00 94.88 381 GLY A N 1
ATOM 3111 C CA . GLY A 1 381 ? -11.707 0.833 7.337 1.00 94.88 381 GLY A CA 1
ATOM 3112 C C . GLY A 1 381 ? -11.982 -0.364 8.251 1.00 94.88 381 GLY A C 1
ATOM 3113 O O . GLY A 1 381 ? -11.068 -0.886 8.896 1.00 94.88 381 GLY A O 1
ATOM 3114 N N . ASP A 1 382 ? -13.253 -0.756 8.345 1.00 95.88 382 ASP A N 1
ATOM 3115 C CA . ASP A 1 382 ? -13.709 -1.863 9.191 1.00 95.88 382 ASP A CA 1
ATOM 3116 C C . ASP A 1 382 ? -13.244 -3.221 8.637 1.00 95.88 382 ASP A C 1
ATOM 3118 O O . ASP A 1 382 ? -13.371 -3.516 7.446 1.00 95.88 382 ASP A O 1
ATOM 3122 N N . VAL A 1 383 ? -12.684 -4.046 9.520 1.00 96.69 383 VAL A N 1
ATOM 3123 C CA . VAL A 1 383 ? -12.201 -5.400 9.229 1.00 96.69 383 VAL A CA 1
ATOM 3124 C C . VAL A 1 383 ? -12.655 -6.408 10.298 1.00 96.69 383 VAL A C 1
ATOM 3126 O O . VAL A 1 383 ? -12.062 -7.475 10.425 1.00 96.69 383 VAL A O 1
ATOM 3129 N N . THR A 1 384 ? -13.715 -6.095 11.056 1.00 93.69 384 THR A N 1
ATOM 3130 C CA . THR A 1 384 ? -14.196 -6.847 12.236 1.00 93.69 384 THR A CA 1
ATOM 3131 C C . THR A 1 384 ? -14.436 -8.335 11.971 1.00 93.69 384 THR A C 1
ATOM 3133 O O . THR A 1 384 ? -14.165 -9.166 12.832 1.00 93.69 384 THR A O 1
ATOM 3136 N N . THR A 1 385 ? -14.903 -8.693 10.774 1.00 92.69 385 THR A N 1
ATOM 3137 C CA . THR A 1 385 ? -15.191 -10.081 10.366 1.00 92.69 385 THR A CA 1
ATOM 3138 C C . THR A 1 385 ? -14.023 -10.777 9.655 1.00 92.69 385 THR A C 1
ATOM 3140 O O . THR A 1 385 ? -14.206 -11.843 9.068 1.00 92.69 385 THR A O 1
ATOM 3143 N N . ARG A 1 386 ? -12.820 -10.186 9.661 1.00 94.56 386 ARG A N 1
ATOM 3144 C CA . ARG A 1 386 ? -11.643 -10.660 8.916 1.00 94.56 386 ARG A CA 1
ATOM 3145 C C . ARG A 1 386 ? -10.451 -10.887 9.849 1.00 94.56 386 ARG A C 1
ATOM 3147 O O . ARG A 1 386 ? -10.327 -10.244 10.885 1.00 94.56 386 ARG A O 1
ATOM 3154 N N . SER A 1 387 ? -9.543 -11.772 9.438 1.00 94.25 387 SER A N 1
ATOM 3155 C CA . SER A 1 387 ? -8.230 -12.014 10.072 1.00 94.25 387 SER A CA 1
ATOM 3156 C C . SER A 1 387 ? -7.049 -11.498 9.239 1.00 94.25 387 SER A C 1
ATOM 3158 O O . SER A 1 387 ? -5.897 -11.569 9.665 1.00 94.25 387 SER A O 1
ATOM 3160 N N . ASN A 1 388 ? -7.320 -11.049 8.011 1.00 96.31 388 ASN A N 1
ATOM 3161 C CA . ASN A 1 388 ? -6.325 -10.568 7.065 1.00 96.31 388 ASN A CA 1
ATOM 3162 C C . ASN A 1 388 ? -6.949 -9.653 5.998 1.00 96.31 388 ASN A C 1
ATOM 3164 O O . ASN A 1 388 ? -8.166 -9.669 5.787 1.00 96.31 388 ASN A O 1
ATOM 3168 N N . VAL A 1 389 ? -6.112 -8.864 5.323 1.00 96.31 389 VAL A N 1
ATOM 3169 C CA . VAL A 1 389 ? -6.475 -8.088 4.128 1.00 96.31 389 VAL A CA 1
ATOM 3170 C C . VAL A 1 389 ? -5.259 -7.919 3.213 1.00 96.31 389 VAL A C 1
ATOM 3172 O O . VAL A 1 389 ? -4.135 -7.775 3.691 1.00 96.31 389 VAL A O 1
ATOM 3175 N N . GLU A 1 390 ? -5.481 -7.951 1.902 1.00 95.19 390 GLU A N 1
ATOM 3176 C CA . GLU A 1 390 ? -4.459 -7.666 0.889 1.00 95.19 390 GLU A CA 1
ATOM 3177 C C . GLU A 1 390 ? -4.244 -6.150 0.738 1.00 95.19 390 GLU A C 1
ATOM 3179 O O . GLU A 1 390 ? -5.188 -5.367 0.871 1.00 95.19 390 GLU A O 1
ATOM 3184 N N . ILE A 1 391 ? -3.005 -5.727 0.483 1.00 94.19 391 ILE A N 1
ATOM 3185 C CA . ILE A 1 391 ? -2.614 -4.319 0.367 1.00 94.19 391 ILE A CA 1
ATOM 3186 C C . ILE A 1 391 ? -1.711 -4.068 -0.843 1.00 94.19 391 ILE A C 1
ATOM 3188 O O . ILE A 1 391 ? -0.856 -4.877 -1.187 1.00 94.19 391 ILE A O 1
ATOM 3192 N N . PHE A 1 392 ? -1.848 -2.882 -1.438 1.00 90.44 392 PHE A N 1
ATOM 3193 C CA . PHE A 1 392 ? -1.051 -2.431 -2.584 1.00 90.44 392 PHE A CA 1
ATOM 3194 C C . PHE A 1 392 ? -0.302 -1.130 -2.231 1.00 90.44 392 PHE A C 1
ATOM 3196 O O . PHE A 1 392 ? -0.708 -0.045 -2.654 1.00 90.44 392 PHE A O 1
ATOM 3203 N N . PRO A 1 393 ? 0.737 -1.192 -1.375 1.00 87.12 393 PRO A N 1
ATOM 3204 C CA . PRO A 1 393 ? 1.467 -0.009 -0.931 1.00 87.12 393 PRO A CA 1
ATOM 3205 C C . PRO A 1 393 ? 2.374 0.525 -2.053 1.00 87.12 393 PRO A C 1
ATOM 3207 O O . PRO A 1 393 ? 3.267 -0.170 -2.528 1.00 87.12 393 PRO A O 1
ATOM 3210 N N . SER A 1 394 ? 2.166 1.780 -2.457 1.00 82.00 394 SER A N 1
ATOM 3211 C CA . SER A 1 394 ? 3.006 2.488 -3.440 1.00 82.00 394 SER A CA 1
ATOM 3212 C C . SER A 1 394 ? 4.137 3.311 -2.809 1.00 82.00 394 SER A C 1
ATOM 3214 O O . SER A 1 394 ? 5.025 3.786 -3.511 1.00 82.00 394 SER A O 1
ATOM 3216 N N . GLN A 1 395 ? 4.104 3.495 -1.487 1.00 83.00 395 GLN A N 1
ATOM 3217 C CA . GLN A 1 395 ? 5.103 4.198 -0.679 1.00 83.00 395 GLN A CA 1
ATOM 3218 C C . GLN A 1 395 ? 5.212 3.514 0.690 1.00 83.00 395 GLN A C 1
ATOM 3220 O O . GLN A 1 395 ? 4.283 2.816 1.107 1.00 83.00 395 GLN A O 1
ATOM 3225 N N . THR A 1 396 ? 6.328 3.725 1.398 1.00 88.44 396 THR A N 1
ATOM 3226 C CA . THR A 1 396 ? 6.503 3.225 2.772 1.00 88.44 396 THR A CA 1
ATOM 3227 C C . THR A 1 396 ? 5.400 3.782 3.671 1.00 88.44 396 THR A C 1
ATOM 3229 O O . THR A 1 396 ? 5.185 4.994 3.699 1.00 88.44 396 THR A O 1
ATOM 3232 N N . LYS A 1 397 ? 4.689 2.904 4.387 1.00 89.69 397 LYS A N 1
ATOM 3233 C CA . LYS A 1 397 ? 3.492 3.273 5.146 1.00 89.69 397 LYS A CA 1
ATOM 3234 C C . LYS A 1 397 ? 3.325 2.427 6.401 1.00 89.69 397 LYS A C 1
ATOM 3236 O O . LYS A 1 397 ? 3.358 1.197 6.344 1.00 89.69 397 LYS A O 1
ATOM 3241 N N . ASP A 1 398 ? 3.038 3.096 7.511 1.00 93.50 398 ASP A N 1
ATOM 3242 C CA . ASP A 1 398 ? 2.605 2.438 8.737 1.00 93.50 398 ASP A CA 1
ATOM 3243 C C . ASP A 1 398 ? 1.099 2.170 8.686 1.00 93.50 398 ASP A C 1
ATOM 3245 O O . ASP A 1 398 ? 0.281 3.059 8.428 1.00 93.50 398 ASP A O 1
ATOM 3249 N N . TYR A 1 399 ? 0.726 0.925 8.958 1.00 95.81 399 TYR A N 1
ATOM 3250 C CA . TYR A 1 399 ? -0.656 0.536 9.189 1.00 95.81 399 TYR A CA 1
ATOM 3251 C C . TYR A 1 399 ? -0.880 0.430 10.694 1.00 95.81 399 TYR A C 1
ATOM 3253 O O . TYR A 1 399 ? -0.033 -0.092 11.418 1.00 95.81 399 TYR A O 1
ATOM 3261 N N . ILE A 1 400 ? -2.025 0.922 11.167 1.00 97.31 400 ILE A N 1
ATOM 3262 C CA . ILE A 1 400 ? -2.423 0.872 12.577 1.00 97.31 400 ILE A CA 1
ATOM 3263 C C . ILE A 1 400 ? -3.733 0.095 12.665 1.00 97.31 400 ILE A C 1
ATOM 3265 O O . ILE A 1 400 ? -4.763 0.534 12.142 1.00 97.31 400 ILE A O 1
ATOM 3269 N N . LEU A 1 401 ? -3.664 -1.066 13.310 1.00 98.00 401 LEU A N 1
ATOM 3270 C CA . LEU A 1 401 ? -4.795 -1.899 13.689 1.00 98.00 401 LEU A CA 1
ATOM 3271 C C . LEU A 1 401 ? -5.358 -1.400 15.020 1.00 98.00 401 LEU A C 1
ATOM 3273 O O . LEU A 1 401 ? -4.614 -1.141 15.966 1.00 98.00 401 LEU A O 1
ATOM 3277 N N . ILE A 1 402 ? -6.678 -1.279 15.079 1.00 97.94 402 ILE A N 1
ATOM 3278 C CA . ILE A 1 402 ? -7.456 -0.761 16.199 1.00 97.94 402 ILE A CA 1
ATOM 3279 C C . ILE A 1 402 ? -8.489 -1.829 16.561 1.00 97.94 402 ILE A C 1
ATOM 3281 O O . ILE A 1 402 ? -9.333 -2.171 15.735 1.00 97.94 402 ILE A O 1
ATOM 3285 N N . ALA A 1 403 ? -8.430 -2.347 17.785 1.00 96.75 403 ALA A N 1
ATOM 3286 C CA . ALA A 1 403 ? -9.382 -3.314 18.321 1.00 96.75 403 ALA A CA 1
ATOM 3287 C C . ALA A 1 403 ? -10.162 -2.670 19.473 1.00 96.75 403 ALA A C 1
ATOM 3289 O O . ALA A 1 403 ? -9.558 -2.170 20.422 1.00 96.75 403 ALA A O 1
ATOM 3290 N N . GLU A 1 404 ? -11.491 -2.672 19.393 1.00 94.62 404 GLU A N 1
ATOM 3291 C CA . GLU A 1 404 ? -12.385 -1.947 20.305 1.00 94.62 404 GLU A CA 1
ATOM 3292 C C . GLU A 1 404 ? -13.451 -2.886 20.902 1.00 94.62 404 GLU A C 1
ATOM 3294 O O . GLU A 1 404 ? -13.998 -3.758 20.219 1.00 94.62 404 GLU A O 1
ATOM 3299 N N . ASN A 1 405 ? -13.750 -2.702 22.192 1.00 89.12 405 ASN A N 1
ATOM 3300 C CA . ASN A 1 405 ? -14.929 -3.245 22.870 1.00 89.12 405 ASN A CA 1
ATOM 3301 C C . ASN A 1 405 ? -15.465 -2.235 23.911 1.00 89.12 405 ASN A C 1
ATOM 3303 O O . ASN A 1 405 ? -14.901 -1.157 24.088 1.00 89.12 405 ASN A O 1
ATOM 3307 N N . VAL A 1 406 ? -16.549 -2.572 24.619 1.00 83.31 406 VAL A N 1
ATOM 3308 C CA . VAL A 1 406 ? -17.175 -1.690 25.636 1.00 83.31 406 VAL A CA 1
ATOM 3309 C C . VAL A 1 406 ? -16.329 -1.436 26.896 1.00 83.31 406 VAL A C 1
ATOM 3311 O O . VAL A 1 406 ? -16.750 -0.683 27.772 1.00 83.31 406 VAL A O 1
ATOM 3314 N N . PHE A 1 407 ? -15.154 -2.054 27.005 1.00 85.31 407 PHE A N 1
ATOM 3315 C CA . PHE A 1 407 ? -14.223 -1.911 28.127 1.00 85.31 407 PHE A CA 1
ATOM 3316 C C . PHE A 1 407 ? -12.937 -1.167 27.749 1.00 85.31 407 PHE A C 1
ATOM 3318 O O . PHE A 1 407 ? -12.178 -0.776 28.632 1.00 85.31 407 PHE A O 1
ATOM 3325 N N . GLY A 1 408 ? -12.681 -0.953 26.456 1.00 86.94 408 GLY A N 1
ATOM 3326 C CA . GLY A 1 408 ? -11.554 -0.156 25.997 1.00 86.94 408 GLY A CA 1
ATOM 3327 C C . GLY A 1 408 ? -11.108 -0.465 24.574 1.00 86.94 408 GLY A C 1
ATOM 3328 O O . GLY A 1 408 ? -11.778 -1.141 23.790 1.00 86.94 408 GLY A O 1
ATOM 3329 N N . ARG A 1 409 ? -9.928 0.060 24.253 1.00 93.50 409 ARG A N 1
ATOM 3330 C CA . ARG A 1 409 ? -9.310 0.010 22.932 1.00 93.50 409 ARG A CA 1
ATOM 3331 C C . ARG A 1 409 ? -7.852 -0.404 23.054 1.00 93.50 409 ARG A C 1
ATOM 3333 O O . ARG A 1 409 ? -7.120 0.161 23.859 1.00 93.50 409 ARG A O 1
ATOM 3340 N N . SER A 1 410 ? -7.436 -1.306 22.177 1.00 96.88 410 SER A N 1
ATOM 3341 C CA . SER A 1 410 ? -6.036 -1.663 21.958 1.00 96.88 410 SER A CA 1
ATOM 3342 C C . SER A 1 410 ? -5.621 -1.305 20.538 1.00 96.88 410 SER A C 1
ATOM 3344 O O . SER A 1 410 ? -6.436 -1.323 19.612 1.00 96.88 410 SER A O 1
ATOM 3346 N N . THR A 1 411 ? -4.343 -0.987 20.353 1.00 97.31 411 THR A N 1
ATOM 3347 C CA . THR A 1 411 ? -3.777 -0.657 19.040 1.00 97.31 411 THR A CA 1
ATOM 3348 C C . THR A 1 411 ? -2.439 -1.343 18.826 1.00 97.31 411 THR A C 1
ATOM 3350 O O . THR A 1 411 ? -1.650 -1.460 19.761 1.00 97.31 411 THR A O 1
ATOM 3353 N N . LYS A 1 412 ? -2.163 -1.753 17.588 1.00 97.69 412 LYS A N 1
ATOM 3354 C CA . LYS A 1 412 ? -0.878 -2.336 17.179 1.00 97.69 412 LYS A CA 1
ATOM 3355 C C . LYS A 1 412 ? -0.529 -1.813 15.791 1.00 97.69 412 LYS A C 1
ATOM 3357 O O . LYS A 1 412 ? -1.418 -1.695 14.949 1.00 97.69 412 LYS A O 1
ATOM 3362 N N . SER A 1 413 ? 0.733 -1.481 15.549 1.00 96.00 413 SER A N 1
ATOM 3363 C CA . SER A 1 413 ? 1.201 -0.990 14.251 1.00 96.00 413 SER A CA 1
ATOM 3364 C C . SER A 1 413 ? 2.105 -2.005 13.556 1.00 96.00 413 SER A C 1
ATOM 3366 O O . SER A 1 413 ? 2.736 -2.838 14.206 1.00 96.00 413 SER A O 1
ATOM 3368 N N . VAL A 1 414 ? 2.167 -1.927 12.227 1.00 96.06 414 VAL A N 1
ATOM 3369 C CA . VAL A 1 414 ? 3.194 -2.593 11.420 1.00 96.06 414 VAL A CA 1
ATOM 3370 C C . VAL A 1 414 ? 3.620 -1.663 10.286 1.00 96.06 414 VAL A C 1
ATOM 3372 O O . VAL A 1 414 ? 2.779 -1.032 9.640 1.00 96.06 414 VAL A O 1
ATOM 3375 N N . SER A 1 415 ? 4.931 -1.553 10.075 1.00 91.44 415 SER A N 1
ATOM 3376 C CA . SER A 1 415 ? 5.521 -0.689 9.052 1.00 91.44 415 SER A CA 1
ATOM 3377 C C . SER A 1 415 ? 5.777 -1.489 7.784 1.00 91.44 415 SER A C 1
ATOM 3379 O O . SER A 1 415 ? 6.542 -2.455 7.806 1.00 91.44 415 SER A O 1
ATOM 3381 N N . VAL A 1 416 ? 5.140 -1.102 6.680 1.00 90.62 416 VAL A N 1
ATOM 3382 C CA . VAL A 1 416 ? 5.328 -1.740 5.374 1.00 90.62 416 VAL A CA 1
ATOM 3383 C C . VAL A 1 416 ? 6.234 -0.846 4.542 1.00 90.62 416 VAL A C 1
ATOM 3385 O O . VAL A 1 416 ? 5.829 0.225 4.084 1.00 90.62 416 VAL A O 1
ATOM 3388 N N . LYS A 1 417 ? 7.491 -1.268 4.384 1.00 84.81 417 LYS A N 1
ATOM 3389 C CA . LYS A 1 417 ? 8.503 -0.527 3.627 1.00 84.81 417 LYS A CA 1
ATOM 3390 C C . LYS A 1 417 ? 8.348 -0.791 2.133 1.00 84.81 417 LYS A C 1
ATOM 3392 O O . LYS A 1 417 ? 8.253 -1.936 1.710 1.00 84.81 417 LYS A O 1
ATOM 3397 N N . VAL A 1 418 ? 8.378 0.281 1.350 1.00 82.56 418 VAL A N 1
ATOM 3398 C CA . VAL A 1 418 ? 8.446 0.247 -0.114 1.00 82.56 418 VAL A CA 1
ATOM 3399 C C . VAL A 1 418 ? 9.722 0.962 -0.528 1.00 82.56 418 VAL A C 1
ATOM 3401 O O . VAL A 1 418 ? 9.890 2.155 -0.257 1.00 82.56 418 VAL A O 1
ATOM 3404 N N . THR A 1 419 ? 10.629 0.220 -1.155 1.00 75.88 419 THR A N 1
ATOM 3405 C CA . THR A 1 419 ? 11.857 0.735 -1.761 1.00 75.88 419 THR A CA 1
ATOM 3406 C C . THR A 1 419 ? 11.554 1.342 -3.136 1.00 75.88 419 THR A C 1
ATOM 3408 O O . THR A 1 419 ? 10.830 0.736 -3.927 1.00 75.88 419 THR A O 1
ATOM 3411 N N . PRO A 1 420 ? 12.087 2.533 -3.466 1.00 77.12 420 PRO A N 1
ATOM 3412 C CA . PRO A 1 420 ? 12.012 3.057 -4.827 1.00 77.12 420 PRO A CA 1
ATOM 3413 C C . PRO A 1 420 ? 12.838 2.187 -5.785 1.00 77.12 420 PRO A C 1
ATOM 3415 O O . PRO A 1 420 ? 13.921 1.714 -5.435 1.00 77.12 420 PRO A O 1
ATOM 3418 N N . ALA A 1 421 ? 12.334 2.000 -7.005 1.00 81.31 421 ALA A N 1
ATOM 3419 C CA . ALA A 1 421 ? 13.030 1.249 -8.045 1.00 81.31 421 ALA A CA 1
ATOM 3420 C C . ALA A 1 421 ? 14.301 1.988 -8.524 1.00 81.31 421 ALA A C 1
ATOM 3422 O O . ALA A 1 421 ? 14.315 3.220 -8.561 1.00 81.31 421 ALA A O 1
ATOM 3423 N N . PRO A 1 422 ? 15.359 1.266 -8.937 1.00 89.38 422 PRO A N 1
ATOM 3424 C CA . PRO A 1 422 ? 16.613 1.878 -9.361 1.00 89.38 422 PRO A CA 1
ATOM 3425 C C . PRO A 1 422 ? 16.462 2.687 -10.661 1.00 89.38 422 PRO A C 1
ATOM 3427 O O . PRO A 1 422 ? 15.839 2.255 -11.637 1.00 89.38 422 PRO A O 1
ATOM 3430 N N . GLU A 1 423 ? 17.084 3.863 -10.702 1.00 92.19 423 GLU A N 1
ATOM 3431 C CA . GLU A 1 423 ? 17.032 4.815 -11.814 1.00 92.19 423 GLU A CA 1
ATOM 3432 C C . GLU A 1 423 ? 18.414 5.011 -12.446 1.00 92.19 423 GLU A C 1
ATOM 3434 O O . GLU A 1 423 ? 19.418 5.190 -11.755 1.00 92.19 423 GLU A O 1
ATOM 3439 N N . ILE A 1 424 ? 18.446 5.031 -13.779 1.00 95.25 424 ILE A N 1
ATOM 3440 C CA . ILE A 1 424 ? 19.585 5.504 -14.567 1.00 95.25 424 ILE A CA 1
ATOM 3441 C C . ILE A 1 424 ? 19.223 6.936 -14.964 1.00 95.25 424 ILE A C 1
ATOM 3443 O O . ILE A 1 424 ? 18.195 7.141 -15.605 1.00 95.25 424 ILE A O 1
ATOM 3447 N N . LEU A 1 425 ? 20.022 7.909 -14.529 1.00 95.50 425 LEU A N 1
ATOM 3448 C CA . LEU A 1 425 ? 19.826 9.334 -14.818 1.00 95.50 425 LEU A CA 1
ATOM 3449 C C . LEU A 1 425 ? 20.698 9.786 -15.994 1.00 95.50 425 LEU A C 1
ATOM 3451 O O . LEU A 1 425 ? 20.284 10.630 -16.778 1.00 95.50 425 LEU A O 1
ATOM 3455 N N . ILE A 1 426 ? 21.904 9.221 -16.100 1.00 95.81 426 ILE A N 1
ATOM 3456 C CA . ILE A 1 426 ? 22.845 9.405 -17.209 1.00 95.81 426 ILE A CA 1
ATOM 3457 C C . ILE A 1 426 ? 23.489 8.043 -17.489 1.00 95.81 426 ILE A C 1
ATOM 3459 O O . ILE A 1 426 ? 23.910 7.364 -16.549 1.00 95.81 426 ILE A O 1
ATOM 3463 N N . PHE A 1 427 ? 23.577 7.654 -18.760 1.00 97.38 427 PHE A N 1
ATOM 3464 C CA . PHE A 1 427 ? 24.424 6.559 -19.240 1.00 97.38 427 PHE A CA 1
ATOM 3465 C C . PHE A 1 427 ? 24.708 6.779 -20.729 1.00 97.38 427 PHE A C 1
ATOM 3467 O O . PHE A 1 427 ? 23.903 6.416 -21.588 1.00 97.38 427 PHE A O 1
ATOM 3474 N N . GLU A 1 428 ? 25.819 7.450 -21.019 1.00 96.44 428 GLU A N 1
ATOM 3475 C CA . GLU A 1 428 ? 26.111 8.011 -22.340 1.00 96.44 428 GLU A CA 1
ATOM 3476 C C . GLU A 1 428 ? 27.606 7.967 -22.677 1.00 96.44 428 GLU A C 1
ATOM 3478 O O . GLU A 1 428 ? 28.460 7.868 -21.795 1.00 96.44 428 GLU A O 1
ATOM 3483 N N . LEU A 1 429 ? 27.913 8.051 -23.972 1.00 96.50 429 LEU A N 1
ATOM 3484 C CA . LEU A 1 429 ? 29.267 8.171 -24.506 1.00 96.50 429 LEU A CA 1
ATOM 3485 C C . LEU A 1 429 ? 29.445 9.569 -25.094 1.00 96.50 429 LEU A C 1
ATOM 3487 O O . LEU A 1 429 ? 28.618 9.991 -25.902 1.00 96.50 429 LEU A O 1
ATOM 3491 N N . SER A 1 430 ? 30.555 10.244 -24.787 1.00 95.12 430 SER A N 1
ATOM 3492 C CA . SER A 1 430 ? 30.877 11.546 -25.393 1.00 95.12 430 SER A CA 1
ATOM 3493 C C . SER A 1 430 ? 31.031 11.478 -26.920 1.00 95.12 430 SER A C 1
ATOM 3495 O O . SER A 1 430 ? 30.842 12.484 -27.603 1.00 95.12 430 SER A O 1
ATOM 3497 N N . ARG A 1 431 ? 31.335 10.289 -27.466 1.00 92.75 431 ARG A N 1
ATOM 3498 C CA . ARG A 1 431 ? 31.224 9.937 -28.893 1.00 92.75 431 ARG A CA 1
ATOM 3499 C C . ARG A 1 431 ? 30.763 8.486 -29.042 1.00 92.75 431 ARG A C 1
ATOM 3501 O O . ARG A 1 431 ? 31.417 7.589 -28.519 1.00 92.75 431 ARG A O 1
ATOM 3508 N N . THR A 1 432 ? 29.686 8.229 -29.784 1.00 92.38 432 THR A N 1
ATOM 3509 C CA . THR A 1 432 ? 29.181 6.866 -30.078 1.00 92.38 432 THR A CA 1
ATOM 3510 C C . THR A 1 432 ? 29.864 6.202 -31.282 1.00 92.38 432 THR A C 1
ATOM 3512 O O . THR A 1 432 ? 29.661 5.012 -31.537 1.00 92.38 432 THR A O 1
ATOM 3515 N N . ARG A 1 433 ? 30.693 6.957 -32.012 1.00 89.44 433 ARG A N 1
ATOM 3516 C CA . ARG A 1 433 ? 31.529 6.495 -33.124 1.00 89.44 433 ARG A CA 1
ATOM 3517 C C . ARG A 1 433 ? 32.908 7.152 -33.035 1.00 89.44 433 ARG A C 1
ATOM 3519 O O . ARG A 1 433 ? 32.996 8.360 -32.823 1.00 89.44 433 ARG A O 1
ATOM 3526 N N . VAL A 1 434 ? 33.971 6.361 -33.171 1.00 92.00 434 VAL A N 1
ATOM 3527 C CA . VAL A 1 434 ? 35.371 6.819 -33.112 1.00 92.00 434 VAL A CA 1
ATOM 3528 C C . VAL A 1 434 ? 36.244 6.074 -34.122 1.00 92.00 434 VAL A C 1
ATOM 3530 O O . VAL A 1 434 ? 35.886 4.999 -34.597 1.00 92.00 434 VAL A O 1
ATOM 3533 N N . LYS A 1 435 ? 37.420 6.622 -34.434 1.00 89.19 435 LYS A N 1
ATOM 3534 C CA . LYS A 1 435 ? 38.494 5.908 -35.138 1.00 89.19 435 LYS A CA 1
ATOM 3535 C C . LYS A 1 435 ? 39.143 4.870 -34.209 1.00 89.19 435 LYS A C 1
ATOM 3537 O O . LYS A 1 435 ? 39.308 5.141 -33.022 1.00 89.19 435 LYS A O 1
ATOM 3542 N N . SER A 1 436 ? 39.557 3.719 -34.745 1.00 87.88 436 SER A N 1
ATOM 3543 C CA . SER A 1 436 ? 40.280 2.677 -33.988 1.00 87.88 436 SER A CA 1
ATOM 3544 C C . SER A 1 436 ? 41.466 3.241 -33.187 1.00 87.88 436 SER A C 1
ATOM 3546 O O . SER A 1 436 ? 42.236 4.059 -33.696 1.00 87.88 436 SER A O 1
ATOM 3548 N N . GLY A 1 437 ? 41.554 2.866 -31.907 1.00 85.81 437 GLY A N 1
ATOM 3549 C CA . GLY A 1 437 ? 42.533 3.370 -30.935 1.00 85.81 437 GLY A CA 1
ATOM 3550 C C . GLY A 1 437 ? 42.245 4.766 -30.360 1.00 85.81 437 GLY A C 1
ATOM 3551 O O . GLY A 1 437 ? 42.946 5.198 -29.448 1.00 85.81 437 GLY A O 1
ATOM 3552 N N . SER A 1 438 ? 41.225 5.483 -30.848 1.00 90.56 438 SER A N 1
ATOM 3553 C CA . SER A 1 438 ? 40.843 6.806 -30.325 1.00 90.56 438 SER A CA 1
ATOM 3554 C C . SER A 1 438 ? 39.943 6.694 -29.092 1.00 90.56 438 SER A C 1
ATOM 3556 O O . SER A 1 438 ? 39.242 5.700 -28.907 1.00 90.56 438 SER A O 1
ATOM 3558 N N . SER A 1 439 ? 39.937 7.728 -28.249 1.00 92.62 439 SER A N 1
ATOM 3559 C CA . SER A 1 439 ? 39.174 7.735 -27.001 1.00 92.62 439 SER A CA 1
ATOM 3560 C C . SER A 1 439 ? 37.711 8.171 -27.155 1.00 92.62 439 SER A C 1
ATOM 3562 O O . SER A 1 439 ? 37.375 9.069 -27.929 1.00 92.62 439 SER A O 1
ATOM 3564 N N . SER A 1 440 ? 36.846 7.572 -26.336 1.00 95.31 440 SER A N 1
ATOM 3565 C CA . SER A 1 440 ? 35.515 8.078 -25.980 1.00 95.31 440 SER A CA 1
ATOM 3566 C C . SER A 1 440 ? 35.338 8.009 -24.460 1.00 95.31 440 SER A C 1
ATOM 3568 O O . SER A 1 440 ? 35.945 7.164 -23.801 1.00 95.31 440 SER A O 1
ATOM 3570 N N . GLU A 1 441 ? 34.542 8.905 -23.880 1.00 96.56 441 GLU A N 1
ATOM 3571 C CA . GLU A 1 441 ? 34.277 8.931 -22.438 1.00 96.56 441 GLU A CA 1
ATOM 3572 C C . GLU A 1 441 ? 32.869 8.408 -22.148 1.00 96.56 441 GLU A C 1
ATOM 3574 O O . GLU A 1 441 ? 31.877 9.024 -22.534 1.00 96.56 441 GLU A O 1
ATOM 3579 N N . LEU A 1 442 ? 32.795 7.285 -21.438 1.00 96.81 442 LEU A N 1
ATOM 3580 C CA . LEU A 1 442 ? 31.575 6.742 -20.860 1.00 96.81 442 LEU A CA 1
ATOM 3581 C C . LEU A 1 442 ? 31.273 7.474 -19.546 1.00 96.81 442 LEU A C 1
ATOM 3583 O O . LEU A 1 442 ? 32.060 7.379 -18.603 1.00 96.81 442 LEU A O 1
ATOM 3587 N N . THR A 1 443 ? 30.137 8.164 -19.465 1.00 97.56 443 THR A N 1
ATOM 3588 C CA . THR A 1 443 ? 29.657 8.841 -18.246 1.00 97.56 443 THR A CA 1
ATOM 3589 C C . THR A 1 443 ? 28.387 8.168 -17.735 1.00 97.56 443 THR A C 1
ATOM 3591 O O . THR A 1 443 ? 27.495 7.836 -18.518 1.00 97.56 443 THR A O 1
ATOM 3594 N N . TRP A 1 444 ? 28.278 7.980 -16.415 1.00 97.81 444 TRP A N 1
ATOM 3595 C CA . TRP A 1 444 ? 27.066 7.457 -15.781 1.00 97.81 444 TRP A CA 1
ATOM 3596 C C . TRP A 1 444 ? 26.684 8.199 -14.500 1.00 97.81 444 TRP A C 1
ATOM 3598 O O . TRP A 1 444 ? 27.531 8.720 -13.770 1.00 97.81 444 TRP A O 1
ATOM 3608 N N . LYS A 1 445 ? 25.382 8.201 -14.207 1.00 97.12 445 LYS A N 1
ATOM 3609 C CA . LYS A 1 445 ? 24.790 8.682 -12.955 1.00 97.12 445 LYS A CA 1
ATOM 3610 C C . LYS A 1 445 ? 23.502 7.918 -12.673 1.00 97.12 445 LYS A C 1
ATOM 3612 O O . LYS A 1 445 ? 22.660 7.774 -13.558 1.00 97.12 445 LYS A O 1
ATOM 3617 N N . THR A 1 446 ? 23.337 7.442 -11.447 1.00 96.06 446 THR A N 1
ATOM 3618 C CA . THR A 1 446 ? 22.245 6.551 -11.039 1.00 96.06 446 THR A CA 1
ATOM 3619 C C . THR A 1 446 ? 21.625 7.012 -9.719 1.00 96.06 446 THR A C 1
ATOM 3621 O O . THR A 1 446 ? 22.132 7.918 -9.052 1.00 96.06 446 THR A O 1
ATOM 3624 N N . LYS A 1 447 ? 20.495 6.410 -9.349 1.00 92.75 447 LYS A N 1
ATOM 3625 C CA . LYS A 1 447 ? 19.776 6.673 -8.097 1.00 92.75 447 LYS A CA 1
ATOM 3626 C C . LYS A 1 447 ? 19.049 5.402 -7.650 1.00 92.75 447 LYS A C 1
ATOM 3628 O O . LYS A 1 447 ? 18.732 4.553 -8.479 1.00 92.75 447 LYS A O 1
ATOM 3633 N N . TYR A 1 448 ? 18.796 5.266 -6.348 1.00 89.38 448 TYR A N 1
ATOM 3634 C CA . TYR A 1 448 ? 18.045 4.140 -5.759 1.00 89.38 448 TYR A CA 1
ATOM 3635 C C . TYR A 1 448 ? 18.592 2.729 -6.083 1.00 89.38 448 TYR A C 1
ATOM 3637 O O . TYR A 1 448 ? 17.864 1.740 -6.036 1.00 89.38 448 TYR A O 1
ATOM 3645 N N . ALA A 1 449 ? 19.887 2.629 -6.388 1.00 89.44 449 ALA A N 1
ATOM 3646 C CA . ALA A 1 449 ? 20.611 1.369 -6.508 1.00 89.44 449 ALA A CA 1
ATOM 3647 C C . ALA A 1 449 ? 21.448 1.130 -5.241 1.00 89.44 449 ALA A C 1
ATOM 3649 O O . ALA A 1 449 ? 22.040 2.075 -4.719 1.00 89.44 449 ALA A O 1
ATOM 3650 N N . HIS A 1 450 ? 21.512 -0.115 -4.767 1.00 87.69 450 HIS A N 1
ATOM 3651 C CA . HIS A 1 450 ? 22.457 -0.530 -3.724 1.00 87.69 450 HIS A CA 1
ATOM 3652 C C . HIS A 1 450 ? 23.853 -0.763 -4.313 1.00 87.69 450 HIS A C 1
ATOM 3654 O O . HIS A 1 450 ? 24.835 -0.279 -3.759 1.00 87.69 450 HIS A O 1
ATOM 3660 N N . ALA A 1 451 ? 23.909 -1.448 -5.458 1.00 92.12 451 ALA A N 1
ATOM 3661 C CA . ALA A 1 451 ? 25.126 -1.736 -6.208 1.00 92.12 451 ALA A CA 1
ATOM 3662 C C . ALA A 1 451 ? 24.932 -1.374 -7.688 1.00 92.12 451 ALA A C 1
ATOM 3664 O O . ALA A 1 451 ? 23.841 -1.543 -8.251 1.00 92.12 451 ALA A O 1
ATOM 3665 N N . VAL A 1 452 ? 25.994 -0.879 -8.322 1.00 96.19 452 VAL A N 1
ATOM 3666 C CA . VAL A 1 452 ? 26.021 -0.505 -9.741 1.00 96.19 452 VAL A CA 1
ATOM 3667 C C . VAL A 1 452 ? 27.163 -1.248 -10.405 1.00 96.19 452 VAL A C 1
ATOM 3669 O O . VAL A 1 452 ? 28.303 -1.164 -9.967 1.00 96.19 452 VAL A O 1
ATOM 3672 N N . PHE A 1 453 ? 26.864 -1.955 -11.486 1.00 95.81 453 PHE A N 1
ATOM 3673 C CA . PHE A 1 453 ? 27.852 -2.698 -12.250 1.00 95.81 453 PHE A CA 1
ATOM 3674 C C . PHE A 1 453 ? 27.955 -2.141 -13.663 1.00 95.81 453 PHE A C 1
ATOM 3676 O O . PHE A 1 453 ? 26.936 -1.853 -14.293 1.00 95.81 453 PHE A O 1
ATOM 3683 N N . LEU A 1 454 ? 29.180 -2.054 -14.173 1.00 96.12 454 LEU A N 1
ATOM 3684 C CA . LEU A 1 454 ? 29.466 -1.813 -15.581 1.00 96.12 454 LEU A CA 1
ATOM 3685 C C . LEU A 1 454 ? 30.139 -3.040 -16.187 1.00 96.12 454 LEU A C 1
ATOM 3687 O O . LEU A 1 454 ? 31.053 -3.608 -15.596 1.00 96.12 454 LEU A O 1
ATOM 3691 N N . ASP A 1 455 ? 29.720 -3.406 -17.391 1.00 94.50 455 ASP A N 1
ATOM 3692 C CA . ASP A 1 455 ? 30.491 -4.258 -18.290 1.00 94.50 455 ASP A CA 1
ATOM 3693 C C . ASP A 1 455 ? 30.827 -3.446 -19.545 1.00 94.50 455 ASP A C 1
ATOM 3695 O O . ASP A 1 455 ? 29.971 -2.754 -20.097 1.00 94.50 455 ASP A O 1
ATOM 3699 N N . TYR A 1 456 ? 32.086 -3.497 -19.965 1.00 91.00 456 TYR A N 1
ATOM 3700 C CA . TYR A 1 456 ? 32.593 -2.849 -21.175 1.00 91.00 456 TYR A CA 1
ATOM 3701 C C . TYR A 1 456 ? 33.578 -3.770 -21.913 1.00 91.00 456 TYR A C 1
ATOM 3703 O O . TYR A 1 456 ? 34.589 -3.325 -22.453 1.00 91.00 456 TYR A O 1
ATOM 3711 N N . GLY A 1 457 ? 33.309 -5.080 -21.914 1.00 81.38 457 GLY A N 1
ATOM 3712 C CA . GLY A 1 457 ? 34.096 -6.087 -22.637 1.00 81.38 457 GLY A CA 1
ATOM 3713 C C . GLY A 1 457 ? 35.311 -6.622 -21.873 1.00 81.38 457 GLY A C 1
ATOM 3714 O O . GLY A 1 457 ? 35.846 -7.661 -22.239 1.00 81.38 457 GLY A O 1
ATOM 3715 N N . SER A 1 458 ? 35.702 -5.983 -20.765 1.00 77.00 458 SER A N 1
ATOM 3716 C CA . SER A 1 458 ? 36.640 -6.537 -19.774 1.00 77.00 458 SER A CA 1
ATOM 3717 C C . SER A 1 458 ? 35.958 -7.448 -18.740 1.00 77.00 458 SER A C 1
ATOM 3719 O O . SER A 1 458 ? 36.559 -7.774 -17.718 1.00 77.00 458 SER A O 1
ATOM 3721 N N . GLY A 1 459 ? 34.687 -7.796 -18.959 1.00 83.50 459 GLY A N 1
ATOM 3722 C CA . GLY A 1 459 ? 33.814 -8.378 -17.947 1.00 83.50 459 GLY A CA 1
ATOM 3723 C C . GLY A 1 459 ? 33.260 -7.336 -16.970 1.00 83.50 459 GLY A C 1
ATOM 3724 O O . GLY A 1 459 ? 33.622 -6.154 -16.985 1.00 83.50 459 GLY A O 1
ATOM 3725 N N . ARG A 1 460 ? 32.347 -7.801 -16.115 1.00 91.62 460 ARG A N 1
ATOM 3726 C CA . ARG A 1 460 ? 31.587 -6.976 -15.174 1.00 91.62 460 ARG A CA 1
ATOM 3727 C C . ARG A 1 460 ? 32.421 -6.530 -13.968 1.00 91.62 460 ARG A C 1
ATOM 3729 O O . ARG A 1 460 ? 32.964 -7.362 -13.248 1.00 91.62 460 ARG A O 1
ATOM 3736 N N . VAL A 1 461 ? 32.395 -5.230 -13.683 1.00 94.50 461 VAL A N 1
ATOM 3737 C CA . VAL A 1 461 ? 33.047 -4.583 -12.533 1.00 94.50 461 VAL A CA 1
ATOM 3738 C C . VAL A 1 461 ? 32.018 -3.755 -11.753 1.00 94.50 461 VAL A C 1
ATOM 3740 O O . VAL A 1 461 ? 31.146 -3.127 -12.356 1.00 94.50 461 VAL A O 1
ATOM 3743 N N . GLU A 1 462 ? 32.094 -3.751 -10.421 1.00 95.44 462 GLU A N 1
ATOM 3744 C CA . GLU A 1 462 ? 31.273 -2.876 -9.570 1.00 95.44 462 GLU A CA 1
ATOM 3745 C C . GLU A 1 462 ? 31.854 -1.454 -9.515 1.00 95.44 462 GLU A C 1
ATOM 3747 O O . GLU A 1 462 ? 33.072 -1.272 -9.484 1.00 95.44 462 GLU A O 1
ATOM 3752 N N . VAL A 1 463 ? 30.993 -0.436 -9.540 1.00 95.62 463 VAL A N 1
ATOM 3753 C CA . VAL A 1 463 ? 31.377 0.978 -9.638 1.00 95.62 463 VAL A CA 1
ATOM 3754 C C . VAL A 1 463 ? 30.496 1.883 -8.761 1.00 95.62 463 VAL A C 1
ATOM 3756 O O . VAL A 1 463 ? 29.374 1.509 -8.421 1.00 95.62 463 VAL A O 1
ATOM 3759 N N . PRO A 1 464 ? 30.948 3.107 -8.421 1.00 96.38 464 PRO A N 1
ATOM 3760 C CA . PRO A 1 464 ? 30.114 4.090 -7.729 1.00 96.38 464 PRO A CA 1
ATOM 3761 C C . PRO A 1 464 ? 28.856 4.489 -8.518 1.00 96.38 464 PRO A C 1
ATOM 3763 O O . PRO A 1 464 ? 28.806 4.388 -9.746 1.00 96.38 464 PRO A O 1
ATOM 3766 N N . SER A 1 465 ? 27.860 5.040 -7.817 1.00 92.94 465 SER A N 1
ATOM 3767 C CA . SER A 1 465 ? 26.577 5.496 -8.386 1.00 92.94 465 SER A CA 1
ATOM 3768 C C . SER A 1 465 ? 26.691 6.615 -9.430 1.00 92.94 465 SER A C 1
ATOM 3770 O O . SER A 1 465 ? 25.762 6.841 -10.204 1.00 92.94 465 SER A O 1
ATOM 3772 N N . SER A 1 466 ? 27.830 7.296 -9.515 1.00 96.06 466 SER A N 1
ATOM 3773 C CA . SER A 1 466 ? 28.169 8.157 -10.647 1.00 96.06 466 SER A CA 1
ATOM 3774 C C . SER A 1 466 ? 29.662 8.130 -10.919 1.00 96.06 466 SER A C 1
ATOM 3776 O O . SER A 1 466 ? 30.452 8.084 -9.976 1.00 96.06 466 SER A O 1
ATOM 3778 N N . GLY A 1 467 ? 30.050 8.221 -12.186 1.00 96.38 467 GLY A N 1
ATOM 3779 C CA . GLY A 1 467 ? 31.452 8.203 -12.570 1.00 96.38 467 GLY A CA 1
ATOM 3780 C C . GLY A 1 467 ? 31.677 8.398 -14.063 1.00 96.38 467 GLY A C 1
ATOM 3781 O O . GLY A 1 467 ? 30.749 8.662 -14.832 1.00 96.38 467 GLY A O 1
ATOM 3782 N N . LYS A 1 468 ? 32.952 8.295 -14.438 1.00 96.62 468 LYS A N 1
ATOM 3783 C CA . LYS A 1 468 ? 33.464 8.455 -15.798 1.00 96.62 468 LYS A CA 1
ATOM 3784 C C . LYS A 1 468 ? 34.514 7.385 -16.086 1.00 96.62 468 LYS A C 1
ATOM 3786 O O . LYS A 1 468 ? 35.293 7.026 -15.203 1.00 96.62 468 LYS A O 1
ATOM 3791 N N . LYS A 1 469 ? 34.551 6.884 -17.320 1.00 95.06 469 LYS A N 1
ATOM 3792 C CA . LYS A 1 469 ? 35.529 5.901 -17.803 1.00 95.06 469 LYS A CA 1
ATOM 3793 C C . LYS A 1 469 ? 35.926 6.253 -19.232 1.00 95.06 469 LYS A C 1
ATOM 3795 O O . LYS A 1 469 ? 35.083 6.278 -20.121 1.00 95.06 469 LYS A O 1
ATOM 3800 N N . ILE A 1 470 ? 37.216 6.473 -19.463 1.00 95.25 470 ILE A N 1
ATOM 3801 C CA . ILE A 1 470 ? 37.753 6.588 -20.822 1.00 95.25 470 ILE A CA 1
ATOM 3802 C C . ILE A 1 470 ? 37.890 5.177 -21.412 1.00 95.25 470 ILE A C 1
ATOM 3804 O O . ILE A 1 470 ? 38.396 4.264 -20.752 1.00 95.25 470 ILE A O 1
ATOM 3808 N N . LEU A 1 471 ? 37.419 5.016 -22.646 1.00 94.31 471 LEU A N 1
ATOM 3809 C CA . LEU A 1 471 ? 37.492 3.806 -23.458 1.00 94.31 471 LEU A CA 1
ATOM 3810 C C . LEU A 1 471 ? 38.318 4.106 -24.714 1.00 94.31 471 LEU A C 1
ATOM 3812 O O . LEU A 1 471 ? 38.067 5.111 -25.376 1.00 94.31 471 LEU A O 1
ATOM 3816 N N . THR A 1 472 ? 39.278 3.244 -25.052 1.00 93.06 472 THR A N 1
ATOM 3817 C CA . THR A 1 472 ? 40.137 3.354 -26.252 1.00 93.06 472 THR A CA 1
ATOM 3818 C C . THR A 1 472 ? 40.108 2.044 -27.055 1.00 93.06 472 THR A C 1
ATOM 3820 O O . THR A 1 472 ? 41.094 1.302 -27.059 1.00 93.06 472 THR A O 1
ATOM 3823 N N . PRO A 1 473 ? 38.962 1.682 -27.657 1.00 90.69 473 PRO A N 1
ATOM 3824 C CA . PRO A 1 473 ? 38.787 0.387 -28.309 1.00 90.69 473 PRO A CA 1
ATOM 3825 C C . PRO A 1 473 ? 39.488 0.278 -29.672 1.00 90.69 473 PRO A C 1
ATOM 3827 O O . PRO A 1 473 ? 39.687 1.266 -30.383 1.00 90.69 473 PRO A O 1
ATOM 3830 N N . LEU A 1 474 ? 39.802 -0.961 -30.059 1.00 89.38 474 LEU A N 1
ATOM 3831 C CA . LEU A 1 474 ? 40.298 -1.316 -31.397 1.00 89.38 474 LEU A CA 1
ATOM 3832 C C . LEU A 1 474 ? 39.180 -1.831 -32.328 1.00 89.38 474 LEU A C 1
ATOM 3834 O O . LEU A 1 474 ? 39.274 -1.655 -33.546 1.00 89.38 474 LEU A O 1
ATOM 3838 N N . ASP A 1 475 ? 38.111 -2.372 -31.735 1.00 89.50 475 ASP A N 1
ATOM 3839 C CA . ASP A 1 475 ? 36.938 -3.013 -32.345 1.00 89.50 475 ASP A CA 1
ATOM 3840 C C . ASP A 1 475 ? 35.643 -2.557 -31.642 1.00 89.50 475 ASP A C 1
ATOM 3842 O O . ASP A 1 475 ? 35.703 -2.020 -30.535 1.00 89.50 475 ASP A O 1
ATOM 3846 N N . ASP A 1 476 ? 34.475 -2.775 -32.259 1.00 91.31 476 ASP A N 1
ATOM 3847 C CA . ASP A 1 476 ? 33.171 -2.350 -31.721 1.00 91.31 476 ASP A CA 1
ATOM 3848 C C . ASP A 1 476 ? 32.931 -2.837 -30.279 1.00 91.31 476 ASP A C 1
ATOM 3850 O O . ASP A 1 476 ? 32.986 -4.032 -29.980 1.00 91.31 476 ASP A O 1
ATOM 3854 N N . GLN A 1 477 ? 32.615 -1.904 -29.376 1.00 91.44 477 GLN A N 1
ATOM 3855 C CA . GLN A 1 477 ? 32.555 -2.155 -27.936 1.00 91.44 477 GLN A CA 1
ATOM 3856 C C . GLN A 1 477 ? 31.145 -1.909 -27.386 1.00 91.44 477 GLN A C 1
ATOM 3858 O O . GLN A 1 477 ? 30.634 -0.786 -27.376 1.00 91.44 477 GLN A O 1
ATOM 3863 N N . LYS A 1 478 ? 30.507 -2.968 -26.877 1.00 94.06 478 LYS A N 1
ATOM 3864 C CA . LYS A 1 478 ? 29.233 -2.876 -26.151 1.00 94.06 478 LYS A CA 1
ATOM 3865 C C . LYS A 1 478 ? 29.489 -2.539 -24.682 1.00 94.06 478 LYS A C 1
ATOM 3867 O O . LYS A 1 478 ? 30.260 -3.227 -24.021 1.00 94.06 478 LYS A O 1
ATOM 3872 N N . CYS A 1 479 ? 28.790 -1.530 -24.169 1.00 94.94 479 CYS A N 1
ATOM 3873 C CA . CYS A 1 479 ? 28.768 -1.189 -22.748 1.00 94.94 479 CYS A CA 1
ATOM 3874 C C . CYS A 1 479 ? 27.390 -1.526 -22.153 1.00 94.94 479 CYS A C 1
ATOM 3876 O O . CYS A 1 479 ? 26.370 -1.117 -22.710 1.00 94.94 479 CYS A O 1
ATOM 3878 N N . GLU A 1 480 ? 27.341 -2.240 -21.026 1.00 96.31 480 GLU A N 1
ATOM 3879 C CA . GLU A 1 480 ? 26.134 -2.472 -20.218 1.00 96.31 480 GLU A CA 1
ATOM 3880 C C . GLU A 1 480 ? 26.295 -1.818 -18.839 1.00 96.31 480 GLU A C 1
ATOM 3882 O O . GLU A 1 480 ? 27.308 -2.026 -18.175 1.00 96.31 480 GLU A O 1
ATOM 3887 N N . ILE A 1 481 ? 25.274 -1.091 -18.377 1.00 96.75 481 ILE A N 1
ATOM 3888 C CA . ILE A 1 481 ? 25.102 -0.747 -16.959 1.00 96.75 481 ILE A CA 1
ATOM 3889 C C . ILE A 1 481 ? 23.989 -1.597 -16.350 1.00 96.75 481 ILE A C 1
ATOM 3891 O O . ILE A 1 481 ? 22.930 -1.782 -16.956 1.00 96.75 481 ILE A O 1
ATOM 3895 N N . ILE A 1 482 ? 24.225 -2.105 -15.141 1.00 94.94 482 ILE A N 1
ATOM 3896 C CA . ILE A 1 482 ? 23.276 -2.905 -14.370 1.00 94.94 482 ILE A CA 1
ATOM 3897 C C . ILE A 1 482 ? 23.150 -2.305 -12.978 1.00 94.94 482 ILE A C 1
ATOM 3899 O O . ILE A 1 482 ? 24.123 -2.235 -12.232 1.00 94.94 482 ILE A O 1
ATOM 3903 N N . LEU A 1 483 ? 21.935 -1.913 -12.613 1.00 94.94 483 LEU A N 1
ATOM 3904 C CA . LEU A 1 483 ? 21.601 -1.469 -11.267 1.00 94.94 483 LEU A CA 1
ATOM 3905 C C . LEU A 1 483 ? 20.981 -2.631 -10.502 1.00 94.94 483 LEU A C 1
ATOM 3907 O O . LEU A 1 483 ? 20.057 -3.266 -11.012 1.00 94.94 483 LEU A O 1
ATOM 3911 N N . VAL A 1 484 ? 21.442 -2.867 -9.277 1.00 90.19 484 VAL A N 1
ATOM 3912 C CA . VAL A 1 484 ? 20.746 -3.704 -8.293 1.00 90.19 484 VAL A CA 1
ATOM 3913 C C . VAL A 1 484 ? 19.995 -2.776 -7.341 1.00 90.19 484 VAL A C 1
ATOM 3915 O O . VAL A 1 484 ? 20.583 -1.838 -6.804 1.00 90.19 484 VAL A O 1
ATOM 3918 N N . ALA A 1 485 ? 18.698 -3.008 -7.158 1.00 84.62 485 ALA A N 1
ATOM 3919 C CA . ALA A 1 485 ? 17.835 -2.218 -6.284 1.00 84.62 485 ALA A CA 1
ATOM 3920 C C . ALA A 1 485 ? 18.235 -2.309 -4.801 1.00 84.62 485 ALA A C 1
ATOM 3922 O O . ALA A 1 485 ? 19.028 -3.160 -4.400 1.00 84.62 485 ALA A O 1
ATOM 3923 N N . LEU A 1 486 ? 17.642 -1.444 -3.973 1.00 81.44 486 LEU A N 1
ATOM 3924 C CA . LEU A 1 486 ? 17.860 -1.415 -2.519 1.00 81.44 486 LEU A CA 1
ATOM 3925 C C . LEU A 1 486 ? 17.398 -2.693 -1.785 1.00 81.44 486 LEU A C 1
ATOM 3927 O O . LEU A 1 486 ? 17.796 -2.909 -0.646 1.00 81.44 486 LEU A O 1
ATOM 3931 N N . ASP A 1 487 ? 16.592 -3.535 -2.434 1.00 75.06 487 ASP A N 1
ATOM 3932 C CA . ASP A 1 487 ? 16.173 -4.867 -1.965 1.00 75.06 487 ASP A CA 1
ATOM 3933 C C . ASP A 1 487 ? 17.107 -6.019 -2.403 1.00 75.06 487 ASP A C 1
ATOM 3935 O O . ASP A 1 487 ? 16.936 -7.150 -1.956 1.00 75.06 487 ASP A O 1
ATOM 3939 N N . GLY A 1 488 ? 18.090 -5.767 -3.277 1.00 76.12 488 GLY A N 1
ATOM 3940 C CA . GLY A 1 488 ? 18.988 -6.795 -3.824 1.00 76.12 488 GLY A CA 1
ATOM 3941 C C . GLY A 1 488 ? 18.391 -7.680 -4.935 1.00 76.12 488 GLY A C 1
ATOM 3942 O O . GLY A 1 488 ? 19.136 -8.363 -5.649 1.00 76.12 488 GLY A O 1
ATOM 3943 N N . LEU A 1 489 ? 17.068 -7.657 -5.124 1.00 73.12 489 LEU A N 1
ATOM 3944 C CA . LEU A 1 489 ? 16.328 -8.536 -6.030 1.00 73.12 489 LEU A CA 1
ATOM 3945 C C . LEU A 1 489 ? 16.153 -7.899 -7.412 1.00 73.12 489 LEU A C 1
ATOM 3947 O O . LEU A 1 489 ? 16.542 -8.490 -8.426 1.00 73.12 489 LEU A O 1
ATOM 3951 N N . VAL A 1 490 ? 15.588 -6.688 -7.462 1.00 74.00 490 VAL A N 1
ATOM 3952 C CA . VAL A 1 490 ? 15.212 -6.030 -8.722 1.00 74.00 490 VAL A CA 1
ATOM 3953 C C . VAL A 1 490 ? 16.451 -5.512 -9.453 1.00 74.00 490 VAL A C 1
ATOM 3955 O O . VAL A 1 490 ? 17.324 -4.866 -8.870 1.00 74.00 490 VAL A O 1
ATOM 3958 N N . LYS A 1 491 ? 16.539 -5.791 -10.761 1.00 85.69 491 LYS A N 1
ATOM 3959 C CA . LYS A 1 491 ? 17.694 -5.442 -11.603 1.00 85.69 491 LYS A CA 1
ATOM 3960 C C . LYS A 1 491 ? 17.266 -4.660 -12.840 1.00 85.69 491 LYS A C 1
ATOM 3962 O O . LYS A 1 491 ? 16.533 -5.182 -13.676 1.00 85.69 491 LYS A O 1
ATOM 3967 N N . LYS A 1 492 ? 17.763 -3.428 -12.982 1.00 91.44 492 LYS A N 1
ATOM 3968 C CA . LYS A 1 492 ? 17.562 -2.582 -14.174 1.00 91.44 492 LYS A CA 1
ATOM 3969 C C . LYS A 1 492 ? 18.823 -2.595 -15.032 1.00 91.44 492 LYS A C 1
ATOM 3971 O O . LYS A 1 492 ? 19.924 -2.600 -14.491 1.00 91.44 492 LYS A O 1
ATOM 3976 N N . ARG A 1 493 ? 18.668 -2.611 -16.356 1.00 94.56 493 ARG A N 1
ATOM 3977 C CA . ARG A 1 493 ? 19.770 -2.687 -17.328 1.00 94.56 493 ARG A CA 1
ATOM 3978 C C . ARG A 1 493 ? 19.600 -1.640 -18.423 1.00 94.56 493 ARG A C 1
ATOM 3980 O O . ARG A 1 493 ? 18.471 -1.333 -18.796 1.00 94.56 493 ARG A O 1
ATOM 3987 N N . GLN A 1 494 ? 20.710 -1.148 -18.962 1.00 95.69 494 GLN A N 1
AT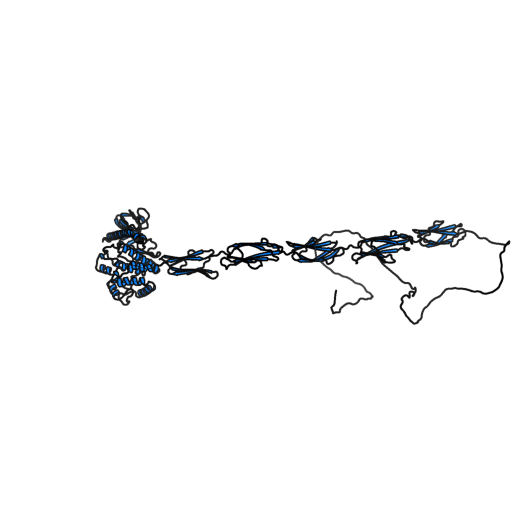OM 3988 C CA . GLN A 1 494 ? 20.750 -0.363 -20.198 1.00 95.69 494 GLN A CA 1
ATOM 3989 C C . GLN A 1 494 ? 22.058 -0.656 -20.936 1.00 95.69 494 GLN A C 1
ATOM 3991 O O . GLN A 1 494 ? 23.091 -0.882 -20.306 1.00 95.69 494 GLN A O 1
ATOM 3996 N N . THR A 1 495 ? 22.020 -0.653 -22.268 1.00 95.88 495 THR A N 1
ATOM 3997 C CA . THR A 1 495 ? 23.193 -0.916 -23.111 1.00 95.88 495 THR A CA 1
ATOM 3998 C C . THR A 1 495 ? 23.377 0.167 -24.158 1.00 95.88 495 THR A C 1
ATOM 4000 O O . THR A 1 495 ? 22.396 0.582 -24.771 1.00 95.88 495 THR A O 1
ATOM 4003 N N . ILE A 1 496 ? 24.624 0.555 -24.411 1.00 95.88 496 ILE A N 1
ATOM 4004 C CA . ILE A 1 496 ? 25.016 1.458 -25.501 1.00 95.88 496 ILE A CA 1
ATOM 4005 C C . ILE A 1 496 ? 26.204 0.868 -26.271 1.00 95.88 496 ILE A C 1
ATOM 4007 O O . ILE A 1 496 ? 26.939 0.030 -25.744 1.00 95.88 496 ILE A O 1
ATOM 4011 N N . LEU A 1 497 ? 26.362 1.268 -27.533 1.00 95.31 497 LEU A N 1
ATOM 4012 C CA . LEU A 1 497 ? 27.370 0.732 -28.450 1.00 95.31 497 LEU A CA 1
ATOM 4013 C C . LEU A 1 497 ? 28.348 1.834 -28.873 1.00 95.31 497 LEU A C 1
ATOM 4015 O O . LEU A 1 497 ? 27.926 2.895 -29.336 1.00 95.31 497 LEU A O 1
ATOM 4019 N N . LEU A 1 498 ? 29.642 1.559 -28.730 1.00 93.50 498 LEU A N 1
ATOM 4020 C CA . LEU A 1 498 ? 30.735 2.380 -29.234 1.00 93.50 498 LEU A CA 1
ATOM 4021 C C . LEU A 1 498 ? 31.254 1.756 -30.534 1.00 93.50 498 LEU A C 1
ATOM 4023 O O . LEU A 1 498 ? 31.857 0.686 -30.513 1.00 93.50 498 LEU A O 1
ATOM 4027 N N . ASN A 1 499 ? 30.982 2.421 -31.656 1.00 92.06 499 ASN A N 1
ATOM 4028 C CA . ASN A 1 499 ? 31.322 1.946 -32.997 1.00 92.06 499 ASN A CA 1
ATOM 4029 C C . ASN A 1 499 ? 32.743 2.391 -33.371 1.00 92.06 499 ASN A C 1
ATOM 4031 O O . ASN A 1 499 ? 33.091 3.561 -33.176 1.00 92.06 499 ASN A O 1
ATOM 4035 N N . VAL A 1 500 ? 33.543 1.503 -33.957 1.00 91.31 500 VAL A N 1
ATOM 4036 C CA . VAL A 1 500 ? 34.965 1.728 -34.227 1.00 91.31 500 VAL A CA 1
ATOM 4037 C C . VAL A 1 500 ? 35.272 1.646 -35.719 1.00 91.31 500 VAL A C 1
ATOM 4039 O O . VAL A 1 500 ? 35.316 0.580 -36.330 1.00 91.31 500 VAL A O 1
ATOM 4042 N N . VAL A 1 501 ? 35.540 2.804 -36.320 1.00 89.81 501 VAL A N 1
ATOM 4043 C CA . VAL A 1 501 ? 35.894 2.915 -37.736 1.00 89.81 501 VAL A CA 1
ATOM 4044 C C . VAL A 1 501 ? 37.368 2.563 -37.932 1.00 89.81 501 VAL A C 1
ATOM 4046 O O . VAL A 1 501 ? 38.276 3.248 -37.446 1.00 89.81 501 VAL A O 1
ATOM 4049 N N . LYS A 1 502 ? 37.594 1.476 -38.672 1.00 88.00 502 LYS A N 1
ATOM 4050 C CA . LYS A 1 502 ? 38.917 0.963 -39.042 1.00 88.00 502 LYS A CA 1
ATOM 4051 C C . LYS A 1 502 ? 39.519 1.755 -40.220 1.00 88.00 502 LYS A C 1
ATOM 4053 O O . LYS A 1 502 ? 38.774 2.414 -40.953 1.00 88.00 502 LYS A O 1
ATOM 4058 N N . PRO A 1 503 ? 40.850 1.724 -40.420 1.00 87.88 503 PRO A N 1
ATOM 4059 C CA . PRO A 1 503 ? 41.485 2.346 -41.581 1.00 87.88 503 PRO A CA 1
ATOM 4060 C C . PRO A 1 503 ? 40.995 1.752 -42.905 1.00 87.88 503 PRO A C 1
ATOM 4062 O O . PRO A 1 503 ? 40.766 0.546 -42.990 1.00 87.88 503 PRO A O 1
ATOM 4065 N N . VAL A 1 504 ? 40.876 2.592 -43.937 1.00 91.81 504 VAL A N 1
ATOM 4066 C CA . VAL A 1 504 ? 40.738 2.146 -45.337 1.00 91.81 504 VAL A CA 1
ATOM 4067 C C . VAL A 1 504 ? 41.962 1.313 -45.733 1.00 91.81 504 VAL A C 1
ATOM 4069 O O . VAL A 1 504 ? 43.057 1.533 -45.215 1.00 91.81 504 VAL A O 1
ATOM 4072 N N . THR A 1 505 ? 41.786 0.342 -46.630 1.00 92.31 505 THR A N 1
ATOM 4073 C CA . THR A 1 505 ? 42.903 -0.385 -47.255 1.00 92.31 505 THR A CA 1
ATOM 4074 C C . THR A 1 505 ? 42.573 -0.730 -48.707 1.00 92.31 505 THR A C 1
ATOM 4076 O O . THR A 1 505 ? 41.679 -1.537 -48.957 1.00 92.31 505 THR A O 1
ATOM 4079 N N . ILE A 1 506 ? 43.302 -0.171 -49.674 1.00 94.69 506 ILE A N 1
ATOM 4080 C CA . ILE A 1 506 ? 43.245 -0.564 -51.089 1.00 94.69 506 ILE A CA 1
ATOM 4081 C C . ILE A 1 506 ? 44.123 -1.810 -51.256 1.00 94.69 506 ILE A C 1
ATOM 4083 O O . ILE A 1 506 ? 45.340 -1.721 -51.415 1.00 94.69 506 ILE A O 1
ATOM 4087 N N . VAL A 1 507 ? 43.515 -2.993 -51.199 1.00 93.88 507 VAL A N 1
ATOM 4088 C CA . VAL A 1 507 ? 44.197 -4.297 -51.270 1.00 93.88 507 VAL A CA 1
ATOM 4089 C C . VAL A 1 507 ? 44.941 -4.460 -52.596 1.00 93.88 507 VAL A C 1
ATOM 4091 O O . VAL A 1 507 ? 46.107 -4.847 -52.607 1.00 93.88 507 VAL A O 1
ATOM 4094 N N . ASN A 1 508 ? 44.295 -4.120 -53.712 1.00 93.06 508 ASN A N 1
ATOM 4095 C CA . ASN A 1 508 ? 44.926 -4.063 -55.028 1.00 93.06 508 ASN A CA 1
ATOM 4096 C C . ASN A 1 508 ? 44.294 -2.973 -55.907 1.00 93.06 508 ASN A C 1
ATOM 4098 O O . ASN A 1 508 ? 43.168 -2.541 -55.665 1.00 93.06 508 ASN A O 1
ATOM 4102 N N . PHE A 1 509 ? 45.054 -2.540 -56.910 1.00 96.69 509 PHE A N 1
ATOM 4103 C CA . PHE A 1 509 ? 44.614 -1.726 -58.039 1.00 96.69 509 PHE A CA 1
ATOM 4104 C C . PHE A 1 509 ? 45.501 -2.131 -59.227 1.00 96.69 509 PHE A C 1
ATOM 4106 O O . PHE A 1 509 ? 46.725 -2.111 -59.099 1.00 96.69 509 PHE A O 1
ATOM 4113 N N . THR A 1 510 ? 44.908 -2.573 -60.336 1.00 94.88 510 THR A N 1
ATOM 4114 C CA . THR A 1 510 ? 45.605 -3.099 -61.524 1.00 94.88 510 THR A CA 1
ATOM 4115 C C . THR A 1 510 ? 44.925 -2.660 -62.827 1.00 94.88 510 THR A C 1
ATOM 4117 O O . THR A 1 510 ? 43.766 -2.245 -62.824 1.00 94.88 510 THR A O 1
ATOM 4120 N N . SER A 1 511 ? 45.650 -2.761 -63.946 1.00 94.62 511 SER A N 1
ATOM 4121 C CA . SER A 1 511 ? 45.132 -2.600 -65.312 1.00 94.62 511 SER A CA 1
ATOM 4122 C C . SER A 1 511 ? 45.347 -3.888 -66.105 1.00 94.62 511 SER A C 1
ATOM 4124 O O . SER A 1 511 ? 46.290 -4.626 -65.816 1.00 94.62 511 SER A O 1
ATOM 4126 N N . SER A 1 512 ? 44.506 -4.147 -67.107 1.00 92.38 512 SER A N 1
ATOM 4127 C CA . SER A 1 512 ? 44.708 -5.228 -68.080 1.00 92.38 512 SER A CA 1
ATOM 4128 C C . SER A 1 512 ? 45.915 -4.987 -68.987 1.00 92.38 512 SER A C 1
ATOM 4130 O O . SER A 1 512 ? 46.600 -5.939 -69.334 1.00 92.38 512 SER A O 1
ATOM 4132 N N . GLU A 1 513 ? 46.168 -3.727 -69.348 1.00 89.94 513 GLU A N 1
ATOM 4133 C CA . GLU A 1 513 ? 47.307 -3.284 -70.159 1.00 89.94 513 GLU A CA 1
ATOM 4134 C C . GLU A 1 513 ? 47.793 -1.901 -69.702 1.00 89.94 513 GLU A C 1
ATOM 4136 O O . GLU A 1 513 ? 47.026 -1.113 -69.140 1.00 89.94 513 GLU A O 1
ATOM 4141 N N . THR A 1 514 ? 49.068 -1.593 -69.950 1.00 88.38 514 THR A N 1
ATOM 4142 C CA . THR A 1 514 ? 49.682 -0.285 -69.628 1.00 88.38 514 THR A CA 1
ATOM 4143 C C . THR A 1 514 ? 50.222 0.459 -70.848 1.00 88.38 514 THR A C 1
ATOM 4145 O O . THR A 1 514 ? 50.547 1.638 -70.736 1.00 88.38 514 THR A O 1
ATOM 4148 N N . HIS A 1 515 ? 50.302 -0.196 -72.008 1.00 87.38 515 HIS A N 1
ATOM 4149 C CA . HIS A 1 515 ? 50.815 0.367 -73.256 1.00 87.38 515 HIS A CA 1
ATOM 4150 C C . HIS A 1 515 ? 49.878 -0.029 -74.397 1.00 87.38 515 HIS A C 1
ATOM 4152 O O . HIS A 1 515 ? 49.829 -1.197 -74.776 1.00 87.38 515 HIS A O 1
ATOM 4158 N N . ILE A 1 516 ? 49.110 0.928 -74.915 1.00 88.50 516 ILE A N 1
ATOM 4159 C CA . ILE A 1 516 ? 48.005 0.669 -75.853 1.00 88.50 516 ILE A CA 1
ATOM 4160 C C . ILE A 1 516 ? 47.956 1.700 -76.983 1.00 88.50 516 ILE A C 1
ATOM 4162 O O . ILE A 1 516 ? 48.623 2.732 -76.924 1.00 88.50 516 ILE A O 1
ATOM 4166 N N . LYS A 1 517 ? 47.158 1.452 -78.020 1.00 84.56 517 LYS A N 1
ATOM 4167 C CA . LYS A 1 517 ? 46.870 2.436 -79.074 1.00 84.56 517 LYS A CA 1
ATOM 4168 C C . LYS A 1 517 ? 45.743 3.374 -78.666 1.00 84.56 517 LYS A C 1
ATOM 4170 O O . LYS A 1 517 ? 44.926 3.079 -77.795 1.00 84.56 517 LYS A O 1
ATOM 4175 N N . LYS A 1 518 ? 45.671 4.511 -79.357 1.00 84.00 518 LYS A N 1
ATOM 4176 C CA . LYS A 1 518 ? 44.598 5.490 -79.183 1.00 84.00 518 LYS A CA 1
ATOM 4177 C C . LYS A 1 518 ? 43.227 4.836 -79.412 1.00 84.00 518 LYS A C 1
ATOM 4179 O O . LYS A 1 518 ? 42.963 4.330 -80.500 1.00 84.00 518 LYS A O 1
ATOM 4184 N N . GLY A 1 519 ? 42.360 4.909 -78.405 1.00 83.50 519 GLY A N 1
ATOM 4185 C CA . GLY A 1 519 ? 40.989 4.397 -78.444 1.00 83.50 519 GLY A CA 1
ATOM 4186 C C . GLY A 1 519 ? 40.838 2.924 -78.044 1.00 83.50 519 GLY A C 1
ATOM 4187 O O . GLY A 1 519 ? 39.710 2.440 -77.982 1.00 83.50 519 GLY A O 1
ATOM 4188 N N . GLU A 1 520 ? 41.927 2.210 -77.739 1.00 88.75 520 GLU A N 1
ATOM 4189 C CA . GLU A 1 520 ? 41.839 0.853 -77.186 1.00 88.75 520 GLU A CA 1
ATOM 4190 C C . GLU A 1 520 ? 41.267 0.877 -75.758 1.00 88.75 520 GLU A C 1
ATOM 4192 O O . GLU A 1 520 ? 41.489 1.815 -74.984 1.00 88.75 520 GLU A O 1
ATOM 4197 N N . VAL A 1 521 ? 40.485 -0.155 -75.424 1.00 92.25 521 VAL A N 1
ATOM 4198 C CA . VAL A 1 521 ? 39.775 -0.283 -74.144 1.00 92.25 521 VAL A CA 1
ATOM 4199 C C . VAL A 1 521 ? 40.616 -1.084 -73.157 1.00 92.25 521 VAL A C 1
ATOM 4201 O O . VAL A 1 521 ? 40.952 -2.237 -73.423 1.00 92.25 521 VAL A O 1
ATOM 4204 N N . ILE A 1 522 ? 40.896 -0.498 -71.993 1.00 94.38 522 ILE A N 1
ATOM 4205 C CA . ILE A 1 522 ? 41.513 -1.196 -70.856 1.00 94.38 522 ILE A CA 1
ATOM 4206 C C . ILE A 1 522 ? 40.466 -1.560 -69.805 1.00 94.38 522 ILE A C 1
ATOM 4208 O O . ILE A 1 522 ? 39.459 -0.862 -69.659 1.00 94.38 522 ILE A O 1
ATOM 4212 N N . ARG A 1 523 ? 40.752 -2.594 -69.008 1.00 95.38 523 ARG A N 1
ATOM 4213 C CA . ARG A 1 523 ? 40.038 -2.906 -67.766 1.00 95.38 523 ARG A CA 1
ATOM 4214 C C . ARG A 1 523 ? 40.899 -2.542 -66.559 1.00 95.38 523 ARG A C 1
ATOM 4216 O O . ARG A 1 523 ? 41.897 -3.207 -66.290 1.00 95.38 523 ARG A O 1
ATOM 4223 N N . LEU A 1 524 ? 40.472 -1.548 -65.788 1.00 96.44 524 LEU A N 1
ATOM 4224 C CA . LEU A 1 524 ? 41.012 -1.277 -64.453 1.00 96.44 524 LEU A CA 1
ATOM 4225 C C . LEU A 1 524 ? 40.258 -2.126 -63.421 1.00 96.44 524 LEU A C 1
ATOM 4227 O O . LEU A 1 524 ? 39.042 -2.271 -63.524 1.00 96.44 524 LEU A O 1
ATOM 4231 N N . THR A 1 525 ? 40.958 -2.696 -62.440 1.00 96.00 525 THR A N 1
ATOM 4232 C CA . THR A 1 525 ? 40.399 -3.599 -61.410 1.00 96.00 525 THR A CA 1
ATOM 4233 C C . THR A 1 525 ? 40.978 -3.267 -60.034 1.00 96.00 525 THR A C 1
ATOM 4235 O O . THR A 1 525 ? 42.142 -2.887 -59.938 1.00 96.00 525 THR A O 1
ATOM 4238 N N . TRP A 1 526 ? 40.193 -3.389 -58.962 1.00 97.06 526 TRP A N 1
ATOM 4239 C CA . TRP A 1 526 ? 40.626 -3.113 -57.588 1.00 97.06 526 TRP A CA 1
ATOM 4240 C C . TRP A 1 526 ? 39.844 -3.905 -56.531 1.00 97.06 526 TRP A C 1
ATOM 4242 O O . TRP A 1 526 ? 38.724 -4.368 -56.749 1.00 97.06 526 TRP A O 1
ATOM 4252 N N . GLY A 1 527 ? 40.426 -3.989 -55.336 1.00 94.25 527 GLY A N 1
ATOM 4253 C CA . GLY A 1 527 ? 39.803 -4.524 -54.127 1.00 94.25 527 GLY A CA 1
ATOM 4254 C C . GLY A 1 527 ? 40.099 -3.614 -52.940 1.00 94.25 527 GLY A C 1
ATOM 4255 O O . GLY A 1 527 ? 41.238 -3.185 -52.766 1.00 94.25 527 GLY A O 1
ATOM 4256 N N . ILE A 1 528 ? 39.082 -3.289 -52.140 1.00 95.12 528 ILE A N 1
ATOM 4257 C CA . ILE A 1 528 ? 39.155 -2.267 -51.085 1.00 95.12 528 ILE A CA 1
ATOM 4258 C C . ILE A 1 528 ? 38.462 -2.784 -49.819 1.00 95.12 528 ILE A C 1
ATOM 4260 O O . ILE A 1 528 ? 37.408 -3.410 -49.899 1.00 95.12 528 ILE A O 1
ATOM 4264 N N . LEU A 1 529 ? 39.037 -2.495 -48.651 1.00 92.62 529 LEU A N 1
ATOM 4265 C CA . LEU A 1 529 ? 38.457 -2.763 -47.335 1.00 92.62 529 LEU A CA 1
ATOM 4266 C C . LEU A 1 529 ? 38.169 -1.454 -46.588 1.00 92.62 529 LEU A C 1
ATOM 4268 O O . LEU A 1 529 ? 38.899 -0.471 -46.719 1.00 92.62 529 LEU A O 1
ATOM 4272 N N . ASN A 1 530 ? 37.113 -1.472 -45.770 1.00 89.62 530 ASN A N 1
ATOM 4273 C CA . ASN A 1 530 ? 36.691 -0.403 -44.851 1.00 89.62 530 ASN A CA 1
ATOM 4274 C C . ASN A 1 530 ? 36.400 0.979 -45.481 1.00 89.62 530 ASN A C 1
ATOM 4276 O O . ASN A 1 530 ? 36.231 1.946 -44.739 1.00 89.62 530 ASN A O 1
ATOM 4280 N N . ALA A 1 531 ? 36.333 1.101 -46.809 1.00 91.12 531 ALA A N 1
ATOM 4281 C CA . ALA A 1 531 ? 35.886 2.318 -47.489 1.00 91.12 531 ALA A CA 1
ATOM 4282 C C . ALA A 1 531 ? 34.354 2.375 -47.605 1.00 91.12 531 ALA A C 1
ATOM 4284 O O . ALA A 1 531 ? 33.688 1.343 -47.643 1.00 91.12 531 ALA A O 1
ATOM 4285 N N . ASN A 1 532 ? 33.806 3.588 -47.690 1.00 91.50 532 ASN A N 1
ATOM 4286 C CA . ASN A 1 532 ? 32.400 3.848 -48.017 1.00 91.50 532 ASN A CA 1
ATOM 4287 C C . ASN A 1 532 ? 32.217 4.830 -49.192 1.00 91.50 532 ASN A C 1
ATOM 4289 O O . ASN A 1 532 ? 31.101 4.985 -49.678 1.00 91.50 532 ASN A O 1
ATOM 4293 N N . SER A 1 533 ? 33.301 5.444 -49.679 1.00 92.56 533 SER A N 1
ATOM 4294 C CA . SER A 1 533 ? 33.351 6.168 -50.951 1.00 92.56 533 SER A CA 1
ATOM 4295 C C . SER A 1 533 ? 34.662 5.853 -51.675 1.00 92.56 533 SER A C 1
ATOM 4297 O O . SER A 1 533 ? 35.709 5.736 -51.036 1.00 92.56 533 SER A O 1
ATOM 4299 N N . THR A 1 534 ? 34.623 5.697 -52.998 1.00 95.38 534 THR A N 1
ATOM 4300 C CA . THR A 1 534 ? 35.805 5.528 -53.856 1.00 95.38 534 THR A CA 1
ATOM 4301 C C . THR A 1 534 ? 35.634 6.330 -55.139 1.00 95.38 534 THR A C 1
ATOM 4303 O O . THR A 1 534 ? 34.626 6.188 -55.828 1.00 95.38 534 THR A O 1
ATOM 4306 N N . ILE A 1 535 ? 36.631 7.146 -55.481 1.00 96.38 535 ILE A N 1
ATOM 4307 C CA . ILE A 1 535 ? 36.649 7.983 -56.686 1.00 96.38 535 ILE A CA 1
ATOM 4308 C C . ILE A 1 535 ? 37.825 7.565 -57.570 1.00 96.38 535 ILE A C 1
ATOM 4310 O O . ILE A 1 535 ? 38.949 7.426 -57.084 1.00 96.38 535 ILE A O 1
ATOM 4314 N N . LEU A 1 536 ? 37.569 7.408 -58.869 1.00 95.75 536 LEU A N 1
ATOM 4315 C CA . LEU A 1 536 ? 38.586 7.172 -59.889 1.00 95.75 536 LEU A CA 1
ATOM 4316 C C . LEU A 1 536 ? 38.830 8.446 -60.712 1.00 95.75 536 LEU A C 1
ATOM 4318 O O . LEU A 1 536 ? 37.934 8.957 -61.387 1.00 95.75 536 LEU A O 1
ATOM 4322 N N . LEU A 1 537 ? 40.065 8.939 -60.666 1.00 95.00 537 LEU A N 1
ATOM 4323 C CA . LEU A 1 537 ? 40.599 10.032 -61.484 1.00 95.00 537 LEU A CA 1
ATOM 4324 C C . LEU A 1 537 ? 41.432 9.462 -62.652 1.00 95.00 537 LEU A C 1
ATOM 4326 O O . LEU A 1 537 ? 41.923 8.340 -62.527 1.00 95.00 537 LEU A O 1
ATOM 4330 N N . PRO A 1 538 ? 41.609 10.188 -63.777 1.00 90.12 538 PRO A N 1
ATOM 4331 C CA . PRO A 1 538 ? 41.146 11.556 -64.044 1.00 90.12 538 PRO A CA 1
ATOM 4332 C C . PRO A 1 538 ? 39.658 11.671 -64.412 1.00 90.12 538 PRO A C 1
ATOM 4334 O O . PRO A 1 538 ? 39.137 12.780 -64.440 1.00 90.12 538 PRO A O 1
ATOM 4337 N N . ILE A 1 539 ? 38.948 10.558 -64.639 1.00 89.12 539 ILE A N 1
ATOM 4338 C CA . ILE A 1 539 ? 37.538 10.557 -65.086 1.00 89.12 539 ILE A CA 1
ATOM 4339 C C . ILE A 1 539 ? 36.519 11.074 -64.046 1.00 89.12 539 ILE A C 1
ATOM 4341 O O . ILE A 1 539 ? 35.331 11.146 -64.347 1.00 89.12 539 ILE A O 1
ATOM 4345 N N . ASN A 1 540 ? 36.972 11.405 -62.831 1.00 91.88 540 ASN A N 1
ATOM 4346 C CA . ASN A 1 540 ? 36.188 11.931 -61.707 1.00 91.88 540 ASN A CA 1
ATOM 4347 C C . ASN A 1 540 ? 34.887 11.156 -61.426 1.00 91.88 540 ASN A C 1
ATOM 4349 O O . ASN A 1 540 ? 33.825 11.737 -61.201 1.00 91.88 540 ASN A O 1
ATOM 4353 N N . ARG A 1 541 ? 34.970 9.822 -61.467 1.00 93.06 541 ARG A N 1
ATOM 4354 C CA . ARG A 1 541 ? 33.817 8.925 -61.339 1.00 93.06 541 ARG A CA 1
ATOM 4355 C C . ARG A 1 541 ? 33.769 8.290 -59.952 1.00 93.06 541 ARG A C 1
ATOM 4357 O O . ARG A 1 541 ? 34.768 7.729 -59.507 1.00 93.06 541 ARG A O 1
ATOM 4364 N N . ASP A 1 542 ? 32.600 8.314 -59.313 1.00 93.69 542 ASP A N 1
ATOM 4365 C CA . ASP A 1 542 ? 32.325 7.458 -58.154 1.00 93.69 542 ASP A CA 1
ATOM 4366 C C . ASP A 1 542 ? 32.237 5.991 -58.609 1.00 93.69 542 ASP A C 1
ATOM 4368 O O . ASP A 1 542 ? 31.479 5.641 -59.520 1.00 93.69 542 ASP A O 1
ATOM 4372 N N . VAL A 1 543 ? 33.055 5.149 -57.985 1.00 93.38 543 VAL A N 1
ATOM 4373 C CA . VAL A 1 543 ? 33.172 3.710 -58.248 1.00 93.38 543 VAL A CA 1
ATOM 4374 C C . VAL A 1 543 ? 33.009 2.884 -56.962 1.00 93.38 543 VAL A C 1
ATOM 4376 O O . VAL A 1 543 ? 33.427 1.731 -56.899 1.00 93.38 543 VAL A O 1
ATOM 4379 N N . SER A 1 544 ? 32.379 3.453 -55.928 1.00 91.31 544 SER A N 1
ATOM 4380 C CA . SER A 1 544 ? 32.294 2.895 -54.564 1.00 91.31 544 SER A CA 1
ATOM 4381 C C . SER A 1 544 ? 31.667 1.500 -54.484 1.00 91.31 544 SER A C 1
ATOM 4383 O O . SER A 1 544 ? 32.022 0.714 -53.612 1.00 91.31 544 SER A O 1
ATOM 4385 N N . ASN A 1 545 ? 30.747 1.191 -55.403 1.00 89.19 545 ASN A N 1
ATOM 4386 C CA . ASN A 1 545 ? 30.042 -0.093 -55.497 1.00 89.19 545 ASN A CA 1
ATOM 4387 C C . ASN A 1 545 ? 30.543 -0.955 -56.676 1.00 89.19 545 ASN A C 1
ATOM 4389 O O . ASN A 1 545 ? 29.802 -1.779 -57.209 1.00 89.19 545 ASN A O 1
ATOM 4393 N N . GLN A 1 546 ? 31.776 -0.728 -57.134 1.00 91.94 546 GLN A N 1
ATOM 4394 C CA . GLN A 1 546 ? 32.401 -1.432 -58.255 1.00 91.94 546 GLN A CA 1
ATOM 4395 C C . GLN A 1 546 ? 33.767 -1.992 -57.835 1.00 91.94 546 GLN A C 1
ATOM 4397 O O . GLN A 1 546 ? 34.421 -1.451 -56.948 1.00 91.94 546 GLN A O 1
ATOM 4402 N N . SER A 1 547 ? 34.207 -3.065 -58.494 1.00 92.00 547 SER A N 1
ATOM 4403 C CA . SER A 1 547 ? 35.557 -3.648 -58.364 1.00 92.00 547 SER A CA 1
ATOM 4404 C C . SER A 1 547 ? 36.358 -3.609 -59.669 1.00 92.00 547 SER A C 1
ATOM 4406 O O . SER A 1 547 ? 37.525 -3.986 -59.693 1.00 92.00 547 SER A O 1
ATOM 4408 N N . SER A 1 548 ? 35.742 -3.184 -60.775 1.00 95.00 548 SER A N 1
ATOM 4409 C CA . SER A 1 548 ? 36.420 -2.940 -62.049 1.00 95.00 548 SER A CA 1
ATOM 4410 C C . SER A 1 548 ? 35.614 -1.989 -62.933 1.00 95.00 548 SER A C 1
ATOM 4412 O O . SER A 1 548 ? 34.411 -1.807 -62.731 1.00 95.00 548 SER A O 1
ATOM 4414 N N . ILE A 1 549 ? 36.285 -1.397 -63.918 1.00 95.00 549 ILE A N 1
ATOM 4415 C CA . ILE A 1 549 ? 35.709 -0.546 -64.964 1.00 95.00 549 ILE A CA 1
ATOM 4416 C C . ILE A 1 549 ? 36.466 -0.771 -66.274 1.00 95.00 549 ILE A C 1
ATOM 4418 O O . ILE A 1 549 ? 37.684 -0.948 -66.269 1.00 95.00 549 ILE A O 1
ATOM 4422 N N . GLU A 1 550 ? 35.746 -0.731 -67.391 1.00 94.81 550 GLU A N 1
ATOM 4423 C CA . GLU A 1 550 ? 36.321 -0.707 -68.737 1.00 94.81 550 GLU A CA 1
ATOM 4424 C C . GLU A 1 550 ? 36.117 0.668 -69.374 1.00 94.81 550 GLU A C 1
ATOM 4426 O O . GLU A 1 550 ? 35.047 1.267 -69.231 1.00 94.81 550 GLU A O 1
ATOM 4431 N N . LEU A 1 551 ? 37.153 1.187 -70.039 1.00 92.81 551 LEU A N 1
ATOM 4432 C CA . LEU A 1 551 ? 37.116 2.482 -70.722 1.00 92.81 551 LEU A CA 1
ATOM 4433 C C . LEU A 1 551 ? 38.141 2.571 -71.875 1.00 92.81 551 LEU A C 1
ATOM 4435 O O . LEU A 1 551 ? 39.241 2.031 -71.739 1.00 92.81 551 LEU A O 1
ATOM 4439 N N . PRO A 1 552 ? 37.810 3.256 -72.989 1.00 91.69 552 PRO A N 1
ATOM 4440 C CA . PRO A 1 552 ? 38.755 3.576 -74.058 1.00 91.69 552 PRO A CA 1
ATOM 4441 C C . PRO A 1 552 ? 39.704 4.708 -73.644 1.00 91.69 552 PRO A C 1
ATOM 4443 O O . PRO A 1 552 ? 39.279 5.659 -72.982 1.00 91.69 552 PRO A O 1
ATOM 4446 N N . ILE A 1 553 ? 40.977 4.634 -74.047 1.00 92.19 553 ILE A N 1
ATOM 4447 C CA . ILE A 1 553 ? 41.988 5.651 -73.711 1.00 92.19 553 ILE A CA 1
ATOM 4448 C C . ILE A 1 553 ? 42.496 6.368 -74.969 1.00 92.19 553 ILE A C 1
ATOM 4450 O O . ILE A 1 553 ? 43.201 5.796 -75.798 1.00 92.19 553 ILE A O 1
ATOM 4454 N N . ASP A 1 554 ? 42.188 7.660 -75.098 1.00 86.81 554 ASP A N 1
ATOM 4455 C CA . ASP A 1 554 ? 42.657 8.501 -76.213 1.00 86.81 554 ASP A CA 1
ATOM 4456 C C . ASP A 1 554 ? 44.005 9.203 -75.962 1.00 86.81 554 ASP A C 1
ATOM 4458 O O . ASP A 1 554 ? 44.617 9.722 -76.899 1.00 86.81 554 ASP A O 1
ATOM 4462 N N . LYS A 1 555 ? 44.449 9.287 -74.700 1.00 87.06 555 LYS A N 1
ATOM 4463 C CA . LYS A 1 555 ? 45.662 10.006 -74.272 1.00 87.06 555 LYS A CA 1
ATOM 4464 C C . LYS A 1 555 ? 46.309 9.320 -73.070 1.00 87.06 555 LYS A C 1
ATOM 4466 O O . LYS A 1 555 ? 45.592 8.916 -72.154 1.00 87.06 555 LYS A O 1
ATOM 4471 N N . SER A 1 556 ? 47.642 9.270 -73.038 1.00 89.56 556 SER A N 1
ATOM 4472 C CA . SER A 1 556 ? 48.408 8.777 -71.885 1.00 89.56 556 SER A CA 1
ATOM 4473 C C . SER A 1 556 ? 47.933 9.442 -70.591 1.00 89.56 556 SER A C 1
ATOM 4475 O O . SER A 1 556 ? 47.797 10.666 -70.540 1.00 89.56 556 SER A O 1
ATOM 4477 N N . SER A 1 557 ? 47.624 8.636 -69.578 1.00 91.50 557 SER A N 1
ATOM 4478 C CA . SER A 1 557 ? 46.908 9.061 -68.373 1.00 91.50 557 SER A CA 1
ATOM 4479 C C . SER A 1 557 ? 47.397 8.301 -67.143 1.00 91.50 557 SER A C 1
ATOM 4481 O O . SER A 1 557 ? 47.512 7.076 -67.165 1.00 91.50 557 SER A O 1
ATOM 4483 N N . VAL A 1 558 ? 47.608 9.022 -66.038 1.00 94.38 558 VAL A N 1
ATOM 4484 C CA . VAL A 1 558 ? 47.795 8.415 -64.713 1.00 94.38 558 VAL A CA 1
ATOM 4485 C C . VAL A 1 558 ? 46.434 8.311 -64.036 1.00 94.38 558 VAL A C 1
ATOM 4487 O O . VAL A 1 558 ? 45.840 9.316 -63.642 1.00 94.38 558 VAL A O 1
ATOM 4490 N N . PHE A 1 559 ? 45.936 7.088 -63.902 1.00 95.12 559 PHE A N 1
ATOM 4491 C CA . PHE A 1 559 ? 44.726 6.783 -63.157 1.00 95.12 559 PHE A CA 1
ATOM 4492 C C . PHE A 1 559 ? 45.022 6.775 -61.662 1.00 95.12 559 PHE A C 1
ATOM 4494 O O . PHE A 1 559 ? 45.987 6.151 -61.230 1.00 95.12 559 PHE A O 1
ATOM 4501 N N . SER A 1 560 ? 44.183 7.437 -60.866 1.00 95.56 560 SER A N 1
ATOM 4502 C CA . SER A 1 560 ? 44.302 7.458 -59.405 1.00 95.56 560 SER A CA 1
ATOM 4503 C C . SER A 1 560 ? 42.996 7.012 -58.765 1.00 95.56 560 SER A C 1
ATOM 4505 O O . SER A 1 560 ? 41.962 7.667 -58.913 1.00 95.56 560 SER A O 1
ATOM 4507 N N . LEU A 1 561 ? 43.048 5.887 -58.060 1.00 96.50 561 LEU A N 1
ATOM 4508 C CA . LEU A 1 561 ? 41.941 5.338 -57.292 1.00 96.50 561 LEU A CA 1
ATOM 4509 C C . LEU A 1 561 ? 42.070 5.819 -55.848 1.00 96.50 561 LEU A C 1
ATOM 4511 O O . LEU A 1 561 ? 42.997 5.422 -55.143 1.00 96.50 561 LEU A O 1
ATOM 4515 N N . THR A 1 562 ? 41.152 6.679 -55.414 1.00 95.81 562 THR A N 1
ATOM 4516 C CA . THR A 1 562 ? 41.124 7.249 -54.061 1.00 95.81 562 THR A CA 1
ATOM 4517 C C . THR A 1 562 ? 39.947 6.683 -53.277 1.00 95.81 562 THR A C 1
ATOM 4519 O O . THR A 1 562 ? 38.796 6.972 -53.598 1.00 95.81 562 THR A O 1
ATOM 4522 N N . ALA A 1 563 ? 40.236 5.912 -52.231 1.00 94.94 563 ALA A N 1
ATOM 4523 C CA . ALA A 1 563 ? 39.258 5.272 -51.357 1.00 94.94 563 ALA A CA 1
ATOM 4524 C C . ALA A 1 563 ? 39.191 5.979 -49.994 1.00 94.94 563 ALA A C 1
ATOM 4526 O O . ALA A 1 563 ? 40.220 6.352 -49.425 1.00 94.94 563 ALA A O 1
ATOM 4527 N N . LYS A 1 564 ? 37.983 6.174 -49.460 1.00 93.12 564 LYS A N 1
ATOM 4528 C CA . LYS A 1 564 ? 37.718 6.991 -48.266 1.00 93.12 564 LYS A CA 1
ATOM 4529 C C . LYS A 1 564 ? 36.708 6.354 -47.317 1.00 93.12 564 LYS A C 1
ATOM 4531 O O . LYS A 1 564 ? 35.812 5.620 -47.732 1.00 93.12 564 LYS A O 1
ATOM 4536 N N . ASN A 1 565 ? 36.847 6.691 -46.037 1.00 91.12 565 ASN A N 1
ATOM 4537 C CA . ASN A 1 565 ? 35.793 6.594 -45.033 1.00 91.12 565 ASN A CA 1
ATOM 4538 C C . ASN A 1 565 ? 35.773 7.848 -44.146 1.00 91.12 565 ASN A C 1
ATOM 4540 O O . ASN A 1 565 ? 36.563 8.768 -44.342 1.00 91.12 565 ASN A O 1
ATOM 4544 N N . GLU A 1 566 ? 34.872 7.873 -43.165 1.00 85.75 566 GLU A N 1
ATOM 4545 C CA . GLU A 1 566 ? 34.619 8.999 -42.250 1.00 85.75 566 GLU A CA 1
ATOM 4546 C C . GLU A 1 566 ? 35.878 9.586 -41.574 1.00 85.75 566 GLU A C 1
ATOM 4548 O O . GLU A 1 566 ? 35.897 10.770 -41.248 1.00 85.75 566 GLU A O 1
ATOM 4553 N N . PHE A 1 567 ? 36.945 8.792 -41.395 1.00 85.56 567 PHE A N 1
ATOM 4554 C CA . PHE A 1 567 ? 38.177 9.214 -40.707 1.00 85.56 567 PHE A CA 1
ATOM 4555 C C . PHE A 1 567 ? 39.482 8.902 -41.468 1.00 85.56 567 PHE A C 1
ATOM 4557 O O . PHE A 1 567 ? 40.569 9.096 -40.912 1.00 85.56 567 PHE A O 1
ATOM 4564 N N . HIS A 1 568 ? 39.412 8.381 -42.699 1.00 87.12 568 HIS A N 1
ATOM 4565 C CA . HIS A 1 568 ? 40.579 7.875 -43.436 1.00 87.12 568 HIS A CA 1
ATOM 4566 C C . HIS A 1 568 ? 40.459 8.070 -44.953 1.00 87.12 568 HIS A C 1
ATOM 4568 O O . HIS A 1 568 ? 39.370 8.005 -45.517 1.00 87.12 568 HIS A O 1
ATOM 4574 N N . SER A 1 569 ? 41.605 8.225 -45.617 1.00 91.50 569 SER A N 1
ATOM 4575 C CA . SER A 1 569 ? 41.741 8.251 -47.076 1.00 91.50 569 SER A CA 1
ATOM 4576 C C . SER A 1 569 ? 43.014 7.507 -47.476 1.00 91.50 569 SER A C 1
ATOM 4578 O O . SER A 1 569 ? 44.046 7.692 -46.835 1.00 91.50 569 SER A O 1
ATOM 4580 N N . GLU A 1 570 ? 42.956 6.728 -48.550 1.00 93.62 570 GLU A N 1
ATOM 4581 C CA . GLU A 1 570 ? 44.111 6.132 -49.234 1.00 93.62 570 GLU A CA 1
ATOM 4582 C C . GLU A 1 570 ? 43.968 6.378 -50.742 1.00 93.62 570 GLU A C 1
ATOM 4584 O O . GLU A 1 570 ? 42.847 6.466 -51.248 1.00 93.62 570 GLU A O 1
ATOM 4589 N N . SER A 1 571 ? 45.086 6.474 -51.462 1.00 94.19 571 SER A N 1
ATOM 4590 C CA . SER A 1 571 ? 45.104 6.584 -52.922 1.00 94.19 571 SER A CA 1
ATOM 4591 C C . SER A 1 571 ? 46.197 5.696 -53.516 1.00 94.19 571 SER A C 1
ATOM 4593 O O . SER A 1 571 ? 47.302 5.638 -52.976 1.00 94.19 571 SER A O 1
ATOM 4595 N N . LYS A 1 572 ? 45.912 5.038 -54.646 1.00 95.56 572 LYS A N 1
ATOM 4596 C CA . LYS A 1 572 ? 46.903 4.311 -55.461 1.00 95.56 572 LYS A CA 1
ATOM 4597 C C . LYS A 1 572 ? 46.801 4.719 -56.925 1.00 95.56 572 LYS A C 1
ATOM 4599 O O . LYS A 1 572 ? 45.709 5.013 -57.407 1.00 95.56 572 LYS A O 1
ATOM 4604 N N . ASN A 1 573 ? 47.938 4.711 -57.620 1.00 95.06 573 ASN A N 1
ATOM 4605 C CA . ASN A 1 573 ? 48.058 5.191 -58.996 1.00 95.06 573 ASN A CA 1
ATOM 4606 C C . ASN A 1 573 ? 48.497 4.075 -59.955 1.00 95.06 573 ASN A C 1
ATOM 4608 O O . ASN A 1 573 ? 49.249 3.186 -59.560 1.00 95.06 573 ASN A O 1
ATOM 4612 N N . ILE A 1 574 ? 48.070 4.170 -61.216 1.00 94.50 574 ILE A N 1
ATOM 4613 C CA . ILE A 1 574 ? 48.538 3.363 -62.353 1.00 94.50 574 ILE A CA 1
ATOM 4614 C C . ILE A 1 574 ? 48.757 4.301 -63.536 1.00 94.50 574 ILE A C 1
ATOM 4616 O O . ILE A 1 574 ? 47.902 5.134 -63.826 1.00 94.50 574 ILE A O 1
ATOM 4620 N N . GLU A 1 575 ? 49.870 4.149 -64.241 1.00 93.81 575 GLU A N 1
ATOM 4621 C CA . GLU A 1 575 ? 50.137 4.859 -65.490 1.00 93.81 575 GLU A CA 1
ATOM 4622 C C . GLU A 1 575 ? 49.753 3.994 -66.698 1.00 93.81 575 GLU A C 1
ATOM 4624 O O . GLU A 1 575 ? 50.032 2.793 -66.729 1.00 93.81 575 GLU A O 1
ATOM 4629 N N . VAL A 1 576 ? 49.086 4.606 -67.680 1.00 92.62 576 VAL A N 1
ATOM 4630 C CA . VAL A 1 576 ? 48.741 3.982 -68.963 1.00 92.62 576 VAL A CA 1
ATOM 4631 C C . VAL A 1 576 ? 49.175 4.911 -70.088 1.00 92.62 576 VAL A C 1
ATOM 4633 O O . VAL A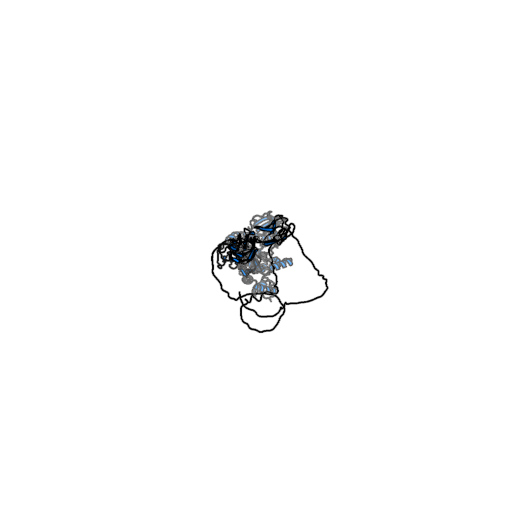 1 576 ? 48.726 6.056 -70.165 1.00 92.62 576 VAL A O 1
ATOM 4636 N N . THR A 1 577 ? 50.025 4.406 -70.975 1.00 89.31 577 THR A N 1
ATOM 4637 C CA . THR A 1 577 ? 50.636 5.149 -72.079 1.00 89.31 577 THR A CA 1
ATOM 4638 C C . THR A 1 577 ? 49.959 4.807 -73.401 1.00 89.31 577 THR A C 1
ATOM 4640 O O . THR A 1 577 ? 49.811 3.637 -73.754 1.00 89.31 577 THR A O 1
ATOM 4643 N N . VAL A 1 578 ? 49.585 5.840 -74.158 1.00 88.81 578 VAL A N 1
ATOM 4644 C CA . VAL A 1 578 ? 49.085 5.707 -75.528 1.00 88.81 578 VAL A CA 1
ATOM 4645 C C . VAL A 1 578 ? 50.247 5.845 -76.511 1.00 88.81 578 VAL A C 1
ATOM 4647 O O . VAL A 1 578 ? 50.920 6.875 -76.548 1.00 88.81 578 VAL A O 1
ATOM 4650 N N . ILE A 1 579 ? 50.476 4.806 -77.312 1.00 84.19 579 ILE A N 1
ATOM 4651 C CA . ILE A 1 579 ? 51.509 4.761 -78.350 1.00 84.19 579 ILE A CA 1
ATOM 4652 C C . ILE A 1 579 ? 51.000 5.502 -79.606 1.00 84.19 579 ILE A C 1
ATOM 4654 O O . ILE A 1 579 ? 49.911 5.179 -80.095 1.00 84.19 579 ILE A O 1
ATOM 4658 N N . PRO A 1 580 ? 51.752 6.479 -80.153 1.00 80.69 580 PRO A N 1
ATOM 4659 C CA . PRO A 1 580 ? 51.408 7.141 -81.410 1.00 80.69 580 PRO A CA 1
ATOM 4660 C C . PRO A 1 580 ? 51.652 6.240 -82.633 1.00 80.69 580 PRO A C 1
ATOM 4662 O O . PRO A 1 580 ? 52.514 5.361 -82.624 1.00 80.69 580 PRO A O 1
ATOM 4665 N N . ASN A 1 581 ? 50.911 6.498 -83.713 1.00 79.38 581 ASN A N 1
ATOM 4666 C CA . ASN A 1 581 ? 51.168 5.896 -85.025 1.00 79.38 581 ASN A CA 1
ATOM 4667 C C . ASN A 1 581 ? 52.446 6.491 -85.657 1.00 79.38 581 ASN A C 1
ATOM 4669 O O . ASN A 1 581 ? 52.756 7.649 -85.378 1.00 79.38 581 ASN A O 1
ATOM 4673 N N . PRO A 1 582 ? 53.157 5.746 -86.525 1.00 83.69 582 PRO A N 1
ATOM 4674 C CA . PRO A 1 582 ? 54.372 6.222 -87.175 1.00 83.69 582 PRO A CA 1
ATOM 4675 C C . PRO A 1 582 ? 54.017 7.197 -88.305 1.00 83.69 582 PRO A C 1
ATOM 4677 O O . PRO A 1 582 ? 53.048 6.979 -89.037 1.00 83.69 582 PRO A O 1
ATOM 4680 N N . GLU A 1 583 ? 54.817 8.246 -88.474 1.00 86.75 583 GLU A N 1
ATOM 4681 C CA . GLU A 1 583 ? 54.570 9.309 -89.451 1.00 86.75 583 GLU A CA 1
ATOM 4682 C C . GLU A 1 583 ? 55.779 9.486 -90.373 1.00 86.75 583 GLU A C 1
ATOM 4684 O O . GLU A 1 583 ? 56.903 9.690 -89.912 1.00 86.75 583 GLU A O 1
ATOM 4689 N N . ILE A 1 584 ? 55.553 9.417 -91.687 1.00 90.56 584 ILE A N 1
ATOM 4690 C CA . ILE A 1 584 ? 56.571 9.729 -92.693 1.00 90.56 584 ILE A CA 1
ATOM 4691 C C . ILE A 1 584 ? 56.388 11.199 -93.076 1.00 90.56 584 ILE A C 1
ATOM 4693 O O . ILE A 1 584 ? 55.435 11.567 -93.753 1.00 90.56 584 ILE A O 1
ATOM 4697 N N . ILE A 1 585 ? 57.307 12.046 -92.615 1.00 89.12 585 ILE A N 1
ATOM 4698 C CA . ILE A 1 585 ? 57.267 13.508 -92.797 1.00 89.12 585 ILE A CA 1
ATOM 4699 C C . ILE A 1 585 ? 57.730 13.901 -94.217 1.00 89.12 585 ILE A C 1
ATOM 4701 O O . ILE A 1 585 ? 57.507 15.020 -94.683 1.00 89.12 585 ILE A O 1
ATOM 4705 N N . GLY A 1 586 ? 58.347 12.966 -94.940 1.00 88.94 586 GLY A N 1
ATOM 4706 C CA . GLY A 1 586 ? 58.427 12.995 -96.397 1.00 88.94 586 GLY A CA 1
ATOM 4707 C C . GLY A 1 586 ? 59.455 12.019 -96.958 1.00 88.94 586 GLY A C 1
ATOM 4708 O O . GLY A 1 586 ? 60.439 11.701 -96.289 1.00 88.94 586 GLY A O 1
ATOM 4709 N N . PHE A 1 587 ? 59.247 11.598 -98.208 1.00 94.12 587 PHE A N 1
ATOM 4710 C CA . PHE A 1 587 ? 60.124 10.687 -98.947 1.00 94.12 587 PHE A CA 1
ATOM 4711 C C . PHE A 1 587 ? 60.218 11.097 -100.429 1.00 94.12 587 PHE A C 1
ATOM 4713 O O . PHE A 1 587 ? 59.292 10.892 -101.216 1.00 94.12 587 PHE A O 1
ATOM 4720 N N . ARG A 1 588 ? 61.320 11.745 -100.842 1.00 91.50 588 ARG A N 1
ATOM 4721 C CA . ARG A 1 588 ? 61.412 12.346 -102.193 1.00 91.50 588 ARG A CA 1
ATOM 4722 C C . ARG A 1 588 ? 62.835 12.507 -102.739 1.00 91.50 588 ARG A C 1
ATOM 4724 O O . ARG A 1 588 ? 63.749 12.771 -101.960 1.00 91.50 588 ARG A O 1
ATOM 4731 N N . PRO A 1 589 ? 63.038 12.439 -104.067 1.00 91.81 589 PRO A N 1
ATOM 4732 C CA . PRO A 1 589 ? 64.277 12.877 -104.698 1.00 91.81 589 PRO A CA 1
ATOM 4733 C C . PRO A 1 589 ? 64.359 14.410 -104.777 1.00 91.81 589 PRO A C 1
ATOM 4735 O O . PRO A 1 589 ? 63.332 15.089 -104.850 1.00 91.81 589 PRO A O 1
ATOM 4738 N N . ARG A 1 590 ? 65.576 14.969 -104.812 1.00 91.44 590 ARG A N 1
ATOM 4739 C CA . ARG A 1 590 ? 65.801 16.403 -105.088 1.00 91.44 590 ARG A CA 1
ATOM 4740 C C . ARG A 1 590 ? 65.532 16.766 -106.550 1.00 91.44 590 ARG A C 1
ATOM 4742 O O . ARG A 1 590 ? 64.941 17.809 -106.807 1.00 91.44 590 ARG A O 1
ATOM 4749 N N . LEU A 1 591 ? 65.928 15.907 -107.491 1.00 88.12 591 LEU A N 1
ATOM 4750 C CA . LEU A 1 591 ? 65.627 16.034 -108.918 1.00 88.12 591 LEU A CA 1
ATOM 4751 C C . LEU A 1 591 ? 64.781 14.839 -109.370 1.00 88.12 591 LEU A C 1
ATOM 4753 O O . LEU A 1 591 ? 65.197 13.690 -109.248 1.00 88.12 591 LEU A O 1
ATOM 4757 N N . LYS A 1 592 ? 63.578 15.106 -109.892 1.00 86.06 592 LYS A N 1
ATOM 4758 C CA . LYS A 1 592 ? 62.641 14.062 -110.352 1.00 86.06 592 LYS A CA 1
ATOM 4759 C C . LYS A 1 592 ? 62.960 13.539 -111.761 1.00 86.06 592 LYS A C 1
ATOM 4761 O O . LYS A 1 592 ? 62.604 12.407 -112.085 1.00 86.06 592 LYS A O 1
ATOM 4766 N N . SER A 1 593 ? 63.638 14.348 -112.572 1.00 84.50 593 SER A N 1
ATOM 4767 C CA . SER A 1 593 ? 64.091 14.009 -113.924 1.00 84.50 593 SER A CA 1
ATOM 4768 C C . SER A 1 593 ? 65.524 14.498 -114.122 1.00 84.50 593 SER A C 1
ATOM 4770 O O . SER A 1 593 ? 65.827 15.628 -113.742 1.00 84.50 593 SER A O 1
ATOM 4772 N N . LEU A 1 594 ? 66.391 13.666 -114.702 1.00 89.12 594 LEU A N 1
ATOM 4773 C CA . LEU A 1 594 ? 67.801 13.987 -114.953 1.00 89.12 594 LEU A CA 1
ATOM 4774 C C . LEU A 1 594 ? 68.367 13.213 -116.166 1.00 89.12 594 LEU A C 1
ATOM 4776 O O . LEU A 1 594 ? 67.779 12.206 -116.571 1.00 89.12 594 LEU A O 1
ATOM 4780 N N . PRO A 1 595 ? 69.491 13.656 -116.768 1.00 83.12 595 PRO A N 1
ATOM 4781 C CA . PRO A 1 595 ? 70.190 12.897 -117.804 1.00 83.12 595 PRO A CA 1
ATOM 4782 C C . P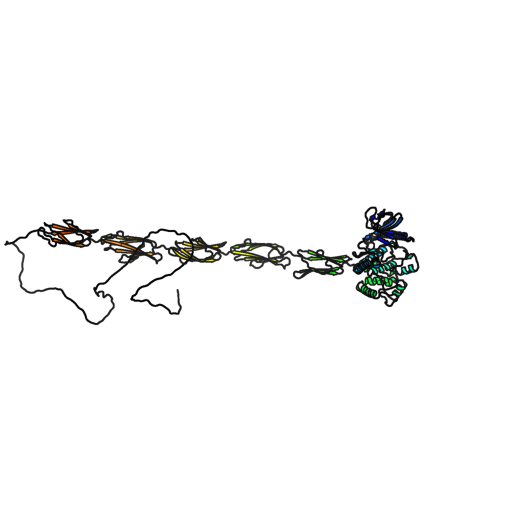RO A 1 595 ? 70.739 11.560 -117.285 1.00 83.12 595 PRO A C 1
ATOM 4784 O O . PRO A 1 595 ? 71.037 11.411 -116.098 1.00 83.12 595 PRO A O 1
ATOM 4787 N N . ALA A 1 596 ? 70.918 10.592 -118.185 1.00 81.69 596 ALA A N 1
ATOM 4788 C CA . ALA A 1 596 ? 71.508 9.294 -117.863 1.00 81.69 596 ALA A CA 1
ATOM 4789 C C . ALA A 1 596 ? 72.875 9.416 -117.174 1.00 81.69 596 ALA A C 1
ATOM 4791 O O . ALA A 1 596 ? 73.740 10.177 -117.608 1.00 81.69 596 ALA A O 1
ATOM 4792 N N . ASN A 1 597 ? 73.059 8.641 -116.101 1.00 81.56 597 ASN A N 1
ATOM 4793 C CA . ASN A 1 597 ? 74.266 8.616 -115.267 1.00 81.56 597 ASN A CA 1
ATOM 4794 C C . ASN A 1 597 ? 74.595 9.949 -114.555 1.00 81.56 597 ASN A C 1
ATOM 4796 O O . ASN A 1 597 ? 75.691 10.100 -114.019 1.00 81.56 597 ASN A O 1
ATOM 4800 N N . SER A 1 598 ? 73.657 10.902 -114.509 1.00 86.25 598 SER A N 1
ATOM 4801 C CA . SER A 1 598 ? 73.704 12.014 -113.548 1.00 86.25 598 SER A CA 1
ATOM 4802 C C . SER A 1 598 ? 73.217 11.548 -112.170 1.00 86.25 598 SER A C 1
ATOM 4804 O O . SER A 1 598 ? 72.566 10.508 -112.059 1.00 86.25 598 SER A O 1
ATOM 4806 N N . SER A 1 599 ? 73.520 12.306 -111.113 1.00 86.88 599 SER A N 1
ATOM 4807 C CA . SER A 1 599 ? 73.164 11.954 -109.734 1.00 86.88 599 SER A CA 1
ATOM 4808 C C . SER A 1 599 ? 72.103 12.875 -109.121 1.00 86.88 599 SER A C 1
ATOM 4810 O O . SER A 1 599 ? 71.944 14.034 -109.505 1.00 86.88 599 SER A O 1
ATOM 4812 N N . THR A 1 600 ? 71.362 12.355 -108.143 1.00 90.56 600 THR A N 1
ATOM 4813 C CA . THR A 1 600 ? 70.457 13.120 -107.272 1.00 90.56 600 THR A CA 1
ATOM 4814 C C . THR A 1 600 ? 70.436 12.499 -105.878 1.00 90.56 600 THR A C 1
ATOM 4816 O O . THR A 1 600 ? 70.671 11.306 -105.720 1.00 90.56 600 THR A O 1
ATOM 4819 N N . GLU A 1 601 ? 70.121 13.286 -104.852 1.00 92.19 601 GLU A N 1
ATOM 4820 C CA . GLU A 1 601 ? 69.809 12.742 -103.527 1.00 92.19 601 GLU A CA 1
ATOM 4821 C C . GLU A 1 601 ? 68.335 12.330 -103.436 1.00 92.19 601 GLU A C 1
ATOM 4823 O O . GLU A 1 601 ? 67.453 13.081 -103.860 1.00 92.19 601 GLU A O 1
ATOM 4828 N N . LEU A 1 602 ? 68.083 11.173 -102.829 1.00 92.69 602 LEU A N 1
ATOM 4829 C CA . LEU A 1 602 ? 66.815 10.750 -102.238 1.00 92.69 602 LEU A CA 1
ATOM 4830 C C . LEU A 1 602 ? 66.848 11.095 -100.743 1.00 92.69 602 LEU A C 1
ATOM 4832 O O . LEU A 1 602 ? 67.809 10.733 -100.073 1.00 92.69 602 LEU A O 1
ATOM 4836 N N . VAL A 1 603 ? 65.842 11.800 -100.218 1.00 93.62 603 VAL A N 1
ATOM 4837 C CA . VAL A 1 603 ? 65.803 12.257 -98.813 1.00 93.62 603 VAL A CA 1
ATOM 4838 C C . VAL A 1 603 ? 64.563 11.747 -98.080 1.00 93.62 603 VAL A C 1
ATOM 4840 O O . VAL A 1 603 ? 63.486 11.664 -98.679 1.00 93.62 603 VAL A O 1
ATOM 4843 N N . TRP A 1 604 ? 64.704 11.443 -96.783 1.00 95.00 604 TRP A N 1
ATOM 4844 C CA . TRP A 1 604 ? 63.598 11.006 -95.923 1.00 95.00 604 TRP A CA 1
ATOM 4845 C C . TRP A 1 604 ? 63.667 11.544 -94.485 1.00 95.00 604 TRP A C 1
ATOM 4847 O O . TRP A 1 604 ? 64.746 11.804 -93.943 1.00 95.00 604 TRP A O 1
ATOM 4857 N N . LYS A 1 605 ? 62.496 11.672 -93.848 1.00 93.50 605 LYS A N 1
ATOM 4858 C CA . LYS A 1 605 ? 62.340 11.898 -92.400 1.00 93.50 605 LYS A CA 1
ATOM 4859 C C . LYS A 1 605 ? 61.088 11.182 -91.883 1.00 93.50 605 LYS A C 1
ATOM 4861 O O . LYS A 1 605 ? 60.037 11.246 -92.515 1.00 93.50 605 LYS A O 1
ATOM 4866 N N . ILE A 1 606 ? 61.209 10.538 -90.726 1.00 93.44 606 ILE A N 1
ATOM 4867 C CA . ILE A 1 606 ? 60.197 9.696 -90.084 1.00 93.44 606 ILE A CA 1
ATOM 4868 C C . ILE A 1 606 ? 60.171 10.017 -88.584 1.00 93.44 606 ILE A C 1
ATOM 4870 O O . ILE A 1 606 ? 61.226 10.192 -87.973 1.00 93.44 606 ILE A O 1
ATOM 4874 N N . GLU A 1 607 ? 58.986 10.056 -87.980 1.00 89.00 607 GLU A N 1
ATOM 4875 C CA . GLU A 1 607 ? 58.789 10.142 -86.528 1.00 89.00 607 GLU A CA 1
ATOM 4876 C C . GLU A 1 607 ? 57.856 9.024 -86.022 1.00 89.00 607 GLU A C 1
ATOM 4878 O O . GLU A 1 607 ? 57.221 8.312 -86.801 1.00 89.00 607 GLU A O 1
ATOM 4883 N N . HIS A 1 608 ? 57.827 8.816 -84.700 1.00 86.81 608 HIS A N 1
ATOM 4884 C CA . HIS A 1 608 ? 56.986 7.813 -84.015 1.00 86.81 608 HIS A CA 1
ATOM 4885 C C . HIS A 1 608 ? 57.163 6.344 -84.482 1.00 86.81 608 HIS A C 1
ATOM 4887 O O . HIS A 1 608 ? 56.287 5.498 -84.290 1.00 86.81 608 HIS A O 1
ATOM 4893 N N . ALA A 1 609 ? 58.325 6.020 -85.052 1.00 86.75 609 ALA A N 1
ATOM 4894 C CA . ALA A 1 609 ? 58.689 4.693 -85.545 1.00 86.75 609 ALA A CA 1
ATOM 4895 C C . ALA A 1 609 ? 59.744 3.998 -84.666 1.00 86.75 609 ALA A C 1
ATOM 4897 O O . ALA A 1 609 ? 60.513 4.652 -83.964 1.00 86.75 609 ALA A O 1
ATOM 4898 N N . HIS A 1 610 ? 59.799 2.667 -84.743 1.00 88.38 610 HIS A N 1
ATOM 4899 C CA . HIS A 1 610 ? 60.872 1.847 -84.174 1.00 88.38 610 HIS A CA 1
ATOM 4900 C C . HIS A 1 610 ? 62.024 1.648 -85.171 1.00 88.38 610 HIS A C 1
ATOM 4902 O O . HIS A 1 610 ? 63.189 1.780 -84.806 1.00 88.38 610 HIS A O 1
ATOM 4908 N N . SER A 1 611 ? 61.704 1.348 -86.433 1.00 89.44 611 SER A N 1
ATOM 4909 C CA . SER A 1 611 ? 62.688 1.125 -87.498 1.00 89.44 611 SER A CA 1
ATOM 4910 C C . SER A 1 611 ? 62.112 1.440 -88.881 1.00 89.44 611 SER A C 1
ATOM 4912 O O . SER A 1 611 ? 60.895 1.554 -89.056 1.00 89.44 611 SER A O 1
ATOM 4914 N N . ALA A 1 612 ? 62.992 1.600 -89.869 1.00 92.12 612 ALA A N 1
ATOM 4915 C CA . ALA A 1 612 ? 62.629 1.898 -91.248 1.00 92.12 612 ALA A CA 1
ATOM 4916 C C . ALA A 1 612 ? 63.511 1.126 -92.234 1.00 92.12 612 ALA A C 1
ATOM 4918 O O . ALA A 1 612 ? 64.680 0.854 -91.960 1.00 92.12 612 ALA A O 1
ATOM 4919 N N . LYS A 1 613 ? 62.943 0.792 -93.394 1.00 93.81 613 LYS A N 1
ATOM 4920 C CA . LYS A 1 613 ? 63.588 0.058 -94.482 1.00 93.81 613 LYS A CA 1
ATOM 4921 C C . LYS A 1 613 ? 63.400 0.771 -95.811 1.00 93.81 613 LYS A C 1
ATOM 4923 O O . LYS A 1 613 ? 62.275 1.129 -96.160 1.00 93.81 613 LYS A O 1
ATOM 4928 N N . LEU A 1 614 ? 64.491 0.935 -96.552 1.00 93.75 614 LEU A N 1
ATOM 4929 C CA . LEU A 1 614 ? 64.498 1.453 -97.914 1.00 93.75 614 LEU A CA 1
ATOM 4930 C C . LEU A 1 614 ? 64.701 0.297 -98.891 1.00 93.75 614 LEU A C 1
ATOM 4932 O O . LEU A 1 614 ? 65.721 -0.389 -98.852 1.00 93.75 614 LEU A O 1
ATOM 4936 N N . ASP A 1 615 ? 63.720 0.113 -99.762 1.00 91.75 615 ASP A N 1
ATOM 4937 C CA . ASP A 1 615 ? 63.792 -0.689 -100.975 1.00 91.75 615 ASP A CA 1
ATOM 4938 C C . ASP A 1 615 ? 64.102 0.252 -102.148 1.00 91.75 615 ASP A C 1
ATOM 4940 O O . ASP A 1 615 ? 63.345 1.188 -102.426 1.00 91.75 615 ASP A O 1
ATOM 4944 N N . ASP A 1 616 ? 65.247 0.046 -102.799 1.00 84.69 616 ASP A N 1
ATOM 4945 C CA . ASP A 1 616 ? 65.687 0.838 -103.952 1.00 84.69 616 ASP A CA 1
ATOM 4946 C C . ASP A 1 616 ? 65.282 0.225 -105.305 1.00 84.69 616 ASP A C 1
ATOM 4948 O O . ASP A 1 616 ? 65.616 0.769 -106.359 1.00 84.69 616 ASP A O 1
ATOM 4952 N N . GLY A 1 617 ? 64.550 -0.893 -105.303 1.00 77.94 617 GLY A N 1
ATOM 4953 C CA . GLY A 1 617 ? 64.209 -1.650 -106.508 1.00 77.94 617 GLY A CA 1
ATOM 4954 C C . GLY A 1 617 ? 65.320 -2.589 -106.998 1.00 77.94 617 GLY A C 1
ATOM 4955 O O . GLY A 1 617 ? 65.152 -3.226 -108.038 1.00 77.94 617 GLY A O 1
ATOM 4956 N N . ILE A 1 618 ? 66.434 -2.690 -106.267 1.00 80.50 618 ILE A N 1
ATOM 4957 C CA . ILE A 1 618 ? 67.497 -3.696 -106.432 1.00 80.50 618 ILE A CA 1
ATOM 4958 C C . ILE A 1 618 ? 67.624 -4.526 -105.142 1.00 80.50 618 ILE A C 1
ATOM 4960 O O . ILE A 1 618 ? 67.805 -5.742 -105.197 1.00 80.50 618 ILE A O 1
ATOM 4964 N N . SER A 1 619 ? 67.517 -3.880 -103.980 1.00 83.25 619 SER A N 1
ATOM 4965 C CA . SER A 1 619 ? 67.655 -4.474 -102.651 1.00 83.25 619 SER A CA 1
ATOM 4966 C C . SER A 1 619 ? 66.841 -3.714 -101.596 1.00 83.25 619 SER A C 1
ATOM 4968 O O . SER A 1 619 ? 66.496 -2.548 -101.773 1.00 83.25 619 SER A O 1
ATOM 4970 N N . THR A 1 620 ? 66.558 -4.364 -100.463 1.00 89.00 620 THR A N 1
ATOM 4971 C CA . THR A 1 620 ? 65.944 -3.723 -99.289 1.00 89.00 620 THR A CA 1
ATOM 4972 C C . THR A 1 620 ? 66.934 -3.687 -98.129 1.00 89.00 620 THR A C 1
ATOM 4974 O O . THR A 1 620 ? 67.498 -4.719 -97.767 1.00 89.00 620 THR A O 1
ATOM 4977 N N . SER A 1 621 ? 67.119 -2.516 -97.522 1.00 89.56 621 SER A N 1
ATOM 4978 C CA . SER A 1 621 ? 68.081 -2.266 -96.439 1.00 89.56 621 SER A CA 1
ATOM 4979 C C . SER A 1 621 ? 67.438 -1.539 -95.254 1.00 89.56 621 SER A C 1
ATOM 4981 O O . SER A 1 621 ? 66.518 -0.744 -95.437 1.00 89.56 621 SER A O 1
ATOM 4983 N N . ASP A 1 622 ? 67.905 -1.814 -94.033 1.00 90.94 622 ASP A N 1
ATOM 4984 C CA . ASP A 1 622 ? 67.541 -1.048 -92.833 1.00 90.94 622 ASP A CA 1
ATOM 4985 C C . ASP A 1 622 ? 68.229 0.329 -92.844 1.00 90.94 622 ASP A C 1
ATOM 4987 O O . ASP A 1 622 ? 69.420 0.437 -93.141 1.00 90.94 622 ASP A O 1
ATOM 4991 N N . ILE A 1 623 ? 67.480 1.384 -92.513 1.00 92.06 623 ILE A N 1
ATOM 4992 C CA . ILE A 1 623 ? 67.922 2.786 -92.584 1.00 92.06 623 ILE A CA 1
ATOM 4993 C C . ILE A 1 623 ? 67.563 3.576 -91.311 1.00 92.06 623 ILE A C 1
ATOM 4995 O O . ILE A 1 623 ? 66.579 3.260 -90.636 1.00 92.06 623 ILE A O 1
ATOM 4999 N N . PRO A 1 624 ? 68.324 4.639 -90.973 1.00 92.00 624 PRO A N 1
ATOM 5000 C CA . PRO A 1 624 ? 67.960 5.554 -89.893 1.00 92.00 624 PRO A CA 1
ATOM 5001 C C . PRO A 1 624 ? 66.644 6.285 -90.193 1.00 92.00 624 PRO A C 1
ATOM 5003 O O . PRO A 1 624 ? 66.288 6.503 -91.351 1.00 92.00 624 PRO A O 1
ATOM 5006 N N . LEU A 1 625 ? 65.947 6.736 -89.144 1.00 90.06 625 LEU A N 1
ATOM 5007 C CA . LEU A 1 625 ? 64.648 7.418 -89.266 1.00 90.06 625 LEU A CA 1
ATOM 5008 C C . LEU A 1 625 ? 64.715 8.784 -89.983 1.00 90.06 625 LEU A C 1
ATOM 5010 O O . LEU A 1 625 ? 63.687 9.335 -90.368 1.00 90.06 625 LEU A O 1
ATOM 5014 N N . SER A 1 626 ? 65.905 9.329 -90.221 1.00 90.50 626 SER A N 1
ATOM 5015 C CA . SER A 1 626 ? 66.120 10.457 -91.129 1.00 90.50 626 SER A CA 1
ATOM 5016 C C . SER A 1 626 ? 67.452 10.307 -91.860 1.00 90.50 626 SER A C 1
ATOM 5018 O O . SER A 1 626 ? 68.407 9.752 -91.314 1.00 90.50 626 SER A O 1
ATOM 5020 N N . GLY A 1 627 ? 67.519 10.778 -93.106 1.00 91.50 627 GLY A N 1
ATOM 5021 C CA . GLY A 1 627 ? 68.731 10.647 -93.909 1.00 91.50 627 GLY A CA 1
ATOM 5022 C C . GLY A 1 627 ? 68.591 11.097 -95.360 1.00 91.50 627 GLY A C 1
ATOM 5023 O O . GLY A 1 627 ? 67.542 11.575 -95.804 1.00 91.50 627 GLY A O 1
ATOM 5024 N N . SER A 1 628 ? 69.689 10.933 -96.094 1.00 90.25 628 SER A N 1
ATOM 5025 C CA . SER A 1 628 ? 69.747 11.068 -97.544 1.00 90.25 628 SER A CA 1
ATOM 5026 C C . SER A 1 628 ? 70.629 9.980 -98.160 1.00 90.25 628 SER A C 1
ATOM 5028 O O . SER A 1 628 ? 71.548 9.469 -97.520 1.00 90.25 628 SER A O 1
ATOM 5030 N N . LEU A 1 629 ? 70.345 9.629 -99.413 1.00 90.62 629 LEU A N 1
ATOM 5031 C CA . LEU A 1 629 ? 71.115 8.685 -100.217 1.00 90.62 629 LEU A CA 1
ATOM 5032 C C . LEU A 1 629 ? 71.372 9.299 -101.596 1.00 90.62 629 LEU A C 1
ATOM 5034 O O . LEU A 1 629 ? 70.429 9.652 -102.304 1.00 90.62 629 LEU A O 1
ATOM 5038 N N . LEU A 1 630 ? 72.643 9.435 -101.978 1.00 90.38 630 LEU A N 1
ATOM 5039 C CA . LEU A 1 630 ? 73.032 9.869 -103.320 1.00 90.38 630 LEU A CA 1
ATOM 5040 C C . LEU A 1 630 ? 72.931 8.684 -104.288 1.00 90.38 630 LEU A C 1
ATOM 5042 O O . LEU A 1 630 ? 73.527 7.637 -104.048 1.00 90.38 630 LEU A O 1
ATOM 5046 N N . ILE A 1 631 ? 72.194 8.860 -105.382 1.00 88.31 631 ILE A N 1
ATOM 5047 C CA . ILE A 1 631 ? 71.897 7.814 -106.368 1.00 88.31 631 ILE A CA 1
ATOM 5048 C C . ILE A 1 631 ? 72.141 8.321 -107.790 1.00 88.31 631 ILE A C 1
ATOM 5050 O O . ILE A 1 631 ? 71.800 9.457 -108.123 1.00 88.31 631 ILE A O 1
ATOM 5054 N N . THR A 1 632 ? 72.719 7.458 -108.629 1.00 88.31 632 THR A N 1
ATOM 5055 C CA . THR A 1 632 ? 73.175 7.775 -109.995 1.00 88.31 632 THR A CA 1
ATOM 5056 C C . THR A 1 632 ? 72.536 6.809 -111.004 1.00 88.31 632 THR A C 1
ATOM 5058 O O . THR A 1 632 ? 73.186 5.865 -111.459 1.00 88.31 632 THR A O 1
ATOM 5061 N N . PRO A 1 633 ? 71.235 6.962 -111.312 1.00 84.31 633 PRO A N 1
ATOM 5062 C CA . PRO A 1 633 ? 70.500 5.993 -112.117 1.00 84.31 633 PRO A CA 1
ATOM 5063 C C . PRO A 1 633 ? 70.845 6.066 -113.616 1.00 84.31 633 PRO A C 1
ATOM 5065 O O . PRO A 1 633 ? 70.857 7.130 -114.239 1.00 84.31 633 PRO A O 1
ATOM 5068 N N . SER A 1 634 ? 71.052 4.899 -114.231 1.00 82.56 634 SER A N 1
ATOM 5069 C CA . SER A 1 634 ? 71.215 4.741 -115.688 1.00 82.56 634 SER A CA 1
ATOM 5070 C C . SER A 1 634 ? 69.881 4.539 -116.429 1.00 82.56 634 SER A C 1
ATOM 5072 O O . SER A 1 634 ? 69.805 4.709 -117.650 1.00 82.56 634 SER A O 1
ATOM 5074 N N . LYS A 1 635 ? 68.813 4.204 -115.690 1.00 83.50 635 LYS A N 1
ATOM 5075 C CA . LYS A 1 635 ? 67.420 4.035 -116.137 1.00 83.50 635 LYS A CA 1
ATOM 5076 C C . LYS A 1 635 ? 66.466 4.537 -115.048 1.00 83.50 635 LYS A C 1
ATOM 5078 O O . LYS A 1 635 ? 66.839 4.568 -113.881 1.00 83.50 635 LYS A O 1
ATOM 5083 N N . SER A 1 636 ? 65.240 4.907 -115.418 1.00 86.56 636 SER A N 1
ATOM 5084 C CA . SER A 1 636 ? 64.203 5.340 -114.469 1.00 86.56 636 SER A CA 1
ATOM 5085 C C . SER A 1 636 ? 63.926 4.272 -113.400 1.00 86.56 636 SER A C 1
ATOM 5087 O O . SER A 1 636 ? 63.811 3.092 -113.732 1.00 86.56 636 SER A O 1
ATOM 5089 N N . GLN A 1 637 ? 63.797 4.683 -112.137 1.00 88.56 637 GLN A N 1
ATOM 5090 C CA . GLN A 1 637 ? 63.790 3.794 -110.966 1.00 88.56 637 GLN A CA 1
ATOM 5091 C C . GLN A 1 637 ? 62.729 4.235 -109.943 1.00 88.56 637 GLN A C 1
ATOM 5093 O O . GLN A 1 637 ? 62.413 5.426 -109.834 1.00 88.56 637 GLN A O 1
ATOM 5098 N N . LYS A 1 638 ? 62.158 3.277 -109.205 1.00 90.94 638 LYS A N 1
ATOM 5099 C CA . LYS A 1 638 ? 61.154 3.500 -108.154 1.00 90.94 638 LYS A CA 1
ATOM 5100 C C . LYS A 1 638 ? 61.694 2.980 -106.823 1.00 90.94 638 LYS A C 1
ATOM 5102 O O . LYS A 1 638 ? 62.242 1.889 -106.778 1.00 90.94 638 LYS A O 1
ATOM 5107 N N . PHE A 1 639 ? 61.483 3.758 -105.768 1.00 91.88 639 PHE A N 1
ATOM 5108 C CA . PHE A 1 639 ? 61.951 3.503 -104.409 1.00 91.88 639 PHE A CA 1
ATOM 5109 C C . PHE A 1 639 ? 60.739 3.351 -103.484 1.00 91.88 639 PHE A C 1
ATOM 5111 O O . PHE A 1 639 ? 59.727 4.041 -103.674 1.00 91.88 639 PHE A O 1
ATOM 5118 N N . LYS A 1 640 ? 60.835 2.484 -102.475 1.00 93.31 640 LYS A N 1
ATOM 5119 C CA . LYS A 1 640 ? 59.805 2.271 -101.452 1.00 93.31 640 LYS A CA 1
ATOM 5120 C C . LYS A 1 640 ? 60.398 2.386 -100.051 1.00 93.31 640 LYS A C 1
ATOM 5122 O O . LYS A 1 640 ? 61.390 1.745 -99.726 1.00 93.31 640 LYS A O 1
ATOM 5127 N N . LEU A 1 641 ? 59.744 3.173 -99.210 1.00 94.25 641 LEU A N 1
ATOM 5128 C CA . LEU A 1 641 ? 60.041 3.310 -97.792 1.00 94.25 641 LEU A CA 1
ATOM 5129 C C . LEU A 1 641 ? 59.018 2.495 -96.998 1.00 94.25 641 LEU A C 1
ATOM 5131 O O . LEU A 1 641 ? 57.823 2.643 -97.226 1.00 94.25 641 LEU A O 1
ATOM 5135 N N . THR A 1 642 ? 59.476 1.630 -96.095 1.00 92.19 642 THR A N 1
ATOM 5136 C CA . THR A 1 642 ? 58.638 0.774 -95.234 1.00 92.19 642 THR A CA 1
ATOM 5137 C C . THR A 1 642 ? 59.013 1.011 -93.777 1.00 92.19 642 THR A C 1
ATOM 5139 O O . THR A 1 642 ? 60.179 0.886 -93.416 1.00 92.19 642 THR A O 1
ATOM 5142 N N . VAL A 1 643 ? 58.050 1.362 -92.929 1.00 91.75 643 VAL A N 1
ATOM 5143 C CA . VAL A 1 643 ? 58.293 1.844 -91.559 1.00 91.75 643 VAL A CA 1
ATOM 5144 C C . VAL A 1 643 ? 57.529 0.997 -90.552 1.00 91.75 643 VAL A C 1
ATOM 5146 O O . VAL A 1 643 ? 56.328 0.806 -90.719 1.00 91.75 643 VAL A O 1
ATOM 5149 N N . LEU A 1 644 ? 58.208 0.524 -89.503 1.00 89.62 644 LEU A N 1
ATOM 5150 C CA . LEU A 1 644 ? 57.625 -0.233 -88.391 1.00 89.62 644 LEU A CA 1
ATOM 5151 C C . LEU A 1 644 ? 57.397 0.690 -87.186 1.00 89.62 644 LEU A C 1
ATOM 5153 O O . LEU A 1 644 ? 58.302 1.415 -86.769 1.00 89.62 644 LEU A O 1
ATOM 5157 N N . SER A 1 645 ? 56.203 0.655 -86.598 1.00 85.62 645 SER A N 1
ATOM 5158 C CA . SER A 1 645 ? 55.852 1.454 -85.418 1.00 85.62 645 SER A CA 1
ATOM 5159 C C . SER A 1 645 ? 56.433 0.945 -84.101 1.00 85.62 645 SER A C 1
ATOM 5161 O O . SER A 1 645 ? 56.872 -0.197 -83.972 1.00 85.62 645 SER A O 1
ATOM 5163 N N . LEU A 1 646 ? 56.356 1.805 -83.083 1.00 83.25 646 LEU A N 1
ATOM 5164 C CA . LEU A 1 646 ? 56.758 1.525 -81.700 1.00 83.25 646 LEU A CA 1
ATOM 5165 C C . LEU A 1 646 ? 55.985 0.366 -81.027 1.00 83.25 646 LEU A C 1
ATOM 5167 O O . LEU A 1 646 ? 56.434 -0.137 -80.005 1.00 83.25 646 LEU A O 1
ATOM 5171 N N . ASP A 1 647 ? 54.861 -0.088 -81.597 1.00 79.19 647 ASP A N 1
ATOM 5172 C CA . ASP A 1 647 ? 54.119 -1.281 -81.144 1.00 79.19 647 ASP A CA 1
ATOM 5173 C C . ASP A 1 647 ? 54.679 -2.618 -81.680 1.00 79.19 647 ASP A C 1
ATOM 5175 O O . ASP A 1 647 ? 54.156 -3.680 -81.334 1.00 79.19 647 ASP A O 1
ATOM 5179 N N . LEU A 1 648 ? 55.691 -2.564 -82.560 1.00 81.69 648 LEU A N 1
ATOM 5180 C CA . LEU A 1 648 ? 56.300 -3.688 -83.286 1.00 81.69 648 LEU A CA 1
ATOM 5181 C C . LEU A 1 648 ? 55.328 -4.531 -84.143 1.00 81.69 648 LEU A C 1
ATOM 5183 O O . LEU A 1 648 ? 55.657 -5.659 -84.511 1.00 81.69 648 LEU A O 1
ATOM 5187 N N . LYS A 1 649 ? 54.139 -4.008 -84.475 1.00 77.69 649 LYS A N 1
ATOM 5188 C CA . LYS A 1 649 ? 53.078 -4.735 -85.206 1.00 77.69 649 LYS A CA 1
ATOM 5189 C C . LYS A 1 649 ? 52.518 -3.986 -86.416 1.00 77.69 649 LYS A C 1
ATOM 5191 O O . LYS A 1 649 ? 52.026 -4.641 -87.331 1.00 77.69 649 LYS A O 1
ATOM 5196 N N . THR A 1 650 ? 52.537 -2.651 -86.431 1.00 80.25 650 THR A N 1
ATOM 5197 C CA . THR A 1 650 ? 51.952 -1.861 -87.533 1.00 80.25 650 THR A CA 1
ATOM 5198 C C . THR A 1 650 ? 53.031 -1.380 -88.503 1.00 80.25 650 THR A C 1
ATOM 5200 O O . THR A 1 650 ? 54.107 -0.951 -88.091 1.00 80.25 650 THR A O 1
ATOM 5203 N N . THR A 1 651 ? 52.743 -1.426 -89.805 1.00 86.50 651 THR A N 1
ATOM 5204 C CA . THR A 1 651 ? 53.646 -0.918 -90.846 1.00 86.50 651 THR A CA 1
ATOM 5205 C C . THR A 1 651 ? 52.977 0.124 -91.733 1.00 86.50 651 THR A C 1
ATOM 5207 O O . THR A 1 651 ? 51.801 -0.007 -92.077 1.00 86.50 651 THR A O 1
ATOM 5210 N N . VAL A 1 652 ? 53.741 1.139 -92.135 1.00 89.38 652 VAL A N 1
ATOM 5211 C CA . VAL A 1 652 ? 53.342 2.179 -93.098 1.00 89.38 652 VAL A CA 1
ATOM 5212 C C . VAL A 1 652 ? 54.329 2.173 -94.265 1.00 89.38 652 VAL A C 1
ATOM 5214 O O . VAL A 1 652 ? 55.526 1.990 -94.051 1.00 89.38 652 VAL A O 1
ATOM 5217 N N . GLU A 1 653 ? 53.836 2.359 -95.492 1.00 92.25 653 GLU A N 1
ATOM 5218 C CA . GLU A 1 653 ? 54.663 2.391 -96.704 1.00 92.25 653 GLU A CA 1
ATOM 5219 C C . GLU A 1 653 ? 54.402 3.648 -97.548 1.00 92.25 653 GLU A C 1
ATOM 5221 O O . GLU A 1 653 ? 53.257 4.080 -97.686 1.00 92.25 653 GLU A O 1
ATOM 5226 N N . GLU A 1 654 ? 55.456 4.195 -98.159 1.00 92.94 654 GLU A N 1
ATOM 5227 C CA . GLU A 1 654 ? 55.402 5.293 -99.139 1.00 92.94 654 GLU A CA 1
ATOM 5228 C C . GLU A 1 654 ? 56.313 4.969 -100.341 1.00 92.94 654 GLU A C 1
ATOM 5230 O O . GLU A 1 654 ? 57.295 4.238 -100.204 1.00 92.94 654 GLU A O 1
ATOM 5235 N N . THR A 1 655 ? 56.017 5.491 -101.539 1.00 92.25 655 THR A N 1
ATOM 5236 C CA . THR A 1 655 ? 56.857 5.267 -102.733 1.00 92.25 655 THR A CA 1
ATOM 5237 C C . THR A 1 655 ? 57.131 6.536 -103.523 1.00 92.25 655 THR A C 1
ATOM 5239 O O . THR A 1 655 ? 56.225 7.341 -103.721 1.00 92.25 655 THR A O 1
ATOM 5242 N N . THR A 1 656 ? 58.337 6.654 -104.079 1.00 92.38 656 THR A N 1
ATOM 5243 C CA . THR A 1 656 ? 58.750 7.779 -104.934 1.00 92.38 656 THR A CA 1
ATOM 5244 C C . THR A 1 656 ? 59.560 7.288 -106.142 1.00 92.38 656 THR A C 1
ATOM 5246 O O . THR A 1 656 ? 59.942 6.118 -106.195 1.00 92.38 656 THR A O 1
ATOM 5249 N N . SER A 1 657 ? 59.789 8.126 -107.157 1.00 90.25 657 SER A N 1
ATOM 5250 C CA . SER A 1 657 ? 60.463 7.701 -108.397 1.00 90.25 657 SER A CA 1
ATOM 5251 C C . SER A 1 657 ? 61.275 8.798 -109.085 1.00 90.25 657 SER A C 1
ATOM 5253 O O . SER A 1 657 ? 61.009 9.992 -108.932 1.00 90.25 657 SER A O 1
ATOM 5255 N N . ILE A 1 658 ? 62.262 8.356 -109.870 1.00 90.88 658 ILE A N 1
ATOM 5256 C CA . ILE A 1 658 ? 63.158 9.181 -110.686 1.00 90.88 658 ILE A CA 1
ATOM 5257 C C . ILE A 1 658 ? 63.062 8.756 -112.152 1.00 90.88 658 ILE A C 1
ATOM 5259 O O . ILE A 1 658 ? 63.050 7.563 -112.463 1.00 90.88 658 ILE A O 1
ATOM 5263 N N . THR A 1 659 ? 63.047 9.741 -113.048 1.00 86.94 659 THR A N 1
ATOM 5264 C CA . THR A 1 659 ? 63.015 9.562 -114.504 1.00 86.94 659 THR A CA 1
ATOM 5265 C C . THR A 1 659 ? 64.375 9.886 -115.124 1.00 86.94 659 THR A C 1
ATOM 5267 O O . THR A 1 659 ? 64.956 10.932 -114.834 1.00 86.94 659 THR A O 1
ATOM 5270 N N . VAL A 1 660 ? 64.867 9.023 -116.015 1.00 87.69 660 VAL A N 1
ATOM 5271 C CA . VAL A 1 660 ? 66.164 9.195 -116.691 1.00 87.69 660 VAL A CA 1
ATOM 5272 C C . VAL A 1 660 ? 65.987 9.503 -118.181 1.00 87.69 660 VAL A C 1
ATOM 5274 O O . VAL A 1 660 ? 65.294 8.773 -118.888 1.00 87.69 660 VAL A O 1
ATOM 5277 N N . ILE A 1 661 ? 66.643 10.563 -118.664 1.00 84.31 661 ILE A N 1
ATOM 5278 C CA . ILE A 1 661 ? 66.595 11.029 -120.061 1.00 84.31 661 ILE A CA 1
ATOM 5279 C C . ILE A 1 661 ? 67.873 10.607 -120.806 1.00 84.31 661 ILE A C 1
ATOM 5281 O O . ILE A 1 661 ? 68.984 10.880 -120.354 1.00 84.31 661 ILE A O 1
ATOM 5285 N N . GLN A 1 662 ? 67.713 9.958 -121.963 1.00 83.25 662 GLN A N 1
ATOM 5286 C CA . GLN A 1 662 ? 68.811 9.431 -122.789 1.00 83.25 662 GLN A CA 1
ATOM 5287 C C . GLN A 1 662 ? 69.276 10.436 -123.873 1.00 83.25 662 GLN A C 1
ATOM 5289 O O . GLN A 1 662 ? 68.484 11.289 -124.295 1.00 83.25 662 GLN A O 1
ATOM 5294 N N . PRO A 1 663 ? 70.533 10.351 -124.354 1.00 83.62 663 PRO A N 1
ATOM 5295 C CA . PRO A 1 663 ? 71.059 11.204 -125.424 1.00 83.62 663 PRO A CA 1
ATOM 5296 C C . PRO A 1 663 ? 70.559 10.808 -126.824 1.00 83.62 663 PRO A C 1
ATOM 5298 O O . PRO A 1 663 ? 70.304 9.634 -127.095 1.00 83.62 663 PRO A O 1
ATOM 5301 N N . VAL A 1 664 ? 70.448 11.796 -127.718 1.00 85.06 664 VAL A N 1
ATOM 5302 C CA . VAL A 1 664 ? 70.031 11.638 -129.129 1.00 85.06 664 VAL A CA 1
ATOM 5303 C C . VAL A 1 664 ? 71.203 11.189 -130.002 1.00 85.06 664 VAL A C 1
ATOM 5305 O O . VAL A 1 664 ? 72.326 11.648 -129.800 1.00 85.06 664 VAL A O 1
ATOM 5308 N N . ASN A 1 665 ? 70.950 10.338 -131.001 1.00 85.75 665 ASN A N 1
ATOM 5309 C CA . ASN A 1 665 ? 71.988 9.816 -131.895 1.00 85.75 665 ASN A CA 1
ATOM 5310 C C . ASN A 1 665 ? 71.490 9.646 -133.344 1.00 85.75 665 ASN A C 1
ATOM 5312 O O . ASN A 1 665 ? 70.575 8.865 -133.583 1.00 85.75 665 ASN A O 1
ATOM 5316 N N . ILE A 1 666 ? 72.119 10.312 -134.323 1.00 87.81 666 ILE A N 1
ATOM 5317 C CA . ILE A 1 666 ? 71.861 10.095 -135.763 1.00 87.81 666 ILE A CA 1
ATOM 5318 C C . ILE A 1 666 ? 72.853 9.048 -136.292 1.00 87.81 666 ILE A C 1
ATOM 5320 O O . ILE A 1 666 ? 73.973 9.374 -136.715 1.00 87.81 666 ILE A O 1
ATOM 5324 N N . ARG A 1 667 ? 72.432 7.776 -136.304 1.00 86.81 667 ARG A N 1
ATOM 5325 C CA . ARG A 1 667 ? 73.252 6.651 -136.783 1.00 86.81 667 ARG A CA 1
ATOM 5326 C C . ARG A 1 667 ? 73.644 6.842 -138.248 1.00 86.81 667 ARG A C 1
ATOM 5328 O O . ARG A 1 667 ? 74.828 6.838 -138.583 1.00 86.81 667 ARG A O 1
ATOM 5335 N N . GLN A 1 668 ? 72.668 7.095 -139.116 1.00 86.12 668 GLN A N 1
ATOM 5336 C CA . GLN A 1 668 ? 72.852 7.167 -140.569 1.00 86.12 668 GLN A CA 1
ATOM 5337 C C . GLN A 1 668 ? 72.110 8.369 -141.157 1.00 86.12 668 GLN A C 1
ATOM 5339 O O . GLN A 1 668 ? 71.043 8.721 -140.669 1.00 86.12 668 GLN A O 1
ATOM 5344 N N . PHE A 1 669 ? 72.686 8.971 -142.198 1.00 90.50 669 PHE A N 1
ATOM 5345 C CA . PHE A 1 669 ? 72.043 9.924 -143.106 1.00 90.50 669 PHE A CA 1
ATOM 5346 C C . PHE A 1 669 ? 72.746 9.813 -144.470 1.00 90.50 669 PHE A C 1
ATOM 5348 O O . PHE A 1 669 ? 73.974 9.724 -144.496 1.00 90.50 669 PHE A O 1
ATOM 5355 N N . GLY A 1 670 ? 72.005 9.753 -145.578 1.00 87.38 670 GLY A N 1
ATOM 5356 C CA . GLY A 1 670 ? 72.564 9.564 -146.924 1.00 87.38 670 GLY A CA 1
ATOM 5357 C C . GLY A 1 670 ? 71.517 9.693 -148.037 1.00 87.38 670 GLY A C 1
ATOM 5358 O O . GLY A 1 670 ? 70.335 9.827 -147.741 1.00 87.38 670 GLY A O 1
ATOM 5359 N N . ALA A 1 671 ? 71.942 9.632 -149.303 1.00 86.25 671 ALA A N 1
ATOM 5360 C CA . ALA A 1 671 ? 71.075 9.662 -150.487 1.00 86.25 671 ALA A CA 1
ATOM 5361 C C . ALA A 1 671 ? 71.127 8.328 -151.254 1.00 86.25 671 ALA A C 1
ATOM 5363 O O . ALA A 1 671 ? 72.174 7.682 -151.293 1.00 86.25 671 ALA A O 1
ATOM 5364 N N . VAL A 1 672 ? 70.021 7.933 -151.894 1.00 87.38 672 VAL A N 1
ATOM 5365 C CA . VAL A 1 672 ? 69.938 6.723 -152.741 1.00 87.38 672 VAL A CA 1
ATOM 5366 C C . VAL A 1 672 ? 70.772 6.878 -154.017 1.00 87.38 672 VAL A C 1
ATOM 5368 O O . VAL A 1 672 ? 71.522 5.976 -154.380 1.00 87.38 672 VAL A O 1
ATOM 5371 N N . HIS A 1 673 ? 70.685 8.040 -154.664 1.00 83.62 673 HIS A N 1
ATOM 5372 C CA . HIS A 1 673 ? 71.583 8.456 -155.740 1.00 83.62 673 HIS A CA 1
ATOM 5373 C C . HIS A 1 673 ? 72.277 9.754 -155.325 1.00 83.62 673 HIS A C 1
ATOM 5375 O O . HIS A 1 673 ? 71.601 10.746 -155.046 1.00 83.62 673 HIS A O 1
ATOM 5381 N N . SER A 1 674 ? 73.612 9.745 -155.288 1.00 79.56 674 SER A N 1
ATOM 5382 C CA . SER A 1 674 ? 74.451 10.918 -154.997 1.00 79.56 674 SER A CA 1
ATOM 5383 C C . SER A 1 674 ? 74.802 11.745 -156.239 1.00 79.56 674 SER A C 1
ATOM 5385 O O . SER A 1 674 ? 75.399 12.806 -156.106 1.00 79.56 674 SER A O 1
ATOM 5387 N N . PHE A 1 675 ? 74.425 11.292 -157.436 1.00 79.81 675 PHE A N 1
ATOM 5388 C CA . PHE A 1 675 ? 74.518 12.051 -158.683 1.00 79.81 675 PHE A CA 1
ATOM 5389 C C . PHE A 1 675 ? 73.225 11.859 -159.482 1.00 79.81 675 PHE A C 1
ATOM 5391 O O . PHE A 1 675 ? 72.776 10.724 -159.656 1.00 79.81 675 PHE A O 1
ATOM 5398 N N . VAL A 1 676 ? 72.634 12.950 -159.968 1.00 80.94 676 VAL A N 1
ATOM 5399 C CA . VAL A 1 676 ? 71.378 12.963 -160.739 1.00 80.94 676 VAL A CA 1
ATOM 5400 C C . VAL A 1 676 ? 71.501 13.874 -161.968 1.00 80.94 676 VAL A C 1
ATOM 5402 O O . VAL A 1 676 ? 72.411 14.696 -162.051 1.00 80.94 676 VAL A O 1
ATOM 5405 N N . GLN A 1 677 ? 70.612 13.759 -162.959 1.00 78.00 677 GLN A N 1
ATOM 5406 C CA . GLN A 1 677 ? 70.494 14.817 -163.976 1.00 78.00 677 GLN A CA 1
ATOM 5407 C C . GLN A 1 677 ? 69.607 15.957 -163.456 1.00 78.00 677 GLN A C 1
ATOM 5409 O O . GLN A 1 677 ? 68.739 15.730 -162.615 1.00 78.00 677 GLN A O 1
ATOM 5414 N N . LYS A 1 678 ? 69.820 17.182 -163.958 1.00 79.69 678 LYS A N 1
ATOM 5415 C CA . LYS A 1 678 ? 69.113 18.393 -163.503 1.00 79.69 678 LYS A CA 1
ATOM 5416 C C . LYS A 1 678 ? 67.592 18.185 -163.527 1.00 79.69 678 LYS A C 1
ATOM 5418 O O . LYS A 1 678 ? 67.039 17.848 -164.575 1.00 79.69 678 LYS A O 1
ATOM 5423 N N . GLY A 1 679 ? 66.947 18.348 -162.371 1.00 72.06 679 GLY A N 1
ATOM 5424 C CA . GLY A 1 679 ? 65.506 18.148 -162.181 1.00 72.06 679 GLY A CA 1
ATOM 5425 C C . GLY A 1 679 ? 65.045 16.703 -161.919 1.00 72.06 679 GLY A C 1
ATOM 5426 O O . GLY A 1 679 ? 63.845 16.487 -161.755 1.00 72.06 679 GLY A O 1
ATOM 5427 N N . GLN A 1 680 ? 65.938 15.706 -161.855 1.00 79.06 680 GLN A N 1
ATOM 5428 C CA . GLN A 1 680 ? 65.582 14.354 -161.393 1.00 79.06 680 GLN A CA 1
ATOM 5429 C C . GLN A 1 680 ? 65.564 14.258 -159.862 1.00 79.06 680 GLN A C 1
ATOM 5431 O O . GLN A 1 680 ? 66.330 14.936 -159.177 1.00 79.06 680 GLN A O 1
ATOM 5436 N N . SER A 1 681 ? 64.719 13.369 -159.331 1.00 83.56 681 SER A N 1
ATOM 5437 C CA . SER A 1 681 ? 64.601 13.127 -157.894 1.00 83.56 681 SER A CA 1
ATOM 5438 C C . SER A 1 681 ? 65.545 12.036 -157.369 1.00 83.56 681 SER A C 1
ATOM 5440 O O . SER A 1 681 ? 65.985 11.129 -158.081 1.00 83.56 681 SER A O 1
ATOM 5442 N N . THR A 1 682 ? 65.842 12.116 -156.075 1.00 84.31 682 THR A N 1
ATOM 5443 C CA . THR A 1 682 ? 66.550 11.105 -155.285 1.00 84.31 682 THR A CA 1
ATOM 5444 C C . THR A 1 682 ? 66.004 11.118 -153.855 1.00 84.31 682 THR A C 1
ATOM 5446 O O . THR A 1 682 ? 65.518 12.138 -153.371 1.00 84.31 682 THR A O 1
ATOM 5449 N N . ASN A 1 683 ? 66.028 9.977 -153.166 1.00 88.88 683 ASN A N 1
ATOM 5450 C CA . ASN A 1 683 ? 65.570 9.894 -151.776 1.00 88.88 683 ASN A CA 1
ATOM 5451 C C . ASN A 1 683 ? 66.756 10.049 -150.819 1.00 88.88 683 ASN A C 1
ATOM 5453 O O . ASN A 1 683 ? 67.737 9.313 -150.924 1.00 88.88 683 ASN A O 1
ATOM 5457 N N . LEU A 1 684 ? 66.631 10.958 -149.856 1.00 88.62 684 LEU A N 1
ATOM 5458 C CA . LEU A 1 684 ? 67.436 10.985 -148.639 1.00 88.62 684 LEU A CA 1
ATOM 5459 C C . LEU A 1 684 ? 66.866 9.978 -147.632 1.00 88.62 684 LEU A C 1
ATOM 5461 O O . LEU A 1 684 ? 65.652 9.792 -147.584 1.00 88.62 684 LEU A O 1
ATOM 5465 N N . THR A 1 685 ? 67.714 9.336 -146.830 1.00 87.00 685 THR A N 1
ATOM 5466 C CA . THR A 1 685 ? 67.339 8.309 -145.838 1.00 87.00 685 THR A CA 1
ATOM 5467 C C . THR A 1 685 ? 68.159 8.442 -144.553 1.00 87.00 685 THR A C 1
ATOM 5469 O O . THR A 1 685 ? 69.297 8.919 -144.595 1.00 87.00 685 THR A O 1
ATOM 5472 N N . TRP A 1 686 ? 67.611 8.035 -143.402 1.00 92.12 686 TRP A N 1
ATOM 5473 C CA . TRP A 1 686 ? 68.296 8.125 -142.103 1.00 92.12 686 TRP A CA 1
ATOM 5474 C C . TRP A 1 686 ? 67.774 7.154 -141.035 1.00 92.12 686 TRP A C 1
ATOM 5476 O O . TRP A 1 686 ? 66.693 6.589 -141.151 1.00 92.12 686 TRP A O 1
ATOM 5486 N N . ILE A 1 687 ? 68.554 6.995 -139.957 1.00 89.12 687 ILE A N 1
ATOM 5487 C CA . ILE A 1 687 ? 68.204 6.208 -138.760 1.00 89.12 687 ILE A CA 1
ATOM 5488 C C . ILE A 1 687 ? 68.641 6.990 -137.514 1.00 89.12 687 ILE A C 1
ATOM 5490 O O . ILE A 1 687 ? 69.796 7.426 -137.443 1.00 89.12 687 ILE A O 1
ATOM 5494 N N . ILE A 1 688 ? 67.740 7.165 -136.539 1.00 88.81 688 ILE A N 1
ATOM 5495 C CA . ILE A 1 688 ? 67.925 8.050 -135.375 1.00 88.81 688 ILE A CA 1
ATOM 5496 C C . ILE A 1 688 ? 67.400 7.389 -134.089 1.00 88.81 688 ILE A C 1
ATOM 5498 O O . ILE A 1 688 ? 66.292 6.863 -134.078 1.00 88.81 688 ILE A O 1
ATOM 5502 N N . ASP A 1 689 ? 68.162 7.476 -132.995 1.00 87.19 689 ASP A N 1
ATOM 5503 C CA . ASP A 1 689 ? 67.740 7.077 -131.644 1.00 87.19 689 ASP A CA 1
ATOM 5504 C C . ASP A 1 689 ? 67.364 8.284 -130.774 1.00 87.19 689 ASP A C 1
ATOM 5506 O O . ASP A 1 689 ? 68.007 9.335 -130.841 1.00 87.19 689 ASP A O 1
ATOM 5510 N N . ASN A 1 690 ? 66.397 8.084 -129.870 1.00 82.75 690 ASN A N 1
ATOM 5511 C CA . ASN A 1 690 ? 66.038 8.971 -128.750 1.00 82.75 690 ASN A CA 1
ATOM 5512 C C . ASN A 1 690 ? 65.651 10.422 -129.107 1.00 82.75 690 ASN A C 1
ATOM 5514 O O . ASN A 1 690 ? 65.499 11.242 -128.197 1.00 82.75 690 ASN A O 1
ATOM 5518 N N . ALA A 1 691 ? 65.488 10.755 -130.389 1.00 84.00 691 ALA A N 1
ATOM 5519 C CA . ALA A 1 691 ? 64.956 12.037 -130.839 1.00 84.00 691 ALA A CA 1
ATOM 5520 C C . ALA A 1 691 ? 63.439 12.125 -130.616 1.00 84.00 691 ALA A C 1
ATOM 5522 O O . ALA A 1 691 ? 62.725 11.131 -130.732 1.00 84.00 691 ALA A O 1
ATOM 5523 N N . ALA A 1 692 ? 62.962 13.336 -130.340 1.00 85.19 692 ALA A N 1
ATOM 5524 C CA . ALA A 1 692 ? 61.548 13.702 -130.349 1.00 85.19 692 ALA A CA 1
ATOM 5525 C C . ALA A 1 692 ? 61.184 14.594 -131.552 1.00 85.19 692 ALA A C 1
ATOM 5527 O O . ALA A 1 692 ? 60.020 14.648 -131.928 1.00 85.19 692 ALA A O 1
ATOM 5528 N N . GLU A 1 693 ? 62.166 15.280 -132.151 1.00 87.06 693 GLU A N 1
ATOM 5529 C CA . GLU A 1 693 ? 61.980 16.205 -133.278 1.00 87.06 693 GLU A CA 1
ATOM 5530 C C . GLU A 1 693 ? 63.177 16.104 -134.244 1.00 87.06 693 GLU A C 1
ATOM 5532 O O . GLU A 1 693 ? 64.321 15.965 -133.788 1.00 87.06 693 GLU A O 1
ATOM 5537 N N . VAL A 1 694 ? 62.926 16.156 -135.559 1.00 88.38 694 VAL A N 1
ATOM 5538 C CA . VAL A 1 694 ? 63.922 15.999 -136.636 1.00 88.38 694 VAL A CA 1
ATOM 5539 C C . VAL A 1 694 ? 63.641 16.971 -137.793 1.00 88.38 694 VAL A C 1
ATOM 5541 O O . VAL A 1 694 ? 62.559 16.952 -138.364 1.00 88.38 694 VAL A O 1
ATOM 5544 N N . ILE A 1 695 ? 64.622 17.789 -138.185 1.00 89.75 695 ILE A N 1
ATOM 5545 C CA . ILE A 1 695 ? 64.501 18.835 -139.220 1.00 89.75 695 ILE A CA 1
ATOM 5546 C C . ILE A 1 695 ? 65.536 18.625 -140.337 1.00 89.75 695 ILE A C 1
ATOM 5548 O O . ILE A 1 695 ? 66.694 18.306 -140.059 1.00 89.75 695 ILE A O 1
ATOM 5552 N N . LEU A 1 696 ? 65.136 18.864 -141.589 1.00 90.50 696 LEU A N 1
ATOM 5553 C CA . LEU A 1 696 ? 65.942 18.727 -142.803 1.00 90.50 696 LEU A CA 1
ATOM 5554 C C . LEU A 1 696 ? 66.143 20.077 -143.529 1.00 90.50 696 LEU A C 1
ATOM 5556 O O . LEU A 1 696 ? 65.199 20.704 -144.012 1.00 90.50 696 LEU A O 1
ATOM 5560 N N . LEU A 1 697 ? 67.400 20.505 -143.641 1.00 88.94 697 LEU A N 1
ATOM 5561 C CA . LEU A 1 697 ? 67.869 21.679 -144.394 1.00 88.94 697 LEU A CA 1
ATOM 5562 C C . LEU A 1 697 ? 68.323 21.275 -145.814 1.00 88.94 697 LEU A C 1
ATOM 5564 O O . LEU A 1 697 ? 68.685 20.109 -145.990 1.00 88.94 697 LEU A O 1
ATOM 5568 N N . PRO A 1 698 ? 68.356 22.186 -146.815 1.00 78.75 698 PRO A N 1
ATOM 5569 C CA . PRO A 1 698 ? 68.159 23.642 -146.720 1.00 78.75 698 PRO A CA 1
ATOM 5570 C C . PRO A 1 698 ? 66.705 24.095 -146.534 1.00 78.75 698 PRO A C 1
ATOM 5572 O O . PRO A 1 698 ? 66.478 25.183 -146.023 1.00 78.75 698 PRO A O 1
ATOM 5575 N N . ASN A 1 699 ? 65.715 23.267 -146.875 1.00 81.81 699 ASN A N 1
ATOM 5576 C CA . ASN A 1 699 ? 64.310 23.697 -146.963 1.00 81.81 699 ASN A CA 1
ATOM 5577 C C . ASN A 1 699 ? 63.555 23.775 -145.613 1.00 81.81 699 ASN A C 1
ATOM 5579 O O . ASN A 1 699 ? 62.342 23.959 -145.620 1.00 81.81 699 ASN A O 1
ATOM 5583 N N . HIS A 1 700 ? 64.242 23.633 -144.470 1.00 84.06 700 HIS A N 1
ATOM 5584 C CA . HIS A 1 700 ? 63.659 23.663 -143.114 1.00 84.06 700 HIS A CA 1
ATOM 5585 C C . HIS A 1 700 ? 62.437 22.739 -142.917 1.00 84.06 700 HIS A C 1
ATOM 5587 O O . HIS A 1 700 ? 61.506 23.066 -142.184 1.00 84.06 700 HIS A O 1
ATOM 5593 N N . VAL A 1 701 ? 62.440 21.570 -143.561 1.00 84.75 701 VAL A N 1
ATOM 5594 C CA . VAL A 1 701 ? 61.321 20.621 -143.502 1.00 84.75 701 VAL A CA 1
ATOM 5595 C C . VAL A 1 701 ? 61.362 19.868 -142.175 1.00 84.75 701 VAL A C 1
ATOM 5597 O O . VAL A 1 701 ? 62.379 19.254 -141.856 1.00 84.75 701 VAL A O 1
ATOM 5600 N N . ASP A 1 702 ? 60.268 19.877 -141.414 1.00 85.25 702 ASP A N 1
ATOM 5601 C CA . ASP A 1 702 ? 60.083 18.924 -140.315 1.00 85.25 702 ASP A CA 1
ATOM 5602 C C . ASP A 1 702 ? 59.856 17.525 -140.905 1.00 85.25 702 ASP A C 1
ATOM 5604 O O . ASP A 1 702 ? 58.959 17.307 -141.721 1.00 85.25 702 ASP A O 1
ATOM 5608 N N . VAL A 1 703 ? 60.719 16.591 -140.521 1.00 85.19 703 VAL A N 1
ATOM 5609 C CA . VAL A 1 703 ? 60.730 15.198 -140.976 1.00 85.19 703 VAL A CA 1
ATOM 5610 C C . VAL A 1 703 ? 60.681 14.225 -139.788 1.00 85.19 703 VAL A C 1
ATOM 5612 O O . VAL A 1 703 ? 61.066 13.059 -139.899 1.00 85.19 703 VAL A O 1
ATOM 5615 N N . SER A 1 704 ? 60.202 14.702 -138.635 1.00 85.31 704 SER A N 1
ATOM 5616 C CA . SER A 1 704 ? 59.996 13.920 -137.414 1.00 85.31 704 SER A CA 1
ATOM 5617 C C . SER A 1 704 ? 59.131 12.683 -137.675 1.00 85.31 704 SER A C 1
ATOM 5619 O O . SER A 1 704 ? 58.026 12.776 -138.202 1.00 85.31 704 SER A O 1
ATOM 5621 N N . GLY A 1 705 ? 59.633 11.504 -137.300 1.00 83.25 705 GLY A N 1
ATOM 5622 C CA . GLY A 1 705 ? 58.937 10.229 -137.512 1.00 83.25 705 GLY A CA 1
ATOM 5623 C C . GLY A 1 705 ? 58.977 9.686 -138.948 1.00 83.25 705 GLY A C 1
ATOM 5624 O O . GLY A 1 705 ? 58.453 8.600 -139.185 1.00 83.25 705 GLY A O 1
ATOM 5625 N N . LEU A 1 706 ? 59.615 10.384 -139.894 1.00 87.81 706 LEU A N 1
ATOM 5626 C CA . LEU A 1 706 ? 59.959 9.833 -141.207 1.00 87.81 706 LEU A CA 1
ATOM 5627 C C . LEU A 1 706 ? 61.340 9.157 -141.153 1.00 87.81 706 LEU A C 1
ATOM 5629 O O . LEU A 1 706 ? 62.186 9.521 -140.338 1.00 87.81 706 LEU A O 1
ATOM 5633 N N . GLU A 1 707 ? 61.585 8.207 -142.058 1.00 87.25 707 GLU A N 1
ATOM 5634 C CA . GLU A 1 707 ? 62.896 7.553 -142.266 1.00 87.25 707 GLU A CA 1
ATOM 5635 C C . GLU A 1 707 ? 63.562 7.970 -143.592 1.00 87.25 707 GLU A C 1
ATOM 5637 O O . GLU A 1 707 ? 64.731 7.665 -143.844 1.00 87.25 707 GLU A O 1
ATOM 5642 N N . LYS A 1 708 ? 62.802 8.639 -144.470 1.00 87.56 708 LYS A N 1
ATOM 5643 C CA . LYS A 1 708 ? 63.235 9.081 -145.798 1.00 87.56 708 LYS A CA 1
ATOM 5644 C C . LYS A 1 708 ? 62.462 10.306 -146.285 1.00 87.56 708 LYS A C 1
ATOM 5646 O O . LYS A 1 708 ? 61.329 10.528 -145.860 1.00 87.56 708 LYS A O 1
ATOM 5651 N N . TYR A 1 709 ? 63.048 11.046 -147.222 1.00 90.25 709 TYR A N 1
ATOM 5652 C CA . TYR A 1 709 ? 62.427 12.202 -147.872 1.00 90.25 709 TYR A CA 1
ATOM 5653 C C . TYR A 1 709 ? 62.961 12.385 -149.300 1.00 90.25 709 TYR A C 1
ATOM 5655 O O . TYR A 1 709 ? 64.162 12.262 -149.533 1.00 90.25 709 TYR A O 1
ATOM 5663 N N . GLU A 1 710 ? 62.083 12.655 -150.265 1.00 89.69 710 GLU A N 1
ATOM 5664 C CA . GLU A 1 710 ? 62.459 12.818 -151.675 1.00 89.69 710 GLU A CA 1
ATOM 5665 C C . GLU A 1 710 ? 62.844 14.268 -151.997 1.00 89.69 710 GLU A C 1
ATOM 5667 O O . GLU A 1 710 ? 62.190 15.211 -151.556 1.00 89.69 710 GLU A O 1
ATOM 5672 N N . VAL A 1 711 ? 63.920 14.445 -152.767 1.00 88.06 711 VAL A N 1
ATOM 5673 C CA . VAL A 1 711 ? 64.456 15.750 -153.165 1.00 88.06 711 VAL A CA 1
ATOM 5674 C C . VAL A 1 711 ? 64.878 15.742 -154.634 1.00 88.06 711 VAL A C 1
ATOM 5676 O O . VAL A 1 711 ? 65.427 14.754 -155.116 1.00 88.06 711 VAL A O 1
ATOM 5679 N N . SER A 1 712 ? 64.660 16.857 -155.333 1.00 86.81 712 SER A N 1
ATOM 5680 C CA . SER A 1 712 ? 65.012 17.030 -156.752 1.00 86.81 712 SER A CA 1
ATOM 5681 C C . SER A 1 712 ? 65.916 18.255 -156.929 1.00 86.81 712 SER A C 1
ATOM 5683 O O . SER A 1 712 ? 65.416 19.333 -157.251 1.00 86.81 712 SER A O 1
ATOM 5685 N N . PRO A 1 713 ? 67.225 18.148 -156.636 1.00 84.69 7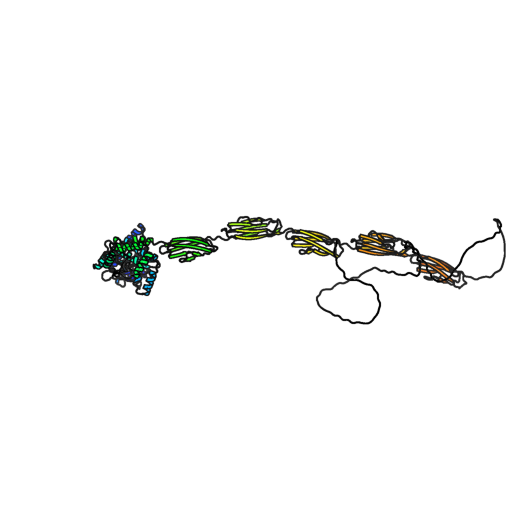13 PRO A N 1
ATOM 5686 C CA . PRO A 1 713 ? 68.138 19.278 -156.733 1.00 84.69 713 PRO A CA 1
ATOM 5687 C C . PRO A 1 713 ? 68.418 19.649 -158.195 1.00 84.69 713 PRO A C 1
ATOM 5689 O O . PRO A 1 713 ? 68.740 18.805 -159.033 1.00 84.69 713 PRO A O 1
ATOM 5692 N N . ASP A 1 714 ? 68.318 20.942 -158.495 1.00 80.38 714 ASP A N 1
ATOM 5693 C CA . ASP A 1 714 ? 68.653 21.493 -159.808 1.00 80.38 714 ASP A CA 1
ATOM 5694 C C . ASP A 1 714 ? 70.174 21.654 -159.993 1.00 80.38 714 ASP A C 1
ATOM 5696 O O . ASP A 1 714 ? 70.684 21.523 -161.104 1.00 80.38 714 ASP A O 1
ATOM 5700 N N . ASP A 1 715 ? 70.908 21.924 -158.918 1.00 83.25 715 ASP A N 1
ATOM 5701 C CA . ASP A 1 715 ? 72.362 22.113 -158.884 1.00 83.25 715 ASP A CA 1
ATOM 5702 C C . ASP A 1 715 ? 72.926 21.378 -157.645 1.00 83.25 715 ASP A C 1
ATOM 5704 O O . ASP A 1 715 ? 72.155 21.016 -156.749 1.00 83.25 715 ASP A O 1
ATOM 5708 N N . THR A 1 716 ? 74.244 21.129 -157.568 1.00 82.25 716 THR A N 1
ATOM 5709 C CA . THR A 1 716 ? 74.859 20.393 -156.437 1.00 82.25 716 THR A CA 1
ATOM 5710 C C . THR A 1 716 ? 74.415 20.966 -155.087 1.00 82.25 716 THR A C 1
ATOM 5712 O O . THR A 1 716 ? 74.675 22.130 -154.782 1.00 82.25 716 THR A O 1
ATOM 5715 N N . THR A 1 717 ? 73.760 20.142 -154.264 1.00 86.56 717 THR A N 1
ATOM 5716 C CA . THR A 1 717 ? 73.099 20.575 -153.023 1.00 86.56 717 THR A CA 1
ATOM 5717 C C . THR A 1 717 ? 73.533 19.719 -151.835 1.00 86.56 717 THR A C 1
ATOM 5719 O O . THR A 1 717 ? 73.561 18.489 -151.916 1.00 86.56 717 THR A O 1
ATOM 5722 N N . ILE A 1 718 ? 73.834 20.376 -150.709 1.00 86.88 718 ILE A N 1
ATOM 5723 C CA . ILE A 1 718 ? 74.121 19.732 -149.421 1.00 86.88 718 ILE A CA 1
ATOM 5724 C C . ILE A 1 718 ? 72.900 19.873 -148.510 1.00 86.88 718 ILE A C 1
ATOM 5726 O O . ILE A 1 718 ? 72.475 20.981 -148.184 1.00 86.88 718 ILE A O 1
ATOM 5730 N N . TYR A 1 719 ? 72.375 18.738 -148.067 1.00 88.31 719 TYR A N 1
ATOM 5731 C CA . TYR A 1 719 ? 71.299 18.630 -147.093 1.00 88.31 719 TYR A CA 1
ATOM 5732 C C . TYR A 1 719 ? 71.866 18.412 -145.686 1.00 88.31 719 TYR A C 1
ATOM 5734 O O . TYR A 1 719 ? 72.926 17.798 -145.521 1.00 88.31 719 TYR A O 1
ATOM 5742 N N . ILE A 1 720 ? 71.157 18.890 -144.659 1.00 88.19 720 ILE A N 1
ATOM 5743 C CA . ILE A 1 720 ? 71.547 18.725 -143.247 1.00 88.19 720 ILE A CA 1
ATOM 5744 C C . ILE A 1 720 ? 70.351 18.237 -142.439 1.00 88.19 720 ILE A C 1
ATOM 5746 O O . ILE A 1 720 ? 69.343 18.931 -142.348 1.00 88.19 720 ILE A O 1
ATOM 5750 N N . LEU A 1 721 ? 70.483 17.071 -141.818 1.00 89.44 721 LEU A N 1
ATOM 5751 C CA . LEU A 1 721 ? 69.493 16.494 -140.918 1.00 89.44 721 LEU A CA 1
ATOM 5752 C C . LEU A 1 721 ? 69.879 16.806 -139.468 1.00 89.44 721 LEU A C 1
ATOM 5754 O O . LEU A 1 721 ? 71.010 16.538 -139.067 1.00 89.44 721 LEU A O 1
ATOM 5758 N N . THR A 1 722 ? 68.961 17.361 -138.681 1.00 87.50 722 THR A N 1
ATOM 5759 C CA . THR A 1 722 ? 69.168 17.747 -137.274 1.00 87.50 722 THR A CA 1
ATOM 5760 C C . THR A 1 722 ? 68.107 17.103 -136.397 1.00 87.50 722 THR A C 1
ATOM 5762 O O . THR A 1 722 ? 66.930 17.242 -136.694 1.00 87.50 722 THR A O 1
ATOM 5765 N N . ALA A 1 723 ? 68.499 16.429 -135.318 1.00 87.31 723 ALA A N 1
ATOM 5766 C CA . ALA A 1 723 ? 67.606 15.680 -134.438 1.00 87.31 723 ALA A CA 1
ATOM 5767 C C . ALA A 1 723 ? 67.842 16.035 -132.965 1.00 87.31 723 ALA A C 1
ATOM 5769 O O . ALA A 1 723 ? 68.989 16.141 -132.528 1.00 87.31 723 ALA A O 1
ATOM 5770 N N . LYS A 1 724 ? 66.768 16.193 -132.184 1.00 86.25 724 LYS A N 1
ATOM 5771 C CA . LYS A 1 724 ? 66.843 16.649 -130.784 1.00 86.25 724 LYS A CA 1
ATOM 5772 C C . LYS A 1 724 ? 65.791 16.018 -129.870 1.00 86.25 724 LYS A C 1
ATOM 5774 O O . LYS A 1 724 ? 64.798 15.460 -130.330 1.00 86.25 724 LYS A O 1
ATOM 5779 N N . ASN A 1 725 ? 66.008 16.128 -128.562 1.00 85.25 725 ASN A N 1
ATOM 5780 C CA . ASN A 1 725 ? 65.049 15.807 -127.504 1.00 85.25 725 ASN A CA 1
ATOM 5781 C C . ASN A 1 725 ? 65.127 16.844 -126.370 1.00 85.25 725 ASN A C 1
ATOM 5783 O O . ASN A 1 725 ? 65.818 17.851 -126.495 1.00 85.25 725 ASN A O 1
ATOM 5787 N N . ALA A 1 726 ? 64.428 16.601 -125.257 1.00 81.00 726 ALA A N 1
ATOM 5788 C CA . ALA A 1 726 ? 64.311 17.540 -124.138 1.00 81.00 726 ALA A CA 1
ATOM 5789 C C . ALA A 1 726 ? 65.644 17.997 -123.496 1.00 81.00 726 ALA A C 1
ATOM 5791 O O . ALA A 1 726 ? 65.626 18.960 -122.735 1.00 81.00 726 ALA A O 1
ATOM 5792 N N . MET A 1 727 ? 66.773 17.323 -123.759 1.00 80.12 727 MET A N 1
ATOM 5793 C CA . MET A 1 727 ? 68.088 17.658 -123.183 1.00 80.12 727 MET A CA 1
ATOM 5794 C C . MET A 1 727 ? 69.250 17.699 -124.200 1.00 80.12 727 MET A C 1
ATOM 5796 O O . MET A 1 727 ? 70.329 18.162 -123.842 1.00 80.12 727 MET A O 1
ATOM 5800 N N . HIS A 1 728 ? 69.079 17.230 -125.445 1.00 82.25 728 HIS A N 1
ATOM 5801 C CA . HIS A 1 728 ? 70.189 17.058 -126.403 1.00 82.25 728 HIS A CA 1
ATOM 5802 C C . HIS A 1 728 ? 69.781 17.381 -127.850 1.00 82.25 728 HIS A C 1
ATOM 5804 O O . HIS A 1 728 ? 68.621 17.205 -128.213 1.00 82.25 728 HIS A O 1
ATOM 5810 N N . SER A 1 729 ? 70.741 17.782 -128.693 1.00 85.31 729 SER A N 1
ATOM 5811 C CA . SER A 1 729 ? 70.564 18.045 -130.134 1.00 85.31 729 SER A CA 1
ATOM 5812 C C . SER A 1 729 ? 71.831 17.673 -130.919 1.00 85.31 729 SER A C 1
ATOM 5814 O O . SER A 1 729 ? 72.934 17.902 -130.424 1.00 85.31 729 SER A O 1
ATOM 5816 N N . VAL A 1 730 ? 71.685 17.099 -132.118 1.00 88.50 730 VAL A N 1
ATOM 5817 C CA . VAL A 1 730 ? 72.774 16.614 -132.995 1.00 88.50 730 VAL A CA 1
ATOM 5818 C C . VAL A 1 730 ? 72.422 16.792 -134.482 1.00 88.50 730 VAL A C 1
ATOM 5820 O O . VAL A 1 730 ? 71.245 16.775 -134.833 1.00 88.50 730 VAL A O 1
ATOM 5823 N N . SER A 1 731 ? 73.420 16.906 -135.370 1.00 87.94 731 SER A N 1
ATOM 5824 C CA . SER A 1 731 ? 73.215 17.106 -136.822 1.00 87.94 731 SER A CA 1
ATOM 5825 C C . SER A 1 731 ? 74.175 16.283 -137.696 1.00 87.94 731 SER A C 1
ATOM 5827 O O . SER A 1 731 ? 75.263 15.917 -137.252 1.00 87.94 731 SER A O 1
ATOM 5829 N N . LYS A 1 732 ? 73.791 16.003 -138.952 1.00 89.56 732 LYS A N 1
ATOM 5830 C CA . LYS A 1 732 ? 74.565 15.231 -139.949 1.00 89.56 732 LYS A CA 1
ATOM 5831 C C . LYS A 1 732 ? 74.279 15.732 -141.376 1.00 89.56 732 LYS A C 1
ATOM 5833 O O . LYS A 1 732 ? 73.188 16.234 -141.622 1.00 89.56 732 LYS A O 1
ATOM 5838 N N . THR A 1 733 ? 75.218 15.601 -142.317 1.00 89.69 733 THR A N 1
ATOM 5839 C CA . THR A 1 733 ? 75.107 16.155 -143.689 1.00 89.69 733 THR A CA 1
ATOM 5840 C C . THR A 1 733 ? 75.123 15.086 -144.793 1.00 89.69 733 THR A C 1
ATOM 5842 O O . THR A 1 733 ? 75.592 13.970 -144.572 1.00 89.69 733 THR A O 1
ATOM 5845 N N . CYS A 1 734 ? 74.609 15.422 -145.983 1.00 86.69 734 CYS A N 1
ATOM 5846 C CA . CYS A 1 734 ? 74.657 14.596 -147.199 1.00 86.69 734 CYS A CA 1
ATOM 5847 C C . CYS A 1 734 ? 74.651 15.483 -148.462 1.00 86.69 734 CYS A C 1
ATOM 5849 O O . CYS A 1 734 ? 73.924 16.470 -148.491 1.00 86.69 734 CYS A O 1
ATOM 5851 N N . GLN A 1 735 ? 75.433 15.148 -149.496 1.00 87.12 735 GLN A N 1
ATOM 5852 C CA . GLN A 1 735 ? 75.527 15.897 -150.762 1.00 87.12 735 GLN A CA 1
ATOM 5853 C C . GLN A 1 735 ? 74.978 15.085 -151.946 1.00 87.12 735 GLN A C 1
ATOM 5855 O O . GLN A 1 735 ? 75.141 13.864 -151.988 1.00 87.12 735 GLN A O 1
ATOM 5860 N N . ILE A 1 736 ? 74.366 15.781 -152.910 1.00 86.25 736 ILE A N 1
ATOM 5861 C CA . ILE A 1 736 ? 73.927 15.252 -154.210 1.00 86.25 736 ILE A CA 1
ATOM 5862 C C . ILE A 1 736 ? 74.454 16.173 -155.326 1.00 86.25 736 ILE A C 1
ATOM 5864 O O . ILE A 1 736 ? 74.311 17.391 -155.220 1.00 86.25 736 ILE A O 1
ATOM 5868 N N . ASP A 1 737 ? 75.032 15.594 -156.382 1.00 83.00 737 ASP A N 1
ATOM 5869 C CA . ASP A 1 737 ? 75.680 16.272 -157.518 1.00 83.00 737 ASP A CA 1
ATOM 5870 C C . ASP A 1 737 ? 74.889 16.174 -158.843 1.00 83.00 737 ASP A C 1
ATOM 5872 O O . ASP A 1 737 ? 74.020 15.312 -158.990 1.00 83.00 737 ASP A O 1
ATOM 5876 N N . VAL A 1 738 ? 75.184 17.048 -159.825 1.00 82.31 738 VAL A N 1
ATOM 5877 C CA . VAL A 1 738 ? 74.385 17.194 -161.068 1.00 82.31 738 VAL A CA 1
ATOM 5878 C C . VAL A 1 738 ? 75.237 17.372 -162.349 1.00 82.31 738 VAL A C 1
ATOM 5880 O O . VAL A 1 738 ? 76.145 18.200 -162.367 1.00 82.31 738 VAL A O 1
ATOM 5883 N N . GLY A 1 739 ? 74.945 16.660 -163.461 1.00 74.12 739 GLY A N 1
ATOM 5884 C CA . GLY A 1 739 ? 75.691 16.824 -164.739 1.00 74.12 739 GLY A CA 1
ATOM 5885 C C . GLY A 1 739 ? 75.262 15.989 -165.978 1.00 74.12 739 GLY A C 1
ATOM 5886 O O . GLY A 1 739 ? 74.184 15.398 -166.003 1.00 74.12 739 GLY A O 1
ATOM 5887 N N . ARG A 1 740 ? 76.104 15.962 -167.038 1.00 52.56 740 ARG A N 1
ATOM 5888 C CA . ARG A 1 740 ? 75.921 15.254 -168.345 1.00 52.56 740 ARG A CA 1
ATOM 5889 C C . ARG A 1 740 ? 77.201 14.500 -168.796 1.00 52.56 740 ARG A C 1
ATOM 5891 O O . ARG A 1 740 ? 78.283 14.830 -168.326 1.00 52.56 740 ARG A O 1
ATOM 5898 N N . ALA A 1 741 ? 77.090 13.521 -169.713 1.00 43.59 741 ALA A N 1
ATOM 5899 C CA . ALA A 1 741 ? 78.149 12.536 -170.044 1.00 43.59 741 ALA A CA 1
ATOM 5900 C C . ALA A 1 741 ? 78.797 12.649 -171.468 1.00 43.59 741 ALA A C 1
ATOM 5902 O O . ALA A 1 741 ? 78.150 13.200 -172.361 1.00 43.59 741 ALA A O 1
ATOM 5903 N N . PRO A 1 742 ? 80.032 12.119 -171.705 1.00 46.44 742 PRO A N 1
ATOM 5904 C CA . PRO A 1 742 ? 80.813 12.280 -172.957 1.00 46.44 742 PRO A CA 1
ATOM 5905 C C . PRO A 1 742 ? 81.110 10.979 -173.769 1.00 46.44 742 PRO A C 1
ATOM 5907 O O . PRO A 1 742 ? 80.747 9.879 -173.361 1.00 46.44 742 PRO A O 1
ATOM 5910 N N . THR A 1 743 ? 81.847 11.100 -174.893 1.00 40.25 743 THR A N 1
ATOM 5911 C CA . THR A 1 743 ? 82.317 10.002 -175.792 1.00 40.25 743 THR A CA 1
ATOM 5912 C C . THR A 1 743 ? 83.818 10.133 -176.200 1.00 40.25 743 THR A C 1
ATOM 5914 O O . THR A 1 743 ? 84.372 11.216 -176.015 1.00 40.25 743 THR A O 1
ATOM 5917 N N . PRO A 1 744 ? 84.515 9.081 -176.717 1.00 61.22 744 PRO A N 1
ATOM 5918 C CA . PRO A 1 744 ? 85.984 8.922 -176.548 1.00 61.22 744 PRO A CA 1
ATOM 5919 C C . PRO A 1 744 ? 86.873 8.818 -177.822 1.00 61.22 744 PRO A C 1
ATOM 5921 O O . PRO A 1 744 ? 86.374 8.434 -178.876 1.00 61.22 744 PRO A O 1
ATOM 5924 N N . LEU A 1 745 ? 88.208 9.030 -177.689 1.00 33.66 745 LEU A N 1
ATOM 5925 C CA . LEU A 1 745 ? 89.311 8.358 -178.445 1.00 33.66 745 LEU A CA 1
ATOM 5926 C C . LEU A 1 745 ? 90.745 8.679 -177.886 1.00 33.66 745 LEU A C 1
ATOM 5928 O O . LEU A 1 745 ? 90.860 9.082 -176.734 1.00 33.66 745 LEU A O 1
ATOM 5932 N N . TRP A 1 746 ? 91.839 8.395 -178.623 1.00 31.25 746 TRP A N 1
ATOM 5933 C CA . TRP A 1 746 ? 93.172 7.930 -178.124 1.00 31.25 746 TRP A CA 1
ATOM 5934 C C . TRP A 1 746 ? 94.410 8.746 -178.646 1.00 31.25 746 TRP A C 1
ATOM 5936 O O . TRP A 1 746 ? 94.240 9.514 -179.584 1.00 31.25 746 TRP A O 1
ATOM 5946 N N . LYS A 1 747 ? 95.685 8.639 -178.170 1.00 28.28 747 LYS A N 1
ATOM 5947 C CA . LYS A 1 747 ? 96.314 7.678 -177.213 1.00 28.28 747 LYS A CA 1
ATOM 5948 C C . LYS A 1 747 ? 97.479 8.145 -176.261 1.00 28.28 747 LYS A C 1
ATOM 5950 O O . LYS A 1 747 ? 97.249 8.012 -175.063 1.00 28.28 747 LYS A O 1
ATOM 5955 N N . PRO A 1 748 ? 98.742 8.477 -176.672 1.00 49.25 748 PRO A N 1
ATOM 5956 C CA . PRO A 1 748 ? 99.904 7.834 -176.000 1.00 49.25 748 PRO A CA 1
ATOM 5957 C C . PRO A 1 748 ? 101.127 8.666 -175.500 1.00 49.25 748 PRO A C 1
ATOM 5959 O O . PRO A 1 748 ? 101.657 9.505 -176.215 1.00 49.25 748 PRO A O 1
ATOM 5962 N N . ILE A 1 749 ? 101.676 8.208 -174.357 1.00 38.41 749 ILE A N 1
ATOM 5963 C CA . ILE A 1 749 ? 103.111 7.985 -173.998 1.00 38.41 749 ILE A CA 1
ATOM 5964 C C . ILE A 1 749 ? 104.100 9.176 -173.884 1.00 38.41 749 ILE A C 1
ATOM 5966 O O . ILE A 1 749 ? 104.370 9.910 -174.828 1.00 38.41 749 ILE A O 1
ATOM 5970 N N . SER A 1 750 ? 104.797 9.216 -172.735 1.00 42.72 750 SER A N 1
ATOM 5971 C CA . SER A 1 750 ? 106.184 9.698 -172.527 1.00 42.72 750 SER A CA 1
ATOM 5972 C C . SER A 1 750 ? 106.782 9.033 -171.261 1.00 42.72 750 SER A C 1
ATOM 5974 O O . SER A 1 750 ? 106.045 8.356 -170.544 1.00 42.72 750 SER A O 1
ATOM 5976 N N . ILE A 1 751 ? 108.102 9.121 -171.018 1.00 44.09 751 ILE A N 1
ATOM 5977 C CA . ILE A 1 751 ? 108.851 8.269 -170.053 1.00 44.09 751 ILE A CA 1
ATOM 5978 C C . ILE A 1 751 ? 109.962 9.061 -169.326 1.00 44.09 751 ILE A C 1
ATOM 5980 O O . ILE A 1 751 ? 110.649 9.819 -170.002 1.00 44.09 751 ILE A O 1
ATOM 5984 N N . PHE A 1 752 ? 110.176 8.827 -168.012 1.00 37.16 752 PHE A N 1
ATOM 5985 C CA . PHE A 1 752 ? 111.463 8.733 -167.252 1.00 37.16 752 PHE A CA 1
ATOM 5986 C C . PHE A 1 752 ? 111.170 8.624 -165.718 1.00 37.16 752 PHE A C 1
ATOM 5988 O O . PHE A 1 752 ? 110.007 8.708 -165.337 1.00 37.16 752 PHE A O 1
ATOM 5995 N N . LEU A 1 753 ? 112.133 8.557 -164.776 1.00 36.09 753 LEU A N 1
ATOM 5996 C CA . LEU A 1 753 ? 113.137 7.512 -164.428 1.00 36.09 753 LEU A CA 1
ATOM 5997 C C . LEU A 1 753 ? 113.748 7.895 -163.041 1.00 36.09 753 LEU A C 1
ATOM 5999 O O . LEU A 1 753 ? 113.899 9.085 -162.795 1.00 36.09 753 LEU A O 1
ATOM 6003 N N . GLY A 1 754 ? 114.133 7.029 -162.086 1.00 38.19 754 GLY A N 1
ATOM 6004 C CA . GLY A 1 754 ? 114.120 5.560 -161.959 1.00 38.19 754 GLY A CA 1
ATOM 6005 C C . GLY A 1 754 ? 114.943 5.079 -160.730 1.00 38.19 754 GLY A C 1
ATOM 6006 O O . GLY A 1 754 ? 115.367 5.905 -159.931 1.00 38.19 754 GLY A O 1
ATOM 6007 N N . VAL A 1 755 ? 115.229 3.763 -160.653 1.00 40.41 755 VAL A N 1
ATOM 6008 C CA . VAL A 1 755 ? 116.094 3.030 -159.671 1.00 40.41 755 VAL A CA 1
ATOM 6009 C C . VAL A 1 755 ? 115.596 3.040 -158.206 1.00 40.41 755 VAL A C 1
ATOM 6011 O O . VAL A 1 755 ? 115.498 4.085 -157.580 1.00 40.41 755 VAL A O 1
ATOM 6014 N N . ILE A 1 756 ? 115.190 1.904 -157.616 1.00 37.12 756 ILE A N 1
ATOM 6015 C CA . ILE A 1 756 ? 115.984 0.869 -156.887 1.00 37.12 756 ILE A CA 1
ATOM 6016 C C . ILE A 1 756 ? 114.958 -0.237 -156.491 1.00 37.12 756 ILE A C 1
ATOM 6018 O O . ILE A 1 756 ? 113.847 0.131 -156.123 1.00 37.12 756 ILE A O 1
ATOM 6022 N N . VAL A 1 757 ? 115.159 -1.570 -156.511 1.00 33.53 757 VAL A N 1
ATOM 6023 C CA . VAL A 1 757 ? 116.282 -2.489 -156.846 1.00 33.53 757 VAL A CA 1
ATOM 6024 C C . VAL A 1 757 ? 115.710 -3.850 -157.358 1.00 33.53 757 VAL A C 1
ATOM 6026 O O . VAL A 1 757 ? 114.607 -3.871 -157.897 1.00 33.53 757 VAL A O 1
ATOM 6029 N N . LEU A 1 758 ? 116.436 -4.973 -157.237 1.00 40.12 758 LEU A N 1
ATOM 6030 C CA . LEU A 1 758 ? 116.107 -6.353 -157.676 1.00 40.12 758 LEU A CA 1
ATOM 6031 C C . LEU A 1 758 ? 116.358 -7.352 -156.503 1.00 40.12 758 LEU A C 1
ATOM 6033 O O . LEU A 1 758 ? 116.947 -6.930 -155.512 1.00 40.12 758 LEU A O 1
ATOM 6037 N N . THR A 1 759 ? 115.951 -8.636 -156.477 1.00 42.00 759 THR A N 1
ATOM 6038 C CA . THR A 1 759 ? 116.051 -9.751 -157.467 1.00 42.00 759 THR A CA 1
ATOM 6039 C C . THR A 1 759 ? 115.070 -10.925 -157.145 1.00 42.00 759 THR A C 1
ATOM 6041 O O . THR A 1 759 ? 114.386 -10.838 -156.133 1.00 42.00 759 THR A O 1
ATOM 6044 N N . VAL A 1 760 ? 114.958 -12.094 -157.827 1.00 40.00 760 VAL A N 1
ATOM 6045 C CA . VAL A 1 760 ? 114.944 -12.552 -159.256 1.00 40.00 760 VAL A CA 1
ATOM 6046 C C . VAL A 1 760 ? 114.336 -13.992 -159.310 1.00 40.00 760 VAL A C 1
ATOM 6048 O O . VAL A 1 760 ? 114.779 -14.838 -158.548 1.00 40.00 760 VAL A O 1
ATOM 6051 N N . LEU A 1 761 ? 113.396 -14.258 -160.243 1.00 40.16 761 LEU A N 1
ATOM 6052 C CA . LEU A 1 761 ? 112.949 -15.544 -160.874 1.00 40.16 761 LEU A CA 1
ATOM 6053 C C . LEU A 1 761 ? 112.672 -16.859 -160.076 1.00 40.16 761 LEU A C 1
ATOM 6055 O O . LEU A 1 761 ? 113.478 -17.324 -159.282 1.00 40.16 761 LEU A O 1
ATOM 6059 N N . GLY A 1 762 ? 111.608 -17.583 -160.486 1.00 37.78 762 GLY A N 1
ATOM 6060 C CA . GLY A 1 762 ? 111.396 -19.030 -160.235 1.00 37.78 762 GLY A CA 1
ATOM 6061 C C . GLY A 1 762 ? 109.932 -19.501 -160.403 1.00 37.78 762 GLY A C 1
ATOM 6062 O O . GLY A 1 762 ? 109.032 -18.849 -159.888 1.00 37.78 762 GLY A O 1
ATOM 6063 N N . TRP A 1 763 ? 109.661 -20.607 -161.120 1.00 46.69 763 TRP A N 1
ATOM 6064 C CA . TRP A 1 763 ? 108.297 -21.117 -161.422 1.00 46.69 763 TRP A CA 1
ATOM 6065 C C . TRP A 1 763 ? 107.957 -22.421 -160.660 1.00 46.69 763 TRP A C 1
ATOM 6067 O O . TRP A 1 763 ? 108.567 -23.446 -160.939 1.00 46.69 763 TRP A O 1
ATOM 6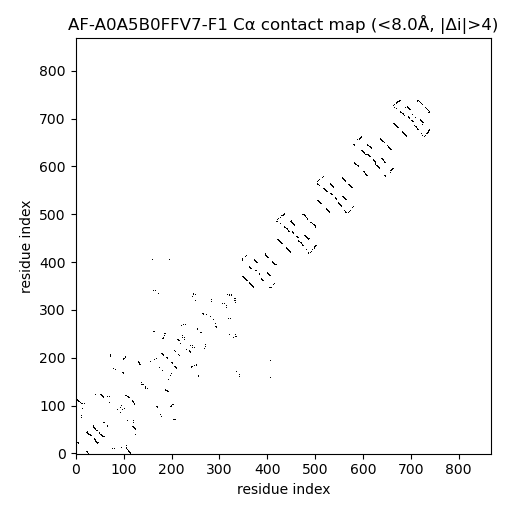077 N N . PHE A 1 764 ? 106.943 -22.393 -159.782 1.00 38.84 764 PHE A N 1
ATOM 6078 C CA . PHE A 1 764 ? 106.134 -23.513 -159.228 1.00 38.84 764 PHE A CA 1
ATOM 6079 C C . PHE A 1 764 ? 104.763 -22.873 -158.858 1.00 38.84 764 PHE A C 1
ATOM 6081 O O . PHE A 1 764 ? 104.755 -21.745 -158.377 1.00 38.84 764 PHE A O 1
ATOM 6088 N N . TYR A 1 765 ? 103.583 -23.339 -159.290 1.00 34.56 765 TYR A N 1
ATOM 6089 C CA . TYR A 1 765 ? 102.804 -24.545 -158.937 1.00 34.56 765 TYR A CA 1
ATOM 6090 C C . TYR A 1 765 ? 102.147 -24.525 -157.531 1.00 34.56 765 TYR A C 1
ATOM 6092 O O . TYR A 1 765 ? 102.811 -24.292 -156.528 1.00 34.56 765 TYR A O 1
ATOM 6100 N N . TYR A 1 766 ? 100.854 -24.894 -157.503 1.00 34.19 766 TYR A N 1
ATOM 6101 C CA . TYR A 1 766 ? 99.974 -25.208 -156.352 1.00 34.19 766 TYR A CA 1
ATOM 6102 C C . TYR A 1 766 ? 99.220 -24.100 -155.577 1.00 34.19 766 TYR A C 1
ATOM 6104 O O . TYR A 1 766 ? 99.361 -22.910 -155.839 1.00 34.19 766 TYR A O 1
ATOM 6112 N N . SER A 1 767 ? 98.271 -24.546 -154.736 1.00 40.75 767 SER A N 1
ATOM 6113 C CA . SER A 1 767 ? 97.031 -23.847 -154.335 1.00 40.75 767 SER A CA 1
ATOM 6114 C C . SER A 1 767 ? 96.561 -24.181 -152.903 1.00 40.75 767 SER A C 1
ATOM 6116 O O . SER A 1 767 ? 97.013 -25.183 -152.356 1.00 40.75 767 SER A O 1
ATOM 6118 N N . TYR A 1 768 ? 95.619 -23.389 -152.342 1.00 32.84 768 TYR A N 1
ATOM 6119 C CA . TYR A 1 768 ? 94.477 -23.795 -151.467 1.00 32.84 768 TYR A CA 1
ATOM 6120 C C . TYR A 1 768 ? 93.598 -22.560 -151.084 1.00 32.84 768 TYR A C 1
ATOM 6122 O O . TYR A 1 768 ? 94.158 -21.488 -150.887 1.00 32.84 768 TYR A O 1
ATOM 6130 N N . GLN A 1 769 ? 92.258 -22.570 -151.279 1.00 38.81 769 GLN A N 1
ATOM 6131 C CA . GLN A 1 769 ? 91.130 -22.904 -150.344 1.00 38.81 769 GLN A CA 1
ATOM 6132 C C . GLN A 1 769 ? 90.731 -21.777 -149.350 1.00 38.81 769 GLN A C 1
ATOM 6134 O O . GLN A 1 769 ? 91.600 -20.995 -148.989 1.00 38.81 769 GLN A O 1
ATOM 6139 N N . SER A 1 770 ? 89.487 -21.583 -148.849 1.00 35.06 770 SER A N 1
ATOM 6140 C CA . SER A 1 770 ? 88.105 -22.185 -148.933 1.00 35.06 770 SER A CA 1
ATOM 6141 C C . SER A 1 770 ? 87.133 -21.252 -148.121 1.00 35.06 770 SER A C 1
ATOM 6143 O O . SER A 1 770 ? 87.655 -20.317 -147.523 1.00 35.06 770 SER A O 1
ATOM 6145 N N . ASP A 1 771 ? 85.803 -21.343 -147.888 1.00 36.97 771 ASP A N 1
ATOM 6146 C CA . ASP A 1 771 ? 84.524 -22.007 -148.314 1.00 36.97 771 ASP A CA 1
ATOM 6147 C C . ASP A 1 771 ? 83.383 -21.341 -147.448 1.00 36.97 771 ASP A C 1
ATOM 6149 O O . ASP A 1 771 ? 83.739 -20.628 -146.513 1.00 36.97 771 ASP A O 1
ATOM 6153 N N . LYS A 1 772 ? 82.035 -21.476 -147.527 1.00 33.50 772 LYS A N 1
ATOM 6154 C CA . LYS A 1 772 ? 80.921 -21.878 -148.451 1.00 33.50 772 LYS A CA 1
ATOM 6155 C C . LYS A 1 772 ? 79.607 -21.252 -147.846 1.00 33.50 772 LYS A C 1
ATOM 6157 O O . LYS A 1 772 ? 79.638 -20.860 -146.686 1.00 33.50 772 LYS A O 1
ATOM 6162 N N . LEU A 1 773 ? 78.525 -20.876 -148.559 1.00 29.00 773 LEU A N 1
ATOM 6163 C CA . LEU A 1 773 ? 77.376 -21.656 -149.114 1.00 29.00 773 LEU A CA 1
ATOM 6164 C C . LEU A 1 773 ? 76.646 -22.609 -148.117 1.00 29.00 773 LEU A C 1
ATOM 6166 O O . LEU A 1 773 ? 77.340 -23.273 -147.361 1.00 29.00 773 LEU A O 1
ATOM 6170 N N . VAL A 1 774 ? 75.304 -22.812 -148.098 1.00 27.34 774 VAL A N 1
ATOM 6171 C CA . VAL A 1 774 ? 74.115 -22.114 -148.691 1.00 27.34 774 VAL A CA 1
ATOM 6172 C C . VAL A 1 774 ? 72.801 -22.505 -147.916 1.00 27.34 774 VAL A C 1
ATOM 6174 O O . VAL A 1 774 ? 72.918 -22.841 -146.742 1.00 27.34 774 VAL A O 1
ATOM 6177 N N . ALA A 1 775 ? 71.580 -22.407 -148.482 1.00 28.19 775 ALA A N 1
ATOM 6178 C CA . ALA A 1 775 ? 70.259 -22.461 -147.796 1.00 28.19 775 ALA A CA 1
ATOM 6179 C C . ALA A 1 775 ? 69.393 -23.759 -147.971 1.00 28.19 775 ALA A C 1
ATOM 6181 O O . ALA A 1 775 ? 69.827 -24.693 -148.638 1.00 28.19 775 ALA A O 1
ATOM 6182 N N . ASP A 1 776 ? 68.152 -23.711 -147.429 1.00 27.00 776 ASP A N 1
ATOM 6183 C CA . ASP A 1 776 ? 66.905 -24.500 -147.690 1.00 27.00 776 ASP A CA 1
ATOM 6184 C C . ASP A 1 776 ? 66.492 -25.776 -146.881 1.00 27.00 776 ASP A C 1
ATOM 6186 O O . ASP A 1 776 ? 67.295 -26.441 -146.233 1.00 27.00 776 ASP A O 1
ATOM 6190 N N . GLU A 1 777 ? 65.170 -26.065 -146.956 1.00 25.98 777 GLU A N 1
ATOM 6191 C CA . GLU A 1 777 ? 64.368 -27.257 -146.539 1.00 25.98 777 GLU A CA 1
ATOM 6192 C C . GLU A 1 777 ? 64.082 -27.560 -145.029 1.00 25.98 777 GLU A C 1
ATOM 6194 O O . GLU A 1 777 ? 64.560 -26.878 -144.128 1.00 25.98 777 GLU A O 1
ATOM 6199 N N . VAL A 1 778 ? 63.297 -28.609 -144.677 1.00 23.58 778 VAL A N 1
ATOM 6200 C CA . VAL A 1 778 ? 61.805 -28.747 -144.702 1.00 23.58 778 VAL A CA 1
ATOM 6201 C C . VAL A 1 778 ? 61.334 -30.060 -143.988 1.00 23.58 778 VAL A C 1
ATOM 6203 O O . VAL A 1 778 ? 61.825 -31.135 -144.288 1.00 23.58 778 VAL A O 1
ATOM 6206 N N . TYR A 1 779 ? 60.327 -29.982 -143.090 1.00 26.31 779 TYR A N 1
ATOM 6207 C CA . TYR A 1 779 ? 59.407 -31.052 -142.575 1.00 26.31 779 TYR A CA 1
ATOM 6208 C C . TYR A 1 779 ? 59.878 -32.387 -141.876 1.00 26.31 779 TYR A C 1
ATOM 6210 O O . TYR A 1 779 ? 60.561 -33.219 -142.451 1.00 26.31 779 TYR A O 1
ATOM 6218 N N . LYS A 1 780 ? 59.195 -32.710 -140.744 1.00 25.38 780 LYS A N 1
ATOM 6219 C CA . LYS A 1 780 ? 58.630 -34.042 -140.305 1.00 25.38 780 LYS A CA 1
ATOM 6220 C C . LYS A 1 780 ? 59.416 -35.107 -139.460 1.00 25.38 780 LYS A C 1
ATOM 6222 O O . LYS A 1 780 ? 59.964 -36.060 -139.986 1.00 25.38 780 LYS A O 1
ATOM 6227 N N . TYR A 1 781 ? 59.219 -35.042 -138.130 1.00 26.17 781 TYR A N 1
ATOM 6228 C CA . TYR A 1 781 ? 58.690 -36.079 -137.184 1.00 26.17 781 TYR A CA 1
ATOM 6229 C C . TYR A 1 781 ? 59.151 -37.577 -137.098 1.00 26.17 781 TYR A C 1
ATOM 6231 O O . TYR A 1 781 ? 59.103 -38.319 -138.069 1.00 26.17 781 TYR A O 1
ATOM 6239 N N . TYR A 1 782 ? 59.260 -38.040 -135.828 1.00 26.92 782 TYR A N 1
ATOM 6240 C CA . TYR A 1 782 ? 59.058 -39.403 -135.243 1.00 26.92 782 TYR A CA 1
ATOM 6241 C C . TYR A 1 782 ? 60.076 -40.560 -135.447 1.00 26.92 782 TYR A C 1
ATOM 6243 O O . TYR A 1 782 ? 60.063 -41.210 -136.489 1.00 26.92 782 TYR A O 1
ATOM 6251 N N . ARG A 1 783 ? 60.721 -41.019 -134.345 1.00 25.62 783 ARG A N 1
ATOM 6252 C CA . ARG A 1 783 ? 60.325 -42.247 -133.588 1.00 25.62 783 ARG A CA 1
ATOM 6253 C C . ARG A 1 783 ? 61.125 -42.535 -132.292 1.00 25.62 783 ARG A C 1
ATOM 6255 O O . ARG A 1 783 ? 62.259 -42.107 -132.148 1.00 25.62 783 ARG A O 1
ATOM 6262 N N . ASP A 1 784 ? 60.466 -43.279 -131.398 1.00 27.94 784 ASP A N 1
ATOM 6263 C CA . ASP A 1 784 ? 60.898 -44.259 -130.374 1.00 27.94 784 ASP A CA 1
ATOM 6264 C C . ASP A 1 784 ? 62.384 -44.363 -129.934 1.00 27.94 784 ASP A C 1
ATOM 6266 O O . ASP A 1 784 ? 63.257 -44.660 -130.746 1.00 27.94 784 ASP A O 1
ATOM 6270 N N . GLY A 1 785 ? 62.657 -44.331 -128.614 1.00 27.27 785 GLY A N 1
ATOM 6271 C CA . GLY A 1 785 ? 63.952 -44.783 -128.062 1.00 27.27 785 GLY A CA 1
ATOM 6272 C C . GLY A 1 785 ? 64.222 -44.488 -126.572 1.00 27.27 785 GLY A C 1
ATOM 6273 O O . GLY A 1 785 ? 64.331 -43.342 -126.166 1.00 27.27 785 GLY A O 1
ATOM 6274 N N . GLN A 1 786 ? 64.360 -45.547 -125.769 1.00 27.42 786 GLN A N 1
ATOM 6275 C CA . GLN A 1 786 ? 64.838 -45.615 -124.366 1.00 27.42 786 GLN A CA 1
ATOM 6276 C C . GLN A 1 786 ? 66.242 -44.987 -124.140 1.00 27.42 786 GLN A C 1
ATOM 6278 O O . GLN A 1 786 ? 66.992 -44.902 -125.104 1.00 27.42 786 GLN A O 1
ATOM 6283 N N . LYS A 1 787 ? 66.774 -44.691 -122.933 1.00 27.62 787 LYS A N 1
ATOM 6284 C CA . LYS A 1 787 ? 66.341 -44.466 -121.517 1.00 27.62 787 LYS A CA 1
ATOM 6285 C C . LYS A 1 787 ? 67.653 -44.194 -120.703 1.00 27.62 787 LYS A C 1
ATOM 6287 O O . LYS A 1 787 ? 68.722 -44.380 -121.271 1.00 27.62 787 LYS A O 1
ATOM 6292 N N . LEU A 1 788 ? 67.575 -43.895 -119.390 1.00 27.45 788 LEU A N 1
ATOM 6293 C CA . LEU A 1 788 ? 68.675 -43.547 -118.441 1.00 27.45 788 LEU A CA 1
ATOM 6294 C C . LEU A 1 788 ? 69.068 -42.053 -118.555 1.00 27.45 788 LEU A C 1
ATOM 6296 O O . LEU A 1 788 ? 69.326 -41.602 -119.662 1.00 27.45 788 LEU A O 1
ATOM 6300 N N . ALA A 1 789 ? 69.022 -41.177 -117.539 1.00 29.75 789 ALA A N 1
ATOM 6301 C CA . ALA A 1 789 ? 69.053 -41.267 -116.062 1.00 29.75 789 ALA A CA 1
ATOM 6302 C C . ALA A 1 789 ? 70.429 -41.652 -115.477 1.00 29.75 789 ALA A C 1
ATOM 6304 O O . ALA A 1 789 ? 71.041 -42.602 -115.954 1.00 29.75 789 ALA A O 1
ATOM 6305 N N . PHE A 1 790 ? 70.958 -40.997 -114.438 1.00 30.44 790 PHE A N 1
ATOM 6306 C CA . PHE A 1 790 ? 70.416 -39.931 -113.561 1.00 30.44 790 PHE A CA 1
ATOM 6307 C C . PHE A 1 790 ? 71.226 -38.607 -113.771 1.00 30.44 790 PHE A C 1
ATOM 6309 O O . PHE A 1 790 ? 71.856 -38.497 -114.819 1.00 30.44 790 PHE A O 1
ATOM 6316 N N . ASP A 1 791 ? 71.239 -37.541 -112.955 1.00 32.38 791 ASP A N 1
ATOM 6317 C CA . ASP A 1 791 ? 70.771 -37.303 -111.573 1.00 32.38 791 ASP A CA 1
ATOM 6318 C C . ASP A 1 791 ? 70.504 -35.793 -111.293 1.00 32.38 791 ASP A C 1
ATOM 6320 O O . ASP A 1 791 ? 70.468 -34.994 -112.228 1.00 32.38 791 ASP A O 1
ATOM 6324 N N . ASP A 1 792 ? 70.280 -35.420 -110.027 1.00 38.75 792 ASP A N 1
ATOM 6325 C CA . ASP A 1 792 ? 69.860 -34.094 -109.520 1.00 38.75 792 ASP A CA 1
ATOM 6326 C C . ASP A 1 792 ? 70.687 -32.872 -109.992 1.00 38.75 792 ASP A C 1
ATOM 6328 O O . ASP A 1 792 ? 71.781 -32.611 -109.483 1.00 38.75 792 ASP A O 1
ATOM 6332 N N . CYS A 1 793 ? 70.113 -32.076 -110.911 1.00 30.31 793 CYS A N 1
ATOM 6333 C CA . CYS A 1 793 ? 70.243 -30.612 -110.933 1.00 30.31 793 CYS A CA 1
ATOM 6334 C C . CYS A 1 793 ? 69.244 -29.962 -111.922 1.00 30.31 793 CYS A C 1
ATOM 6336 O O . CYS A 1 793 ? 69.438 -30.039 -113.138 1.00 30.31 793 CYS A O 1
ATOM 6338 N N . ASP A 1 794 ? 68.221 -29.243 -111.440 1.00 34.75 794 ASP A N 1
ATOM 6339 C CA . ASP A 1 794 ? 67.232 -28.521 -112.280 1.00 34.75 794 ASP A CA 1
ATOM 6340 C C . ASP A 1 794 ? 67.787 -27.216 -112.922 1.00 34.75 794 ASP A C 1
ATOM 6342 O O . ASP A 1 794 ? 67.138 -26.171 -112.982 1.00 34.75 794 ASP A O 1
ATOM 6346 N N . GLN A 1 795 ? 69.016 -27.280 -113.446 1.00 33.50 795 GLN A N 1
ATOM 6347 C CA . GLN A 1 795 ? 69.635 -26.273 -114.320 1.00 33.50 795 GLN A CA 1
ATOM 6348 C C . GLN A 1 795 ? 69.789 -26.757 -115.773 1.00 33.50 795 GLN A C 1
ATOM 6350 O O . GLN A 1 795 ? 70.630 -26.259 -116.521 1.00 33.50 795 GLN A O 1
ATOM 6355 N N . ALA A 1 796 ? 68.905 -27.645 -116.235 1.00 28.30 796 ALA A N 1
ATOM 6356 C CA . ALA A 1 796 ? 68.680 -27.888 -117.663 1.00 28.30 796 ALA A CA 1
ATOM 6357 C C . ALA A 1 796 ? 67.919 -26.710 -118.322 1.00 28.30 796 ALA A C 1
ATOM 6359 O O . ALA A 1 796 ? 66.883 -26.887 -118.965 1.00 28.30 796 ALA A O 1
ATOM 6360 N N . ALA A 1 797 ? 68.435 -25.484 -118.168 1.00 28.52 797 ALA A N 1
ATOM 6361 C CA . ALA A 1 797 ? 67.824 -24.218 -118.593 1.00 28.52 797 ALA A CA 1
ATOM 6362 C C . ALA A 1 797 ? 67.812 -23.999 -120.126 1.00 28.52 797 ALA A C 1
ATOM 6364 O O . ALA A 1 797 ? 67.712 -22.870 -120.604 1.00 28.52 797 ALA A O 1
ATOM 6365 N N . GLU A 1 798 ? 67.903 -25.083 -120.899 1.00 35.38 798 GLU A N 1
ATOM 6366 C CA . GLU A 1 798 ? 67.983 -25.082 -122.359 1.00 35.38 798 GLU A CA 1
ATOM 6367 C C . GLU A 1 798 ? 67.127 -26.178 -123.023 1.00 35.38 798 GLU A C 1
ATOM 6369 O O . GLU A 1 798 ? 67.345 -26.559 -124.172 1.00 35.38 798 GLU A O 1
ATOM 6374 N N . ALA A 1 799 ? 66.018 -26.552 -122.368 1.00 28.73 799 ALA A N 1
ATOM 6375 C CA . ALA A 1 799 ? 64.763 -26.834 -123.078 1.00 28.73 799 ALA A CA 1
ATOM 6376 C C . ALA A 1 799 ? 64.277 -25.534 -123.760 1.00 28.73 799 ALA A C 1
ATOM 6378 O O . ALA A 1 799 ? 63.367 -24.841 -123.301 1.00 28.73 799 ALA A O 1
ATOM 6379 N N . PHE A 1 800 ? 65.013 -25.139 -124.797 1.00 28.03 800 PHE A N 1
ATOM 6380 C CA . PHE A 1 800 ? 65.015 -23.798 -125.362 1.00 28.03 800 PHE A CA 1
ATOM 6381 C C . PHE A 1 800 ? 63.686 -23.466 -126.046 1.00 28.03 800 PHE A C 1
ATOM 6383 O O . PHE A 1 800 ? 63.023 -24.329 -126.609 1.00 28.03 800 PHE A O 1
ATOM 6390 N N . ARG A 1 801 ? 63.359 -22.172 -126.011 1.00 28.08 801 ARG A N 1
ATOM 6391 C CA . ARG A 1 801 ? 62.490 -21.404 -126.922 1.00 28.08 801 ARG A CA 1
ATOM 6392 C C . ARG A 1 801 ? 61.607 -22.196 -127.910 1.00 28.08 801 ARG A C 1
ATOM 6394 O O . ARG A 1 801 ? 62.101 -22.862 -128.811 1.00 28.08 801 ARG A O 1
ATOM 6401 N N . HIS A 1 802 ? 60.325 -21.823 -127.878 1.00 26.39 802 HIS A N 1
ATOM 6402 C CA . HIS A 1 802 ? 59.219 -22.106 -128.809 1.00 26.39 802 HIS A CA 1
ATOM 6403 C C . HIS A 1 802 ? 58.275 -23.253 -128.388 1.00 26.39 802 HIS A C 1
ATOM 6405 O O . HIS A 1 802 ? 58.708 -24.316 -127.975 1.00 26.39 802 HIS A O 1
ATOM 6411 N N . ALA A 1 803 ? 56.949 -23.084 -128.474 1.00 27.03 803 ALA A N 1
ATOM 6412 C CA . ALA A 1 803 ? 56.202 -21.949 -129.031 1.00 27.03 803 ALA A CA 1
ATOM 6413 C C . ALA A 1 803 ? 55.564 -21.053 -127.945 1.00 27.03 803 ALA A C 1
ATOM 6415 O O . ALA A 1 803 ? 54.609 -21.449 -127.293 1.00 27.03 803 ALA A O 1
ATOM 6416 N N . PHE A 1 804 ? 56.072 -19.820 -127.830 1.00 33.31 804 PHE A N 1
ATOM 6417 C CA . PHE A 1 804 ? 55.383 -18.640 -127.284 1.00 33.31 804 PHE A CA 1
ATOM 6418 C C . PHE A 1 804 ? 54.603 -18.803 -125.962 1.00 33.31 804 PHE A C 1
ATOM 6420 O O . PHE A 1 804 ? 53.372 -18.834 -125.933 1.00 33.31 804 PHE A O 1
ATOM 6427 N N . ASN A 1 805 ? 55.348 -18.705 -124.852 1.00 27.67 805 ASN A N 1
ATOM 6428 C CA . ASN A 1 805 ? 54.848 -18.051 -123.636 1.00 27.67 805 ASN A CA 1
ATOM 6429 C C . ASN A 1 805 ? 54.138 -16.728 -124.028 1.00 27.67 805 ASN A C 1
ATOM 6431 O O . ASN A 1 805 ? 54.631 -16.006 -124.894 1.00 27.67 805 ASN A O 1
ATOM 6435 N N . LEU A 1 806 ? 52.931 -16.413 -123.543 1.00 28.77 806 LEU A N 1
ATOM 6436 C CA . LEU A 1 806 ? 52.540 -16.204 -122.137 1.00 28.77 806 LEU A CA 1
ATOM 6437 C C . LEU A 1 806 ? 53.344 -15.073 -121.459 1.00 28.77 806 LEU A C 1
ATOM 6439 O O . LEU A 1 806 ? 54.541 -14.955 -121.675 1.00 28.77 806 LEU A O 1
ATOM 6443 N N . ASN A 1 807 ? 52.809 -14.276 -120.534 1.00 26.30 807 ASN A N 1
ATOM 6444 C CA . ASN A 1 807 ? 51.451 -13.773 -120.253 1.00 26.30 807 ASN A CA 1
ATOM 6445 C C . ASN A 1 807 ? 51.599 -12.786 -119.069 1.00 26.30 807 ASN A C 1
ATOM 6447 O O . ASN A 1 807 ? 52.583 -12.898 -118.340 1.00 26.30 807 ASN A O 1
ATOM 6451 N N . SER A 1 808 ? 50.573 -11.984 -118.745 1.00 28.03 808 SER A N 1
ATOM 6452 C CA . SER A 1 808 ? 50.405 -11.328 -117.419 1.00 28.03 808 SER A CA 1
ATOM 6453 C C . SER A 1 808 ? 51.545 -10.345 -116.994 1.00 28.03 808 SER A C 1
ATOM 6455 O O . SER A 1 808 ? 52.502 -10.160 -117.734 1.00 28.03 808 SER A O 1
ATOM 6457 N N . THR A 1 809 ? 51.495 -9.579 -115.891 1.00 26.48 809 THR A N 1
ATOM 6458 C CA . THR A 1 809 ? 50.585 -9.546 -114.726 1.00 26.48 809 THR A CA 1
ATOM 6459 C C . THR A 1 809 ? 50.079 -8.136 -114.361 1.00 26.48 809 THR A C 1
ATOM 6461 O O . THR A 1 809 ? 50.592 -7.111 -114.795 1.00 26.48 809 THR A O 1
ATOM 6464 N N . LEU A 1 810 ? 49.073 -8.129 -113.480 1.00 27.78 810 LEU A N 1
ATOM 6465 C CA . LEU A 1 810 ? 48.683 -7.068 -112.526 1.00 27.78 810 LEU A CA 1
ATOM 6466 C C . LEU A 1 810 ? 49.853 -6.750 -111.528 1.00 27.78 810 LEU A C 1
ATOM 6468 O O . LEU A 1 810 ? 50.860 -7.461 -111.615 1.00 27.78 810 LEU A O 1
ATOM 6472 N N . PRO A 1 811 ? 49.775 -5.791 -110.557 1.00 36.38 811 PRO A N 1
ATOM 6473 C CA . PRO A 1 811 ? 48.577 -5.146 -109.989 1.00 36.38 811 PRO A CA 1
ATOM 6474 C C . PRO A 1 811 ? 48.674 -3.628 -109.623 1.00 36.38 811 PRO A C 1
ATOM 6476 O O . PRO A 1 811 ? 49.549 -2.892 -110.062 1.00 36.38 811 PRO A O 1
ATOM 6479 N N . THR A 1 812 ? 47.695 -3.209 -108.809 1.00 27.41 812 THR A N 1
ATOM 6480 C CA . THR A 1 812 ? 47.411 -1.951 -108.067 1.00 27.41 812 THR A CA 1
ATOM 6481 C C . THR A 1 812 ? 48.605 -1.319 -107.288 1.00 27.41 812 THR A C 1
ATOM 6483 O O . THR A 1 812 ? 49.656 -1.937 -107.199 1.00 27.41 812 THR A O 1
ATOM 6486 N N . GLN A 1 813 ? 48.553 -0.138 -106.630 1.00 26.69 813 GLN A N 1
ATOM 6487 C CA . GLN A 1 813 ? 47.505 0.437 -105.746 1.00 26.69 813 GLN A CA 1
ATOM 6488 C C . GLN A 1 813 ? 47.846 1.897 -105.276 1.00 26.69 813 GLN A C 1
ATOM 6490 O O . GLN A 1 813 ? 48.886 2.416 -105.666 1.00 26.69 813 GLN A O 1
ATOM 6495 N N . PHE A 1 814 ? 47.024 2.481 -104.372 1.00 23.84 814 PHE A N 1
ATOM 6496 C CA . PHE A 1 814 ? 47.172 3.754 -103.594 1.00 23.84 814 PHE A CA 1
ATOM 6497 C C . PHE A 1 814 ? 46.839 5.097 -104.302 1.00 23.84 814 PHE A C 1
ATOM 6499 O O . PHE A 1 814 ? 47.191 5.275 -105.460 1.00 23.84 814 PHE A O 1
ATOM 6506 N N . ARG A 1 815 ? 46.208 6.102 -103.647 1.00 24.47 815 ARG A N 1
ATOM 6507 C CA . ARG A 1 815 ? 45.274 6.111 -102.479 1.00 24.47 815 ARG A CA 1
ATOM 6508 C C . ARG A 1 815 ? 44.532 7.469 -102.351 1.00 24.47 815 ARG A C 1
ATOM 6510 O O . ARG A 1 815 ? 44.972 8.448 -102.931 1.00 24.47 815 ARG A O 1
ATOM 6517 N N . LEU A 1 816 ? 43.449 7.453 -101.558 1.00 25.17 816 LEU A N 1
ATOM 6518 C CA . LEU A 1 816 ? 42.828 8.521 -100.737 1.00 25.17 816 LEU A CA 1
ATOM 6519 C C . LEU A 1 816 ? 43.212 9.999 -100.954 1.00 25.17 816 LEU A C 1
ATOM 6521 O O . LEU A 1 816 ? 44.364 10.363 -100.766 1.00 25.17 816 LEU A O 1
ATOM 6525 N N . ASP A 1 817 ? 42.191 10.846 -101.128 1.00 27.31 817 ASP A N 1
ATOM 6526 C CA . ASP A 1 817 ? 41.718 11.839 -100.133 1.00 27.31 817 ASP A CA 1
ATOM 6527 C C . ASP A 1 817 ? 40.544 12.645 -100.735 1.00 27.31 817 ASP A C 1
ATOM 6529 O O . ASP A 1 817 ? 40.405 12.706 -101.952 1.00 27.31 817 ASP A O 1
ATOM 6533 N N . SER A 1 818 ? 39.690 13.379 -100.024 1.00 26.19 818 SER A N 1
ATOM 6534 C CA . SER A 1 818 ? 38.972 13.283 -98.741 1.00 26.19 818 SER A CA 1
ATOM 6535 C C . SER A 1 818 ? 38.205 14.620 -98.643 1.00 26.19 818 SER A C 1
ATOM 6537 O O . SER A 1 818 ? 38.784 15.649 -98.972 1.00 26.19 818 SER A O 1
ATOM 6539 N N . LEU A 1 819 ? 36.909 14.648 -98.279 1.00 24.84 819 LEU A N 1
ATOM 6540 C CA . LEU A 1 819 ? 36.166 15.890 -97.939 1.00 24.84 819 LEU A CA 1
ATOM 6541 C C . LEU A 1 819 ? 34.759 15.591 -97.363 1.00 24.84 819 LEU A C 1
ATOM 6543 O O . LEU A 1 819 ? 33.769 15.576 -98.081 1.00 24.84 819 LEU A O 1
ATOM 6547 N N . ASN A 1 820 ? 34.737 15.235 -96.072 1.00 23.92 820 ASN A N 1
ATOM 6548 C CA . ASN A 1 820 ? 34.125 15.969 -94.940 1.00 23.92 820 ASN A CA 1
ATOM 6549 C C . ASN A 1 820 ? 32.720 16.644 -95.056 1.00 23.92 820 ASN A C 1
ATOM 6551 O O . ASN A 1 820 ? 32.300 17.022 -96.139 1.00 23.92 820 ASN A O 1
ATOM 6555 N N . ILE A 1 821 ? 32.112 16.959 -93.886 1.00 25.92 821 ILE A N 1
ATOM 6556 C CA . ILE A 1 821 ? 30.875 17.773 -93.659 1.00 25.92 821 ILE A CA 1
ATOM 6557 C C . ILE A 1 821 ? 29.565 16.990 -93.963 1.00 25.92 821 ILE A C 1
ATOM 6559 O O . ILE A 1 821 ? 29.501 16.303 -94.973 1.00 25.92 821 ILE A O 1
ATOM 6563 N N . SER A 1 822 ? 28.472 16.984 -93.174 1.00 26.61 822 SER A N 1
ATOM 6564 C CA . SER A 1 822 ? 28.084 17.522 -91.838 1.00 26.61 822 SER A CA 1
ATOM 6565 C C . SER A 1 822 ? 27.004 16.592 -91.223 1.00 26.61 822 SER A C 1
ATOM 6567 O O . SER A 1 822 ? 26.234 16.013 -91.978 1.00 26.61 822 SER A O 1
ATOM 6569 N N . ALA A 1 823 ? 27.027 16.256 -89.925 1.00 24.62 823 ALA A N 1
ATOM 6570 C CA . ALA A 1 823 ? 26.284 16.869 -88.796 1.00 24.62 823 ALA A CA 1
ATOM 6571 C C . ALA A 1 823 ? 24.740 16.667 -88.749 1.00 24.62 823 ALA A C 1
ATOM 6573 O O . ALA A 1 823 ? 24.088 16.546 -89.773 1.00 24.62 823 ALA A O 1
ATOM 6574 N N . GLU A 1 824 ? 24.205 16.692 -87.517 1.00 26.05 824 GLU A N 1
ATOM 6575 C CA . GLU A 1 824 ? 22.787 16.848 -87.110 1.00 26.05 824 GLU A CA 1
ATOM 6576 C C . GLU A 1 824 ? 21.742 15.756 -87.448 1.00 26.05 824 GLU A C 1
ATOM 6578 O O . GLU A 1 824 ? 21.181 15.703 -88.535 1.00 26.05 824 GLU A O 1
ATOM 6583 N N . GLN A 1 825 ? 21.360 14.991 -86.414 1.00 25.95 825 GLN A N 1
ATOM 6584 C CA . GLN A 1 825 ? 19.971 14.658 -86.024 1.00 25.95 825 GLN A CA 1
ATOM 6585 C C . GLN A 1 825 ? 20.037 14.183 -84.554 1.00 25.95 825 GLN A C 1
ATOM 6587 O O . GLN A 1 825 ? 20.830 13.299 -84.245 1.00 25.95 825 GLN A O 1
ATOM 6592 N N . TYR A 1 826 ? 19.508 14.896 -83.554 1.00 25.22 826 TYR A N 1
ATOM 6593 C CA . TYR A 1 826 ? 18.105 15.191 -83.199 1.00 25.22 826 TYR A CA 1
ATOM 6594 C C . TYR A 1 826 ? 17.250 13.966 -82.834 1.00 25.22 826 TYR A C 1
ATOM 6596 O O . TYR A 1 826 ? 17.321 12.913 -83.460 1.00 25.22 826 TYR A O 1
ATOM 6604 N N . GLU A 1 827 ? 16.473 14.125 -81.763 1.00 27.66 827 GLU A N 1
ATOM 6605 C CA . GLU A 1 827 ? 15.688 13.087 -81.088 1.00 27.66 827 GLU A CA 1
ATOM 6606 C C . GLU A 1 827 ? 14.414 12.706 -81.861 1.00 27.66 827 GLU A C 1
ATOM 6608 O O . GLU A 1 827 ? 13.768 13.573 -82.450 1.00 27.66 827 GLU A O 1
ATOM 6613 N N . SER A 1 828 ? 13.982 11.441 -81.777 1.00 28.03 828 SER A N 1
ATOM 6614 C CA . SER A 1 828 ? 12.683 11.065 -81.169 1.00 28.03 828 SER A CA 1
ATOM 6615 C C . SER A 1 828 ? 12.309 9.583 -81.369 1.00 28.03 828 SER A C 1
ATOM 6617 O O . SER A 1 828 ? 12.702 8.929 -82.329 1.00 28.03 828 SER A O 1
ATOM 6619 N N . ASP A 1 829 ? 11.566 9.069 -80.389 1.00 28.89 829 ASP A N 1
ATOM 6620 C CA . ASP A 1 829 ? 10.480 8.082 -80.448 1.00 28.89 829 ASP A CA 1
ATOM 6621 C C . ASP A 1 829 ? 10.432 6.969 -81.526 1.00 28.89 829 ASP A C 1
ATOM 6623 O O . ASP A 1 829 ? 10.198 7.177 -82.710 1.00 28.89 829 ASP A O 1
ATOM 6627 N N . GLY A 1 830 ? 10.292 5.734 -81.027 1.00 27.03 830 GLY A N 1
ATOM 6628 C CA . GLY A 1 830 ? 8.915 5.226 -80.951 1.00 27.03 830 GLY A CA 1
ATOM 6629 C C . GLY A 1 830 ? 8.391 4.253 -82.017 1.00 27.03 830 GLY A C 1
ATOM 6630 O O . GLY A 1 830 ? 7.384 4.534 -82.651 1.00 27.03 830 GLY A O 1
ATOM 6631 N N . ASN A 1 831 ? 8.870 3.005 -81.946 1.00 28.36 831 ASN A N 1
ATOM 6632 C CA . ASN A 1 831 ? 8.005 1.806 -81.886 1.00 28.36 831 ASN A CA 1
ATOM 6633 C C . ASN A 1 831 ? 7.285 1.283 -83.174 1.00 28.36 831 ASN A C 1
ATOM 6635 O O . ASN A 1 831 ? 6.705 2.017 -83.957 1.00 28.36 831 ASN A O 1
ATOM 6639 N N . ASN A 1 832 ? 7.166 -0.055 -83.244 1.00 27.64 832 ASN A N 1
ATOM 6640 C CA . ASN A 1 832 ? 6.195 -0.869 -84.015 1.00 27.64 832 ASN A CA 1
ATOM 6641 C C . ASN A 1 832 ? 6.250 -1.020 -85.568 1.00 27.64 832 ASN A C 1
ATOM 6643 O O . ASN A 1 832 ? 5.986 -0.087 -86.313 1.00 27.64 832 ASN A O 1
ATOM 6647 N N . ARG A 1 833 ? 6.245 -2.311 -85.986 1.00 28.53 833 ARG A N 1
ATOM 6648 C CA . ARG A 1 833 ? 5.511 -2.924 -87.139 1.00 28.53 833 ARG A CA 1
ATOM 6649 C C . ARG A 1 833 ? 5.995 -2.655 -88.585 1.00 28.53 833 ARG A C 1
ATOM 6651 O O . ARG A 1 833 ? 6.570 -1.621 -88.865 1.00 28.53 833 ARG A O 1
ATOM 6658 N N . CYS A 1 834 ? 5.719 -3.508 -89.592 1.00 25.03 834 CYS A N 1
ATOM 6659 C CA . CYS A 1 834 ? 5.548 -4.983 -89.667 1.00 25.03 834 CYS A CA 1
ATOM 6660 C C . CYS A 1 834 ? 5.453 -5.452 -91.145 1.00 25.03 834 CYS A C 1
ATOM 6662 O O . CYS A 1 834 ? 4.577 -4.965 -91.849 1.00 25.03 834 CYS A O 1
ATOM 6664 N N . ALA A 1 835 ? 6.183 -6.517 -91.528 1.00 26.70 835 ALA A N 1
ATOM 6665 C CA . ALA A 1 835 ? 5.912 -7.399 -92.694 1.00 26.70 835 ALA A CA 1
ATOM 6666 C C . ALA A 1 835 ? 5.883 -6.715 -94.108 1.00 26.70 835 ALA A C 1
ATOM 6668 O O . ALA A 1 835 ? 6.096 -5.517 -94.206 1.00 26.70 835 ALA A O 1
ATOM 6669 N N . ALA A 1 836 ? 5.726 -7.387 -95.266 1.00 26.55 836 ALA A N 1
ATOM 6670 C CA . ALA A 1 836 ? 5.592 -8.818 -95.577 1.00 26.55 836 ALA A CA 1
ATOM 6671 C C . ALA A 1 836 ? 6.197 -9.214 -96.958 1.00 26.55 836 ALA A C 1
ATOM 6673 O O . ALA A 1 836 ? 6.361 -8.397 -97.855 1.00 26.55 836 ALA A O 1
ATOM 6674 N N . TYR A 1 837 ? 6.450 -10.519 -97.099 1.00 24.08 837 TYR A N 1
ATOM 6675 C CA . TYR A 1 837 ? 6.684 -11.361 -98.291 1.00 24.08 837 TYR A CA 1
ATOM 6676 C C . TYR A 1 837 ? 6.051 -10.995 -99.661 1.00 24.08 837 TYR A C 1
ATOM 6678 O O . TYR A 1 837 ? 4.910 -10.554 -99.717 1.00 24.08 837 TYR A O 1
ATOM 6686 N N . GLY A 1 838 ? 6.684 -11.474 -100.756 1.00 24.66 838 GLY A N 1
ATOM 6687 C CA . GLY A 1 838 ? 5.982 -11.920 -101.989 1.00 24.66 838 GLY A CA 1
ATOM 6688 C C . GLY A 1 838 ? 6.693 -11.630 -103.329 1.00 24.66 838 GLY A C 1
ATOM 6689 O O . GLY A 1 838 ? 6.455 -10.599 -103.935 1.00 24.66 838 GLY A O 1
ATOM 6690 N N . ARG A 1 839 ? 7.663 -12.440 -103.787 1.00 25.47 839 ARG A N 1
ATOM 6691 C CA . ARG A 1 839 ? 7.512 -13.591 -104.726 1.00 25.47 839 ARG A CA 1
ATOM 6692 C C . ARG A 1 839 ? 6.875 -13.308 -106.108 1.00 25.47 839 ARG A C 1
ATOM 6694 O O . ARG A 1 839 ? 5.657 -13.253 -106.214 1.00 25.47 839 ARG A O 1
ATOM 6701 N N . SER A 1 840 ? 7.668 -13.446 -107.179 1.00 23.84 840 SER A N 1
ATOM 6702 C CA . SER A 1 840 ? 7.369 -14.376 -108.297 1.00 23.84 840 SER A CA 1
ATOM 6703 C C . SER A 1 840 ? 8.589 -14.624 -109.211 1.00 23.84 840 SER A C 1
ATOM 6705 O O . SER A 1 840 ? 9.536 -13.846 -109.248 1.00 23.84 840 SER A O 1
ATOM 6707 N N . SER A 1 841 ? 8.576 -15.768 -109.898 1.00 24.56 841 SER A N 1
ATOM 6708 C CA . SER A 1 841 ? 9.511 -16.268 -110.933 1.00 24.56 841 SER A CA 1
ATOM 6709 C C . SER A 1 841 ? 8.638 -17.008 -111.989 1.00 24.56 841 SER A C 1
ATOM 6711 O O . SER A 1 841 ? 7.418 -16.819 -111.914 1.00 24.56 841 SER A O 1
ATOM 6713 N N . PRO A 1 842 ? 9.099 -17.884 -112.921 1.00 45.81 842 PRO A N 1
ATOM 6714 C CA . PRO A 1 842 ? 10.453 -18.248 -113.391 1.00 45.81 842 PRO A CA 1
ATOM 6715 C C . PRO A 1 842 ? 10.597 -18.344 -114.944 1.00 45.81 842 PRO A C 1
ATOM 6717 O O . PRO A 1 842 ? 9.614 -18.178 -115.662 1.00 45.81 842 PRO A O 1
ATOM 6720 N N . LYS A 1 843 ? 11.807 -18.696 -115.441 1.00 27.22 843 LYS A N 1
ATOM 6721 C CA . LYS A 1 843 ? 12.200 -19.425 -116.700 1.00 27.22 843 LYS A CA 1
ATOM 6722 C C . LYS A 1 843 ? 13.693 -19.103 -117.014 1.00 27.22 843 LYS A C 1
ATOM 6724 O O . LYS A 1 843 ? 14.105 -18.001 -116.689 1.00 27.22 843 LYS A O 1
ATOM 6729 N N . ILE A 1 844 ? 14.562 -19.937 -117.620 1.00 25.25 844 ILE A N 1
ATOM 6730 C CA . ILE A 1 844 ? 14.538 -21.370 -118.004 1.00 25.25 844 ILE A CA 1
ATOM 6731 C C . ILE A 1 844 ? 15.997 -21.923 -118.138 1.00 25.25 844 ILE A C 1
ATOM 6733 O O . ILE A 1 844 ? 16.871 -21.178 -118.549 1.00 25.25 844 ILE A O 1
ATOM 6737 N N . ARG A 1 845 ? 16.208 -23.220 -117.824 1.00 25.30 845 ARG A N 1
ATOM 6738 C CA . ARG A 1 845 ? 17.292 -24.197 -118.191 1.00 25.30 845 ARG A CA 1
ATOM 6739 C C . ARG A 1 845 ? 18.809 -23.843 -118.312 1.00 25.30 845 ARG A C 1
ATOM 6741 O O . ARG A 1 845 ? 19.201 -22.905 -118.987 1.00 25.30 845 ARG A O 1
ATOM 6748 N N . SER A 1 846 ? 19.604 -24.867 -117.926 1.00 26.39 846 SER A N 1
ATOM 6749 C CA . SER A 1 846 ? 20.889 -25.374 -118.507 1.00 26.39 846 SER A CA 1
ATOM 6750 C C . SER A 1 846 ? 22.219 -24.633 -118.250 1.00 26.39 846 SER A C 1
ATOM 6752 O O . SER A 1 846 ? 22.213 -23.413 -118.232 1.00 26.39 846 SER A O 1
ATOM 6754 N N . ILE A 1 847 ? 23.399 -25.285 -118.119 1.00 24.02 847 ILE A N 1
ATOM 6755 C CA . ILE A 1 847 ? 23.831 -26.684 -117.781 1.00 24.02 847 ILE A CA 1
ATOM 6756 C C . ILE A 1 847 ? 25.354 -26.652 -117.433 1.00 24.02 847 ILE A C 1
ATOM 6758 O O . ILE A 1 847 ? 25.999 -25.682 -117.818 1.00 24.02 847 ILE A O 1
ATOM 6762 N N . ILE A 1 848 ? 25.919 -27.707 -116.801 1.00 24.48 848 ILE A N 1
ATOM 6763 C CA . ILE A 1 848 ? 27.355 -27.887 -116.409 1.00 24.48 848 ILE A CA 1
ATOM 6764 C C . ILE A 1 848 ? 27.795 -26.932 -115.261 1.00 24.48 848 ILE A C 1
ATOM 6766 O O . ILE A 1 848 ? 27.493 -25.748 -115.294 1.00 24.48 848 ILE A O 1
ATOM 6770 N N . GLU A 1 849 ? 28.311 -27.355 -114.094 1.00 28.67 849 GLU A N 1
ATOM 6771 C CA . GLU A 1 849 ? 29.405 -28.291 -113.712 1.00 28.67 849 GLU A CA 1
ATOM 6772 C C . GLU A 1 849 ? 30.834 -27.705 -113.892 1.00 28.67 849 GLU A C 1
ATOM 6774 O O . GLU A 1 849 ? 31.057 -26.892 -114.774 1.00 28.67 849 GLU A O 1
ATOM 6779 N N . CYS A 1 850 ? 31.856 -28.010 -113.076 1.00 27.09 850 CYS A N 1
ATOM 6780 C CA . CYS A 1 850 ? 31.933 -28.910 -111.918 1.00 27.09 850 CYS A CA 1
ATOM 6781 C C . CYS A 1 850 ? 32.981 -28.421 -110.881 1.00 27.09 850 CYS A C 1
ATOM 6783 O O . CYS A 1 850 ? 34.094 -28.095 -111.267 1.00 27.09 850 CYS A O 1
ATOM 6785 N N . ASN A 1 851 ? 32.617 -28.485 -109.588 1.00 29.45 851 ASN A N 1
ATOM 6786 C CA . ASN A 1 851 ? 33.389 -29.043 -108.451 1.00 29.45 851 ASN A CA 1
ATOM 6787 C C . ASN A 1 851 ? 34.815 -28.539 -108.059 1.00 29.45 851 ASN A C 1
ATOM 6789 O O . ASN A 1 851 ? 35.538 -27.948 -108.841 1.00 29.45 851 ASN A O 1
ATOM 6793 N N . TYR A 1 852 ? 35.293 -28.735 -106.814 1.00 26.08 852 TYR A N 1
ATOM 6794 C CA . TYR A 1 852 ? 34.758 -29.530 -105.685 1.00 26.08 852 TYR A CA 1
ATOM 6795 C C . TYR A 1 852 ? 34.759 -28.777 -104.333 1.00 26.08 852 TYR A C 1
ATOM 6797 O O . TYR A 1 852 ? 35.718 -28.098 -103.977 1.00 26.08 852 TYR A O 1
ATOM 6805 N N . LYS A 1 853 ? 33.718 -29.015 -103.521 1.00 27.27 853 LYS A N 1
ATOM 6806 C CA . LYS A 1 853 ? 33.728 -28.938 -102.042 1.00 27.27 853 LYS A CA 1
ATOM 6807 C C . LYS A 1 853 ? 33.250 -30.284 -101.493 1.00 27.27 853 LYS A C 1
ATOM 6809 O O . LYS A 1 853 ? 32.263 -30.775 -102.024 1.00 27.27 853 LYS A O 1
ATOM 6814 N N . LEU A 1 854 ? 33.857 -30.802 -100.418 1.00 25.25 854 LEU A N 1
ATOM 6815 C CA . LEU A 1 854 ? 33.295 -31.675 -99.351 1.00 25.25 854 LEU A CA 1
ATOM 6816 C C . LEU A 1 854 ? 34.464 -32.135 -98.442 1.00 25.25 854 LEU A C 1
ATOM 6818 O O . LEU A 1 854 ? 35.609 -32.020 -98.861 1.00 25.25 854 LEU A O 1
ATOM 6822 N N . ALA A 1 855 ? 34.309 -32.638 -97.213 1.00 23.39 855 ALA A N 1
ATOM 6823 C CA . ALA A 1 855 ? 33.179 -32.784 -96.277 1.00 23.39 855 ALA A CA 1
ATOM 6824 C C . ALA A 1 855 ? 33.742 -32.481 -94.856 1.00 23.39 855 ALA A C 1
ATOM 6826 O O . ALA A 1 855 ? 34.934 -32.661 -94.640 1.00 23.39 855 ALA A O 1
ATOM 6827 N N . ALA A 1 856 ? 33.058 -31.918 -93.856 1.00 23.66 856 ALA A N 1
ATOM 6828 C CA . ALA A 1 856 ? 31.684 -32.054 -93.357 1.00 23.66 856 ALA A CA 1
ATOM 6829 C C . ALA A 1 856 ? 31.421 -33.305 -92.475 1.00 23.66 856 ALA A C 1
ATOM 6831 O O . ALA A 1 856 ? 31.342 -34.421 -92.971 1.00 23.66 856 ALA A O 1
ATOM 6832 N N . ALA A 1 857 ? 31.153 -33.030 -91.187 1.00 23.95 857 ALA A N 1
ATOM 6833 C CA . ALA A 1 857 ? 30.354 -33.800 -90.215 1.00 23.95 857 ALA A CA 1
ATOM 6834 C C . ALA A 1 857 ? 30.898 -35.084 -89.514 1.00 23.95 857 ALA A C 1
ATOM 6836 O O . ALA A 1 857 ? 31.158 -36.114 -90.120 1.00 23.95 857 ALA A O 1
ATOM 6837 N N . LEU A 1 858 ? 30.828 -35.029 -88.170 1.00 23.94 858 LEU A N 1
ATOM 6838 C CA . LEU A 1 858 ? 30.468 -36.107 -87.220 1.00 23.94 858 LEU A CA 1
ATOM 6839 C C . LEU A 1 858 ? 31.402 -37.323 -86.996 1.00 23.94 858 LEU A C 1
ATOM 6841 O O . LEU A 1 858 ? 31.141 -38.424 -87.475 1.00 23.94 858 LEU A O 1
ATOM 6845 N N . ARG A 1 859 ? 32.367 -37.139 -86.079 1.00 27.98 859 ARG A N 1
ATOM 6846 C CA . ARG A 1 859 ? 32.813 -38.010 -84.948 1.00 27.98 859 ARG A CA 1
ATOM 6847 C C . ARG A 1 859 ? 33.907 -37.220 -84.190 1.00 27.98 859 ARG A C 1
ATOM 6849 O O . ARG A 1 859 ? 34.594 -36.431 -84.820 1.00 27.98 859 ARG A O 1
ATOM 6856 N N . GLY A 1 860 ? 34.139 -37.323 -82.880 1.00 24.61 860 GLY A N 1
ATOM 6857 C CA . GLY A 1 860 ? 33.483 -38.096 -81.821 1.00 24.61 860 GLY A CA 1
ATOM 6858 C C . GLY A 1 860 ? 34.511 -38.558 -80.770 1.00 24.61 860 GLY A C 1
ATOM 6859 O O . GLY A 1 860 ? 35.419 -39.297 -81.129 1.00 24.61 860 GLY A O 1
ATOM 6860 N N . SER A 1 861 ? 34.312 -38.201 -79.490 1.00 25.83 861 SER A N 1
ATOM 6861 C CA . SER A 1 861 ? 35.106 -38.589 -78.290 1.00 25.83 861 SER A CA 1
ATOM 6862 C C . SER A 1 861 ? 36.460 -37.885 -78.008 1.00 25.83 861 SER A C 1
ATOM 6864 O O . SER A 1 861 ? 37.058 -37.275 -78.885 1.00 25.83 861 SER A O 1
ATOM 6866 N N . ALA A 1 862 ? 36.902 -38.026 -76.743 1.00 29.14 862 ALA A N 1
ATOM 6867 C CA . ALA A 1 862 ? 38.251 -37.826 -76.172 1.00 29.14 862 ALA A CA 1
ATOM 6868 C C . ALA A 1 862 ? 38.845 -36.399 -75.981 1.00 29.14 862 ALA A C 1
ATOM 6870 O O . ALA A 1 862 ? 39.555 -35.853 -76.817 1.00 29.14 862 ALA A O 1
ATOM 6871 N N . GLN A 1 863 ? 38.670 -35.882 -74.757 1.00 30.09 863 GLN A N 1
ATOM 6872 C CA . GLN A 1 863 ? 39.653 -35.076 -73.996 1.00 30.09 863 GLN A CA 1
ATOM 6873 C C . GLN A 1 863 ? 40.875 -35.940 -73.558 1.00 30.09 863 GLN A C 1
ATOM 6875 O O . GLN A 1 863 ? 40.773 -37.163 -73.686 1.00 30.09 863 GLN A O 1
ATOM 6880 N N . PRO A 1 864 ? 41.945 -35.411 -72.896 1.00 42.03 864 PRO A N 1
ATOM 6881 C CA . PRO A 1 864 ? 42.364 -34.013 -72.637 1.00 42.03 864 PRO A CA 1
ATOM 6882 C C . PRO A 1 864 ? 43.888 -33.757 -72.903 1.00 42.03 864 PRO A C 1
ATOM 6884 O O . PRO A 1 864 ? 44.566 -34.612 -73.466 1.00 42.03 864 PRO A O 1
ATOM 6887 N N . LYS A 1 865 ? 44.421 -32.640 -72.349 1.00 29.38 865 LYS A N 1
ATOM 6888 C CA . LYS A 1 865 ? 45.841 -32.217 -72.130 1.00 29.38 865 LYS A CA 1
ATOM 6889 C C . LYS A 1 865 ? 46.423 -31.230 -73.161 1.00 29.38 865 LYS A C 1
ATOM 6891 O O . LYS A 1 865 ? 46.177 -31.395 -74.345 1.00 29.38 865 LYS A O 1
ATOM 6896 N N . THR A 1 866 ? 47.250 -30.233 -72.804 1.00 27.89 866 THR A N 1
ATOM 6897 C CA . THR A 1 866 ? 47.504 -29.512 -71.520 1.00 27.89 866 THR A CA 1
ATOM 6898 C C . THR A 1 866 ? 48.298 -28.234 -71.823 1.00 27.89 866 THR A C 1
ATOM 6900 O O . THR A 1 866 ? 49.309 -28.341 -72.509 1.00 27.89 866 THR A O 1
ATOM 6903 N N . CYS A 1 867 ? 47.948 -27.113 -71.175 1.00 23.80 867 CYS A N 1
ATOM 6904 C CA . CYS A 1 867 ? 48.712 -25.850 -71.131 1.00 23.80 867 CYS A CA 1
ATOM 6905 C C . CYS A 1 867 ? 48.907 -25.123 -72.489 1.00 23.80 867 CYS A C 1
ATOM 6907 O O . CYS A 1 867 ? 48.832 -25.730 -73.550 1.00 23.80 867 CYS A O 1
ATOM 6909 N N . LYS A 1 868 ? 49.128 -23.804 -72.508 1.00 28.62 868 LYS A N 1
ATOM 6910 C CA . LYS A 1 868 ? 49.363 -22.870 -71.392 1.00 28.62 868 LYS A CA 1
ATOM 6911 C C . LYS A 1 868 ? 48.574 -21.576 -71.588 1.00 28.62 868 LYS A C 1
ATOM 6913 O O . LYS A 1 868 ? 48.424 -21.186 -72.762 1.00 28.62 868 LYS A O 1
#

Solvent-accessible surface area (backbone atoms only — not comparable to full-atom values): 51448 Å² total; per-residue (Å²): 116,59,52,37,39,48,76,46,73,48,56,22,70,80,49,73,83,55,70,69,82,54,35,35,30,34,42,92,56,73,74,46,80,55,96,55,27,41,29,24,38,32,48,20,48,72,87,39,84,34,80,52,32,32,37,35,40,42,40,64,82,80,79,52,51,38,64,49,24,50,48,32,42,56,50,52,29,49,28,46,44,58,46,60,78,43,28,77,86,69,71,50,81,59,61,82,72,39,53,14,39,50,32,50,65,37,28,40,42,33,27,35,42,92,90,38,81,44,44,33,37,31,20,45,46,78,64,79,92,57,54,40,54,49,33,38,55,80,64,37,84,53,62,68,58,19,50,52,48,38,51,59,55,69,73,46,56,68,72,46,29,48,42,28,35,43,24,52,36,50,33,51,44,52,30,53,75,40,44,40,37,58,82,66,64,50,53,73,39,29,34,35,24,73,90,83,30,42,23,29,40,48,80,63,41,63,28,35,59,69,94,79,32,60,37,78,65,73,93,62,95,43,64,32,63,77,51,54,52,39,50,75,66,73,39,66,65,31,80,60,49,69,52,46,40,41,45,20,50,52,42,47,41,37,32,51,76,40,90,52,60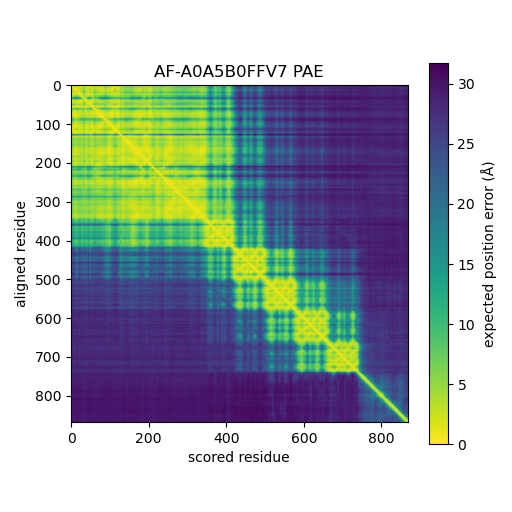,88,64,60,45,40,73,59,82,49,61,68,55,45,48,59,45,57,76,79,36,50,65,92,55,77,63,83,82,46,90,51,42,43,62,69,66,62,48,53,50,47,56,52,49,45,70,77,75,45,57,68,66,59,53,48,44,52,33,34,29,63,48,51,18,63,82,39,52,89,49,35,56,45,43,72,54,50,45,54,60,50,52,75,68,54,58,44,19,45,71,80,42,63,45,78,49,74,58,85,95,47,37,34,41,38,47,43,73,44,74,50,79,38,30,34,30,83,89,81,42,82,43,62,94,53,53,60,50,79,58,86,76,89,50,60,45,76,47,42,41,38,29,30,36,102,55,34,69,34,74,51,67,43,76,47,82,48,80,65,74,49,42,80,80,40,80,50,56,80,42,52,62,42,50,48,62,41,76,30,41,40,37,39,30,49,45,52,46,69,47,32,34,41,28,64,81,83,54,79,43,82,50,71,59,55,52,76,44,84,44,61,46,72,53,70,41,58,34,38,43,38,34,27,15,71,82,69,72,55,71,48,76,52,74,54,62,37,40,44,49,61,72,46,44,75,78,44,76,50,61,74,63,46,75,43,48,65,58,45,70,39,43,40,38,44,42,74,41,64,51,79,44,26,39,36,35,83,79,74,37,82,42,60,93,54,50,60,52,74,50,63,37,76,58,60,44,66,35,35,45,36,36,23,38,101,88,37,75,49,73,52,76,48,69,33,43,47,53,65,75,56,43,76,81,42,68,45,57,79,52,54,64,46,52,52,63,44,72,38,42,37,37,42,36,49,46,54,52,67,48,33,31,43,30,61,79,85,55,74,44,82,45,70,56,55,53,73,46,82,45,61,46,74,53,60,47,50,34,37,41,41,36,35,18,70,82,78,76,52,76,51,76,51,74,39,66,38,43,47,44,72,74,45,44,76,79,44,62,41,56,78,48,50,62,42,45,67,66,42,74,34,40,36,40,48,44,73,42,66,52,75,44,29,38,34,35,84,80,68,40,79,46,56,95,55,56,60,51,80,48,54,56,66,55,71,42,69,36,36,44,35,36,23,40,103,87,36,75,50,74,52,66,40,66,36,39,58,66,89,88,90,87,91,89,89,90,84,90,85,91,88,89,81,91,88,89,88,90,82,91,86,93,80,90,92,88,82,92,90,91,80,90,86,90,88,90,85,91,85,86,90,82,88,83,89,82,82,85,86,80,100,64,101,72,72,87,67,84,60,88,78,86,74,80,84,77,88,79,86,83,87,83,89,79,89,86,86,84,80,91,81,85,91,83,86,90,81,85,82,83,83,89,81,90,81,90,84,90,88,85,92,86,82,85,89,79,86,88,80,89,88,87,87,81,86,88,92,84,83,88,83,87,87,88,80,88,133

pLDDT: mean 81.29, std 22.07, range [23.39, 98.19]

Foldseek 3Di:
DFKWAFDDKFFLVLDVVVVDFGIFDWDPDFPDADPFATWTATQDTPNHGDRWKTWGWGDDPVPCLLVLLLVLLVLLSVLSNVVVVCCVVVVHDRQCPLQQAVFRFRMWGWTDTPNDTITTTITTDDDDPFKDQQCLCPDVPPPVSNVVVVVLLVPQALLLLLLQLLSLLSVLVVCVSSQKDQLPDDSRQWIAGRVLSTIYGHDSSQIHHDDWDKGADDDDDQFAQQSLVCVVVVDRIDTDDQLRVLSSSLQVSCCSNPVDGQVNQFQDDHNVVLVVFLVVDFPPDGDPVDPRGDDVVVSVVVVVCCVPPPDPLSVVLSRQCSRVCNVPSVSHQHSVSSNVSSVVSLDWKDWPDWDWDDDPPWIKTFTDIGDFPWKAWPVPGTDNVHGMDTDDDPAWDKIKIWGGDSNGIDIDIDIDHDQDDKFWPDFDWPDLEDAQQDKIKTWTAIPQFPWKWKDWPVDIDTDDNTDMDIDGHRAKIKMKMWGQGPVNPDIDMDIGIRHYQYEKDWPDWDKPDQEEAAFDKIKIFTDIPRFQWKAKPPVRDTQNVHGIDIDTHRAWDKIKIWTDDPPYIDIDIDTHHHQDDKDWPDWEWPAQEDAAQDKIKIWTAIPQFPWKWKDFVVDIDTDPNTDIDIDGHRAKTKMKMWTHHPVNPDIDMDMYIHGYAYEKDWPDWEWPAQEDAAQDKIKIFTDMPRFPWKFKPPVRDTQGPHGMDMDHHRAKDKMKMKTDDPPYIDIDIYIHHYDDDDDDDDDDDDDDDDDDDDDDDDDDDDDDDDYDDDDDDDDDDDDDDDDDDDDDDPPPVPVDDDDDDDDDDDDDDDDDDDDDDDDDDDDDDDDDDDDDDDDDDDDDDDDDDDDDDDDDDDDDDDDDDDDD

Radius of gyration: 86.78 Å; Cα contacts (8 Å, |Δi|>4): 1606; chains: 1; bounding box: 169×78×240 Å